Protein AF-A0A9E0UN84-F1 (afdb_monomer)

pLDDT: mean 89.59, std 13.36, range [23.77, 98.62]

Structure (mmCIF, N/CA/C/O backbone):
data_AF-A0A9E0UN84-F1
#
_entry.id   AF-A0A9E0UN84-F1
#
loop_
_atom_site.group_PDB
_atom_site.id
_atom_site.type_symbol
_atom_site.label_atom_id
_atom_site.label_alt_id
_atom_site.label_comp_id
_atom_site.label_asym_id
_atom_site.label_entity_id
_atom_site.label_seq_id
_atom_site.pdbx_PDB_ins_code
_atom_site.Cartn_x
_atom_site.Cartn_y
_atom_site.Cartn_z
_atom_site.occupancy
_atom_site.B_iso_or_equiv
_atom_site.auth_seq_id
_atom_site.auth_comp_id
_atom_site.auth_asym_id
_atom_site.auth_atom_id
_atom_site.pdbx_PDB_model_num
ATOM 1 N N . MET A 1 1 ? 99.736 -3.756 36.291 1.00 32.25 1 MET A N 1
ATOM 2 C CA . MET A 1 1 ? 99.736 -3.921 34.817 1.00 32.25 1 MET A CA 1
ATOM 3 C C . MET A 1 1 ? 98.443 -4.635 34.392 1.00 32.25 1 MET A C 1
ATOM 5 O O . MET A 1 1 ? 98.172 -5.657 34.995 1.00 32.25 1 MET A O 1
ATOM 9 N N . LYS A 1 2 ? 97.680 -4.030 33.448 1.00 31.17 2 LYS A N 1
ATOM 10 C CA . LYS A 1 2 ? 96.658 -4.494 32.435 1.00 31.17 2 LYS A CA 1
ATOM 11 C C . LYS A 1 2 ? 95.803 -5.779 32.686 1.00 31.17 2 LYS A C 1
ATOM 13 O O . LYS A 1 2 ? 96.388 -6.780 33.058 1.00 31.17 2 LYS A O 1
ATOM 18 N N . ARG A 1 3 ? 94.444 -5.832 32.591 1.00 32.78 3 ARG A N 1
ATOM 19 C CA . ARG A 1 3 ? 93.365 -5.573 31.551 1.00 32.78 3 ARG A CA 1
ATOM 20 C C . ARG A 1 3 ? 93.134 -6.716 30.513 1.00 32.78 3 ARG A C 1
ATOM 22 O O . ARG A 1 3 ? 94.062 -6.980 29.765 1.00 32.78 3 ARG A O 1
ATOM 29 N N . ASN A 1 4 ? 91.964 -7.407 30.504 1.00 33.22 4 ASN A N 1
ATOM 30 C CA . ASN A 1 4 ? 90.737 -7.313 29.622 1.00 33.22 4 ASN A CA 1
ATOM 31 C C . ASN A 1 4 ? 90.660 -8.471 28.571 1.00 33.22 4 ASN A C 1
ATOM 33 O O . ASN A 1 4 ? 91.723 -8.915 28.170 1.00 33.22 4 ASN A O 1
ATOM 37 N N . LEU A 1 5 ? 89.542 -9.016 28.034 1.00 30.20 5 LEU A N 1
ATOM 38 C CA . LEU A 1 5 ? 88.076 -8.786 28.059 1.00 30.20 5 LEU A CA 1
ATOM 39 C C . LEU A 1 5 ? 87.320 -10.090 27.633 1.00 30.20 5 LEU A C 1
ATOM 41 O O . LEU A 1 5 ? 87.921 -10.981 27.041 1.00 30.20 5 LEU A O 1
ATOM 45 N N . LEU A 1 6 ? 86.006 -10.138 27.889 1.00 28.33 6 LEU A N 1
ATOM 46 C CA . LEU A 1 6 ? 85.014 -11.228 27.761 1.00 28.33 6 LEU A CA 1
ATOM 47 C C . LEU A 1 6 ? 83.860 -10.785 26.821 1.00 28.33 6 LEU A C 1
ATOM 49 O O . LEU A 1 6 ? 83.670 -9.578 26.710 1.00 28.33 6 LEU A O 1
ATOM 53 N N . VAL A 1 7 ? 83.071 -11.707 26.236 1.00 25.47 7 VAL A N 1
ATOM 54 C CA . VAL A 1 7 ? 81.581 -11.677 26.091 1.00 25.47 7 VAL A CA 1
ATOM 55 C C . VAL A 1 7 ? 81.092 -13.036 25.534 1.00 25.47 7 VAL A C 1
ATOM 57 O O . VAL A 1 7 ? 81.794 -13.697 24.775 1.00 25.47 7 VAL A O 1
ATOM 60 N N . ILE A 1 8 ? 79.910 -13.459 26.001 1.00 28.28 8 ILE A N 1
ATOM 61 C CA . ILE A 1 8 ? 79.364 -14.823 26.136 1.00 28.28 8 ILE A CA 1
ATOM 62 C C . ILE A 1 8 ? 78.086 -14.982 25.280 1.00 28.28 8 ILE A C 1
ATOM 64 O O . ILE A 1 8 ? 77.356 -14.006 25.134 1.00 28.28 8 ILE A O 1
ATOM 68 N N . CYS A 1 9 ? 77.793 -16.195 24.779 1.00 23.77 9 CYS A N 1
ATOM 69 C CA . CYS A 1 9 ? 76.560 -16.974 25.064 1.00 23.77 9 CYS A CA 1
ATOM 70 C C . CYS A 1 9 ? 76.341 -18.128 24.078 1.00 23.77 9 CYS A C 1
ATOM 72 O O . CYS A 1 9 ? 76.303 -17.944 22.866 1.00 23.77 9 CYS A O 1
ATOM 74 N N . ALA A 1 10 ? 76.157 -19.318 24.654 1.00 24.83 10 ALA A N 1
ATOM 75 C CA . ALA A 1 10 ? 75.874 -20.589 24.008 1.00 24.83 10 ALA A CA 1
ATOM 76 C C . ALA A 1 10 ? 74.566 -21.176 24.574 1.00 24.83 10 ALA A C 1
ATOM 78 O O . ALA A 1 10 ? 74.312 -21.055 25.769 1.00 24.83 10 ALA A O 1
ATOM 79 N N . SER A 1 11 ? 73.797 -21.791 23.670 1.00 29.56 11 SER A N 1
ATOM 80 C CA . SER A 1 11 ? 72.999 -23.031 23.759 1.00 29.56 11 SER A CA 1
ATOM 81 C C . SER A 1 11 ? 72.217 -23.372 25.038 1.00 29.56 11 SER A C 1
ATOM 83 O O . SER A 1 11 ? 72.802 -23.452 26.109 1.00 29.56 11 SER A O 1
ATOM 85 N N . THR A 1 12 ? 70.940 -23.770 24.901 1.00 25.91 12 THR A N 1
ATOM 86 C CA . THR A 1 12 ? 70.406 -25.145 25.132 1.00 25.91 12 THR A CA 1
ATOM 87 C C . THR A 1 12 ? 68.903 -25.176 24.777 1.00 25.91 12 THR A C 1
ATOM 89 O O . THR A 1 12 ? 68.193 -24.204 25.009 1.00 25.91 12 THR A O 1
ATOM 92 N N . ALA A 1 13 ? 68.424 -26.279 24.192 1.00 28.52 13 ALA A N 1
ATOM 93 C CA . ALA A 1 13 ? 67.033 -26.515 23.792 1.00 28.52 13 ALA A CA 1
ATOM 94 C C . ALA A 1 13 ? 66.097 -26.852 24.976 1.00 28.52 13 ALA A C 1
ATOM 96 O O . ALA A 1 13 ? 66.489 -27.601 25.869 1.00 28.52 13 ALA A O 1
ATOM 97 N N . LEU A 1 14 ? 64.846 -26.367 24.934 1.00 24.59 14 LEU A N 1
ATOM 98 C CA . LEU A 1 14 ? 63.709 -26.852 25.735 1.00 24.59 14 LEU A CA 1
ATOM 99 C C . LEU A 1 14 ? 62.367 -26.458 25.081 1.00 24.59 14 LEU A C 1
ATOM 101 O O . LEU A 1 14 ? 62.275 -25.434 24.412 1.00 24.59 14 LEU A O 1
ATOM 105 N N . LEU A 1 15 ? 61.365 -27.322 25.270 1.00 27.03 15 LEU A N 1
ATOM 106 C CA . LEU A 1 15 ? 60.012 -27.318 24.702 1.00 27.03 15 LEU A CA 1
ATOM 107 C C . LEU A 1 15 ? 59.278 -25.963 24.745 1.00 27.03 15 LEU A C 1
ATOM 109 O O . LEU A 1 15 ? 59.157 -25.366 25.812 1.00 27.03 15 LEU A O 1
ATOM 113 N N . THR A 1 16 ? 58.604 -25.606 23.647 1.00 27.41 16 THR A N 1
ATOM 114 C CA . THR A 1 16 ? 57.424 -24.725 23.659 1.00 27.41 16 THR A CA 1
ATOM 115 C C . THR A 1 16 ? 56.356 -25.234 22.691 1.00 27.41 16 THR A C 1
ATOM 117 O O . THR A 1 16 ? 56.640 -25.659 21.573 1.00 27.41 16 THR A O 1
ATOM 120 N N . ALA A 1 17 ? 55.117 -25.234 23.180 1.00 26.73 17 ALA A N 1
ATOM 121 C CA . ALA A 1 17 ? 53.913 -25.645 22.479 1.00 26.73 17 ALA A CA 1
ATOM 122 C C . ALA A 1 17 ? 53.686 -24.818 21.205 1.00 26.73 17 ALA A C 1
ATOM 124 O O . ALA A 1 17 ? 53.772 -23.589 21.225 1.00 26.73 17 ALA A O 1
ATOM 125 N N . GLY A 1 18 ? 53.356 -25.502 20.110 1.00 25.64 18 GLY A N 1
ATOM 126 C CA . GLY A 1 18 ? 52.846 -24.870 18.902 1.00 25.64 18 GLY A CA 1
ATOM 127 C C . GLY A 1 18 ? 51.440 -24.336 19.152 1.00 25.64 18 GLY A C 1
ATOM 128 O O . GLY A 1 18 ? 50.483 -25.101 19.203 1.00 25.64 18 GLY A O 1
ATOM 129 N N . LEU A 1 19 ? 51.329 -23.019 19.310 1.00 25.70 19 LEU A N 1
ATOM 130 C CA . LEU A 1 19 ? 50.091 -22.278 19.105 1.00 25.70 19 LEU A CA 1
ATOM 131 C C . LEU A 1 19 ? 49.767 -22.325 17.608 1.00 25.70 19 LEU A C 1
ATOM 133 O O . LEU A 1 19 ? 50.276 -21.530 16.822 1.00 25.70 19 LEU A O 1
ATOM 137 N N . THR A 1 20 ? 48.929 -23.276 17.207 1.00 28.17 20 THR A N 1
ATOM 138 C CA . THR A 1 20 ? 48.120 -23.138 15.998 1.00 28.17 20 THR A CA 1
ATOM 139 C C . THR A 1 20 ? 47.098 -22.047 16.282 1.00 28.17 20 THR A C 1
ATOM 141 O O . THR A 1 20 ? 46.158 -22.250 17.048 1.00 28.17 20 THR A O 1
ATOM 144 N N . SER A 1 21 ? 47.317 -20.864 15.713 1.00 26.33 21 SER A N 1
ATOM 145 C CA . SER A 1 21 ? 46.324 -19.802 15.674 1.00 26.33 21 SER A CA 1
ATOM 146 C C . SER A 1 21 ? 45.134 -20.291 14.851 1.00 26.33 21 SER A C 1
ATOM 148 O O . SER A 1 21 ? 45.182 -20.299 13.622 1.00 26.33 21 SER A O 1
ATOM 150 N N . CYS A 1 22 ? 44.079 -20.725 15.535 1.00 26.22 22 CYS A N 1
ATOM 151 C CA . CYS A 1 22 ? 42.738 -20.750 14.977 1.00 26.22 22 CYS A CA 1
ATOM 152 C C . CYS A 1 22 ? 42.346 -19.300 14.675 1.00 26.22 22 CYS A C 1
ATOM 154 O O . CYS A 1 22 ? 41.976 -18.556 15.579 1.00 26.22 22 CYS A O 1
ATOM 156 N N . SER A 1 23 ? 42.501 -18.882 13.424 1.00 30.44 23 SER A N 1
ATOM 157 C CA . SER A 1 23 ? 41.974 -17.617 12.931 1.00 30.44 23 SER A CA 1
ATOM 158 C C . SER A 1 23 ? 40.469 -17.759 12.691 1.00 30.44 23 SER A C 1
ATOM 160 O O . SER A 1 23 ? 40.050 -18.461 11.773 1.00 30.44 23 SER A O 1
ATOM 162 N N . ASP A 1 24 ? 39.704 -17.109 13.565 1.00 33.38 24 ASP A N 1
ATOM 163 C CA . ASP A 1 24 ? 38.415 -16.455 13.335 1.00 33.38 24 ASP A CA 1
ATOM 164 C C . ASP A 1 24 ? 37.303 -17.241 12.630 1.00 33.38 24 ASP A C 1
ATOM 166 O O . ASP A 1 24 ? 36.962 -17.028 11.470 1.00 33.38 24 ASP A O 1
ATOM 170 N N . SER A 1 25 ? 36.615 -18.047 13.439 1.00 29.86 25 SER A N 1
ATOM 171 C CA . SER A 1 25 ? 35.208 -18.420 13.250 1.00 29.86 25 SER A CA 1
ATOM 172 C C . SER A 1 25 ? 34.303 -17.811 14.340 1.00 29.86 25 SER A C 1
ATOM 174 O O . SER A 1 25 ? 33.277 -18.386 14.684 1.00 29.86 25 SER A O 1
ATOM 176 N N . ALA A 1 26 ? 34.678 -16.660 14.913 1.00 30.08 26 ALA A N 1
ATOM 177 C CA . ALA A 1 26 ? 34.024 -16.047 16.081 1.00 30.08 26 ALA A CA 1
ATOM 178 C C . ALA A 1 26 ? 33.089 -14.856 15.750 1.00 30.08 26 ALA A C 1
ATOM 180 O O . ALA A 1 26 ? 32.929 -13.955 16.569 1.00 30.08 26 ALA A O 1
ATOM 181 N N . GLY A 1 27 ? 32.483 -14.826 14.556 1.00 32.94 27 GLY A N 1
ATOM 182 C CA . GLY A 1 27 ? 31.621 -13.715 14.104 1.00 32.94 27 GLY A CA 1
ATOM 183 C C . GLY A 1 27 ? 30.213 -14.101 13.634 1.00 32.94 27 GLY A C 1
ATOM 184 O O . GLY A 1 27 ? 29.459 -13.234 13.210 1.00 32.94 27 GLY A O 1
ATOM 185 N N . ARG A 1 28 ? 29.844 -15.384 13.677 1.00 40.25 28 ARG A N 1
ATOM 186 C CA . ARG A 1 28 ? 28.523 -15.882 13.264 1.00 40.25 28 ARG A CA 1
ATOM 187 C C . ARG A 1 28 ? 27.810 -16.405 14.520 1.00 40.25 28 ARG A C 1
ATOM 189 O O . ARG A 1 28 ? 28.417 -17.193 15.226 1.00 40.25 28 ARG A O 1
ATOM 196 N N . GLU A 1 29 ? 26.581 -15.948 14.786 1.00 39.44 29 GLU A N 1
ATOM 197 C CA . GLU A 1 29 ? 25.601 -16.426 15.805 1.00 39.44 29 GLU A CA 1
ATOM 198 C C . GLU A 1 29 ? 25.210 -15.585 17.055 1.00 39.44 29 GLU A C 1
ATOM 200 O O . GLU A 1 29 ? 24.114 -15.846 17.546 1.00 39.44 29 GLU A O 1
ATOM 205 N N . PRO A 1 30 ? 25.903 -14.540 17.562 1.00 50.78 30 PRO A N 1
ATOM 206 C CA . PRO A 1 30 ? 25.415 -13.860 18.780 1.00 50.78 30 PRO A CA 1
ATOM 207 C C . PRO A 1 30 ? 24.134 -13.020 18.603 1.00 50.78 30 PRO A C 1
ATOM 209 O O . PRO A 1 30 ? 23.372 -12.872 19.552 1.00 50.78 30 PRO A O 1
ATOM 212 N N . ASP A 1 31 ? 23.879 -12.468 17.409 1.00 56.03 31 ASP A N 1
ATOM 213 C CA . ASP A 1 31 ? 22.776 -11.509 17.204 1.00 56.03 31 ASP A CA 1
ATOM 214 C C . ASP A 1 31 ? 21.424 -12.170 16.888 1.00 56.03 31 ASP A C 1
ATOM 216 O O . ASP A 1 31 ? 20.394 -11.595 17.199 1.00 56.03 31 ASP A O 1
ATOM 220 N N . ALA A 1 32 ? 21.369 -13.360 16.278 1.00 56.84 32 ALA A N 1
ATOM 221 C CA . ALA A 1 32 ? 20.073 -13.993 15.985 1.00 56.84 32 ALA A CA 1
ATOM 222 C C . ALA A 1 32 ? 19.374 -14.487 17.263 1.00 56.84 32 ALA A C 1
ATOM 224 O O . ALA A 1 32 ? 18.152 -14.418 17.359 1.00 56.84 32 ALA A O 1
ATOM 225 N N . ALA A 1 33 ? 20.155 -14.929 18.256 1.00 66.88 33 ALA A N 1
ATOM 226 C CA . ALA A 1 33 ? 19.651 -15.273 19.584 1.00 66.88 33 ALA A CA 1
ATOM 227 C C . ALA A 1 33 ? 19.090 -14.050 20.333 1.00 66.88 33 ALA A C 1
ATOM 229 O O . ALA A 1 33 ? 18.161 -14.207 21.116 1.00 66.88 33 ALA A O 1
ATOM 230 N N . LEU A 1 34 ? 19.620 -12.849 20.060 1.00 80.81 34 LEU A N 1
ATOM 231 C CA . LEU A 1 34 ? 19.132 -11.584 20.624 1.00 80.81 34 LEU A CA 1
ATOM 232 C C . LEU A 1 34 ? 17.682 -11.303 20.188 1.00 80.81 34 LEU A C 1
ATOM 234 O O . LEU A 1 34 ? 16.834 -10.958 20.989 1.00 80.81 34 LEU A O 1
ATOM 238 N N . TRP A 1 35 ? 17.362 -11.520 18.913 1.00 90.50 35 TRP A N 1
ATOM 239 C CA . TRP A 1 35 ? 16.044 -11.184 18.354 1.00 90.50 35 TRP A CA 1
ATOM 240 C C . TRP A 1 35 ? 15.034 -12.337 18.392 1.00 90.50 35 TRP A C 1
ATOM 242 O O . TRP A 1 35 ? 13.971 -12.261 17.773 1.00 90.50 35 TRP A O 1
ATOM 252 N N . GLN A 1 36 ? 15.365 -13.443 19.065 1.00 89.50 36 GLN A N 1
ATOM 253 C CA . GLN A 1 36 ? 14.573 -14.671 18.998 1.00 89.50 36 GLN A CA 1
ATOM 254 C C . GLN A 1 36 ? 13.130 -14.456 19.477 1.00 89.50 36 GLN A C 1
ATOM 256 O O . GLN A 1 36 ? 12.192 -14.949 18.845 1.00 89.50 36 GLN A O 1
ATOM 261 N N . GLU A 1 37 ? 12.944 -13.714 20.569 1.00 91.88 37 GLU A N 1
ATOM 262 C CA . GLU A 1 37 ? 11.608 -13.421 21.090 1.00 91.88 37 GLU A CA 1
ATOM 263 C C . GLU A 1 37 ? 10.851 -12.429 20.201 1.00 91.88 37 GLU A C 1
ATOM 265 O O . GLU A 1 37 ? 9.663 -12.639 19.969 1.00 91.88 37 GLU A O 1
ATOM 270 N N . ASP A 1 38 ? 11.513 -11.425 19.616 1.00 94.44 38 ASP A N 1
ATOM 271 C CA . ASP A 1 38 ? 10.874 -10.516 18.655 1.00 94.44 38 ASP A CA 1
ATOM 272 C C . ASP A 1 38 ? 10.325 -11.257 17.438 1.00 94.44 38 ASP A C 1
ATOM 274 O O . ASP A 1 38 ? 9.192 -11.011 17.020 1.00 94.44 38 ASP A O 1
ATOM 278 N N . PHE A 1 39 ? 11.114 -12.186 16.891 1.00 95.19 39 PHE A N 1
ATOM 279 C CA . PHE A 1 39 ? 10.776 -12.954 15.693 1.00 95.19 39 PHE A CA 1
ATOM 280 C C . PHE A 1 39 ? 9.666 -13.971 15.929 1.00 95.19 39 PHE A C 1
ATOM 282 O O . PHE A 1 39 ? 8.864 -14.214 15.028 1.00 95.19 39 PHE A O 1
ATOM 289 N N . ARG A 1 40 ? 9.574 -14.526 17.140 1.00 93.81 40 ARG A N 1
ATOM 290 C CA . ARG A 1 40 ? 8.559 -15.513 17.524 1.00 93.81 40 ARG A CA 1
ATOM 291 C C . ARG A 1 40 ? 7.123 -15.013 17.342 1.00 93.81 40 ARG A C 1
ATOM 293 O O . ARG A 1 40 ? 6.247 -15.814 17.029 1.00 93.81 40 ARG A O 1
ATOM 300 N N . TYR A 1 41 ? 6.885 -13.715 17.528 1.00 94.50 41 TYR A N 1
ATOM 301 C CA . TYR A 1 41 ? 5.555 -13.098 17.438 1.00 94.50 41 TYR A CA 1
ATOM 302 C C . TYR A 1 41 ? 5.280 -12.418 16.086 1.00 94.50 41 TYR A C 1
ATOM 304 O O . TYR A 1 41 ? 4.302 -11.683 15.956 1.00 94.50 41 TYR A O 1
ATOM 312 N N . GLN A 1 42 ? 6.135 -12.620 15.078 1.00 95.44 42 GLN A N 1
ATOM 313 C CA . GLN A 1 42 ? 5.948 -12.035 13.745 1.00 95.44 42 GLN A CA 1
ATOM 314 C C . GLN A 1 42 ? 5.068 -12.867 12.801 1.00 95.44 42 GLN A C 1
ATOM 316 O O . GLN A 1 42 ? 4.297 -12.236 12.066 1.00 95.44 42 GLN A O 1
ATOM 321 N N . PRO A 1 43 ? 5.125 -14.220 12.789 1.00 95.50 43 PRO A N 1
ATOM 322 C CA . PRO A 1 43 ? 4.217 -15.030 11.978 1.00 95.50 43 PRO A CA 1
ATOM 323 C C . PRO A 1 43 ? 2.754 -14.723 12.295 1.00 95.50 43 PRO A C 1
ATOM 325 O O . PRO A 1 43 ? 2.413 -14.410 13.435 1.00 95.50 43 PRO A O 1
ATOM 328 N N . VAL A 1 44 ? 1.873 -14.805 11.300 1.00 92.81 44 VAL A N 1
ATOM 329 C CA . VAL A 1 44 ? 0.487 -14.331 11.423 1.00 92.81 44 VAL A CA 1
ATOM 330 C C . VAL A 1 44 ? -0.274 -15.124 12.479 1.00 92.81 44 VAL A C 1
ATOM 332 O O . VAL A 1 44 ? -1.045 -14.532 13.229 1.00 92.81 44 VAL A O 1
ATOM 335 N N . ALA A 1 45 ? -0.047 -16.438 12.573 1.00 93.38 45 ALA A N 1
ATOM 336 C CA . ALA A 1 45 ? -0.725 -17.274 13.562 1.00 93.38 45 ALA A CA 1
ATOM 337 C C . ALA A 1 45 ? -0.235 -17.048 15.003 1.00 93.38 45 ALA A C 1
ATOM 339 O O . ALA A 1 45 ? -0.958 -17.374 15.943 1.00 93.38 45 ALA A O 1
ATOM 340 N N . ALA A 1 46 ? 0.980 -16.517 15.179 1.00 93.69 46 ALA A N 1
ATOM 341 C CA . ALA A 1 46 ? 1.588 -16.255 16.485 1.00 93.69 46 ALA A CA 1
ATOM 342 C C . ALA A 1 46 ? 1.529 -14.776 16.898 1.00 93.69 46 ALA A C 1
ATOM 344 O O . ALA A 1 46 ? 1.817 -14.450 18.052 1.00 93.69 46 ALA A O 1
ATOM 345 N N . ARG A 1 47 ? 1.194 -13.872 15.970 1.00 93.25 47 ARG A N 1
ATOM 346 C CA . ARG A 1 47 ? 1.107 -12.444 16.252 1.00 93.25 47 ARG A CA 1
ATOM 347 C C . ARG A 1 47 ? -0.075 -12.166 17.185 1.00 93.25 47 ARG A C 1
ATOM 349 O O . ARG A 1 47 ? -1.175 -12.635 16.895 1.00 93.25 47 ARG A O 1
ATOM 356 N N . PRO A 1 48 ? 0.125 -11.375 18.255 1.00 91.25 48 PRO A N 1
ATOM 357 C CA . PRO A 1 48 ? -0.955 -11.007 19.159 1.00 91.25 48 PRO A CA 1
ATOM 358 C C . PRO A 1 48 ? -2.135 -10.374 18.419 1.00 91.25 48 PRO A C 1
ATOM 360 O O . PRO A 1 48 ? -1.941 -9.556 17.515 1.00 91.25 48 PRO A O 1
ATOM 363 N N . GLN A 1 49 ? -3.350 -10.745 18.813 1.00 93.56 49 GLN A N 1
ATOM 364 C CA . GLN A 1 49 ? -4.574 -10.259 18.182 1.00 93.56 49 GLN A CA 1
ATOM 365 C C . GLN A 1 49 ? -4.854 -8.804 18.583 1.00 93.56 49 GLN A C 1
ATOM 367 O O . GLN A 1 49 ? -4.780 -8.442 19.759 1.00 93.56 49 GLN A O 1
ATOM 372 N N . LEU A 1 50 ? -5.215 -7.974 17.605 1.00 96.12 50 LEU A N 1
ATOM 373 C CA . LEU A 1 50 ? -5.827 -6.667 17.821 1.00 96.12 50 LEU A CA 1
ATOM 374 C C . LEU A 1 50 ? -6.680 -6.304 16.608 1.00 96.12 50 LEU A C 1
ATOM 376 O O . LEU A 1 50 ? -6.173 -6.223 15.491 1.00 96.12 50 LEU A O 1
ATOM 380 N N . GLU A 1 51 ? -7.964 -6.056 16.834 1.00 94.44 51 GLU A N 1
ATOM 381 C CA . GLU A 1 51 ? -8.883 -5.614 15.801 1.00 94.44 51 GLU A CA 1
ATOM 382 C C . GLU A 1 51 ? -10.060 -4.824 16.376 1.00 94.44 51 GLU A C 1
ATOM 384 O O . GLU A 1 51 ? -10.485 -5.031 17.514 1.00 94.44 51 GLU A O 1
ATOM 389 N N . VAL A 1 52 ? -10.610 -3.927 15.561 1.00 93.88 52 VAL A N 1
ATOM 390 C CA . VAL A 1 52 ? -11.791 -3.129 15.890 1.00 93.88 52 VAL A CA 1
ATOM 391 C C . VAL A 1 52 ? -12.811 -3.271 14.766 1.00 93.88 52 VAL A C 1
ATOM 393 O O . VAL A 1 52 ? -12.473 -3.168 13.587 1.00 93.88 52 VAL A O 1
ATOM 396 N N . ALA A 1 53 ? -14.077 -3.478 15.120 1.00 92.25 53 ALA A N 1
ATOM 397 C CA . ALA A 1 53 ? -15.187 -3.562 14.170 1.00 92.25 53 ALA A CA 1
ATOM 398 C C . ALA A 1 53 ? -16.488 -3.045 14.797 1.00 92.25 53 ALA A C 1
ATOM 400 O O . ALA A 1 53 ? -16.620 -2.973 16.016 1.00 92.25 53 ALA A O 1
ATOM 401 N N . TYR A 1 54 ? -17.489 -2.710 13.981 1.00 90.75 54 TYR A N 1
ATOM 402 C CA . TYR A 1 54 ? -18.859 -2.635 14.497 1.00 90.75 54 TYR A CA 1
ATOM 403 C C . TYR A 1 54 ? -19.357 -4.042 14.834 1.00 90.75 54 TYR A C 1
ATOM 405 O O . TYR A 1 54 ? -19.010 -5.000 14.147 1.00 90.75 54 TYR A O 1
ATOM 413 N N . THR A 1 55 ? -20.211 -4.172 15.852 1.00 90.50 55 THR A N 1
ATOM 414 C CA . THR A 1 55 ? -20.775 -5.485 16.215 1.00 90.50 55 THR A CA 1
ATOM 415 C C . THR A 1 55 ? -21.665 -6.058 15.113 1.00 90.50 55 THR A C 1
ATOM 417 O O . THR A 1 55 ? -21.769 -7.273 14.969 1.00 90.50 55 THR A O 1
ATOM 420 N N . ASP A 1 56 ? -22.321 -5.180 14.349 1.00 85.94 56 ASP A N 1
ATOM 421 C CA . ASP A 1 56 ? -23.202 -5.515 13.235 1.00 85.94 56 ASP A CA 1
ATOM 422 C C . ASP A 1 56 ? -23.489 -4.273 12.358 1.00 85.94 56 ASP A C 1
ATOM 424 O O . ASP A 1 56 ? -23.006 -3.161 12.605 1.00 85.94 56 ASP A O 1
ATOM 428 N N . SER A 1 57 ? -24.313 -4.446 11.320 1.00 80.31 57 SER A N 1
ATOM 429 C CA . SER A 1 57 ? -24.693 -3.379 10.385 1.00 80.31 57 SER A CA 1
ATOM 430 C C . SER A 1 57 ? -25.556 -2.267 10.990 1.00 80.31 57 SER A C 1
ATOM 432 O O . SER A 1 57 ? -25.684 -1.209 10.372 1.00 80.31 57 SER A O 1
ATOM 434 N N . SER A 1 58 ? -26.168 -2.476 12.162 1.00 83.25 58 SER A N 1
ATOM 435 C CA . SER A 1 58 ? -26.954 -1.446 12.856 1.00 83.25 58 SER A CA 1
ATOM 436 C C . SER A 1 58 ? -26.070 -0.371 13.487 1.00 83.25 58 SER A C 1
ATOM 438 O O . SER A 1 58 ? -26.545 0.741 13.722 1.00 83.25 58 SER A O 1
ATOM 440 N N . ARG A 1 59 ? -24.780 -0.682 13.706 1.00 86.50 59 ARG A N 1
ATOM 441 C CA . ARG A 1 59 ? -23.755 0.244 14.216 1.00 86.50 59 ARG A CA 1
ATOM 442 C C . ARG A 1 59 ? -24.133 0.872 15.556 1.00 86.50 59 ARG A C 1
ATOM 444 O O . ARG A 1 59 ? -23.788 2.013 15.844 1.00 86.50 59 ARG A O 1
ATOM 451 N N . THR A 1 60 ? -24.854 0.129 16.389 1.00 92.81 60 THR A N 1
ATOM 452 C CA . THR A 1 60 ? -25.227 0.581 17.734 1.00 92.81 60 THR A CA 1
ATOM 453 C C . THR A 1 60 ? -24.152 0.307 18.775 1.00 92.81 60 THR A C 1
ATOM 455 O O . THR A 1 60 ? -24.268 0.783 19.902 1.00 92.81 60 THR A O 1
ATOM 458 N N . ALA A 1 61 ? -23.122 -0.456 18.416 1.00 95.19 61 ALA A N 1
ATOM 459 C CA . ALA A 1 61 ? -21.969 -0.747 19.246 1.00 95.19 61 ALA A CA 1
ATOM 460 C C . ALA A 1 61 ? -20.752 -1.091 18.378 1.00 95.19 61 ALA A C 1
ATOM 462 O O . ALA A 1 61 ? -20.893 -1.483 17.215 1.00 95.19 61 ALA A O 1
ATOM 463 N N . PHE A 1 62 ? -19.566 -0.962 18.960 1.00 95.81 62 PHE A N 1
ATOM 464 C CA . PHE A 1 62 ? -18.312 -1.436 18.382 1.00 95.81 62 PHE A CA 1
ATOM 465 C C . PHE A 1 62 ? -17.639 -2.434 19.319 1.00 95.81 62 PHE A C 1
ATOM 467 O O . PHE A 1 62 ? -17.837 -2.377 20.530 1.00 95.81 62 PHE A O 1
ATOM 474 N N . GLU A 1 63 ? -16.867 -3.348 18.751 1.00 96.38 63 GLU A N 1
ATOM 475 C CA . GLU A 1 63 ? -16.074 -4.353 19.445 1.00 96.38 63 GLU A CA 1
ATOM 476 C C . GLU A 1 63 ? -14.587 -4.047 19.273 1.00 96.38 63 GLU A C 1
ATOM 478 O O . GLU A 1 63 ? -14.146 -3.686 18.181 1.00 96.38 63 GLU A O 1
ATOM 483 N N . ILE A 1 64 ? -13.834 -4.213 20.358 1.00 97.69 64 ILE A N 1
ATOM 484 C CA . ILE A 1 64 ? -12.376 -4.268 20.373 1.00 97.69 64 ILE A CA 1
ATOM 485 C C . ILE A 1 64 ? -12.008 -5.701 20.739 1.00 97.69 64 ILE A C 1
ATOM 487 O O . ILE A 1 64 ? -12.236 -6.127 21.874 1.00 97.69 64 ILE A O 1
ATOM 491 N N . LEU A 1 65 ? -11.457 -6.437 19.781 1.00 96.69 65 LEU A N 1
ATOM 492 C CA . LEU A 1 65 ? -10.906 -7.767 19.987 1.00 96.69 65 LEU A CA 1
ATOM 493 C C . LEU A 1 65 ? -9.393 -7.635 20.143 1.00 96.69 65 LEU A C 1
ATOM 495 O O . LEU A 1 65 ? -8.708 -7.329 19.175 1.00 96.69 65 LEU A O 1
ATOM 499 N N . ALA A 1 66 ? -8.873 -7.869 21.340 1.00 97.69 66 ALA A N 1
ATOM 500 C CA . ALA A 1 66 ? -7.446 -7.888 21.625 1.00 97.69 66 ALA A CA 1
ATOM 501 C C . ALA A 1 66 ? -7.046 -9.229 22.263 1.00 97.69 66 ALA A C 1
ATOM 503 O O . ALA A 1 66 ? -7.904 -9.969 22.745 1.00 97.69 66 ALA A O 1
ATOM 504 N N . GLU A 1 67 ? -5.750 -9.542 22.267 1.00 96.62 67 GLU A N 1
ATOM 505 C CA . GLU A 1 67 ? -5.203 -10.787 22.828 1.00 96.62 67 GLU A CA 1
ATOM 506 C C . GLU A 1 67 ? -5.669 -11.038 24.274 1.00 96.62 67 GLU A C 1
ATOM 508 O O . GLU A 1 67 ? -6.161 -12.117 24.593 1.00 96.62 67 GLU A O 1
ATOM 513 N N . GLU A 1 68 ? -5.571 -10.023 25.139 1.00 97.25 68 GLU A N 1
ATOM 514 C CA . GLU A 1 68 ? -5.857 -10.160 26.578 1.00 97.25 68 GLU A CA 1
ATOM 515 C C . GLU A 1 68 ? -7.241 -9.629 26.989 1.00 97.25 68 GLU A C 1
ATOM 517 O O . GLU A 1 68 ? -7.656 -9.769 28.143 1.00 97.25 68 GLU A O 1
ATOM 522 N N . TYR A 1 69 ? -7.980 -8.987 26.078 1.00 97.81 69 TYR A N 1
ATOM 523 C CA . TYR A 1 69 ? -9.292 -8.418 26.386 1.00 97.81 69 TYR A CA 1
ATOM 524 C C . TYR A 1 69 ? -10.225 -8.366 25.174 1.00 97.81 69 TYR A C 1
ATOM 526 O O . TYR A 1 69 ? -9.814 -8.148 24.041 1.00 97.81 69 TYR A O 1
ATOM 534 N N . ASN A 1 70 ? -11.528 -8.499 25.428 1.00 98.00 70 ASN A N 1
ATOM 535 C CA . ASN A 1 70 ? -12.564 -8.296 24.420 1.00 98.00 70 ASN A CA 1
ATOM 536 C C . ASN A 1 70 ? -13.654 -7.380 24.981 1.00 98.00 70 ASN A C 1
ATOM 538 O O . ASN A 1 70 ? -14.342 -7.736 25.945 1.00 98.00 70 ASN A O 1
ATOM 542 N N . LEU A 1 71 ? -13.788 -6.194 24.389 1.00 98.50 71 LEU A N 1
ATOM 543 C CA . LEU A 1 71 ? -14.643 -5.124 24.892 1.00 98.50 71 LEU A CA 1
ATOM 544 C C . LEU A 1 71 ? -15.665 -4.690 23.851 1.00 98.50 71 LEU A C 1
ATOM 546 O O . LEU A 1 71 ? -15.389 -4.672 22.658 1.00 98.50 71 LEU A O 1
ATOM 550 N N . VAL A 1 72 ? -16.831 -4.261 24.324 1.00 98.44 72 VAL A N 1
ATOM 551 C CA . VAL A 1 72 ? -17.885 -3.665 23.506 1.00 98.44 72 VAL A CA 1
ATOM 552 C C . VAL A 1 72 ? -18.186 -2.259 24.011 1.00 98.44 72 VAL A C 1
ATOM 554 O O . VAL A 1 72 ? -18.582 -2.081 25.164 1.00 98.44 72 VAL A O 1
ATOM 557 N N . GLY A 1 73 ? -18.029 -1.260 23.146 1.00 98.06 73 GLY A N 1
ATOM 558 C CA . GLY A 1 73 ? -18.444 0.118 23.398 1.00 98.06 73 GLY A CA 1
ATOM 559 C C . GLY A 1 73 ? -19.856 0.372 22.875 1.00 98.06 73 GLY A C 1
ATOM 560 O O . GLY A 1 73 ? -20.150 0.131 21.704 1.00 98.06 73 GLY A O 1
ATOM 561 N N . GLN A 1 74 ? -20.752 0.835 23.746 1.00 97.62 74 GLN A N 1
ATOM 562 C CA . GLN A 1 74 ? -22.169 1.043 23.429 1.00 97.62 74 GLN A CA 1
ATOM 563 C C . GLN A 1 74 ? -22.419 2.433 22.829 1.00 97.62 74 GLN A C 1
ATOM 565 O O . GLN A 1 74 ? -22.438 3.438 23.539 1.00 97.62 74 GLN A O 1
ATOM 570 N N . LEU A 1 75 ? -22.693 2.504 21.524 1.00 96.38 75 LEU A N 1
ATOM 571 C CA . LEU A 1 75 ? -22.930 3.775 20.826 1.00 96.38 75 LEU A CA 1
ATOM 572 C C . LEU A 1 75 ? -24.325 4.362 21.055 1.00 96.38 75 LEU A C 1
ATOM 574 O O . LEU A 1 75 ? -24.594 5.499 20.660 1.00 96.38 75 LEU A O 1
ATOM 578 N N . ARG A 1 76 ? -25.186 3.608 21.740 1.00 95.31 76 ARG A N 1
ATOM 579 C CA . ARG A 1 76 ? -26.491 4.019 22.260 1.00 95.31 76 ARG A CA 1
ATOM 580 C C . ARG A 1 76 ? -26.547 3.792 23.766 1.00 95.31 76 ARG A C 1
ATOM 582 O O . ARG A 1 76 ? -25.755 3.040 24.322 1.00 95.31 76 ARG A O 1
ATOM 589 N N . ALA A 1 77 ? -27.513 4.430 24.417 1.00 92.56 77 ALA A N 1
ATOM 590 C CA . ALA A 1 77 ? -27.677 4.330 25.859 1.00 92.56 77 ALA A CA 1
ATOM 591 C C . ALA A 1 77 ? -27.845 2.873 26.351 1.00 92.56 77 ALA A C 1
ATOM 593 O O . ALA A 1 77 ? -28.664 2.144 25.784 1.00 92.56 77 ALA A O 1
ATOM 594 N N . PRO A 1 78 ? -27.190 2.488 27.462 1.00 95.44 78 PRO A N 1
ATOM 595 C CA . PRO A 1 78 ? -26.249 3.300 28.235 1.00 95.44 78 PRO A CA 1
ATOM 596 C C . PRO A 1 78 ? -24.870 3.381 27.555 1.00 95.44 78 PRO A C 1
ATOM 598 O O . PRO A 1 78 ? -24.301 2.352 27.211 1.00 95.44 78 PRO A O 1
ATOM 601 N N . HIS A 1 79 ? -24.301 4.586 27.421 1.00 97.12 79 HIS A N 1
ATOM 602 C CA . HIS A 1 79 ? -22.959 4.753 26.849 1.00 97.12 79 HIS A CA 1
ATOM 603 C C . HIS A 1 79 ? -21.891 4.336 27.857 1.00 97.12 79 HIS A C 1
ATOM 605 O O . HIS A 1 79 ? -21.653 5.033 28.846 1.00 97.12 79 HIS A O 1
ATOM 611 N N . LEU A 1 80 ? -21.286 3.178 27.613 1.00 97.50 80 LEU A N 1
ATOM 612 C CA . LEU A 1 80 ? -20.208 2.607 28.413 1.00 97.50 80 LEU A CA 1
ATOM 613 C C . LEU A 1 80 ? -19.403 1.599 27.586 1.00 97.50 80 LEU A C 1
ATOM 615 O O . LEU A 1 80 ? -19.886 1.087 26.572 1.00 97.50 80 LEU A O 1
ATOM 619 N N . LEU A 1 81 ? -18.191 1.308 28.048 1.00 98.31 81 LEU A N 1
ATOM 620 C CA . LEU A 1 81 ? -17.376 0.183 27.595 1.00 98.31 81 LEU A CA 1
ATOM 621 C C . LEU A 1 81 ? -17.604 -0.991 28.549 1.00 98.31 81 LEU A C 1
ATOM 623 O O . LEU A 1 81 ? -17.578 -0.792 29.764 1.00 98.31 81 LEU A O 1
ATOM 627 N N . GLN A 1 82 ? -17.812 -2.198 28.033 1.00 97.94 82 GLN A N 1
ATOM 628 C CA . GLN A 1 82 ? -18.020 -3.406 28.841 1.00 97.94 82 GLN A CA 1
ATOM 629 C C . GLN A 1 82 ? -17.269 -4.600 28.271 1.00 97.94 82 GLN A C 1
ATOM 631 O O . GLN A 1 82 ? -17.037 -4.668 27.069 1.00 97.94 82 GLN A O 1
ATOM 636 N N . ASN A 1 83 ? -16.942 -5.566 29.120 1.00 97.75 83 ASN A N 1
ATOM 637 C CA . ASN A 1 83 ? -16.409 -6.846 28.679 1.00 97.75 83 ASN A CA 1
ATOM 638 C C . ASN A 1 83 ? -17.477 -7.640 27.917 1.00 97.75 83 ASN A C 1
ATOM 640 O O . ASN A 1 83 ? -18.619 -7.754 28.364 1.00 97.75 83 ASN A O 1
ATOM 644 N N . LYS A 1 84 ? -17.114 -8.179 26.750 1.00 96.88 84 LYS A N 1
ATOM 645 C CA . LYS A 1 84 ? -18.041 -8.921 25.888 1.00 96.88 84 LYS A CA 1
ATOM 646 C C . LYS A 1 84 ? -18.514 -10.236 26.512 1.00 96.88 84 LYS A C 1
ATOM 648 O O . LYS A 1 84 ? -19.643 -10.648 26.259 1.00 96.88 84 LYS A O 1
ATOM 653 N N . ALA A 1 85 ? -17.662 -10.902 27.289 1.00 95.25 85 ALA A N 1
ATOM 654 C CA . ALA A 1 85 ? -17.924 -12.240 27.807 1.00 95.25 85 ALA A CA 1
ATOM 655 C C . ALA A 1 85 ? -18.986 -12.252 28.916 1.00 95.25 85 ALA A C 1
ATOM 657 O O . ALA A 1 85 ? -19.816 -13.158 28.956 1.00 95.25 85 ALA A O 1
ATOM 658 N N . ASP A 1 86 ? -18.966 -11.260 29.808 1.00 95.94 86 ASP A N 1
ATOM 659 C CA . ASP A 1 86 ? -19.820 -11.222 31.002 1.00 95.94 86 ASP A CA 1
ATOM 660 C C . ASP A 1 86 ? -20.655 -9.934 31.142 1.00 95.94 86 ASP A C 1
ATOM 662 O O . ASP A 1 86 ? -21.524 -9.856 32.011 1.00 95.94 86 ASP A O 1
ATOM 666 N N . GLY A 1 87 ? -20.434 -8.933 30.283 1.00 96.19 87 GLY A N 1
ATOM 667 C CA . GLY A 1 87 ? -21.120 -7.643 30.333 1.00 96.19 87 GLY A CA 1
ATOM 668 C C . GLY A 1 87 ? -20.640 -6.721 31.456 1.00 96.19 87 GLY A C 1
ATOM 669 O O . GLY A 1 87 ? -21.267 -5.688 31.694 1.00 96.19 87 GLY A O 1
ATOM 670 N N . THR A 1 88 ? -19.553 -7.058 32.158 1.00 97.06 88 THR A N 1
ATOM 671 C CA . THR A 1 88 ? -19.024 -6.230 33.245 1.00 97.06 88 THR A CA 1
ATOM 672 C C . THR A 1 88 ? -18.574 -4.871 32.692 1.00 97.06 88 THR A C 1
ATOM 674 O O . THR A 1 88 ? -17.736 -4.835 31.787 1.00 97.06 88 THR A O 1
ATOM 677 N N . PRO A 1 89 ? -19.081 -3.737 33.212 1.00 97.62 89 PRO A N 1
ATOM 678 C CA . PRO A 1 89 ? -18.663 -2.414 32.758 1.00 97.62 89 PRO A CA 1
ATOM 679 C C . PRO A 1 89 ? -17.193 -2.116 33.085 1.00 97.62 89 PRO A C 1
ATOM 681 O O . PRO A 1 89 ? -16.763 -2.221 34.231 1.00 97.62 89 PRO A O 1
ATOM 684 N N . TRP A 1 90 ? -16.436 -1.701 32.075 1.00 98.00 90 TRP A N 1
ATOM 685 C CA . TRP A 1 90 ? -15.021 -1.337 32.166 1.00 98.00 90 TRP A CA 1
ATOM 686 C C . TRP A 1 90 ? -14.797 0.165 32.245 1.00 98.00 90 TRP A C 1
ATOM 688 O O . TRP A 1 90 ? -13.878 0.595 32.938 1.00 98.00 90 TRP A O 1
ATOM 698 N N . LEU A 1 91 ? -15.630 0.955 31.565 1.00 98.56 91 LEU A N 1
ATOM 699 C CA . LEU A 1 91 ? -15.484 2.404 31.550 1.00 98.56 91 LEU A CA 1
ATOM 700 C C . LEU A 1 91 ? -16.826 3.110 31.369 1.00 98.56 91 LEU A C 1
ATOM 702 O O . LEU A 1 91 ? -17.541 2.874 30.395 1.00 98.56 91 LEU A O 1
ATOM 706 N N . TRP A 1 92 ? -17.124 4.038 32.272 1.00 98.38 92 TRP A N 1
ATOM 707 C CA . TRP A 1 92 ? -18.054 5.144 32.052 1.00 98.38 92 TRP A CA 1
ATOM 708 C C . TRP A 1 92 ? -17.628 6.346 32.900 1.00 98.38 92 TRP A C 1
ATOM 710 O O . TRP A 1 92 ? -16.788 6.233 33.793 1.00 98.38 92 TRP A O 1
ATOM 720 N N . PHE A 1 93 ? -18.228 7.501 32.626 1.00 98.31 93 PHE A N 1
ATOM 721 C CA . PHE A 1 93 ? -17.955 8.738 33.361 1.00 98.31 93 PHE A CA 1
ATOM 722 C C . PHE A 1 93 ? -19.165 9.203 34.158 1.00 98.31 93 PHE A C 1
ATOM 724 O O . PHE A 1 93 ? -20.301 9.173 33.660 1.00 98.31 93 PHE A O 1
ATOM 731 N N . GLU A 1 94 ? -18.886 9.696 35.359 1.00 98.00 94 GLU A N 1
ATOM 732 C CA . GLU A 1 94 ? -19.802 10.461 36.197 1.00 98.00 94 GLU A CA 1
ATOM 733 C C . GLU A 1 94 ? -19.194 11.831 36.498 1.00 98.00 94 GLU A C 1
ATOM 735 O O . GLU A 1 94 ? -17.979 11.988 36.591 1.00 98.00 94 GLU A O 1
ATOM 740 N N . MET A 1 95 ? -20.034 12.852 36.609 1.00 97.38 95 MET A N 1
ATOM 741 C CA . MET A 1 95 ? -19.585 14.212 36.881 1.00 97.38 95 MET A CA 1
ATOM 742 C C . MET A 1 95 ? -20.579 14.903 37.800 1.00 97.38 95 MET A C 1
ATOM 744 O O . MET A 1 95 ? -21.787 14.811 37.591 1.00 97.38 95 MET A O 1
ATOM 748 N N . GLU A 1 96 ? -20.076 15.603 38.807 1.00 97.56 96 GLU A N 1
ATOM 749 C CA . GLU A 1 96 ? -20.881 16.432 39.700 1.00 97.56 96 GLU A CA 1
ATOM 750 C C . GLU A 1 96 ? -20.603 17.900 39.382 1.00 97.56 96 GLU A C 1
ATOM 752 O O . GLU A 1 96 ? -19.441 18.297 39.269 1.00 97.56 96 GLU A O 1
ATOM 757 N N . ASP A 1 97 ? -21.644 18.711 39.199 1.00 95.69 97 ASP A N 1
ATOM 758 C CA . ASP A 1 97 ? -21.487 20.153 39.001 1.00 95.69 97 ASP A CA 1
ATOM 759 C C . ASP A 1 97 ? -21.358 20.918 40.328 1.00 95.69 97 ASP A C 1
ATOM 761 O O . ASP A 1 97 ? -21.550 20.377 41.415 1.00 95.69 97 ASP A O 1
ATOM 765 N N . ALA A 1 98 ? -21.042 22.211 40.254 1.00 93.62 98 ALA A N 1
ATOM 766 C CA . ALA A 1 98 ? -20.884 23.069 41.429 1.00 93.62 98 ALA A CA 1
ATOM 767 C C . ALA A 1 98 ? -22.155 23.211 42.295 1.00 93.62 98 ALA A C 1
ATOM 769 O O . ALA A 1 98 ? -22.070 23.722 43.411 1.00 93.62 98 ALA A O 1
ATOM 770 N N . SER A 1 99 ? -23.325 22.793 41.797 1.00 93.75 99 SER A N 1
ATOM 771 C CA . SER A 1 99 ? -24.580 22.754 42.559 1.00 93.75 99 SER A CA 1
ATOM 772 C C . SER A 1 99 ? -24.833 21.406 43.247 1.00 93.75 99 SER A C 1
ATOM 774 O O . SER A 1 99 ? -25.813 21.279 43.979 1.00 93.75 99 SER A O 1
ATOM 776 N N . GLY A 1 100 ? -23.964 20.413 43.029 1.00 94.62 100 GLY A N 1
ATOM 777 C CA . GLY A 1 100 ? -24.134 19.041 43.506 1.00 94.62 100 GLY A CA 1
ATOM 778 C C . GLY A 1 100 ? -24.992 18.169 42.582 1.00 94.62 100 GLY A C 1
ATOM 779 O O . GLY A 1 100 ? -25.376 17.064 42.965 1.00 94.62 100 GLY A O 1
ATOM 780 N N . THR A 1 101 ? -25.333 18.640 41.375 1.00 97.25 101 THR A N 1
ATOM 781 C CA . THR A 1 101 ? -26.106 17.843 40.413 1.00 97.25 101 THR A CA 1
ATOM 782 C C . THR A 1 101 ? -25.194 16.825 39.742 1.00 97.25 101 THR A C 1
ATOM 784 O O . THR A 1 101 ? -24.124 17.178 39.246 1.00 97.25 101 THR A O 1
ATOM 787 N N . ARG A 1 102 ? -25.630 15.561 39.697 1.00 97.44 102 ARG A N 1
ATOM 788 C CA . ARG A 1 102 ? -24.867 14.454 39.111 1.00 97.44 102 ARG A CA 1
ATOM 789 C C . ARG A 1 102 ? -25.308 14.134 37.693 1.00 97.44 102 ARG A C 1
ATOM 791 O O . ARG A 1 102 ? -26.496 13.981 37.412 1.00 97.44 102 ARG A O 1
ATOM 798 N N . TYR A 1 103 ? -24.321 13.946 36.832 1.00 98.38 103 TYR A N 1
ATOM 799 C CA . TYR A 1 103 ? -24.471 13.557 35.444 1.00 98.38 103 TYR A CA 1
ATOM 800 C C . TYR A 1 103 ? -23.707 12.258 35.193 1.00 98.38 103 TYR A C 1
ATOM 802 O O . TYR A 1 103 ? -22.679 12.001 35.813 1.00 98.38 103 TYR A O 1
ATOM 810 N N . SER A 1 104 ? -24.195 11.446 34.263 1.00 98.12 104 SER A N 1
ATOM 811 C CA . SER A 1 104 ? -23.548 10.205 33.847 1.00 98.12 104 SER A CA 1
ATOM 812 C C . SER A 1 104 ? -23.683 10.012 32.346 1.00 98.12 104 SER A C 1
ATOM 814 O O . SER A 1 104 ? -24.707 10.351 31.747 1.00 98.12 104 SER A O 1
ATOM 816 N N . THR A 1 105 ? -22.657 9.419 31.747 1.00 98.00 105 THR A N 1
ATOM 817 C CA . THR A 1 105 ? -22.662 8.997 30.337 1.00 98.00 105 THR A CA 1
ATOM 818 C C . THR A 1 105 ? -23.723 7.932 30.072 1.00 98.00 105 THR A C 1
ATOM 820 O O . THR A 1 105 ? -24.363 7.926 29.024 1.00 98.00 105 THR A O 1
ATOM 823 N N . ARG A 1 106 ? -24.044 7.114 31.079 1.00 97.12 106 ARG A N 1
ATOM 824 C CA . ARG A 1 106 ? -25.090 6.086 30.989 1.00 97.12 106 ARG A CA 1
ATOM 825 C C . ARG A 1 106 ? -26.507 6.646 30.842 1.00 97.12 106 ARG A C 1
ATOM 827 O O . ARG A 1 106 ? -27.404 5.923 30.419 1.00 97.12 106 ARG A O 1
ATOM 834 N N . ASN A 1 107 ? -26.726 7.901 31.232 1.00 97.50 107 ASN A N 1
ATOM 835 C CA . ASN A 1 107 ? -28.055 8.514 31.241 1.00 97.50 107 ASN A CA 1
ATOM 836 C C . ASN A 1 107 ? -28.393 9.234 29.928 1.00 97.50 107 ASN A C 1
ATOM 838 O O . ASN A 1 107 ? -29.567 9.523 29.674 1.00 97.50 107 ASN A O 1
ATOM 842 N N . TYR A 1 108 ? -27.388 9.553 29.106 1.00 96.31 108 TYR A N 1
ATOM 843 C CA . TYR A 1 108 ? -27.611 10.207 27.821 1.00 96.31 108 TYR A CA 1
ATOM 844 C C . TYR A 1 108 ? -28.296 9.237 26.854 1.00 96.31 108 TYR A C 1
ATOM 846 O O . TYR A 1 108 ? -27.985 8.054 26.855 1.00 96.31 108 TYR A O 1
ATOM 854 N N . ARG A 1 109 ? -29.271 9.726 26.075 1.00 94.19 109 ARG A N 1
ATOM 855 C CA . ARG A 1 109 ? -30.103 8.918 25.157 1.00 94.19 109 ARG A CA 1
ATOM 856 C C . ARG A 1 109 ? -29.881 9.212 23.676 1.00 94.19 109 ARG A C 1
ATOM 858 O O . ARG A 1 109 ? -30.608 8.665 22.850 1.00 94.19 109 ARG A O 1
ATOM 865 N N . GLY A 1 110 ? -28.958 10.113 23.353 1.00 94.00 110 GLY A N 1
ATOM 866 C CA . GLY A 1 110 ? -28.589 10.350 21.964 1.00 94.00 110 GLY A CA 1
ATOM 867 C C . GLY A 1 110 ? -27.712 9.229 21.418 1.00 94.00 110 GLY A C 1
ATOM 868 O O . GLY A 1 110 ? -27.468 8.219 22.076 1.00 94.00 110 GLY A O 1
ATOM 869 N N . GLU A 1 111 ? -27.253 9.419 20.191 1.00 93.62 111 GLU A N 1
ATOM 870 C CA . GLU A 1 111 ? -26.309 8.516 19.545 1.00 93.62 111 GLU A CA 1
ATOM 871 C C . GLU A 1 111 ? -24.900 9.099 19.615 1.00 93.62 111 GLU A C 1
ATOM 873 O O . GLU A 1 111 ? -24.717 10.312 19.729 1.00 93.62 111 GLU A O 1
ATOM 878 N N . THR A 1 112 ? -23.922 8.208 19.549 1.00 95.06 112 THR A N 1
ATOM 879 C CA . THR A 1 112 ? -22.494 8.523 19.468 1.00 95.06 112 THR A CA 1
ATOM 880 C C . THR A 1 112 ? -21.884 7.740 18.313 1.00 95.06 112 THR A C 1
ATOM 882 O O . THR A 1 112 ? -22.553 6.895 17.713 1.00 95.06 112 THR A O 1
ATOM 885 N N . ARG A 1 113 ? -20.628 8.012 17.968 1.00 92.75 113 ARG A N 1
ATOM 886 C CA . ARG A 1 113 ? -19.965 7.366 16.827 1.00 92.75 113 ARG A CA 1
ATOM 887 C C . ARG A 1 113 ? -18.483 7.166 17.093 1.00 92.75 113 ARG A C 1
ATOM 889 O O . ARG A 1 113 ? -17.928 7.827 17.966 1.00 92.75 113 ARG A O 1
ATOM 896 N N . ILE A 1 114 ? -17.861 6.298 16.301 1.00 92.50 114 ILE A N 1
ATOM 897 C CA . ILE A 1 114 ? -16.411 6.119 16.314 1.00 92.50 114 ILE A CA 1
ATOM 898 C C . ILE A 1 114 ? -15.765 6.523 14.998 1.00 92.50 114 ILE A C 1
ATOM 900 O O . ILE A 1 114 ? -16.399 6.469 13.940 1.00 92.50 114 ILE A O 1
ATOM 904 N N . ASN A 1 115 ? -14.487 6.863 15.098 1.00 89.94 115 ASN A N 1
ATOM 905 C CA . ASN A 1 115 ? -13.550 6.963 13.996 1.00 89.94 115 ASN A CA 1
ATOM 906 C C . ASN A 1 115 ? -12.190 6.372 14.406 1.00 89.94 115 ASN A C 1
ATOM 908 O O . ASN A 1 115 ? -11.893 6.302 15.599 1.00 89.94 115 ASN A O 1
ATOM 912 N N . LEU A 1 116 ? -11.390 5.913 13.446 1.00 90.44 116 LEU A N 1
ATOM 913 C CA . LEU A 1 116 ? -10.092 5.290 13.696 1.00 90.44 116 LEU A CA 1
ATOM 914 C C . LEU A 1 116 ? -9.008 6.079 12.967 1.00 90.44 116 LEU A C 1
ATOM 916 O O . LEU A 1 116 ? -8.972 6.087 11.742 1.00 90.44 116 LEU A O 1
ATOM 920 N N . TYR A 1 117 ? -8.121 6.728 13.721 1.00 89.62 117 TYR A N 1
ATOM 921 C CA . TYR A 1 117 ? -7.045 7.541 13.135 1.00 89.62 117 TYR A CA 1
ATOM 922 C C . TYR A 1 117 ? -5.764 6.749 12.888 1.00 89.62 117 TYR A C 1
ATOM 924 O O . TYR A 1 117 ? -4.997 7.056 11.978 1.00 89.62 117 TYR A O 1
ATOM 932 N N . ARG A 1 118 ? -5.517 5.721 13.701 1.00 92.88 118 ARG A N 1
ATOM 933 C CA . ARG A 1 118 ? -4.360 4.836 13.568 1.00 92.88 118 ARG A CA 1
ATOM 934 C C . ARG A 1 118 ? -4.826 3.409 13.710 1.00 92.88 118 ARG A C 1
ATOM 936 O O . ARG A 1 118 ? -5.576 3.098 14.636 1.00 92.88 118 ARG A O 1
ATOM 943 N N . ARG A 1 119 ? -4.382 2.549 12.801 1.00 92.88 119 ARG A N 1
ATOM 944 C CA . ARG A 1 119 ? -4.815 1.160 12.773 1.00 92.88 119 ARG A CA 1
ATOM 945 C C . ARG A 1 119 ? -3.775 0.257 12.140 1.00 92.88 119 ARG A C 1
ATOM 947 O O . ARG A 1 119 ? -3.226 0.563 11.087 1.00 92.88 119 ARG A O 1
ATOM 954 N N . GLY A 1 120 ? -3.554 -0.888 12.763 1.00 94.31 120 GLY A N 1
ATOM 955 C CA . GLY A 1 120 ? -2.680 -1.920 12.237 1.00 94.31 120 GLY A CA 1
ATOM 956 C C . GLY A 1 120 ? -2.527 -3.077 13.218 1.00 94.31 120 GLY A C 1
ATOM 957 O O . GLY A 1 120 ? -3.296 -3.176 14.174 1.00 94.31 120 GLY A O 1
ATOM 958 N N . PRO A 1 121 ? -1.542 -3.960 12.992 1.00 94.31 121 PRO A N 1
ATOM 959 C CA . PRO A 1 121 ? -1.401 -5.200 13.751 1.00 94.31 121 PRO A CA 1
ATOM 960 C C . PRO A 1 121 ? -1.023 -5.018 15.229 1.00 94.31 121 PRO A C 1
ATOM 962 O O . PRO A 1 121 ? -1.112 -5.981 15.984 1.00 94.31 121 PRO A O 1
ATOM 965 N N . TYR A 1 122 ? -0.564 -3.835 15.650 1.00 96.31 122 TYR A N 1
ATOM 966 C CA . TYR A 1 122 ? -0.034 -3.632 17.006 1.00 96.31 122 TYR A CA 1
ATOM 967 C C . TYR A 1 122 ? -0.749 -2.554 17.799 1.00 96.31 122 TYR A C 1
ATOM 969 O O . TYR A 1 122 ? -0.712 -2.582 19.028 1.00 96.31 122 TYR A O 1
ATOM 977 N N . TYR A 1 123 ? -1.344 -1.585 17.110 1.00 97.06 123 TYR A N 1
ATOM 978 C CA . TYR A 1 123 ? -1.905 -0.409 17.745 1.00 97.06 123 TYR A CA 1
ATOM 979 C C . TYR A 1 123 ? -3.132 0.099 16.992 1.00 97.06 123 TYR A C 1
ATOM 981 O O . TYR A 1 123 ? -3.109 0.255 15.768 1.00 97.06 123 TYR A O 1
ATOM 989 N N . CYS A 1 124 ? -4.188 0.396 17.744 1.00 96.81 124 CYS A N 1
ATOM 990 C CA . CYS A 1 124 ? -5.391 1.050 17.248 1.00 96.81 124 CYS A CA 1
ATOM 991 C C . CYS A 1 124 ? -5.715 2.276 18.106 1.00 96.81 124 CYS A C 1
ATOM 993 O O . CYS A 1 124 ? -5.748 2.196 19.334 1.00 96.81 124 CYS A O 1
ATOM 995 N N . GLU A 1 125 ? -6.007 3.394 17.450 1.00 96.31 125 GLU A N 1
ATOM 996 C CA . GLU A 1 125 ? -6.470 4.628 18.080 1.00 96.31 125 GLU A CA 1
ATOM 997 C C . GLU A 1 125 ? -7.914 4.894 17.675 1.00 96.31 125 GLU A C 1
ATOM 999 O O . GLU A 1 125 ? -8.194 5.260 16.530 1.00 96.31 125 GLU A O 1
ATOM 1004 N N . ILE A 1 126 ? -8.828 4.682 18.621 1.00 95.56 126 ILE A N 1
ATOM 1005 C CA . ILE A 1 126 ? -10.268 4.815 18.410 1.00 95.56 126 ILE A CA 1
ATOM 1006 C C . ILE A 1 126 ? -10.718 6.128 19.034 1.00 95.56 126 ILE A C 1
ATOM 1008 O O . ILE A 1 126 ? -10.625 6.291 20.247 1.00 95.56 126 ILE A O 1
ATOM 1012 N N . HIS A 1 127 ? -11.264 7.032 18.234 1.00 94.75 127 HIS A N 1
ATOM 1013 C CA . HIS A 1 127 ? -11.952 8.220 18.720 1.00 94.75 127 HIS A CA 1
ATOM 1014 C C . HIS A 1 127 ? -13.439 7.932 18.850 1.00 94.75 127 HIS A C 1
ATOM 1016 O O . HIS A 1 127 ? -14.119 7.703 17.851 1.00 94.75 127 HIS A O 1
ATOM 1022 N N . TRP A 1 128 ? -13.954 7.947 20.075 1.00 96.44 128 TRP A N 1
ATOM 1023 C CA . TRP A 1 128 ? -15.378 7.852 20.361 1.00 96.44 128 TRP A CA 1
ATOM 1024 C C . TRP A 1 128 ? -15.937 9.256 20.591 1.00 96.44 128 TRP A C 1
ATOM 1026 O O . TRP A 1 128 ? -15.845 9.838 21.674 1.00 96.44 128 TRP A O 1
ATOM 1036 N N . PHE A 1 129 ? -16.535 9.790 19.532 1.00 95.00 129 PHE A N 1
ATOM 1037 C CA . PHE A 1 129 ? -17.079 11.137 19.480 1.00 95.00 129 PHE A CA 1
ATOM 1038 C C . PHE A 1 129 ? -18.505 11.230 20.017 1.00 95.00 129 PHE A C 1
ATOM 1040 O O . PHE A 1 129 ? -19.231 10.243 20.161 1.00 95.00 129 PHE A O 1
ATOM 1047 N N . ASP A 1 130 ? -18.915 12.475 20.251 1.00 95.38 130 ASP A N 1
ATOM 1048 C CA . ASP A 1 130 ? -20.249 12.863 20.703 1.00 95.38 130 ASP A CA 1
ATOM 1049 C C . ASP A 1 130 ? -20.629 12.270 22.073 1.00 95.38 130 ASP A C 1
ATOM 1051 O O . ASP A 1 130 ? -21.804 12.158 22.415 1.00 95.38 130 ASP A O 1
ATOM 1055 N N . VAL A 1 131 ? -19.645 11.938 22.916 1.00 96.44 131 VAL A N 1
ATOM 1056 C CA . VAL A 1 131 ? -19.901 11.448 24.278 1.00 96.44 131 VAL A CA 1
ATOM 1057 C C . VAL A 1 131 ? -20.513 12.571 25.121 1.00 96.44 131 VAL A C 1
ATOM 1059 O O . VAL A 1 131 ? -19.983 13.678 25.206 1.00 96.44 131 VAL A O 1
ATOM 1062 N N . HIS A 1 132 ? -21.640 12.298 25.775 1.00 97.19 132 HIS A N 1
ATOM 1063 C CA . HIS A 1 132 ? -22.384 13.284 26.558 1.00 97.19 132 HIS A CA 1
ATOM 1064 C C . HIS A 1 132 ? -22.703 12.771 27.960 1.00 97.19 132 HIS A C 1
ATOM 1066 O O . HIS A 1 132 ? -22.925 11.584 28.174 1.00 97.19 132 HIS A O 1
ATOM 1072 N N . LEU A 1 133 ? -22.790 13.697 28.912 1.00 97.06 133 LEU A N 1
ATOM 1073 C CA . LEU A 1 133 ? -23.194 13.455 30.295 1.00 97.06 133 LEU A CA 1
ATOM 1074 C C . LEU A 1 133 ? -24.629 13.955 30.497 1.00 97.06 133 LEU A C 1
ATOM 1076 O O . LEU A 1 133 ? -24.938 15.079 30.101 1.00 97.06 133 LEU A O 1
ATOM 1080 N N . ALA A 1 134 ? -25.498 13.166 31.132 1.00 97.88 134 ALA A N 1
ATOM 1081 C CA . ALA A 1 134 ? -26.864 13.589 31.450 1.00 97.88 134 ALA A CA 1
ATOM 1082 C C . ALA A 1 134 ? -27.287 13.228 32.881 1.00 97.88 134 ALA A C 1
ATOM 1084 O O . ALA A 1 134 ? -26.795 12.261 33.471 1.00 97.88 134 ALA A O 1
ATOM 1085 N N . THR A 1 135 ? -28.219 13.991 33.447 1.00 97.75 135 THR A N 1
ATOM 1086 C CA . THR A 1 135 ? -28.863 13.654 34.727 1.00 97.75 135 THR A CA 1
ATOM 1087 C C . THR A 1 135 ? -29.785 12.438 34.576 1.00 97.75 135 THR A C 1
ATOM 1089 O O . THR A 1 135 ? -30.112 12.017 33.467 1.00 97.75 135 THR A O 1
ATOM 1092 N N . ASP A 1 136 ? -30.261 11.879 35.686 1.00 93.56 136 ASP A N 1
ATOM 1093 C CA . ASP A 1 136 ? -31.310 10.844 35.704 1.00 93.56 136 ASP A CA 1
ATOM 1094 C C . ASP A 1 136 ? -32.624 11.308 35.036 1.00 93.56 136 ASP A C 1
ATOM 1096 O O . ASP A 1 136 ? -33.351 10.517 34.427 1.00 93.56 136 ASP A O 1
ATOM 1100 N N . LYS A 1 137 ? -32.891 12.618 35.086 1.00 92.38 137 LYS A N 1
ATOM 1101 C CA . LYS A 1 137 ? -33.990 13.304 34.390 1.00 92.38 137 LYS A CA 1
ATOM 1102 C C . LYS A 1 137 ? -33.704 13.595 32.916 1.00 92.38 137 LYS A C 1
ATOM 1104 O O . LYS A 1 137 ? -34.610 14.043 32.216 1.00 92.38 137 LYS A O 1
ATOM 1109 N N . LYS A 1 138 ? -32.513 13.228 32.428 1.00 88.69 138 LYS A N 1
ATOM 1110 C CA . LYS A 1 138 ? -32.038 13.362 31.040 1.00 88.69 138 LYS A CA 1
ATOM 1111 C C . LYS A 1 138 ? -31.710 14.798 30.629 1.00 88.69 138 LYS A C 1
ATOM 1113 O O . LYS A 1 138 ? -31.719 15.108 29.440 1.00 88.69 138 LYS A O 1
ATOM 1118 N N . ASP A 1 139 ? -31.388 15.652 31.593 1.00 94.12 139 ASP A N 1
ATOM 1119 C CA . ASP A 1 139 ? -30.835 16.972 31.306 1.00 94.12 139 ASP A CA 1
ATOM 1120 C C . ASP A 1 139 ? -29.357 16.810 30.936 1.00 94.12 139 ASP A C 1
ATOM 1122 O O . ASP A 1 139 ? -28.554 16.340 31.745 1.00 94.12 139 ASP A O 1
ATOM 1126 N N . THR A 1 140 ? -29.000 17.152 29.699 1.00 96.12 140 THR A N 1
ATOM 1127 C CA . THR A 1 140 ? -27.636 16.990 29.180 1.00 96.12 140 THR A CA 1
ATOM 1128 C C . THR A 1 140 ? -26.744 18.150 29.620 1.00 96.12 140 THR A C 1
ATOM 1130 O O . THR A 1 140 ? -27.103 19.318 29.456 1.00 96.12 140 THR A O 1
ATOM 1133 N N . ALA A 1 141 ? -25.554 17.841 30.135 1.00 95.38 141 ALA A N 1
ATOM 1134 C CA . ALA A 1 141 ? -24.528 18.836 30.418 1.00 95.38 141 ALA A CA 1
ATOM 1135 C C . ALA A 1 141 ? -24.096 19.552 29.128 1.00 95.38 141 ALA A C 1
ATOM 1137 O O . ALA A 1 141 ? -24.040 18.953 28.053 1.00 95.38 141 ALA A O 1
ATOM 1138 N N . ALA A 1 142 ? -23.729 20.832 29.226 1.00 95.25 142 ALA A N 1
ATOM 1139 C CA . ALA A 1 142 ? -23.272 21.629 28.083 1.00 95.25 142 ALA A CA 1
ATOM 1140 C C . ALA A 1 142 ? -21.809 21.317 27.686 1.00 95.25 142 ALA A C 1
ATOM 1142 O O . ALA A 1 142 ? -20.979 22.218 27.539 1.00 95.25 142 ALA A O 1
ATOM 1143 N N . LEU A 1 143 ? -21.511 20.025 27.528 1.00 94.31 143 LEU A N 1
ATOM 1144 C CA . LEU A 1 143 ? -20.226 19.434 27.164 1.00 94.31 143 LEU A CA 1
ATOM 1145 C C . LEU A 1 143 ? -20.416 18.419 26.031 1.00 94.31 143 LEU A C 1
ATOM 1147 O O . LEU A 1 143 ? -21.464 17.775 25.935 1.00 94.31 143 LEU A O 1
ATOM 1151 N N . ARG A 1 144 ? -19.382 18.259 25.207 1.00 95.50 144 ARG A N 1
ATOM 1152 C CA . ARG A 1 144 ? -19.212 17.159 24.247 1.00 95.50 144 ARG A CA 1
ATOM 1153 C C . ARG A 1 144 ? -17.849 16.521 24.461 1.00 95.50 144 ARG A C 1
ATOM 1155 O O . ARG A 1 144 ? -16.866 17.247 24.554 1.00 95.50 144 ARG A O 1
ATOM 1162 N N . GLY A 1 145 ? -17.802 15.204 24.556 1.00 96.31 145 GLY A N 1
ATOM 1163 C CA . GLY A 1 145 ? -16.586 14.430 24.762 1.00 96.31 145 GLY A CA 1
ATOM 1164 C C . GLY A 1 145 ? -16.079 13.804 23.467 1.00 96.31 145 GLY A C 1
ATOM 1165 O O . GLY A 1 145 ? -16.881 13.345 22.651 1.00 96.31 145 GLY A O 1
ATOM 1166 N N . ASP A 1 146 ? -14.760 13.788 23.320 1.00 96.44 146 ASP A N 1
ATOM 1167 C CA . ASP A 1 146 ? -14.007 12.828 22.512 1.00 96.44 146 ASP A CA 1
ATOM 1168 C C . ASP A 1 146 ? -13.283 11.890 23.482 1.00 96.44 146 ASP A C 1
ATOM 1170 O O . ASP A 1 146 ? -12.384 12.320 24.210 1.00 96.44 146 ASP A O 1
ATOM 1174 N N . LEU A 1 147 ? -13.743 10.642 23.561 1.00 97.75 147 LEU A N 1
ATOM 1175 C CA . LEU A 1 147 ? -13.057 9.589 24.295 1.00 97.75 147 LEU A CA 1
ATOM 1176 C C . LEU A 1 147 ? -12.135 8.852 23.326 1.00 97.75 147 LEU A C 1
ATOM 1178 O O . LEU A 1 147 ? -12.594 8.022 22.542 1.00 97.75 147 LEU A O 1
ATOM 1182 N N . THR A 1 148 ? -10.838 9.107 23.420 1.00 97.75 148 THR A N 1
ATOM 1183 C CA . THR A 1 148 ? -9.835 8.364 22.664 1.00 97.75 148 THR A CA 1
ATOM 1184 C C . THR A 1 148 ? -9.422 7.113 23.434 1.00 97.75 148 THR A C 1
ATOM 1186 O O . THR A 1 148 ? -9.066 7.197 24.610 1.00 97.75 148 THR A O 1
ATOM 1189 N N . LEU A 1 149 ? -9.455 5.954 22.776 1.00 98.56 149 LEU A N 1
ATOM 1190 C CA . LEU A 1 149 ? -8.969 4.677 23.294 1.00 98.56 149 LEU A CA 1
ATOM 1191 C C . LEU A 1 149 ? -7.696 4.273 22.545 1.00 98.56 149 LEU A C 1
ATOM 1193 O O . LEU A 1 149 ? -7.708 4.111 21.324 1.00 98.56 149 LEU A O 1
ATOM 1197 N N . TYR A 1 150 ? -6.619 4.076 23.297 1.00 98.44 150 TYR A N 1
ATOM 1198 C CA . TYR A 1 150 ? -5.307 3.660 22.812 1.00 98.44 150 TYR A CA 1
ATOM 1199 C C . TYR A 1 150 ? -5.136 2.168 23.068 1.00 98.44 150 TYR A C 1
ATOM 1201 O O . TYR A 1 150 ? -4.830 1.752 24.188 1.00 98.44 150 TYR A O 1
ATOM 1209 N N . CYS A 1 151 ? -5.406 1.368 22.042 1.00 98.50 151 CYS A N 1
ATOM 1210 C CA . CYS A 1 151 ? -5.559 -0.075 22.157 1.00 98.50 151 CYS A CA 1
ATOM 1211 C C . CYS A 1 151 ? -4.314 -0.797 21.639 1.00 98.50 151 CYS A C 1
ATOM 1213 O O . CYS A 1 151 ? -3.867 -0.557 20.518 1.00 98.50 151 CYS A O 1
ATOM 1215 N N . TYR A 1 152 ? -3.810 -1.722 22.448 1.00 98.31 152 TYR A N 1
ATOM 1216 C CA . TYR A 1 152 ? -2.758 -2.683 22.124 1.00 98.31 152 TYR A CA 1
ATOM 1217 C C . TYR A 1 152 ? -3.266 -4.097 22.441 1.00 98.31 152 TYR A C 1
ATOM 1219 O O . TYR A 1 152 ? -4.208 -4.219 23.227 1.00 98.31 152 TYR A O 1
ATOM 1227 N N . PRO A 1 153 ? -2.644 -5.167 21.919 1.00 97.50 153 PRO A N 1
ATOM 1228 C CA . PRO A 1 153 ? -3.058 -6.541 22.206 1.00 97.50 153 PRO A CA 1
ATOM 1229 C C . PRO A 1 153 ? -3.222 -6.869 23.705 1.00 97.50 153 PRO A C 1
ATOM 1231 O O . PRO A 1 153 ? -4.176 -7.535 24.095 1.00 97.50 153 PRO A O 1
ATOM 1234 N N . GLU A 1 154 ? -2.329 -6.364 24.558 1.00 97.12 154 GLU A N 1
ATOM 1235 C CA . GLU A 1 154 ? -2.301 -6.681 25.995 1.00 97.12 154 GLU A CA 1
ATOM 1236 C C . GLU A 1 154 ? -2.668 -5.520 26.930 1.00 97.12 154 GLU A C 1
ATOM 1238 O O . GLU A 1 154 ? -2.738 -5.698 28.147 1.00 97.12 154 GLU A O 1
ATOM 1243 N N . LYS A 1 155 ? -2.883 -4.313 26.395 1.00 97.38 155 LYS A N 1
ATOM 1244 C CA . LYS A 1 155 ? -3.169 -3.130 27.216 1.00 97.38 155 LYS A CA 1
ATOM 1245 C C . LYS A 1 155 ? -4.057 -2.112 26.517 1.00 97.38 155 LYS A C 1
ATOM 1247 O O . LYS A 1 155 ? -4.102 -2.038 25.291 1.00 97.38 155 LYS A O 1
ATOM 1252 N N . ILE A 1 156 ? -4.726 -1.292 27.318 1.00 98.31 156 ILE A N 1
ATOM 1253 C CA . ILE A 1 156 ? -5.560 -0.191 26.843 1.00 98.31 156 ILE A CA 1
ATOM 1254 C C . ILE A 1 156 ? -5.432 1.019 27.773 1.00 98.31 156 ILE A C 1
ATOM 1256 O O . ILE A 1 156 ? -5.526 0.913 29.002 1.00 98.31 156 ILE A O 1
ATOM 1260 N N . LEU A 1 157 ? -5.223 2.184 27.166 1.00 98.25 157 LEU A N 1
ATOM 1261 C CA . LEU A 1 157 ? -5.237 3.489 27.822 1.00 98.25 157 LEU A CA 1
ATOM 1262 C C . LEU A 1 157 ? -6.355 4.343 27.223 1.00 98.25 157 LEU A C 1
ATOM 1264 O O . LEU A 1 157 ? -6.845 4.057 26.130 1.00 98.25 157 LEU A O 1
ATOM 1268 N N . ALA A 1 158 ? -6.756 5.396 27.927 1.00 98.19 158 ALA A N 1
ATOM 1269 C CA . ALA A 1 158 ? -7.757 6.323 27.429 1.00 98.19 158 ALA A CA 1
ATOM 1270 C C . ALA A 1 158 ? -7.423 7.779 27.728 1.00 98.19 158 ALA A C 1
ATOM 1272 O O . ALA A 1 158 ? -6.707 8.106 28.675 1.00 98.19 158 ALA A O 1
ATOM 1273 N N . ASP A 1 159 ? -8.003 8.654 26.918 1.00 97.69 159 ASP A N 1
ATOM 1274 C CA . ASP A 1 159 ? -8.067 10.088 27.145 1.00 97.69 159 ASP A CA 1
ATOM 1275 C C . ASP A 1 159 ? -9.483 10.579 26.882 1.00 97.69 159 ASP A C 1
ATOM 1277 O O . ASP A 1 159 ? -10.051 10.302 25.832 1.00 97.69 159 ASP A O 1
ATOM 1281 N N . ILE A 1 160 ? -10.058 11.313 27.830 1.00 97.19 160 ILE A N 1
ATOM 1282 C CA . ILE A 1 160 ? -11.313 12.029 27.606 1.00 97.19 160 ILE A CA 1
ATOM 1283 C C . ILE A 1 160 ? -11.016 13.511 27.433 1.00 97.19 160 ILE A C 1
ATOM 1285 O O . ILE A 1 160 ? -10.545 14.180 28.355 1.00 97.19 160 ILE A O 1
ATOM 1289 N N . THR A 1 161 ? -11.333 14.033 26.253 1.00 96.56 161 THR A N 1
ATOM 1290 C CA . THR A 1 161 ? -11.271 15.460 25.954 1.00 96.56 161 THR A CA 1
ATOM 1291 C C . THR A 1 161 ? -12.676 16.053 25.964 1.00 96.56 161 THR A C 1
ATOM 1293 O O . THR A 1 161 ? -13.527 15.711 25.145 1.00 96.56 161 THR A O 1
ATOM 1296 N N . TRP A 1 162 ? -12.937 16.967 26.901 1.00 96.44 162 TRP A N 1
ATOM 1297 C CA . TRP A 1 162 ? -14.211 17.674 27.014 1.00 96.44 162 TRP A CA 1
ATOM 1298 C C . TRP A 1 162 ? -14.162 19.024 26.302 1.00 96.44 162 TRP A C 1
ATOM 1300 O O . TRP A 1 162 ? -13.382 19.909 26.662 1.00 96.44 162 TRP A O 1
ATOM 1310 N N . HIS A 1 163 ? -15.071 19.210 25.350 1.00 95.44 163 HIS A N 1
ATOM 1311 C CA . HIS A 1 163 ? -15.311 20.451 24.627 1.00 95.44 163 HIS A CA 1
ATOM 1312 C C . HIS A 1 163 ? -16.543 21.147 25.208 1.00 95.44 163 HIS A C 1
ATOM 1314 O O . HIS A 1 163 ? -17.657 20.612 25.187 1.00 95.44 163 HIS A O 1
ATOM 1320 N N . GLY A 1 164 ? -16.368 22.368 25.708 1.00 94.38 164 GLY A N 1
ATOM 1321 C CA . GLY A 1 164 ? -17.488 23.186 26.164 1.00 94.38 164 GLY A CA 1
ATOM 1322 C C . GLY A 1 164 ? -18.405 23.555 24.996 1.00 94.38 164 GLY A C 1
ATOM 1323 O O . GLY A 1 164 ? -17.973 24.213 24.046 1.00 94.38 164 GLY A O 1
ATOM 1324 N N . SER A 1 165 ? -19.680 23.156 25.063 1.00 91.62 165 SER A N 1
ATOM 1325 C CA . SER A 1 165 ? -20.720 23.560 24.100 1.00 91.62 165 SER A CA 1
ATOM 1326 C C . SER A 1 165 ? -21.567 24.732 24.616 1.00 91.62 165 SER A C 1
ATOM 1328 O O . SER A 1 165 ? -22.229 25.423 23.841 1.00 91.62 165 SER A O 1
ATOM 1330 N N . GLY A 1 166 ? -21.477 25.009 25.918 1.00 92.75 166 GLY A N 1
ATOM 1331 C CA . GLY A 1 166 ? -22.114 26.116 26.620 1.00 92.75 166 GLY A CA 1
ATOM 1332 C C . GLY A 1 166 ? -21.467 26.327 27.988 1.00 92.75 166 GLY A C 1
ATOM 1333 O O . GLY A 1 166 ? -20.348 25.877 28.226 1.00 92.75 166 GLY A O 1
ATOM 1334 N N . ARG A 1 167 ? -22.153 27.040 28.888 1.00 93.25 167 ARG A N 1
ATOM 1335 C CA . ARG A 1 167 ? -21.658 27.258 30.253 1.00 93.25 167 ARG A CA 1
ATOM 1336 C C . ARG A 1 167 ? -21.908 26.014 31.103 1.00 93.25 167 ARG A C 1
ATOM 1338 O O . ARG A 1 167 ? -23.060 25.643 31.300 1.00 93.25 167 ARG A O 1
ATOM 1345 N N . PHE A 1 168 ? -20.848 25.437 31.658 1.00 95.12 168 PHE A N 1
ATOM 1346 C CA . PHE A 1 168 ? -20.933 24.314 32.590 1.00 95.12 168 PHE A CA 1
ATOM 1347 C C . PHE A 1 168 ? -19.810 24.405 33.633 1.00 95.12 168 PHE A C 1
ATOM 1349 O O . PHE A 1 168 ? -18.671 24.721 33.295 1.00 95.12 168 PHE A O 1
ATOM 1356 N N . VAL A 1 169 ? -20.126 24.189 34.913 1.00 94.44 169 VAL A N 1
ATOM 1357 C CA . VAL A 1 169 ? -19.168 24.346 36.022 1.00 94.44 169 VAL A CA 1
ATOM 1358 C C . VAL A 1 169 ? -19.085 23.034 36.804 1.00 94.44 169 VAL A C 1
ATOM 1360 O O . VAL A 1 169 ? -19.882 22.836 37.719 1.00 94.44 169 VAL A O 1
ATOM 1363 N N . PRO A 1 170 ? -18.163 22.127 36.446 1.00 94.12 170 PRO A N 1
ATOM 1364 C CA . PRO A 1 170 ? -17.937 20.892 37.195 1.00 94.12 170 PRO A CA 1
ATOM 1365 C C . PRO A 1 170 ? -17.293 21.172 38.557 1.00 94.12 170 PRO A C 1
ATOM 1367 O O . PRO A 1 170 ? -16.421 22.033 38.679 1.00 94.12 170 PRO A O 1
ATOM 1370 N N . ALA A 1 171 ? -17.699 20.409 39.565 1.00 95.62 171 ALA A N 1
ATOM 1371 C CA . ALA A 1 171 ? -16.994 20.273 40.833 1.00 95.62 171 ALA A CA 1
ATOM 1372 C C . ALA A 1 171 ? -15.982 19.119 40.766 1.00 95.62 171 ALA A C 1
ATOM 1374 O O . ALA A 1 171 ? -14.820 19.308 41.122 1.00 95.62 171 ALA A O 1
ATOM 1375 N N . SER A 1 172 ? -16.415 17.954 40.270 1.00 96.81 172 SER A N 1
ATOM 1376 C CA . SER A 1 172 ? -15.583 16.750 40.160 1.00 96.81 172 SER A CA 1
ATOM 1377 C C . SER A 1 172 ? -16.010 15.855 38.993 1.00 96.81 172 SER A C 1
ATOM 1379 O O . SER A 1 172 ? -17.164 15.908 38.563 1.00 96.81 172 SER A O 1
ATOM 1381 N N . MET A 1 173 ? -15.090 15.026 38.498 1.00 97.06 173 MET A N 1
ATOM 1382 C CA . MET A 1 173 ? -15.360 13.950 37.539 1.00 97.06 173 MET A CA 1
ATOM 1383 C C . MET A 1 173 ? -14.802 12.643 38.082 1.00 97.06 173 MET A C 1
ATOM 1385 O O . MET A 1 173 ? -13.667 12.602 38.554 1.00 97.06 173 MET A O 1
ATOM 1389 N N . GLU A 1 174 ? -15.572 11.574 37.950 1.00 97.62 174 GLU A N 1
ATOM 1390 C CA . GLU A 1 174 ? -15.154 10.221 38.272 1.00 97.62 174 GLU A CA 1
ATOM 1391 C C . GLU A 1 174 ? -15.128 9.370 37.002 1.00 97.62 174 GLU A C 1
ATOM 1393 O O . GLU A 1 174 ? -16.114 9.265 36.267 1.00 97.62 174 GLU A O 1
ATOM 1398 N N . VAL A 1 175 ? -13.977 8.753 36.764 1.00 97.88 175 VAL A N 1
ATOM 1399 C CA . VAL A 1 175 ? -13.830 7.584 35.901 1.00 97.88 175 VAL A CA 1
ATOM 1400 C C . VAL A 1 175 ? -14.293 6.382 36.712 1.00 97.88 175 VAL A C 1
ATOM 1402 O O . VAL A 1 175 ? -13.856 6.211 37.852 1.00 97.88 175 VAL A O 1
ATOM 1405 N N . LYS A 1 176 ? -15.194 5.579 36.151 1.00 98.12 176 LYS A N 1
ATOM 1406 C CA . LYS A 1 176 ? -15.802 4.426 36.817 1.00 98.12 176 LYS A CA 1
ATOM 1407 C C . LYS A 1 176 ? -15.667 3.172 35.957 1.00 98.12 176 LYS A C 1
ATOM 1409 O O . LYS A 1 176 ? -15.648 3.264 34.731 1.00 98.12 176 LYS A O 1
ATOM 1414 N N . GLY A 1 177 ? -15.669 2.008 36.604 1.00 96.62 177 GLY A N 1
ATOM 1415 C CA . GLY A 1 177 ? -15.629 0.695 35.963 1.00 96.62 177 GLY A CA 1
ATOM 1416 C C . GLY A 1 177 ? -14.488 -0.148 36.483 1.00 96.62 177 GLY A C 1
ATOM 1417 O O . GLY A 1 177 ? -14.414 -0.376 37.688 1.00 96.62 177 GLY A O 1
ATOM 1418 N N . LEU A 1 178 ? -13.632 -0.629 35.583 1.00 96.31 178 LEU A N 1
ATOM 1419 C CA . LEU A 1 178 ? -12.486 -1.455 35.959 1.00 96.31 178 LEU A CA 1
ATOM 1420 C C . LEU A 1 178 ? -11.467 -0.652 36.778 1.00 96.31 178 LEU A C 1
ATOM 1422 O O . LEU A 1 178 ? -10.895 -1.165 37.737 1.00 96.31 178 LEU A O 1
ATOM 1426 N N . VAL A 1 179 ? -11.282 0.617 36.411 1.00 94.81 179 VAL A N 1
ATOM 1427 C CA . VAL A 1 179 ? -10.485 1.592 37.156 1.00 94.81 179 VAL A CA 1
ATOM 1428 C C . VAL A 1 179 ? -11.393 2.675 37.720 1.00 94.81 179 VAL A C 1
ATOM 1430 O O . VAL A 1 179 ? -12.342 3.116 37.068 1.00 94.81 179 VAL A O 1
ATOM 1433 N N . GLU A 1 180 ? -11.089 3.114 38.939 1.00 95.88 180 GLU A N 1
ATOM 1434 C CA . GLU A 1 180 ? -11.750 4.255 39.562 1.00 95.88 180 GLU A CA 1
ATOM 1435 C C . GLU A 1 180 ? -10.742 5.379 39.781 1.00 95.88 180 GLU A C 1
ATOM 1437 O O . GLU A 1 180 ? -9.756 5.218 40.501 1.00 95.88 180 GLU A O 1
ATOM 1442 N N . GLN A 1 181 ? -10.996 6.533 39.168 1.00 96.12 181 GLN A N 1
ATOM 1443 C CA . GLN A 1 181 ? -10.147 7.709 39.311 1.00 96.12 181 GLN A CA 1
ATOM 1444 C C . GLN A 1 181 ? -10.998 8.962 39.433 1.00 96.12 181 GLN A C 1
ATOM 1446 O O . GLN A 1 181 ? -11.957 9.153 38.687 1.00 96.12 181 GLN A O 1
ATOM 1451 N N . LYS A 1 182 ? -10.627 9.834 40.369 1.00 96.31 182 LYS A N 1
ATOM 1452 C CA . LYS A 1 182 ? -11.300 11.107 40.594 1.00 96.31 182 LYS A CA 1
ATOM 1453 C C . LYS A 1 182 ? -10.418 12.265 40.152 1.00 96.31 182 LYS A C 1
ATOM 1455 O O . LYS A 1 182 ? -9.242 12.333 40.508 1.00 96.31 182 LYS A O 1
ATOM 1460 N N . TYR A 1 183 ? -11.021 13.184 39.417 1.00 95.94 183 TYR A N 1
ATOM 1461 C CA . TYR A 1 183 ? -10.450 14.468 39.048 1.00 95.94 183 TYR A CA 1
ATOM 1462 C C . TYR A 1 183 ? -11.266 15.576 39.713 1.00 95.94 183 TYR A C 1
ATOM 1464 O O . TYR A 1 183 ? -12.489 15.480 39.802 1.00 95.94 183 TYR A O 1
ATOM 1472 N N . ASP A 1 184 ? -10.581 16.628 40.153 1.00 93.25 184 ASP A N 1
ATOM 1473 C CA . ASP A 1 184 ? -11.137 17.813 40.812 1.00 93.25 184 ASP A CA 1
ATOM 1474 C C . ASP A 1 184 ? -10.427 19.074 40.278 1.00 93.25 184 ASP A C 1
ATOM 1476 O O . ASP A 1 184 ? -9.484 18.989 39.489 1.00 93.25 184 ASP A O 1
ATOM 1480 N N . GLY A 1 185 ? -10.847 20.263 40.724 1.00 87.56 185 GLY A N 1
ATOM 1481 C CA . GLY A 1 185 ? -10.125 21.512 40.429 1.00 87.56 185 GLY A CA 1
ATOM 1482 C C . GLY A 1 185 ? -10.278 22.002 38.986 1.00 87.56 185 GLY A C 1
ATOM 1483 O O . GLY A 1 185 ? -9.397 22.675 38.449 1.00 87.56 185 GLY A O 1
ATOM 1484 N N . PHE A 1 186 ? -11.397 21.663 38.354 1.00 91.06 186 PHE A N 1
ATOM 1485 C CA . PHE A 1 186 ? -11.710 22.037 36.982 1.00 91.06 186 PHE A CA 1
ATOM 1486 C C . PHE A 1 186 ? -11.801 23.548 36.776 1.00 91.06 186 PHE A C 1
ATOM 1488 O O . PHE A 1 186 ? -12.306 24.296 37.619 1.00 91.06 186 PHE A O 1
ATOM 1495 N N . LYS A 1 187 ? -11.421 23.992 35.575 1.00 91.94 187 LYS A N 1
ATOM 1496 C CA . LYS A 1 187 ? -11.810 25.318 35.089 1.00 91.94 187 LYS A CA 1
ATOM 1497 C C . LYS A 1 187 ? -13.250 25.260 34.558 1.00 91.94 187 LYS A C 1
ATOM 1499 O O . LYS A 1 187 ? -13.623 24.250 33.958 1.00 91.94 187 LYS A O 1
ATOM 1504 N N . PRO A 1 188 ? -14.061 26.321 34.733 1.00 92.38 188 PRO A N 1
ATOM 1505 C CA . PRO A 1 188 ? -15.378 26.402 34.111 1.00 92.38 188 PRO A CA 1
ATOM 1506 C C . PRO A 1 188 ? -15.301 26.205 32.596 1.00 92.38 188 PRO A C 1
ATOM 1508 O O . PRO A 1 188 ? -14.443 26.793 31.936 1.00 92.38 188 PRO A O 1
ATOM 1511 N N . PHE A 1 189 ? -16.234 25.432 32.046 1.00 94.00 189 PHE A N 1
ATOM 1512 C CA . PHE A 1 189 ? -16.386 25.279 30.608 1.00 94.00 189 PHE A CA 1
ATOM 1513 C C . PHE A 1 189 ? -17.270 26.390 30.036 1.00 94.00 189 PHE A C 1
ATOM 1515 O O . PHE A 1 189 ? -18.307 26.756 30.602 1.00 94.00 189 PHE A O 1
ATOM 1522 N N . ALA A 1 190 ? -16.849 26.908 28.888 1.00 92.69 190 ALA A N 1
ATOM 1523 C CA . ALA A 1 190 ? -17.603 27.799 28.019 1.00 92.69 190 ALA A CA 1
ATOM 1524 C C . ALA A 1 190 ? -17.467 27.314 26.569 1.00 92.69 190 ALA A C 1
ATOM 1526 O O . ALA A 1 190 ? -16.663 26.431 26.271 1.00 92.69 190 ALA A O 1
ATOM 1527 N N . LYS A 1 191 ? -18.232 27.894 25.637 1.00 92.19 191 LYS A N 1
ATOM 1528 C CA . LYS A 1 191 ? -18.133 27.508 24.224 1.00 92.19 191 LYS A CA 1
ATOM 1529 C C . LYS A 1 191 ? -16.685 27.651 23.725 1.00 92.19 191 LYS A C 1
ATOM 1531 O O . LYS A 1 191 ? -16.137 28.748 23.771 1.00 92.19 191 LYS A O 1
ATOM 1536 N N . GLY A 1 192 ? -16.098 26.553 23.245 1.00 86.44 192 GLY A N 1
ATOM 1537 C CA . GLY A 1 192 ? -14.733 26.513 22.704 1.00 86.44 192 GLY A CA 1
ATOM 1538 C C . GLY A 1 192 ? -13.614 26.279 23.728 1.00 86.44 192 GLY A C 1
ATOM 1539 O O . GLY A 1 192 ? -12.454 26.220 23.336 1.00 86.44 192 GLY A O 1
ATOM 1540 N N . THR A 1 193 ? -13.918 26.125 25.023 1.00 93.25 193 THR A N 1
ATOM 1541 C CA . THR A 1 193 ? -12.911 25.692 26.012 1.00 93.25 193 THR A CA 1
ATOM 1542 C C . THR A 1 193 ? -12.710 24.182 25.950 1.00 93.25 193 THR A C 1
ATOM 1544 O O . THR A 1 193 ? -13.701 23.455 25.850 1.00 93.25 193 THR A O 1
ATOM 1547 N N . ILE A 1 194 ? -11.465 23.724 26.086 1.00 93.44 194 ILE A N 1
ATOM 1548 C CA . ILE A 1 194 ? -11.078 22.310 25.991 1.00 93.44 194 ILE A CA 1
ATOM 1549 C C . ILE A 1 194 ? -10.272 21.919 27.236 1.00 93.44 194 ILE A C 1
ATOM 1551 O O . ILE A 1 194 ? -9.409 22.683 27.673 1.00 93.44 194 ILE A O 1
ATOM 1555 N N . GLN A 1 195 ? -10.569 20.755 27.818 1.00 94.75 195 GLN A N 1
ATOM 1556 C CA . GLN A 1 195 ? -9.791 20.141 28.903 1.00 94.75 195 GLN A CA 1
ATOM 1557 C C . GLN A 1 195 ? -9.715 18.623 28.678 1.00 94.75 195 GLN A C 1
ATOM 1559 O O . GLN A 1 195 ? -10.750 18.008 28.419 1.00 94.75 195 GLN A O 1
ATOM 1564 N N . SER A 1 196 ? -8.519 18.039 28.802 1.00 94.94 196 SER A N 1
ATOM 1565 C CA . SER A 1 196 ? -8.252 16.614 28.541 1.00 94.94 196 SER A CA 1
ATOM 1566 C C . SER A 1 196 ? -7.709 15.904 29.778 1.00 94.94 196 SER A C 1
ATOM 1568 O O . SER A 1 196 ? -6.971 16.503 30.567 1.00 94.94 196 SER A O 1
ATOM 1570 N N . TYR A 1 197 ? -8.071 14.633 29.936 1.00 95.69 197 TYR A N 1
ATOM 1571 C CA . TYR A 1 197 ? -7.699 13.803 31.079 1.00 95.69 197 TYR A CA 1
ATOM 1572 C C . TYR A 1 197 ? -7.373 12.389 30.608 1.00 95.69 197 TYR A C 1
ATOM 1574 O O . TYR A 1 197 ? -8.265 11.669 30.157 1.00 95.69 197 TYR A O 1
ATOM 1582 N N . SER A 1 198 ? -6.111 11.991 30.761 1.00 96.19 198 SER A N 1
ATOM 1583 C CA . SER A 1 198 ? -5.620 10.679 30.335 1.00 96.19 198 SER A CA 1
ATOM 1584 C C . SER A 1 198 ? -5.368 9.752 31.524 1.00 96.19 198 SER A C 1
ATOM 1586 O O . SER A 1 198 ? -4.933 10.202 32.591 1.00 96.19 198 SER A O 1
ATOM 1588 N N . PHE A 1 199 ? -5.636 8.462 31.338 1.00 96.00 199 PHE A N 1
ATOM 1589 C CA . PHE A 1 199 ? -5.486 7.427 32.359 1.00 96.00 199 PHE A CA 1
ATOM 1590 C C . PHE A 1 199 ? -5.358 6.026 31.733 1.00 96.00 199 PHE A C 1
ATOM 1592 O O . PHE A 1 199 ? -5.958 5.753 30.690 1.00 96.00 199 PHE A O 1
ATOM 1599 N N . PRO A 1 200 ? -4.596 5.107 32.352 1.00 96.44 200 PRO A N 1
ATOM 1600 C CA . PRO A 1 200 ? -4.592 3.706 31.948 1.00 96.44 200 PRO A CA 1
ATOM 1601 C C . PRO A 1 200 ? -5.893 3.017 32.384 1.00 96.44 200 PRO A C 1
ATOM 1603 O O . PRO A 1 200 ? -6.398 3.278 33.476 1.00 96.44 200 PRO A O 1
ATOM 1606 N N . ILE A 1 201 ? -6.421 2.114 31.555 1.00 97.06 201 ILE A N 1
ATOM 1607 C CA . ILE A 1 201 ? -7.586 1.284 31.905 1.00 97.06 201 ILE A CA 1
ATOM 1608 C C . ILE A 1 201 ? -7.126 -0.109 32.331 1.00 97.06 201 ILE A C 1
ATOM 1610 O O . ILE A 1 201 ? -7.576 -0.627 33.349 1.00 97.06 201 ILE A O 1
ATOM 1614 N N . PHE A 1 202 ? -6.240 -0.729 31.551 1.00 97.50 202 PHE A N 1
ATOM 1615 C CA . PHE A 1 202 ? -5.816 -2.107 31.775 1.00 97.50 202 PHE A CA 1
ATOM 1616 C C . PHE A 1 202 ? -4.421 -2.364 31.198 1.00 97.50 202 PHE A C 1
ATOM 1618 O O . PHE A 1 202 ? -4.078 -1.830 30.145 1.00 97.50 202 PHE A O 1
ATOM 1625 N N . GLY A 1 203 ? -3.633 -3.200 31.881 1.00 95.31 203 GLY A N 1
ATOM 1626 C CA . GLY A 1 203 ? -2.388 -3.780 31.358 1.00 95.31 203 GLY A CA 1
ATOM 1627 C C . GLY A 1 203 ? -1.178 -2.843 31.251 1.00 95.31 203 GLY A C 1
ATOM 1628 O O . GLY A 1 203 ? -0.091 -3.299 30.912 1.00 95.31 203 GLY A O 1
ATOM 1629 N N . GLU A 1 204 ? -1.317 -1.548 31.544 1.00 94.81 204 GLU A N 1
ATOM 1630 C CA . GLU A 1 204 ? -0.199 -0.604 31.464 1.00 94.81 204 GLU A CA 1
ATOM 1631 C C . GLU A 1 204 ? 0.826 -0.837 32.585 1.00 94.81 204 GLU A C 1
ATOM 1633 O O . GLU A 1 204 ? 0.508 -0.768 33.774 1.00 94.81 204 GLU A O 1
ATOM 1638 N N . SER A 1 205 ? 2.077 -1.083 32.197 1.00 91.56 205 SER A N 1
ATOM 1639 C CA . SER A 1 205 ? 3.215 -1.223 33.109 1.00 91.56 205 SER A CA 1
ATOM 1640 C C . SER A 1 205 ? 3.964 0.096 33.289 1.00 91.56 205 SER A C 1
ATOM 1642 O O . SER A 1 205 ? 4.008 0.908 32.366 1.00 91.56 205 SER A O 1
ATOM 1644 N N . GLU A 1 206 ? 4.668 0.259 34.412 1.00 93.12 206 GLU A N 1
ATOM 1645 C CA . GLU A 1 206 ? 5.609 1.373 34.592 1.00 93.12 206 GLU A CA 1
ATOM 1646 C C . GLU A 1 206 ? 6.644 1.416 33.452 1.00 93.12 206 GLU A C 1
ATOM 1648 O O . GLU A 1 206 ? 7.260 0.381 33.158 1.00 93.12 206 GLU A O 1
ATOM 1653 N N . PRO A 1 207 ? 6.866 2.577 32.810 1.00 95.19 207 PRO A N 1
ATOM 1654 C CA . PRO A 1 207 ? 7.825 2.695 31.722 1.00 95.19 207 PRO A CA 1
ATOM 1655 C C . PRO A 1 207 ? 9.268 2.556 32.223 1.00 95.19 207 PRO A C 1
ATOM 1657 O O . PRO A 1 207 ? 9.598 2.905 33.357 1.00 95.19 207 PRO A O 1
ATOM 1660 N N . LEU A 1 208 ? 10.147 2.089 31.338 1.00 95.75 208 LEU A N 1
ATOM 1661 C CA . LEU A 1 208 ? 11.590 2.203 31.487 1.00 95.75 208 LEU A CA 1
ATOM 1662 C C . LEU A 1 208 ? 11.975 3.680 31.684 1.00 95.75 208 LEU A C 1
ATOM 1664 O O . LEU A 1 208 ? 11.371 4.575 31.076 1.00 95.75 208 LEU A O 1
ATOM 1668 N N . PRO A 1 209 ? 12.991 3.954 32.515 1.00 93.25 209 PRO A N 1
ATOM 1669 C CA . PRO A 1 209 ? 13.472 5.309 32.726 1.00 93.25 209 PRO A CA 1
ATOM 1670 C C . PRO A 1 209 ? 14.120 5.865 31.450 1.00 93.25 209 PRO A C 1
ATOM 1672 O O . PRO A 1 209 ? 14.573 5.126 30.580 1.00 93.25 209 PRO A O 1
ATOM 1675 N N . ALA A 1 210 ? 14.175 7.192 31.322 1.00 91.44 210 ALA A N 1
ATOM 1676 C CA . ALA A 1 210 ? 14.666 7.840 30.102 1.00 91.44 210 ALA A CA 1
ATOM 1677 C C . ALA A 1 210 ? 16.132 7.493 29.764 1.00 91.44 210 ALA A C 1
ATOM 1679 O O . ALA A 1 210 ? 16.500 7.466 28.594 1.00 91.44 210 ALA A O 1
ATOM 1680 N N . ASP A 1 211 ? 16.960 7.199 30.769 1.00 93.62 211 ASP A N 1
ATOM 1681 C CA . ASP A 1 211 ? 18.364 6.794 30.616 1.00 93.62 211 ASP A CA 1
ATOM 1682 C C . ASP A 1 211 ? 18.545 5.347 30.124 1.00 93.62 211 ASP A C 1
ATOM 1684 O O . ASP A 1 211 ? 19.645 4.976 29.705 1.00 93.62 211 ASP A O 1
ATOM 1688 N N . ALA A 1 212 ? 17.471 4.550 30.086 1.00 96.12 212 ALA A N 1
ATOM 1689 C CA . ALA A 1 212 ? 17.448 3.268 29.387 1.00 96.12 212 ALA A CA 1
ATOM 1690 C C . ALA A 1 212 ? 17.638 3.442 27.872 1.00 96.12 212 ALA A C 1
ATOM 1692 O O . ALA A 1 212 ? 18.117 2.524 27.202 1.00 96.12 212 ALA A O 1
ATOM 1693 N N . PHE A 1 213 ? 17.299 4.619 27.334 1.00 96.75 213 PHE A N 1
ATOM 1694 C CA . PHE A 1 213 ? 17.403 4.931 25.917 1.00 96.75 213 PHE A CA 1
ATOM 1695 C C . PHE A 1 213 ? 18.585 5.844 25.619 1.00 96.75 213 PHE A C 1
ATOM 1697 O O . PHE A 1 213 ? 18.849 6.836 26.297 1.00 96.75 213 PHE A O 1
ATOM 1704 N N . ARG A 1 214 ? 19.268 5.548 24.516 1.00 95.56 214 ARG A N 1
ATOM 1705 C CA . ARG A 1 214 ? 20.308 6.404 23.957 1.00 95.56 214 ARG A CA 1
ATOM 1706 C C . ARG A 1 214 ? 20.057 6.611 22.474 1.00 95.56 214 ARG A C 1
ATOM 1708 O O . ARG A 1 214 ? 20.193 5.679 21.686 1.00 95.56 214 ARG A O 1
ATOM 1715 N N . LEU A 1 215 ? 19.756 7.848 22.093 1.00 95.69 215 LEU A N 1
ATOM 1716 C CA . LEU A 1 215 ? 19.714 8.251 20.691 1.00 95.69 215 LEU A CA 1
ATOM 1717 C C . LEU A 1 215 ? 21.142 8.257 20.121 1.00 95.69 215 LEU A C 1
ATOM 1719 O O . LEU A 1 215 ? 22.048 8.841 20.720 1.00 95.69 215 LEU A O 1
ATOM 1723 N N . LEU A 1 216 ? 21.342 7.585 18.990 1.00 95.81 216 LEU A N 1
ATOM 1724 C CA . LEU A 1 216 ? 22.614 7.538 18.261 1.00 95.81 216 LEU A CA 1
ATOM 1725 C C . LEU A 1 216 ? 22.562 8.417 17.004 1.00 95.81 216 LEU A C 1
ATOM 1727 O O . LEU A 1 216 ? 23.545 9.085 16.696 1.00 95.81 216 LEU A O 1
ATOM 1731 N N . ALA A 1 217 ? 21.411 8.457 16.331 1.00 93.69 217 ALA A N 1
ATOM 1732 C CA . ALA A 1 217 ? 21.099 9.363 15.229 1.00 93.69 217 ALA A CA 1
ATOM 1733 C C . ALA A 1 217 ? 19.597 9.684 15.241 1.00 93.69 217 ALA A C 1
ATOM 1735 O O . ALA A 1 217 ? 18.793 8.804 15.525 1.00 93.69 217 ALA A O 1
ATOM 1736 N N . GLY A 1 218 ? 19.220 10.929 14.960 1.00 90.31 218 GLY A N 1
ATOM 1737 C CA . GLY A 1 218 ? 17.836 11.412 15.006 1.00 90.31 218 GLY A CA 1
ATOM 1738 C C . GLY A 1 218 ? 17.775 12.860 15.488 1.00 90.31 218 GLY A C 1
ATOM 1739 O O . GLY A 1 218 ? 18.813 13.477 15.745 1.00 90.31 218 GLY A O 1
ATOM 1740 N N . ARG A 1 219 ? 16.568 13.419 15.613 1.00 89.44 219 ARG A N 1
ATOM 1741 C CA . ARG A 1 219 ? 16.381 14.816 16.037 1.00 89.44 219 ARG A CA 1
ATOM 1742 C C . ARG A 1 219 ? 16.067 14.948 17.514 1.00 89.44 219 ARG A C 1
ATOM 1744 O O . ARG A 1 219 ? 16.724 15.732 18.196 1.00 89.44 219 ARG A O 1
ATOM 1751 N N . ASN A 1 220 ? 15.089 14.190 17.995 1.00 88.75 220 ASN A N 1
ATOM 1752 C CA . ASN A 1 220 ? 14.590 14.326 19.357 1.00 88.75 220 ASN A CA 1
ATOM 1753 C C . ASN A 1 220 ? 14.975 13.115 20.213 1.00 88.75 220 ASN A C 1
ATOM 1755 O O . ASN A 1 220 ? 14.874 11.979 19.741 1.00 88.75 220 ASN A O 1
ATOM 1759 N N . PRO A 1 221 ? 15.399 13.329 21.475 1.00 87.44 221 PRO A N 1
ATOM 1760 C CA . PRO A 1 221 ? 15.601 12.242 22.423 1.00 87.44 221 PRO A CA 1
ATOM 1761 C C . PRO A 1 221 ? 14.338 11.398 22.590 1.00 87.44 221 PRO A C 1
ATOM 1763 O O . PRO A 1 221 ? 13.222 11.915 22.519 1.00 87.44 221 PRO A O 1
ATOM 1766 N N . VAL A 1 222 ? 14.531 10.110 22.872 1.00 92.69 222 VAL A N 1
ATOM 1767 C CA . VAL A 1 222 ? 13.423 9.189 23.130 1.00 92.69 222 VAL A CA 1
ATOM 1768 C C . VAL A 1 222 ? 12.634 9.657 24.350 1.00 92.69 222 VAL A C 1
ATOM 1770 O O . VAL A 1 222 ? 13.218 9.970 25.389 1.00 92.69 222 VAL A O 1
ATOM 1773 N N . ARG A 1 223 ? 11.306 9.685 24.239 1.00 94.69 223 ARG A N 1
ATOM 1774 C CA . ARG A 1 223 ? 10.402 10.044 25.341 1.00 94.69 223 ARG A CA 1
ATOM 1775 C C . ARG A 1 223 ? 9.300 9.011 25.491 1.00 94.69 223 ARG A C 1
ATOM 1777 O O . ARG A 1 223 ? 8.842 8.462 24.499 1.00 94.69 223 ARG A O 1
ATOM 1784 N N . TYR A 1 224 ? 8.829 8.791 26.713 1.00 96.81 224 TYR A N 1
ATOM 1785 C CA . TYR A 1 224 ? 7.621 8.000 26.923 1.00 96.81 224 TYR A CA 1
ATOM 1786 C C . TYR A 1 224 ? 6.375 8.877 26.792 1.00 96.81 224 TYR A C 1
ATOM 1788 O O . TYR A 1 224 ? 6.234 9.872 27.508 1.00 96.81 224 TYR A O 1
ATOM 1796 N N . ASP A 1 225 ? 5.468 8.513 25.893 1.00 96.31 225 ASP A N 1
ATOM 1797 C CA . ASP A 1 225 ? 4.156 9.132 25.770 1.00 96.31 225 ASP A CA 1
ATOM 1798 C C . ASP A 1 225 ? 3.174 8.426 26.709 1.00 96.31 225 ASP A C 1
ATOM 1800 O O . ASP A 1 225 ? 2.642 7.366 26.397 1.00 96.31 225 ASP A O 1
ATOM 1804 N N . ARG A 1 226 ? 2.923 9.024 27.880 1.00 94.88 226 ARG A N 1
ATOM 1805 C CA . ARG A 1 226 ? 1.991 8.474 28.882 1.00 94.88 226 ARG A CA 1
ATOM 1806 C C . ARG A 1 226 ? 0.534 8.454 28.422 1.00 94.88 226 ARG A C 1
ATOM 1808 O O . ARG A 1 226 ? -0.264 7.760 29.038 1.00 94.88 226 ARG A O 1
ATOM 1815 N N . LYS A 1 227 ? 0.181 9.237 27.397 1.00 94.81 227 LYS A N 1
ATOM 1816 C CA . LYS A 1 227 ? -1.169 9.252 26.835 1.00 94.81 227 LYS A CA 1
ATOM 1817 C C . LYS A 1 227 ? -1.374 8.002 25.985 1.00 94.81 227 LYS A C 1
ATOM 1819 O O . LYS A 1 227 ? -2.311 7.248 26.218 1.00 94.81 227 LYS A O 1
ATOM 1824 N N . ARG A 1 228 ? -0.459 7.781 25.036 1.00 95.94 228 ARG A N 1
ATOM 1825 C CA . ARG A 1 228 ? -0.528 6.670 24.078 1.00 95.94 228 ARG A CA 1
ATOM 1826 C C . ARG A 1 228 ? 0.039 5.361 24.617 1.00 95.94 228 ARG A C 1
ATOM 1828 O O . ARG A 1 228 ? -0.319 4.315 24.102 1.00 95.94 228 ARG A O 1
ATOM 1835 N N . GLY A 1 229 ? 0.906 5.383 25.625 1.00 96.50 229 GLY A N 1
ATOM 1836 C CA . GLY A 1 229 ? 1.549 4.190 26.181 1.00 96.50 229 GLY A CA 1
ATOM 1837 C C . GLY A 1 229 ? 2.697 3.636 25.323 1.00 96.50 229 GLY A C 1
ATOM 1838 O O . GLY A 1 229 ? 2.913 2.423 25.299 1.00 96.50 229 GLY A O 1
ATOM 1839 N N . CYS A 1 230 ? 3.423 4.484 24.591 1.00 97.50 230 CYS A N 1
ATOM 1840 C CA . CYS A 1 230 ? 4.539 4.077 23.727 1.00 97.50 230 CYS A CA 1
ATOM 1841 C C . CYS A 1 230 ? 5.754 5.008 23.861 1.00 97.50 230 CYS A C 1
ATOM 1843 O O . CYS A 1 230 ? 5.653 6.139 24.344 1.00 97.50 230 CYS A O 1
ATOM 1845 N N . TYR A 1 231 ? 6.926 4.525 23.447 1.00 97.75 231 TYR A N 1
ATOM 1846 C CA . TYR A 1 231 ? 8.137 5.339 23.351 1.00 97.75 231 TYR A CA 1
ATOM 1847 C C . TYR A 1 231 ? 8.185 6.024 21.997 1.00 97.75 231 TYR A C 1
ATOM 1849 O O . TYR A 1 231 ? 8.092 5.368 20.965 1.00 97.75 231 TYR A O 1
ATOM 1857 N N . ILE A 1 232 ? 8.371 7.335 22.008 1.00 96.62 232 ILE A N 1
ATOM 1858 C CA . ILE A 1 232 ? 8.424 8.156 20.811 1.00 96.62 232 ILE A CA 1
ATOM 1859 C C . ILE A 1 232 ? 9.872 8.477 20.465 1.00 96.62 232 ILE A C 1
ATOM 1861 O O . ILE A 1 232 ? 10.620 8.991 21.303 1.00 96.62 232 ILE A O 1
ATOM 1865 N N . LEU A 1 233 ? 10.232 8.205 19.217 1.00 93.88 233 LEU A N 1
ATOM 1866 C CA . LEU A 1 233 ? 11.472 8.601 18.570 1.00 93.88 233 LEU A CA 1
ATOM 1867 C C . LEU A 1 233 ? 11.158 9.714 17.576 1.00 93.88 233 LEU A C 1
ATOM 1869 O O . LEU A 1 233 ? 10.271 9.539 16.748 1.00 93.88 233 LEU A O 1
ATOM 1873 N N . GLY A 1 234 ? 11.878 10.833 17.632 1.00 90.69 234 GLY A N 1
ATOM 1874 C CA . GLY A 1 234 ? 11.603 11.954 16.738 1.00 90.69 234 GLY A CA 1
ATOM 1875 C C . GLY A 1 234 ? 12.677 12.176 15.679 1.00 90.69 234 GLY A C 1
ATOM 1876 O O . GLY A 1 234 ? 13.862 12.337 16.000 1.00 90.69 234 GLY A O 1
ATOM 1877 N N . SER A 1 235 ? 12.240 12.260 14.432 1.00 90.69 235 SER A N 1
ATOM 1878 C CA . SER A 1 235 ? 13.005 12.679 13.254 1.00 90.69 235 SER A CA 1
ATOM 1879 C C . SER A 1 235 ? 12.447 13.986 12.675 1.00 90.69 235 SER A C 1
ATOM 1881 O O . SER A 1 235 ? 11.615 14.635 13.303 1.00 90.69 235 SER A O 1
ATOM 1883 N N . HIS A 1 236 ? 12.941 14.434 11.522 1.00 86.88 236 HIS A N 1
ATOM 1884 C CA . HIS A 1 236 ? 12.373 15.580 10.814 1.00 86.88 236 HIS A CA 1
ATOM 1885 C C . HIS A 1 236 ? 12.351 15.306 9.317 1.00 86.88 236 HIS A C 1
ATOM 1887 O O . HIS A 1 236 ? 13.388 14.949 8.744 1.00 86.88 236 HIS A O 1
ATOM 1893 N N . THR A 1 237 ? 11.190 15.509 8.699 1.00 80.06 237 THR A N 1
ATOM 1894 C CA . THR A 1 237 ? 11.036 15.363 7.257 1.00 80.06 237 THR A CA 1
ATOM 1895 C C . THR A 1 237 ? 11.115 16.730 6.604 1.00 80.06 237 THR A C 1
ATOM 1897 O O . THR A 1 237 ? 10.160 17.494 6.606 1.00 80.06 237 THR A O 1
ATOM 1900 N N . ASP A 1 238 ? 12.245 17.030 5.967 1.00 80.75 238 ASP A N 1
ATOM 1901 C CA . ASP A 1 238 ? 12.325 18.227 5.132 1.00 80.75 238 ASP A CA 1
ATOM 1902 C C . ASP A 1 238 ? 11.560 18.003 3.812 1.00 80.75 238 ASP A C 1
ATOM 1904 O O . ASP A 1 238 ? 11.959 17.166 2.998 1.00 80.75 238 ASP A O 1
ATOM 1908 N N . GLY A 1 239 ? 10.520 18.806 3.564 1.00 82.25 239 GLY A N 1
ATOM 1909 C CA . GLY A 1 239 ? 9.791 18.900 2.290 1.00 82.25 239 GLY A CA 1
ATOM 1910 C C . GLY A 1 239 ? 8.600 17.947 2.113 1.00 82.25 239 GLY A C 1
ATOM 1911 O O . GLY A 1 239 ? 8.388 17.031 2.896 1.00 82.25 239 GLY A O 1
ATOM 1912 N N . GLY A 1 240 ? 7.802 18.202 1.069 1.00 88.00 240 GLY A N 1
ATOM 1913 C CA . GLY A 1 240 ? 6.542 17.497 0.782 1.00 88.00 240 GLY A CA 1
ATOM 1914 C C . GLY A 1 240 ? 6.632 16.477 -0.361 1.00 88.00 240 GLY A C 1
ATOM 1915 O O . GLY A 1 240 ? 7.718 16.186 -0.870 1.00 88.00 240 GLY A O 1
ATOM 1916 N N . PHE A 1 241 ? 5.473 15.990 -0.820 1.00 89.50 241 PHE A N 1
ATOM 1917 C CA . PHE A 1 241 ? 5.364 14.974 -1.876 1.00 89.50 241 PHE A CA 1
ATOM 1918 C C . PHE A 1 241 ? 6.210 15.274 -3.123 1.00 89.50 241 PHE A C 1
ATOM 1920 O O . PHE A 1 241 ? 6.925 14.410 -3.614 1.00 89.50 241 PHE A O 1
ATOM 1927 N N . GLN A 1 242 ? 6.161 16.512 -3.627 1.00 88.94 242 GLN A N 1
ATOM 1928 C CA . GLN A 1 242 ? 6.913 16.932 -4.815 1.00 88.94 242 GLN A CA 1
ATOM 1929 C C . GLN A 1 242 ? 8.425 16.756 -4.633 1.00 88.94 242 GLN A C 1
ATOM 1931 O O . GLN A 1 242 ? 9.099 16.211 -5.504 1.00 88.94 242 GLN A O 1
ATOM 1936 N N . LYS A 1 243 ? 8.954 17.165 -3.475 1.00 89.75 243 LYS A N 1
ATOM 1937 C CA . LYS A 1 243 ? 10.381 17.042 -3.176 1.00 89.75 243 LYS A CA 1
ATOM 1938 C C . LYS A 1 243 ? 10.780 15.567 -3.107 1.00 89.75 243 LYS A C 1
ATOM 1940 O O . LYS A 1 243 ? 11.748 15.170 -3.748 1.00 89.75 243 LYS A O 1
ATOM 1945 N N . LYS A 1 244 ? 9.990 14.743 -2.407 1.00 92.19 244 LYS A N 1
ATOM 1946 C CA . LYS A 1 244 ? 10.243 13.299 -2.302 1.00 92.19 244 LYS A CA 1
ATOM 1947 C C . LYS A 1 244 ? 10.044 12.552 -3.615 1.00 92.19 244 LYS A C 1
ATOM 1949 O O . LYS A 1 244 ? 10.655 11.515 -3.774 1.00 92.19 244 LYS A O 1
ATOM 1954 N N . LEU A 1 245 ? 9.246 13.039 -4.561 1.00 91.25 245 LEU A N 1
ATOM 1955 C CA . LEU A 1 245 ? 9.139 12.393 -5.869 1.00 91.25 245 LEU A CA 1
ATOM 1956 C C . LEU A 1 245 ? 10.283 12.792 -6.812 1.00 91.25 245 LEU A C 1
ATOM 1958 O O . LEU A 1 245 ? 10.832 11.928 -7.484 1.00 91.25 245 LEU A O 1
ATOM 1962 N N . TYR A 1 246 ? 10.639 14.080 -6.874 1.00 87.94 246 TYR A N 1
ATOM 1963 C CA . TYR A 1 246 ? 11.504 14.609 -7.939 1.00 87.94 246 TYR A CA 1
ATOM 1964 C C . TYR A 1 246 ? 12.927 14.964 -7.481 1.00 87.94 246 TYR A C 1
ATOM 1966 O O . TYR A 1 246 ? 13.892 14.694 -8.202 1.00 87.94 246 TYR A O 1
ATOM 1974 N N . ASP A 1 247 ? 13.089 15.530 -6.283 1.00 87.88 247 ASP A N 1
ATOM 1975 C CA . ASP A 1 247 ? 14.353 16.130 -5.822 1.00 87.88 247 ASP A CA 1
ATOM 1976 C C . ASP A 1 247 ? 15.172 15.168 -4.940 1.00 87.88 247 ASP A C 1
ATOM 1978 O O . ASP A 1 247 ? 16.404 15.166 -4.992 1.00 87.88 247 ASP A O 1
ATOM 1982 N N . GLU A 1 248 ? 14.510 14.299 -4.174 1.00 91.56 248 GLU A N 1
ATOM 1983 C CA . GLU A 1 248 ? 15.154 13.337 -3.262 1.00 91.56 248 GLU A CA 1
ATOM 1984 C C . GLU A 1 248 ? 14.401 11.983 -3.159 1.00 91.56 248 GLU A C 1
ATOM 1986 O O . GLU A 1 248 ? 14.089 11.511 -2.066 1.00 91.56 248 GLU A O 1
ATOM 1991 N N . PRO A 1 249 ? 14.117 11.291 -4.282 1.00 92.88 249 PRO A N 1
ATOM 1992 C CA . PRO A 1 249 ? 13.336 10.049 -4.293 1.00 92.88 249 PRO A CA 1
ATOM 1993 C C . PRO A 1 249 ? 13.969 8.871 -3.562 1.00 92.88 249 PRO A C 1
ATOM 1995 O O . PRO A 1 249 ? 13.285 7.911 -3.211 1.00 92.88 249 PRO A O 1
ATOM 1998 N N . ASN A 1 250 ? 15.267 8.953 -3.293 1.00 93.44 250 ASN A N 1
ATOM 1999 C CA . ASN A 1 250 ? 16.010 7.933 -2.574 1.00 93.44 250 ASN A CA 1
ATOM 2000 C C . ASN A 1 250 ? 16.258 8.328 -1.107 1.00 93.44 250 ASN A C 1
ATOM 2002 O O . ASN A 1 250 ? 16.986 7.628 -0.415 1.00 93.44 250 ASN A O 1
ATOM 2006 N N . PHE A 1 251 ? 15.691 9.429 -0.608 1.00 93.94 251 PHE A N 1
ATOM 2007 C CA . PHE A 1 251 ? 15.858 9.840 0.785 1.00 93.94 251 PHE A CA 1
ATOM 2008 C C . PHE A 1 251 ? 15.091 8.926 1.752 1.00 93.94 251 PHE A C 1
ATOM 2010 O O . PHE A 1 251 ? 13.902 8.670 1.551 1.00 93.94 251 PHE A O 1
ATOM 2017 N N . TYR A 1 252 ? 15.749 8.514 2.843 1.00 94.19 252 TYR A N 1
ATOM 2018 C CA . TYR A 1 252 ? 15.129 7.820 3.979 1.00 94.19 252 TYR A CA 1
ATOM 2019 C C . TYR A 1 252 ? 15.239 8.682 5.232 1.00 94.19 252 TYR A C 1
ATOM 2021 O O . TYR A 1 252 ? 16.334 9.093 5.626 1.00 94.19 252 TYR A O 1
ATOM 2029 N N . GLU A 1 253 ? 14.120 8.913 5.910 1.00 94.50 253 GLU A N 1
ATOM 2030 C CA . GLU A 1 253 ? 14.156 9.554 7.221 1.00 94.50 253 GLU A CA 1
ATOM 2031 C C . GLU A 1 253 ? 14.544 8.504 8.266 1.00 94.50 253 GLU A C 1
ATOM 2033 O O . GLU A 1 253 ? 13.940 7.438 8.339 1.00 94.50 253 GLU A O 1
ATOM 2038 N N . THR A 1 254 ? 15.593 8.779 9.041 1.00 94.62 254 THR A N 1
ATOM 2039 C CA . THR A 1 254 ? 16.310 7.750 9.806 1.00 94.62 254 THR A CA 1
ATOM 2040 C C . THR A 1 254 ? 16.431 8.119 11.282 1.00 94.62 254 THR A C 1
ATOM 2042 O O . THR A 1 254 ? 16.896 9.213 11.613 1.00 94.62 254 THR A O 1
ATOM 2045 N N . VAL A 1 255 ? 16.120 7.170 12.172 1.00 97.00 255 VAL A N 1
ATOM 2046 C CA . VAL A 1 255 ? 16.441 7.252 13.605 1.00 97.00 255 VAL A CA 1
ATOM 2047 C C . VAL A 1 255 ? 17.135 5.982 14.071 1.00 97.00 255 VAL A C 1
ATOM 2049 O O . VAL A 1 255 ? 16.578 4.892 13.990 1.00 97.00 255 VAL A O 1
ATOM 2052 N N . THR A 1 256 ? 18.331 6.128 14.637 1.00 97.44 256 THR A N 1
ATOM 2053 C CA . THR A 1 256 ? 19.091 5.034 15.251 1.00 97.44 256 THR A CA 1
ATOM 2054 C C . THR A 1 256 ? 19.150 5.239 16.756 1.00 97.44 256 THR A C 1
ATOM 2056 O O . THR A 1 256 ? 19.548 6.305 17.238 1.00 97.44 256 THR A O 1
ATOM 2059 N N . PHE A 1 257 ? 18.815 4.207 17.523 1.00 97.19 257 PHE A N 1
ATOM 2060 C CA . PHE A 1 257 ? 18.813 4.269 18.980 1.00 97.19 257 PHE A CA 1
ATOM 2061 C C . PHE A 1 257 ? 19.264 2.949 19.602 1.00 97.19 257 PHE A C 1
ATOM 2063 O O . PHE A 1 257 ? 19.291 1.895 18.966 1.00 97.19 257 PHE A O 1
ATOM 2070 N N . ARG A 1 258 ? 19.638 3.031 20.877 1.00 97.06 258 ARG A N 1
ATOM 2071 C CA . ARG A 1 258 ? 19.864 1.887 21.752 1.00 97.06 258 ARG A CA 1
ATOM 2072 C C . ARG A 1 258 ? 18.864 1.916 22.896 1.00 97.06 258 ARG A C 1
ATOM 2074 O O . ARG A 1 258 ? 18.636 2.983 23.464 1.00 97.06 258 ARG A O 1
ATOM 2081 N N . VAL A 1 259 ? 18.343 0.752 23.257 1.00 96.94 259 VAL A N 1
ATOM 2082 C CA . VAL A 1 259 ? 17.545 0.536 24.468 1.00 96.94 259 VAL A CA 1
ATOM 2083 C C . VAL A 1 259 ? 18.231 -0.512 25.337 1.00 96.94 259 VAL A C 1
ATOM 2085 O O . VAL A 1 259 ? 18.772 -1.484 24.816 1.00 96.94 259 VAL A O 1
ATOM 2088 N N . ASN A 1 260 ? 18.245 -0.295 26.649 1.00 96.69 260 ASN A N 1
ATOM 2089 C CA . ASN A 1 260 ? 18.689 -1.275 27.634 1.00 96.69 260 ASN A CA 1
ATOM 2090 C C . ASN A 1 260 ? 17.507 -1.629 28.528 1.00 96.69 260 ASN A C 1
ATOM 2092 O O . ASN A 1 260 ? 16.906 -0.743 29.136 1.00 96.69 260 ASN A O 1
ATOM 2096 N N . ASN A 1 261 ? 17.182 -2.909 28.607 1.00 96.00 261 ASN A N 1
ATOM 2097 C CA . ASN A 1 261 ? 16.108 -3.381 29.453 1.00 96.00 261 ASN A CA 1
ATOM 2098 C C . ASN A 1 261 ? 16.541 -3.453 30.924 1.00 96.00 261 ASN A C 1
ATOM 2100 O O . ASN A 1 261 ? 17.727 -3.569 31.243 1.00 96.00 261 ASN A O 1
ATOM 2104 N N . ASP A 1 262 ? 15.566 -3.396 31.826 1.00 95.12 262 ASP A N 1
ATOM 2105 C CA . ASP A 1 262 ? 15.790 -3.609 33.251 1.00 95.12 262 ASP A CA 1
ATOM 2106 C C . ASP A 1 262 ? 15.756 -5.104 33.612 1.00 95.12 262 ASP A C 1
ATOM 2108 O O . ASP A 1 262 ? 15.913 -5.978 32.764 1.00 95.12 262 ASP A O 1
ATOM 2112 N N . SER A 1 263 ? 15.613 -5.429 34.898 1.00 94.38 263 SER A N 1
ATOM 2113 C CA . SER A 1 263 ? 15.634 -6.812 35.384 1.00 94.38 263 SER A CA 1
ATOM 2114 C C . SER A 1 263 ? 14.347 -7.602 35.111 1.00 94.38 263 SER A C 1
ATOM 2116 O O . SER A 1 263 ? 14.206 -8.710 35.630 1.00 94.38 263 SER A O 1
ATOM 2118 N N . VAL A 1 264 ? 13.383 -7.041 34.378 1.00 93.75 264 VAL A N 1
ATOM 2119 C CA . VAL A 1 264 ? 12.081 -7.658 34.110 1.00 93.75 264 VAL A CA 1
ATOM 2120 C C . VAL A 1 264 ? 11.932 -7.874 32.609 1.00 93.75 264 VAL A C 1
ATOM 2122 O O . VAL A 1 264 ? 12.365 -7.052 31.810 1.00 93.75 264 VAL A O 1
ATOM 2125 N N . LYS A 1 265 ? 11.312 -8.984 32.204 1.00 94.31 265 LYS A N 1
ATOM 2126 C CA . LYS A 1 265 ? 10.963 -9.199 30.797 1.00 94.31 265 LYS A CA 1
ATOM 2127 C C . LYS A 1 265 ? 9.903 -8.179 30.385 1.00 94.31 265 LYS A C 1
ATOM 2129 O O . LYS A 1 265 ? 8.895 -8.036 31.078 1.00 94.31 265 LYS A O 1
ATOM 2134 N N . ARG A 1 266 ? 10.117 -7.473 29.276 1.00 94.38 266 ARG A N 1
ATOM 2135 C CA . ARG A 1 266 ? 9.234 -6.389 28.829 1.00 94.38 266 ARG A CA 1
ATOM 2136 C C . ARG A 1 266 ? 8.831 -6.553 27.378 1.00 94.38 266 ARG A C 1
ATOM 2138 O O . ARG A 1 266 ? 9.628 -6.952 26.542 1.00 94.38 266 ARG A O 1
ATOM 2145 N N . LYS A 1 267 ? 7.600 -6.150 27.083 1.00 95.38 267 LYS A N 1
ATOM 2146 C CA . LYS A 1 267 ? 7.163 -5.798 25.737 1.00 95.38 267 LYS A CA 1
ATOM 2147 C C . LYS A 1 267 ? 6.959 -4.290 25.712 1.00 95.38 267 LYS A C 1
ATOM 2149 O O . LYS A 1 267 ? 6.226 -3.757 26.544 1.00 95.38 267 LYS A O 1
ATOM 2154 N N . ILE A 1 268 ? 7.642 -3.600 24.809 1.00 96.81 268 ILE A N 1
ATOM 2155 C CA . ILE A 1 268 ? 7.493 -2.156 24.624 1.00 96.81 268 ILE A CA 1
ATOM 2156 C C . ILE A 1 268 ? 7.038 -1.860 23.201 1.00 96.81 268 ILE A C 1
ATOM 2158 O O . ILE A 1 268 ? 7.352 -2.608 22.283 1.00 96.81 268 ILE A O 1
ATOM 2162 N N . TYR A 1 269 ? 6.332 -0.749 23.015 1.00 97.94 269 TYR A N 1
ATOM 2163 C CA . TYR A 1 269 ? 5.999 -0.233 21.690 1.00 97.94 269 TYR A CA 1
ATOM 2164 C C . TYR A 1 269 ? 6.795 1.021 21.421 1.00 97.94 269 TYR A C 1
ATOM 2166 O O . TYR A 1 269 ? 6.884 1.907 22.277 1.00 97.94 269 TYR A O 1
ATOM 2174 N N . VAL A 1 270 ? 7.349 1.088 20.223 1.00 98.12 270 VAL A N 1
ATOM 2175 C CA . VAL A 1 270 ? 8.115 2.223 19.741 1.00 98.12 270 VAL A CA 1
ATOM 2176 C C . VAL A 1 270 ? 7.359 2.836 18.572 1.00 98.12 270 VAL A C 1
ATOM 2178 O O . VAL A 1 270 ? 6.929 2.126 17.668 1.00 98.12 270 VAL A O 1
ATOM 2181 N N . CYS A 1 271 ? 7.191 4.152 18.615 1.00 97.81 271 CYS A N 1
ATOM 2182 C CA . CYS A 1 271 ? 6.648 4.966 17.543 1.00 97.81 271 CYS A CA 1
ATOM 2183 C C . CYS A 1 271 ? 7.749 5.909 17.059 1.00 97.81 271 CYS A C 1
ATOM 2185 O O . CYS A 1 271 ? 8.254 6.730 17.825 1.00 97.81 271 CYS A O 1
ATOM 2187 N N . HIS A 1 272 ? 8.136 5.792 15.799 1.00 97.19 272 HIS A N 1
ATOM 2188 C CA . HIS A 1 272 ? 8.978 6.771 15.127 1.00 97.19 272 HIS A CA 1
ATOM 2189 C C . HIS A 1 272 ? 8.055 7.804 14.477 1.00 97.19 272 HIS A C 1
ATOM 2191 O O . HIS A 1 272 ? 7.197 7.428 13.688 1.00 97.19 272 HIS A O 1
ATOM 2197 N N . GLU A 1 273 ? 8.174 9.074 14.876 1.00 95.44 273 GLU A N 1
ATOM 2198 C CA . GLU A 1 273 ? 7.365 10.193 14.377 1.00 95.44 273 GLU A CA 1
ATOM 2199 C C . GLU A 1 273 ? 8.246 11.224 13.657 1.00 95.44 273 GLU A C 1
ATOM 2201 O O . GLU A 1 273 ? 9.307 11.620 14.162 1.00 95.44 273 GLU A O 1
ATOM 2206 N N . SER A 1 274 ? 7.771 11.730 12.518 1.00 92.94 274 SER A N 1
ATOM 2207 C CA . SER A 1 274 ? 8.307 12.962 11.934 1.00 92.94 274 SER A CA 1
ATOM 2208 C C . SER A 1 274 ? 7.875 14.127 12.835 1.00 92.94 274 SER A C 1
ATOM 2210 O O . SER A 1 274 ? 6.697 14.443 12.968 1.00 92.94 274 SER A O 1
ATOM 2212 N N . SER A 1 275 ? 8.817 14.740 13.551 1.00 86.31 275 SER A N 1
ATOM 2213 C CA . SER A 1 275 ? 8.509 15.620 14.694 1.00 86.31 275 SER A CA 1
ATOM 2214 C C . SER A 1 275 ? 7.914 16.978 14.319 1.00 86.31 275 SER A C 1
ATOM 2216 O O . SER A 1 275 ? 7.432 17.707 15.183 1.00 86.31 275 SER A O 1
ATOM 2218 N N . ASP A 1 276 ? 7.955 17.332 13.043 1.00 82.19 276 ASP A N 1
ATOM 2219 C CA . ASP A 1 276 ? 7.244 18.455 12.436 1.00 82.19 276 ASP A CA 1
ATOM 2220 C C . ASP A 1 276 ? 5.826 18.091 11.970 1.00 82.19 276 ASP A C 1
ATOM 2222 O O . ASP A 1 276 ? 5.198 18.850 11.238 1.00 82.19 276 ASP A O 1
ATOM 2226 N N . GLY A 1 277 ? 5.320 16.933 12.399 1.00 79.38 277 GLY A N 1
ATOM 2227 C CA . GLY A 1 277 ? 4.092 16.320 11.912 1.00 79.38 277 GLY A CA 1
ATOM 2228 C C . GLY A 1 277 ? 4.427 15.326 10.813 1.00 79.38 277 GLY A C 1
ATOM 2229 O O . GLY A 1 277 ? 4.205 14.133 10.989 1.00 79.38 277 GLY A O 1
ATOM 2230 N N . GLY A 1 278 ? 5.023 15.805 9.717 1.00 79.00 278 GLY A N 1
ATOM 2231 C CA . GLY A 1 278 ? 5.199 15.024 8.491 1.00 79.00 278 GLY A CA 1
ATOM 2232 C C . GLY A 1 278 ? 3.850 14.624 7.879 1.00 79.00 278 GLY A C 1
ATOM 2233 O O . GLY A 1 278 ? 2.892 14.310 8.578 1.00 79.00 278 GLY A O 1
ATOM 2234 N N . GLU A 1 279 ? 3.744 14.617 6.553 1.00 80.31 279 GLU A N 1
ATOM 2235 C CA . GLU A 1 279 ? 2.456 14.366 5.870 1.00 80.31 279 GLU A CA 1
ATOM 2236 C C . GLU A 1 279 ? 2.502 13.184 4.902 1.00 80.31 279 GLU A C 1
ATOM 2238 O O . GLU A 1 279 ? 1.504 12.851 4.280 1.00 80.31 279 GLU A O 1
ATOM 2243 N N . ILE A 1 280 ? 3.663 12.567 4.712 1.00 88.19 280 ILE A N 1
ATOM 2244 C CA . ILE A 1 280 ? 3.931 11.829 3.474 1.00 88.19 280 ILE A CA 1
ATOM 2245 C C . ILE A 1 280 ? 4.653 10.506 3.689 1.00 88.19 280 ILE A C 1
ATOM 2247 O O . ILE A 1 280 ? 5.109 9.922 2.714 1.00 88.19 280 ILE A O 1
ATOM 2251 N N . THR A 1 281 ? 4.821 10.037 4.929 1.00 92.56 281 THR A N 1
ATOM 2252 C CA . THR A 1 281 ? 5.440 8.723 5.148 1.00 92.56 281 THR A CA 1
ATOM 2253 C C . THR A 1 281 ? 4.563 7.642 4.537 1.00 92.56 281 THR A C 1
ATOM 2255 O O . THR A 1 281 ? 3.412 7.468 4.926 1.00 92.56 281 THR A O 1
ATOM 2258 N N . GLU A 1 282 ? 5.124 6.897 3.593 1.00 92.81 282 GLU A N 1
ATOM 2259 C CA . GLU A 1 282 ? 4.418 5.832 2.883 1.00 92.81 282 GLU A CA 1
ATOM 2260 C C . GLU A 1 282 ? 4.746 4.464 3.462 1.00 92.81 282 GLU A C 1
ATOM 2262 O O . GLU A 1 282 ? 3.927 3.551 3.415 1.00 92.81 282 GLU A O 1
ATOM 2267 N N . GLY A 1 283 ? 5.936 4.328 4.046 1.00 94.00 283 GLY A N 1
ATOM 2268 C CA . GLY A 1 283 ? 6.482 3.051 4.453 1.00 94.00 283 GLY A CA 1
ATOM 2269 C C . GLY A 1 283 ? 7.367 3.088 5.680 1.00 94.00 283 GLY A C 1
ATOM 2270 O O . GLY A 1 283 ? 7.843 4.143 6.095 1.00 94.00 283 GLY A O 1
ATOM 2271 N N . GLY A 1 284 ? 7.635 1.903 6.225 1.00 94.62 284 GLY A N 1
ATOM 2272 C CA . GLY A 1 284 ? 8.532 1.715 7.357 1.00 94.62 284 GLY A CA 1
ATOM 2273 C C . GLY A 1 284 ? 9.421 0.487 7.203 1.00 94.62 284 GLY A C 1
ATOM 2274 O O . GLY A 1 284 ? 8.996 -0.524 6.644 1.00 94.62 284 GLY A O 1
ATOM 2275 N N . MET A 1 285 ? 10.649 0.578 7.714 1.00 95.88 285 MET A N 1
ATOM 2276 C CA . MET A 1 285 ? 11.590 -0.544 7.789 1.00 95.88 285 MET A CA 1
ATOM 2277 C C . MET A 1 285 ? 12.430 -0.453 9.062 1.00 95.88 285 MET A C 1
ATOM 2279 O O . MET A 1 285 ? 12.830 0.639 9.467 1.00 95.88 285 MET A O 1
ATOM 2283 N N . LEU A 1 286 ? 12.736 -1.602 9.666 1.00 97.06 286 LEU A N 1
ATOM 2284 C CA . LEU A 1 286 ? 13.702 -1.700 10.757 1.00 97.06 286 LEU A CA 1
ATOM 2285 C C . LEU A 1 286 ? 14.994 -2.315 10.256 1.00 97.06 286 LEU A C 1
ATOM 2287 O O . LEU A 1 286 ? 14.966 -3.311 9.539 1.00 97.06 286 LEU A O 1
ATOM 2291 N N . LEU A 1 287 ? 16.117 -1.740 10.666 1.00 96.88 287 LEU A N 1
ATOM 2292 C CA . LEU A 1 287 ? 17.437 -2.292 10.424 1.00 96.88 287 LEU A CA 1
ATOM 2293 C C . LEU A 1 287 ? 18.094 -2.672 11.746 1.00 96.88 287 LEU A C 1
ATOM 2295 O O . LEU A 1 287 ? 17.996 -1.933 12.730 1.00 96.88 287 LEU A O 1
ATOM 2299 N N . ASP A 1 288 ? 18.835 -3.773 11.749 1.00 95.06 288 ASP A N 1
ATOM 2300 C CA . ASP A 1 288 ? 19.713 -4.086 12.871 1.00 95.06 288 ASP A CA 1
ATOM 2301 C C . ASP A 1 288 ? 20.916 -3.125 12.942 1.00 95.06 288 ASP A C 1
ATOM 2303 O O . ASP A 1 288 ? 21.094 -2.221 12.120 1.00 95.06 288 ASP A O 1
ATOM 2307 N N . ARG A 1 289 ? 21.787 -3.324 13.936 1.00 93.69 289 ARG A N 1
ATOM 2308 C CA . ARG A 1 289 ? 22.998 -2.507 14.125 1.00 93.69 289 ARG A CA 1
ATOM 2309 C C . ARG A 1 289 ? 23.973 -2.522 12.935 1.00 93.69 289 ARG A C 1
ATOM 2311 O O . ARG A 1 289 ? 24.837 -1.652 12.873 1.00 93.69 289 ARG A O 1
ATOM 2318 N N . GLU A 1 290 ? 23.895 -3.528 12.064 1.00 91.81 290 GLU A N 1
ATOM 2319 C CA . GLU A 1 290 ? 24.749 -3.697 10.880 1.00 91.81 290 GLU A CA 1
ATOM 2320 C C . GLU A 1 290 ? 24.083 -3.135 9.611 1.00 91.81 290 GLU A C 1
ATOM 2322 O O . GLU A 1 290 ? 24.717 -3.089 8.559 1.00 91.81 290 GLU A O 1
ATOM 2327 N N . GLY A 1 291 ? 22.831 -2.673 9.711 1.00 93.25 291 GLY A N 1
ATOM 2328 C CA . GLY A 1 291 ? 22.067 -2.098 8.609 1.00 93.25 291 GLY A CA 1
ATOM 2329 C C . GLY A 1 291 ? 21.227 -3.109 7.825 1.00 93.25 291 GLY A C 1
ATOM 2330 O O . GLY A 1 291 ? 20.718 -2.756 6.765 1.00 93.25 291 GLY A O 1
ATOM 2331 N N . HIS A 1 292 ? 21.067 -4.349 8.301 1.00 94.62 292 HIS A N 1
ATOM 2332 C CA . HIS A 1 292 ? 20.248 -5.346 7.607 1.00 94.62 292 HIS A CA 1
ATOM 2333 C C . HIS A 1 292 ? 18.753 -5.160 7.916 1.00 94.62 292 HIS A C 1
ATOM 2335 O O . HIS A 1 292 ? 18.415 -5.075 9.099 1.00 94.62 292 HIS A O 1
ATOM 2341 N N . PRO A 1 293 ? 17.860 -5.184 6.904 1.00 95.56 293 PRO A N 1
ATOM 2342 C CA . PRO A 1 293 ? 16.408 -5.190 7.091 1.00 95.56 293 PRO A CA 1
ATOM 2343 C C . PRO A 1 293 ? 15.949 -6.345 7.974 1.00 95.56 293 PRO A C 1
ATOM 2345 O O . PRO A 1 293 ? 16.242 -7.496 7.668 1.00 95.56 293 PRO A O 1
ATOM 2348 N N . MET A 1 294 ? 15.234 -6.051 9.053 1.00 95.69 294 MET A N 1
ATOM 2349 C CA . MET A 1 294 ? 14.772 -7.034 10.029 1.00 95.69 294 MET A CA 1
ATOM 2350 C C . MET A 1 294 ? 13.393 -7.601 9.659 1.00 95.69 294 MET A C 1
ATOM 2352 O O . MET A 1 294 ? 12.548 -6.861 9.155 1.00 95.69 294 MET A O 1
ATOM 2356 N N . PRO A 1 295 ? 13.105 -8.879 9.973 1.00 95.06 295 PRO A N 1
ATOM 2357 C CA . PRO A 1 295 ? 11.827 -9.528 9.669 1.00 95.06 295 PRO A CA 1
ATOM 2358 C C . PRO A 1 295 ? 10.708 -9.154 10.659 1.00 95.06 295 PRO A C 1
ATOM 2360 O O . PRO A 1 295 ? 9.939 -10.010 11.091 1.00 95.06 295 PRO A O 1
ATOM 2363 N N . ILE A 1 296 ? 10.621 -7.876 11.031 1.00 95.25 296 ILE A N 1
ATOM 2364 C CA . ILE A 1 296 ? 9.590 -7.331 11.916 1.00 95.25 296 ILE A CA 1
ATOM 2365 C C . ILE A 1 296 ? 8.609 -6.532 11.065 1.00 95.25 296 ILE A C 1
ATOM 2367 O O . ILE A 1 296 ? 9.002 -5.600 10.364 1.00 95.25 296 ILE A O 1
ATOM 2371 N N . VAL A 1 297 ? 7.324 -6.883 11.132 1.00 94.44 297 VAL A N 1
ATOM 2372 C CA . VAL A 1 297 ? 6.284 -6.107 10.446 1.00 94.44 297 VAL A CA 1
ATOM 2373 C C . VAL A 1 297 ? 6.224 -4.722 11.079 1.00 94.44 297 VAL A C 1
ATOM 2375 O O . VAL A 1 297 ? 6.220 -4.614 12.303 1.00 94.44 297 VAL A O 1
ATOM 2378 N N . VAL A 1 298 ? 6.156 -3.675 10.258 1.00 95.94 298 VAL A N 1
ATOM 2379 C CA . VAL A 1 298 ? 6.029 -2.283 10.707 1.00 95.94 298 VAL A CA 1
ATOM 2380 C C . VAL A 1 298 ? 4.633 -1.777 10.359 1.00 95.94 298 VAL A C 1
ATOM 2382 O O . VAL A 1 298 ? 4.184 -1.886 9.216 1.00 95.94 298 VAL A O 1
ATOM 2385 N N . GLN A 1 299 ? 3.932 -1.239 11.354 1.00 96.12 299 GLN A N 1
ATOM 2386 C CA . GLN A 1 299 ? 2.670 -0.536 11.151 1.00 96.12 299 GLN A CA 1
ATOM 2387 C C . GLN A 1 299 ? 2.966 0.899 10.714 1.00 96.12 299 GLN A C 1
ATOM 2389 O O . GLN A 1 299 ? 3.798 1.556 11.331 1.00 96.12 299 GLN A O 1
ATOM 2394 N N . VAL A 1 300 ? 2.269 1.389 9.689 1.00 95.88 300 VAL A N 1
ATOM 2395 C CA . VAL A 1 300 ? 2.401 2.764 9.187 1.00 95.88 300 VAL A CA 1
ATOM 2396 C C . VAL A 1 300 ? 1.081 3.499 9.393 1.00 95.88 300 VAL A C 1
ATOM 2398 O O . VAL A 1 300 ? 0.016 2.973 9.054 1.00 95.88 300 VAL A O 1
ATOM 2401 N N . SER A 1 301 ? 1.141 4.713 9.928 1.00 94.44 301 SER A N 1
ATOM 2402 C CA . SER A 1 301 ? -0.024 5.570 10.129 1.00 94.44 301 SER A CA 1
ATOM 2403 C C . SER A 1 301 ? 0.305 7.013 9.758 1.00 94.44 301 SER A C 1
ATOM 2405 O O . SER A 1 301 ? 1.354 7.526 10.146 1.00 94.44 301 SER A O 1
ATOM 2407 N N . LYS A 1 302 ? -0.588 7.681 9.024 1.00 92.38 302 LYS A N 1
ATOM 2408 C CA . LYS A 1 302 ? -0.381 9.066 8.583 1.00 92.38 302 LYS A CA 1
ATOM 2409 C C . LYS A 1 302 ? -1.671 9.885 8.562 1.00 92.38 302 LYS A C 1
ATOM 2411 O O . LYS A 1 302 ? -2.750 9.306 8.586 1.00 92.38 302 LYS A O 1
ATOM 2416 N N . ASN A 1 303 ? -1.566 11.208 8.495 1.00 90.38 303 ASN A N 1
ATOM 2417 C CA . ASN A 1 303 ? -2.669 12.128 8.198 1.00 90.38 303 ASN A CA 1
ATOM 2418 C C . ASN A 1 303 ? -2.176 13.251 7.277 1.00 90.38 303 ASN A C 1
ATOM 2420 O O . ASN A 1 303 ? -1.133 13.851 7.551 1.00 90.38 303 ASN A O 1
ATOM 2424 N N . PHE A 1 304 ? -2.945 13.548 6.229 1.00 83.81 304 PHE A N 1
ATOM 2425 C CA . PHE A 1 304 ? -2.723 14.698 5.359 1.00 83.81 304 PHE A CA 1
ATOM 2426 C C . PHE A 1 304 ? -3.410 15.913 5.991 1.00 83.81 304 PHE A C 1
ATOM 2428 O O . PHE A 1 304 ? -4.627 15.930 6.129 1.00 83.81 304 PHE A O 1
ATOM 2435 N N . ALA A 1 305 ? -2.662 16.939 6.399 1.00 77.94 305 ALA A N 1
ATOM 2436 C CA . ALA A 1 305 ? -3.306 18.150 6.900 1.00 77.94 305 ALA A CA 1
ATOM 2437 C C . ALA A 1 305 ? -4.123 18.850 5.801 1.00 77.94 305 ALA A C 1
ATOM 2439 O O . ALA A 1 305 ? -3.789 18.810 4.618 1.00 77.94 305 ALA A O 1
ATOM 2440 N N . GLY A 1 306 ? -5.137 19.612 6.209 1.00 77.19 306 GLY A N 1
ATOM 2441 C CA . GLY A 1 306 ? -5.803 20.616 5.378 1.00 77.19 306 GLY A CA 1
ATOM 2442 C C . GLY A 1 306 ? -7.248 20.298 5.006 1.00 77.19 306 GLY A C 1
ATOM 2443 O O . GLY A 1 306 ? -7.974 21.222 4.629 1.00 77.19 306 GLY A O 1
ATOM 2444 N N . GLU A 1 307 ? -7.697 19.057 5.177 1.00 75.12 307 GLU A N 1
ATOM 2445 C CA . GLU A 1 307 ? -9.066 18.635 4.867 1.00 75.12 307 GLU A CA 1
ATOM 2446 C C . GLU A 1 307 ? -10.053 19.007 5.988 1.00 75.12 307 GLU A C 1
ATOM 2448 O O . GLU A 1 307 ? -11.224 19.295 5.727 1.00 75.12 307 GLU A O 1
ATOM 2453 N N . LYS A 1 308 ? -9.566 19.123 7.236 1.00 82.06 308 LYS A N 1
ATOM 2454 C CA . LYS A 1 308 ? -10.331 19.535 8.434 1.00 82.06 308 LYS A CA 1
ATOM 2455 C C . LYS A 1 308 ? -11.615 18.744 8.626 1.00 82.06 308 LYS A C 1
ATOM 2457 O O . LYS A 1 308 ? -12.650 19.286 9.031 1.00 82.06 308 LYS A O 1
ATOM 2462 N N . GLU A 1 309 ? -11.540 17.456 8.353 1.00 76.88 309 GLU A N 1
ATOM 2463 C CA . GLU A 1 309 ? -12.730 16.638 8.178 1.00 76.88 309 GLU A CA 1
ATOM 2464 C C . GLU A 1 309 ? -13.515 16.451 9.492 1.00 76.88 309 GLU A C 1
ATOM 2466 O O . GLU A 1 309 ? -14.738 16.323 9.484 1.00 76.88 309 GLU A O 1
ATOM 2471 N N . GLU A 1 310 ? -12.835 16.578 10.639 1.00 85.12 310 GLU A N 1
ATOM 2472 C CA . GLU A 1 310 ? -13.422 16.588 11.985 1.00 85.12 310 GLU A CA 1
ATOM 2473 C C . GLU A 1 310 ? -13.258 17.945 12.695 1.00 85.12 310 GLU A C 1
ATOM 2475 O O . GLU A 1 310 ? -12.875 18.012 13.860 1.00 85.12 310 GLU A O 1
ATOM 2480 N N . ALA A 1 311 ? -13.562 19.064 12.025 1.00 86.44 311 ALA A N 1
ATOM 2481 C CA . ALA A 1 311 ? -13.268 20.424 12.507 1.00 86.44 311 ALA A CA 1
ATOM 2482 C C . ALA A 1 311 ? -13.758 20.787 13.931 1.00 86.44 311 ALA A C 1
ATOM 2484 O O . ALA A 1 311 ? -13.247 21.736 14.526 1.00 86.44 311 ALA A O 1
ATOM 2485 N N . PHE A 1 312 ? -14.757 20.094 14.493 1.00 88.50 312 PHE A N 1
ATOM 2486 C CA . PHE A 1 312 ? -15.163 20.311 15.890 1.00 88.50 312 PHE A CA 1
ATOM 2487 C C . PHE A 1 312 ? -14.172 19.695 16.893 1.00 88.50 312 PHE A C 1
ATOM 2489 O O . PHE A 1 312 ? -13.878 20.317 17.916 1.00 88.50 312 PHE A O 1
ATOM 2496 N N . TYR A 1 313 ? -13.675 18.492 16.598 1.00 88.19 313 TYR A N 1
ATOM 2497 C CA . TYR A 1 313 ? -12.815 17.696 17.479 1.00 88.19 313 TYR A CA 1
ATOM 2498 C C . TYR A 1 313 ? -11.328 17.888 17.166 1.00 88.19 313 TYR A C 1
ATOM 2500 O O . TYR A 1 313 ? -10.519 18.028 18.077 1.00 88.19 313 TYR A O 1
ATOM 2508 N N . ASN A 1 314 ? -10.988 18.007 15.885 1.00 85.00 314 ASN A N 1
ATOM 2509 C CA . ASN A 1 314 ? -9.653 18.282 15.368 1.00 85.00 314 ASN A CA 1
ATOM 2510 C C . ASN A 1 314 ? -9.663 19.565 14.503 1.00 85.00 314 ASN A C 1
ATOM 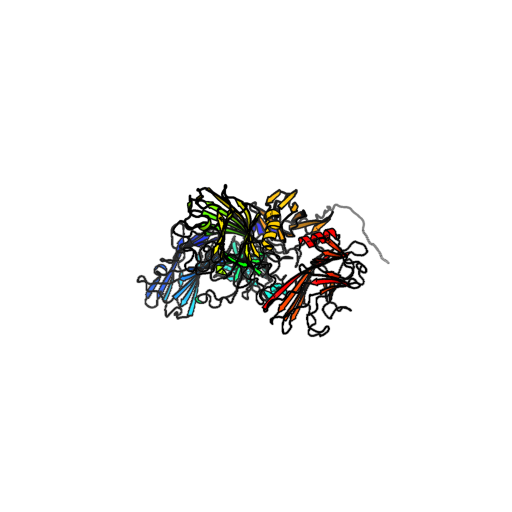2512 O O . ASN A 1 314 ? -9.483 19.506 13.288 1.00 85.00 314 ASN A O 1
ATOM 2516 N N . PRO A 1 315 ? -9.898 20.755 15.095 1.00 84.44 315 PRO A N 1
ATOM 2517 C CA . PRO A 1 315 ? -10.020 22.013 14.345 1.00 84.44 315 PRO A CA 1
ATOM 2518 C C . PRO A 1 315 ? -8.747 22.420 13.594 1.00 84.44 315 PRO A C 1
ATOM 2520 O O . PRO A 1 315 ? -8.809 23.195 12.636 1.00 84.44 315 PRO A O 1
ATOM 2523 N N . THR A 1 316 ? -7.592 21.956 14.070 1.00 85.88 316 THR A N 1
ATOM 2524 C CA . THR A 1 316 ? -6.281 22.238 13.481 1.00 85.88 316 THR A CA 1
ATOM 2525 C C . THR A 1 316 ? -5.912 21.275 12.369 1.00 85.88 316 THR A C 1
ATOM 2527 O O . THR A 1 316 ? -5.036 21.628 11.591 1.00 85.88 316 THR A O 1
ATOM 2530 N N . ASP A 1 317 ? -6.561 20.109 12.314 1.00 86.56 317 ASP A N 1
ATOM 2531 C CA . ASP A 1 317 ? -6.232 19.020 11.400 1.00 86.56 317 ASP A CA 1
ATOM 2532 C C . ASP A 1 317 ? -4.741 18.675 11.422 1.00 86.56 317 ASP A C 1
ATOM 2534 O O . ASP A 1 317 ? -4.008 18.882 10.458 1.00 86.56 317 ASP A O 1
ATOM 2538 N N . GLN A 1 318 ? -4.266 18.280 12.608 1.00 87.62 318 GLN A N 1
ATOM 2539 C CA . GLN A 1 318 ? -2.837 18.059 12.814 1.00 87.62 318 GLN A CA 1
ATOM 2540 C C . GLN A 1 318 ? -2.335 16.898 11.943 1.00 87.62 318 GLN A C 1
ATOM 2542 O O . GLN A 1 318 ? -2.855 15.784 12.079 1.00 87.62 318 GLN A O 1
ATOM 2547 N N . PRO A 1 319 ? -1.316 17.129 11.096 1.00 89.44 319 PRO A N 1
ATOM 2548 C CA . PRO A 1 319 ? -0.690 16.059 10.346 1.00 89.44 319 PRO A CA 1
ATOM 2549 C C . PRO A 1 319 ? 0.137 15.180 11.274 1.00 89.44 319 PRO A C 1
ATOM 2551 O O . PRO A 1 319 ? 0.641 15.629 12.311 1.00 89.44 319 PRO A O 1
ATOM 2554 N N . PHE A 1 320 ? 0.294 13.927 10.875 1.00 91.56 320 PHE A N 1
ATOM 2555 C CA . PHE A 1 320 ? 1.251 13.023 11.489 1.00 91.56 320 PHE A CA 1
ATOM 2556 C C . PHE A 1 320 ? 1.776 12.034 10.453 1.00 91.56 320 PHE A C 1
ATOM 2558 O O . PHE A 1 320 ? 1.085 11.681 9.499 1.00 91.56 320 PHE A O 1
ATOM 2565 N N . SER A 1 321 ? 2.995 11.563 10.674 1.00 93.88 321 SER A N 1
ATOM 2566 C CA . SER A 1 321 ? 3.663 10.517 9.911 1.00 93.88 321 SER A CA 1
ATOM 2567 C C . SER A 1 321 ? 4.406 9.624 10.890 1.00 93.88 321 SER A C 1
ATOM 2569 O O . SER A 1 321 ? 5.361 10.057 11.540 1.00 93.88 321 SER A O 1
ATOM 2571 N N . GLU A 1 322 ? 3.917 8.397 11.045 1.00 95.62 322 GLU A N 1
ATOM 2572 C CA . GLU A 1 322 ? 4.324 7.514 12.129 1.00 95.62 322 GLU A CA 1
ATOM 2573 C C . GLU A 1 322 ? 4.541 6.075 11.664 1.00 95.62 322 GLU A C 1
ATOM 2575 O O . GLU A 1 322 ? 3.760 5.515 10.888 1.00 95.62 322 GLU A O 1
ATOM 2580 N N . THR A 1 323 ? 5.571 5.442 12.223 1.00 96.38 323 THR A N 1
ATOM 2581 C CA . THR A 1 323 ? 5.764 3.992 12.155 1.00 96.38 323 THR A CA 1
ATOM 2582 C C . THR A 1 323 ? 5.811 3.380 13.547 1.00 96.38 323 THR A C 1
ATOM 2584 O O . THR A 1 323 ? 6.475 3.902 14.441 1.00 96.38 323 THR A O 1
ATOM 2587 N N . ILE A 1 324 ? 5.095 2.271 13.742 1.00 97.50 324 ILE A N 1
ATOM 2588 C CA . ILE A 1 324 ? 4.897 1.631 15.048 1.00 97.50 324 ILE A CA 1
ATOM 2589 C C . ILE A 1 324 ? 5.305 0.161 14.979 1.00 97.50 324 ILE A C 1
ATOM 2591 O O . ILE A 1 324 ? 4.922 -0.568 14.061 1.00 97.50 324 ILE A O 1
ATOM 2595 N N . PHE A 1 325 ? 6.067 -0.285 15.975 1.00 97.38 325 PHE A N 1
ATOM 2596 C CA . PHE A 1 325 ? 6.519 -1.670 16.095 1.00 97.38 325 PHE A CA 1
ATOM 2597 C C . PHE A 1 325 ? 6.753 -2.059 17.567 1.00 97.38 325 PHE A C 1
ATOM 2599 O O . PHE A 1 325 ? 7.072 -1.196 18.396 1.00 97.38 325 PHE A O 1
ATOM 2606 N N . PRO A 1 326 ? 6.576 -3.345 17.923 1.00 97.00 326 PRO A N 1
ATOM 2607 C CA . PRO A 1 326 ? 6.912 -3.850 19.247 1.00 97.00 326 PRO A CA 1
ATOM 2608 C C . PRO A 1 326 ? 8.402 -4.210 19.350 1.00 97.00 326 PRO A C 1
ATOM 2610 O O . PRO A 1 326 ? 9.029 -4.550 18.349 1.00 97.00 326 PRO A O 1
ATOM 2613 N N . LEU A 1 327 ? 8.929 -4.198 20.573 1.00 96.88 327 LEU A N 1
ATOM 2614 C CA . LEU A 1 327 ? 10.174 -4.867 20.955 1.00 96.88 327 LEU A CA 1
ATOM 2615 C C . LEU A 1 327 ? 9.921 -5.750 22.182 1.00 96.88 327 LEU A C 1
ATOM 2617 O O . LEU A 1 327 ? 9.296 -5.304 23.152 1.00 96.88 327 LEU A O 1
ATOM 2621 N N . TYR A 1 328 ? 10.418 -6.980 22.143 1.00 95.44 328 TYR A N 1
ATOM 2622 C CA . TYR A 1 328 ? 10.339 -7.972 23.209 1.00 95.44 328 TYR A CA 1
ATOM 2623 C C . TYR A 1 328 ? 11.723 -8.129 23.833 1.00 95.44 328 TYR A C 1
ATOM 2625 O O . TYR A 1 328 ? 12.621 -8.710 23.241 1.00 95.44 328 TYR A O 1
ATOM 2633 N N . LEU A 1 329 ? 11.888 -7.593 25.038 1.00 94.62 329 LEU A N 1
ATOM 2634 C CA . LEU A 1 329 ? 13.172 -7.475 25.712 1.00 94.62 329 LEU A CA 1
ATOM 2635 C C . LEU A 1 329 ? 13.254 -8.446 26.893 1.00 94.62 329 LEU A C 1
ATOM 2637 O O . LEU A 1 329 ? 12.443 -8.386 27.825 1.00 94.62 329 LEU A O 1
ATOM 2641 N N . GLU A 1 330 ? 14.265 -9.306 26.895 1.00 94.62 330 GLU A N 1
ATOM 2642 C CA . GLU A 1 330 ? 14.627 -10.140 28.039 1.00 94.62 330 GLU A CA 1
ATOM 2643 C C . GLU A 1 330 ? 15.322 -9.316 29.144 1.00 94.62 330 GLU A C 1
ATOM 2645 O O . GLU A 1 330 ? 15.849 -8.226 28.885 1.00 94.62 330 GLU A O 1
ATOM 2650 N N . PRO A 1 331 ? 15.329 -9.778 30.411 1.00 94.81 331 PRO A N 1
ATOM 2651 C CA . PRO A 1 331 ? 15.989 -9.067 31.504 1.00 94.81 331 PRO A CA 1
ATOM 2652 C C . PRO A 1 331 ? 17.456 -8.716 31.209 1.00 94.81 331 PRO A C 1
ATOM 2654 O O . PRO A 1 331 ? 18.281 -9.592 30.950 1.00 94.81 331 PRO A O 1
ATOM 2657 N N . GLY A 1 332 ? 17.797 -7.429 31.305 1.00 93.19 332 GLY A N 1
ATOM 2658 C CA . GLY A 1 332 ? 19.145 -6.898 31.083 1.00 93.19 332 GLY A CA 1
ATOM 2659 C C . GLY A 1 332 ? 19.599 -6.858 29.620 1.00 93.19 332 GLY A C 1
ATOM 2660 O O . GLY A 1 332 ? 20.761 -6.544 29.355 1.00 93.19 332 GLY A O 1
ATOM 2661 N N . GLU A 1 333 ? 18.717 -7.178 28.675 1.00 93.62 333 GLU A N 1
ATOM 2662 C CA . GLU A 1 333 ? 19.024 -7.174 27.250 1.00 93.62 333 GLU A CA 1
ATOM 2663 C C . GLU A 1 333 ? 19.257 -5.757 26.703 1.00 93.62 333 GLU A C 1
ATOM 2665 O O . GLU A 1 333 ? 18.706 -4.773 27.199 1.00 93.62 333 GLU A O 1
ATOM 2670 N N . SER A 1 334 ? 20.089 -5.637 25.667 1.00 93.19 334 SER A N 1
ATOM 2671 C CA . SER A 1 334 ? 20.369 -4.367 24.997 1.00 93.19 334 SER A CA 1
ATOM 2672 C C . SER A 1 334 ? 20.235 -4.514 23.491 1.00 93.19 334 SER A C 1
ATOM 2674 O O . SER A 1 334 ? 20.929 -5.325 22.878 1.00 93.19 334 SER A O 1
ATOM 2676 N N . HIS A 1 335 ? 19.387 -3.687 22.886 1.00 93.94 335 HIS A N 1
ATOM 2677 C CA . HIS A 1 335 ? 19.159 -3.668 21.442 1.00 93.94 335 HIS A CA 1
ATOM 2678 C C . HIS A 1 335 ? 19.673 -2.366 20.841 1.00 93.94 335 HIS A C 1
ATOM 2680 O O . HIS A 1 335 ? 19.531 -1.294 21.427 1.00 93.94 335 HIS A O 1
ATOM 2686 N N . THR A 1 336 ? 20.286 -2.442 19.661 1.00 95.81 336 THR A N 1
ATOM 2687 C CA . THR A 1 336 ? 20.613 -1.274 18.830 1.00 95.81 336 THR A CA 1
ATOM 2688 C C . THR A 1 336 ? 20.035 -1.507 17.447 1.00 95.81 336 THR A C 1
ATOM 2690 O O . THR A 1 336 ? 20.376 -2.500 16.808 1.00 95.81 336 THR A O 1
ATOM 2693 N N . LEU A 1 337 ? 19.180 -0.592 17.007 1.00 96.06 337 LEU A N 1
ATOM 2694 C CA . LEU A 1 337 ? 18.451 -0.696 15.752 1.00 96.06 337 LEU A CA 1
ATOM 2695 C C . LEU A 1 337 ? 18.207 0.686 15.147 1.00 96.06 337 LEU A C 1
ATOM 2697 O O . LEU A 1 337 ? 18.334 1.717 15.817 1.00 96.06 337 LEU A O 1
ATOM 2701 N N . THR A 1 338 ? 17.854 0.680 13.869 1.00 97.50 338 THR A N 1
ATOM 2702 C CA . THR A 1 338 ? 17.494 1.864 13.095 1.00 97.50 338 THR A CA 1
ATOM 2703 C C . THR A 1 338 ? 16.070 1.717 12.580 1.00 97.50 338 THR A C 1
ATOM 2705 O O . THR A 1 338 ? 15.754 0.709 11.961 1.00 97.50 338 THR A O 1
ATOM 2708 N N . SER A 1 339 ? 15.223 2.716 12.815 1.00 97.50 339 SER A N 1
ATOM 2709 C CA . SER A 1 339 ? 13.915 2.836 12.171 1.00 97.50 339 SER A CA 1
ATOM 2710 C C . SER A 1 339 ? 14.006 3.803 10.995 1.00 97.50 339 SER A C 1
ATOM 2712 O O . SER A 1 339 ? 14.626 4.865 11.110 1.00 97.50 339 SER A O 1
ATOM 2714 N N . LEU A 1 340 ? 13.395 3.423 9.875 1.00 96.38 340 LEU A N 1
ATOM 2715 C CA . LEU A 1 340 ? 13.305 4.217 8.657 1.00 96.38 340 LEU A CA 1
ATOM 2716 C C . LEU A 1 340 ? 11.851 4.579 8.363 1.00 96.38 340 LEU A C 1
ATOM 2718 O O . LEU A 1 340 ? 10.993 3.697 8.406 1.00 96.38 340 LEU A O 1
ATOM 2722 N N . HIS A 1 341 ? 11.599 5.827 7.970 1.00 96.31 341 HIS A N 1
ATOM 2723 C CA . HIS A 1 341 ? 10.453 6.149 7.121 1.00 96.31 341 HIS A CA 1
ATOM 2724 C C . HIS A 1 341 ? 10.881 6.142 5.657 1.00 96.31 341 HIS A C 1
ATOM 2726 O O . HIS A 1 341 ? 11.919 6.701 5.282 1.00 96.31 341 HIS A O 1
ATOM 2732 N N . LEU A 1 342 ? 10.056 5.497 4.839 1.00 95.88 342 LEU A N 1
ATOM 2733 C CA . LEU A 1 342 ? 10.209 5.407 3.396 1.00 95.88 342 LEU A CA 1
ATOM 2734 C C . LEU A 1 342 ? 9.150 6.287 2.726 1.00 95.88 342 LEU A C 1
ATOM 2736 O O . LEU A 1 342 ? 8.004 6.342 3.178 1.00 95.88 342 LEU A O 1
ATOM 2740 N N . PHE A 1 343 ? 9.546 6.955 1.644 1.00 95.00 343 PHE A N 1
ATOM 2741 C CA . PHE A 1 343 ? 8.691 7.880 0.897 1.00 95.00 343 PHE A CA 1
ATOM 2742 C C . PHE A 1 343 ? 8.485 7.377 -0.532 1.00 95.00 343 PHE A C 1
ATOM 2744 O O . PHE A 1 343 ? 7.479 6.746 -0.830 1.00 95.00 343 PHE A O 1
ATOM 2751 N N . GLN A 1 344 ? 9.459 7.616 -1.414 1.00 94.81 344 GLN A N 1
ATOM 2752 C CA . GLN A 1 344 ? 9.331 7.315 -2.836 1.00 94.81 344 GLN A CA 1
ATOM 2753 C C . GLN A 1 344 ? 9.920 5.950 -3.199 1.00 94.81 344 GLN A C 1
ATOM 2755 O O . GLN A 1 344 ? 9.189 5.082 -3.673 1.00 94.81 344 GLN A O 1
ATOM 2760 N N . ASN A 1 345 ? 11.214 5.732 -2.954 1.00 95.38 345 ASN A N 1
ATOM 2761 C CA . ASN A 1 345 ? 11.883 4.482 -3.315 1.00 95.38 345 ASN A CA 1
ATOM 2762 C C . ASN A 1 345 ? 12.309 3.654 -2.096 1.00 95.38 345 ASN A C 1
ATOM 2764 O O . ASN A 1 345 ? 12.542 4.181 -1.012 1.00 95.38 345 ASN A O 1
ATOM 2768 N N . TRP A 1 346 ? 12.479 2.351 -2.308 1.00 96.00 346 TRP A N 1
ATOM 2769 C CA . TRP A 1 346 ? 13.259 1.444 -1.470 1.00 96.00 346 TRP A CA 1
ATOM 2770 C C . TRP A 1 346 ? 14.262 0.737 -2.384 1.00 96.00 346 TRP A C 1
ATOM 2772 O O . TRP A 1 346 ? 13.879 0.008 -3.296 1.00 96.00 346 TRP A O 1
ATOM 2782 N N . GLY A 1 347 ? 15.554 1.024 -2.216 1.00 94.69 347 GLY A N 1
ATOM 2783 C CA . GLY A 1 347 ? 16.555 0.671 -3.218 1.00 94.69 347 GLY A CA 1
ATOM 2784 C C . GLY A 1 347 ? 16.226 1.266 -4.598 1.00 94.69 347 GLY A C 1
ATOM 2785 O O . GLY A 1 347 ? 16.087 2.481 -4.746 1.00 94.69 347 GLY A O 1
ATOM 2786 N N . ARG A 1 348 ? 16.138 0.421 -5.630 1.00 91.81 348 ARG A N 1
ATOM 2787 C CA . ARG A 1 348 ? 15.928 0.836 -7.034 1.00 91.81 348 ARG A CA 1
ATOM 2788 C C . ARG A 1 348 ? 14.485 0.960 -7.480 1.00 91.81 348 ARG A C 1
ATOM 2790 O O . ARG A 1 348 ? 14.255 1.409 -8.597 1.00 91.81 348 ARG A O 1
ATOM 2797 N N . HIS A 1 349 ? 13.535 0.563 -6.653 1.00 92.94 349 HIS A N 1
ATOM 2798 C CA . HIS A 1 349 ? 12.132 0.555 -7.029 1.00 92.94 349 HIS A CA 1
ATOM 2799 C C . HIS A 1 349 ? 11.328 1.467 -6.116 1.00 92.94 349 HIS A C 1
ATOM 2801 O O . HIS A 1 349 ? 11.732 1.769 -4.992 1.00 92.94 349 HIS A O 1
ATOM 2807 N N . MET A 1 350 ? 10.160 1.880 -6.602 1.00 94.38 350 MET A N 1
ATOM 2808 C CA . MET A 1 350 ? 9.193 2.574 -5.764 1.00 94.38 350 MET A CA 1
ATOM 2809 C C . MET A 1 350 ? 8.778 1.659 -4.617 1.00 94.38 350 MET A C 1
ATOM 2811 O O . MET A 1 350 ? 8.685 0.440 -4.790 1.00 94.38 350 MET A O 1
ATOM 2815 N N . THR A 1 351 ? 8.548 2.229 -3.445 1.00 95.31 351 THR A N 1
ATOM 2816 C CA . THR A 1 351 ? 8.054 1.438 -2.323 1.00 95.31 351 THR A CA 1
ATOM 2817 C C . THR A 1 351 ? 6.571 1.098 -2.508 1.00 95.31 351 THR A C 1
ATOM 2819 O O . THR A 1 351 ? 5.838 1.849 -3.149 1.00 95.31 351 THR A O 1
ATOM 2822 N N . LYS A 1 352 ? 6.112 -0.034 -1.977 1.00 95.31 352 LYS A N 1
ATOM 2823 C CA . LYS A 1 352 ? 4.708 -0.449 -1.956 1.00 95.31 352 LYS A CA 1
ATOM 2824 C C . LYS A 1 352 ? 4.325 -0.864 -0.550 1.00 95.31 352 LYS A C 1
ATOM 2826 O O . LYS A 1 352 ? 4.828 -1.859 -0.029 1.00 95.31 352 LYS A O 1
ATOM 2831 N N . HIS A 1 353 ? 3.415 -0.109 0.047 1.00 94.12 353 HIS A N 1
ATOM 2832 C CA . HIS A 1 353 ? 3.045 -0.283 1.444 1.00 94.12 353 HIS A CA 1
ATOM 2833 C C . HIS A 1 353 ? 1.547 -0.240 1.682 1.00 94.12 353 HIS A C 1
ATOM 2835 O O . HIS A 1 353 ? 0.751 0.190 0.843 1.00 94.12 353 HIS A O 1
ATOM 2841 N N . TRP A 1 354 ? 1.202 -0.689 2.883 1.00 94.69 354 TRP A N 1
ATOM 2842 C CA . TRP A 1 354 ? -0.105 -0.555 3.488 1.00 94.69 354 TRP A CA 1
ATOM 2843 C C . TRP A 1 354 ? -0.007 0.322 4.735 1.00 94.69 354 TRP A C 1
ATOM 2845 O O . TRP A 1 354 ? 0.801 0.059 5.627 1.00 94.69 354 TRP A O 1
ATOM 2855 N N . SER A 1 355 ? -0.862 1.335 4.814 1.00 94.31 355 SER A N 1
ATOM 2856 C CA . SER A 1 355 ? -0.900 2.315 5.899 1.00 94.31 355 SER A CA 1
ATOM 2857 C C . SER A 1 355 ? -2.338 2.588 6.336 1.00 94.31 355 SER A C 1
ATOM 2859 O O . SER A 1 355 ? -3.281 2.339 5.584 1.00 94.31 355 SER A O 1
ATOM 2861 N N . SER A 1 356 ? -2.526 3.103 7.548 1.00 93.12 356 SER A N 1
ATOM 2862 C CA . SER A 1 356 ? -3.790 3.733 7.945 1.00 93.12 356 SER A CA 1
ATOM 2863 C C . SER A 1 356 ? -3.712 5.242 7.738 1.00 93.12 356 SER A C 1
ATOM 2865 O O . SER A 1 356 ? -2.700 5.851 8.094 1.00 93.12 356 SER A O 1
ATOM 2867 N N . LEU A 1 357 ? -4.784 5.845 7.235 1.00 89.19 357 LEU A N 1
ATOM 2868 C CA . LEU A 1 357 ? -4.907 7.289 7.083 1.00 89.19 357 LEU A CA 1
ATOM 2869 C C . LEU A 1 357 ? -5.895 7.828 8.125 1.00 89.19 357 LEU A C 1
ATOM 2871 O O . LEU A 1 357 ? -7.017 7.336 8.235 1.00 89.19 357 LEU A O 1
ATOM 2875 N N . GLY A 1 358 ? -5.472 8.831 8.890 1.00 86.50 358 GLY A N 1
ATOM 2876 C CA . GLY A 1 358 ? -6.353 9.601 9.754 1.00 86.50 358 GLY A CA 1
ATOM 2877 C C . GLY A 1 358 ? -7.287 10.439 8.898 1.00 86.50 358 GLY A C 1
ATOM 2878 O O . GLY A 1 358 ? -6.912 11.519 8.486 1.00 86.50 358 GLY A O 1
ATOM 2879 N N . ALA A 1 359 ? -8.483 9.935 8.629 1.00 80.62 359 ALA A N 1
ATOM 2880 C CA . ALA A 1 359 ? -9.522 10.644 7.893 1.00 80.62 359 ALA A CA 1
ATOM 2881 C C . ALA A 1 359 ? -10.797 10.719 8.749 1.00 80.62 359 ALA A C 1
ATOM 2883 O O . ALA A 1 359 ? -10.854 10.155 9.840 1.00 80.62 359 ALA A O 1
ATOM 2884 N N . TRP A 1 360 ? -11.865 11.359 8.279 1.00 76.56 360 TRP A N 1
ATOM 2885 C CA . TRP A 1 360 ? -13.212 11.376 8.887 1.00 76.56 360 TRP A CA 1
ATOM 2886 C C . TRP A 1 360 ? -13.919 10.021 8.961 1.00 76.56 360 TRP A C 1
ATOM 2888 O O . TRP A 1 360 ? -15.030 9.907 9.495 1.00 76.56 360 TRP A O 1
ATOM 2898 N N . MET A 1 361 ? -13.299 8.989 8.405 1.00 79.06 361 MET A N 1
ATOM 2899 C CA . MET A 1 361 ? -13.715 7.606 8.525 1.00 79.06 361 MET A CA 1
ATOM 2900 C C . MET A 1 361 ? -12.486 6.701 8.589 1.00 79.06 361 MET A C 1
ATOM 2902 O O . MET A 1 361 ? -11.392 7.104 8.209 1.00 79.06 361 MET A O 1
ATOM 2906 N N . ASP A 1 362 ? -12.695 5.453 9.001 1.00 81.25 362 ASP A N 1
ATOM 2907 C CA . ASP A 1 362 ? -11.661 4.424 8.930 1.00 81.25 362 ASP A CA 1
ATOM 2908 C C . ASP A 1 362 ? -11.228 4.197 7.474 1.00 81.25 362 ASP A C 1
ATOM 2910 O O . ASP A 1 362 ? -12.050 3.880 6.604 1.00 81.25 362 ASP A O 1
ATOM 2914 N N . TYR A 1 363 ? -9.934 4.396 7.237 1.00 87.56 363 TYR A N 1
ATOM 2915 C CA . TYR A 1 363 ? -9.353 4.495 5.910 1.00 87.56 363 TYR A CA 1
ATOM 2916 C C . TYR A 1 363 ? -8.005 3.774 5.899 1.00 87.56 363 TYR A C 1
ATOM 2918 O O . TYR A 1 363 ? -7.047 4.171 6.568 1.00 87.56 363 TYR A O 1
ATOM 2926 N N . PHE A 1 364 ? -7.922 2.690 5.136 1.00 92.81 364 PHE A N 1
ATOM 2927 C CA . PHE A 1 364 ? -6.638 2.106 4.784 1.00 92.81 364 PHE A CA 1
ATOM 2928 C C . PHE A 1 364 ? -6.176 2.687 3.464 1.00 92.81 364 PHE A C 1
ATOM 2930 O O . PHE A 1 364 ? -6.952 2.790 2.521 1.00 92.81 364 PHE A O 1
ATOM 2937 N N . HIS A 1 365 ? -4.901 3.022 3.398 1.00 93.19 365 HIS A N 1
ATOM 2938 C CA . HIS A 1 365 ? -4.278 3.658 2.260 1.00 93.19 365 HIS A CA 1
ATOM 2939 C C . HIS A 1 365 ? -3.102 2.805 1.788 1.00 93.19 365 HIS A C 1
ATOM 2941 O O . HIS A 1 365 ? -2.220 2.437 2.575 1.00 93.19 365 HIS A O 1
ATOM 2947 N N . SER A 1 366 ? -3.069 2.531 0.490 1.00 93.94 366 SER A N 1
ATOM 2948 C CA . SER A 1 366 ? -1.905 1.999 -0.197 1.00 93.94 366 SER A CA 1
ATOM 2949 C C . SER A 1 366 ? -1.395 2.970 -1.249 1.00 93.94 366 SER A C 1
ATOM 2951 O O . SER A 1 366 ? -2.163 3.623 -1.960 1.00 93.94 366 SER A O 1
ATOM 2953 N N . SER A 1 367 ? -0.081 2.991 -1.405 1.00 92.62 367 SER A N 1
ATOM 2954 C CA . SER A 1 367 ? 0.650 3.833 -2.341 1.00 92.62 367 SER A CA 1
ATOM 2955 C C . SER A 1 367 ? 1.754 3.070 -3.045 1.00 92.62 367 SER A C 1
ATOM 2957 O O . SER A 1 367 ? 2.232 2.039 -2.564 1.00 92.62 367 SER A O 1
ATOM 2959 N N . THR A 1 368 ? 2.154 3.605 -4.193 1.00 93.38 368 THR A N 1
ATOM 2960 C CA . THR A 1 368 ? 3.377 3.251 -4.901 1.00 93.38 368 THR A CA 1
ATOM 2961 C C . THR A 1 368 ? 4.285 4.476 -4.924 1.00 93.38 368 THR A C 1
ATOM 2963 O O . THR A 1 368 ? 4.022 5.450 -5.628 1.00 93.38 368 THR A O 1
ATOM 2966 N N . GLY A 1 369 ? 5.347 4.437 -4.121 1.00 93.62 369 GLY A N 1
ATOM 2967 C CA . GLY A 1 369 ? 6.068 5.645 -3.737 1.00 93.62 369 GLY A CA 1
ATOM 2968 C C . GLY A 1 369 ? 5.128 6.629 -3.048 1.00 93.62 369 GLY A C 1
ATOM 2969 O O . GLY A 1 369 ? 4.201 6.211 -2.366 1.00 93.62 369 GLY A O 1
ATOM 2970 N N . VAL A 1 370 ? 5.311 7.927 -3.276 1.00 92.38 370 VAL A N 1
ATOM 2971 C CA . VAL A 1 370 ? 4.449 8.973 -2.689 1.00 92.38 370 VAL A CA 1
ATOM 2972 C C . VAL A 1 370 ? 3.118 9.177 -3.432 1.00 92.38 370 VAL A C 1
ATOM 2974 O O . VAL A 1 370 ? 2.364 10.106 -3.134 1.00 92.38 370 VAL A O 1
ATOM 2977 N N . THR A 1 371 ? 2.823 8.326 -4.415 1.00 91.62 371 THR A N 1
ATOM 2978 C CA . THR A 1 371 ? 1.573 8.351 -5.177 1.00 91.62 371 THR A CA 1
ATOM 2979 C C . THR A 1 371 ? 0.594 7.342 -4.578 1.00 91.62 371 THR A C 1
ATOM 2981 O O . THR A 1 371 ? 0.859 6.139 -4.534 1.00 91.62 371 THR A O 1
ATOM 2984 N N . GLU A 1 372 ? -0.546 7.836 -4.106 1.00 90.75 372 GLU A N 1
ATOM 2985 C CA . GLU A 1 372 ? -1.703 7.051 -3.692 1.00 90.75 372 GLU A CA 1
ATOM 2986 C C . GLU A 1 372 ? -2.150 6.133 -4.833 1.00 90.75 372 GLU A C 1
ATOM 2988 O O . GLU A 1 372 ? -2.162 6.508 -6.005 1.00 90.75 372 GLU A O 1
ATOM 2993 N N . THR A 1 373 ? -2.526 4.909 -4.476 1.00 93.00 373 THR A N 1
ATOM 2994 C CA . THR A 1 373 ? -2.987 3.896 -5.433 1.00 93.00 373 THR A CA 1
ATOM 2995 C C . THR A 1 373 ? -4.386 3.423 -5.096 1.00 93.00 373 THR A C 1
ATOM 2997 O O . THR A 1 373 ? -5.289 3.573 -5.918 1.00 93.00 373 THR A O 1
ATOM 3000 N N . THR A 1 374 ? -4.584 2.918 -3.878 1.00 93.94 374 THR A N 1
ATOM 3001 C CA . THR A 1 374 ? -5.852 2.319 -3.467 1.00 93.94 374 THR A CA 1
ATOM 3002 C C . THR A 1 374 ? -6.166 2.673 -2.028 1.00 93.94 374 THR A C 1
ATOM 3004 O O . THR A 1 374 ? -5.350 2.437 -1.137 1.00 93.94 374 THR A O 1
ATOM 3007 N N . CYS A 1 375 ? -7.383 3.151 -1.789 1.00 92.62 375 CYS A N 1
ATOM 3008 C CA . CYS A 1 375 ? -7.884 3.418 -0.454 1.00 92.62 375 CYS A CA 1
ATOM 3009 C C . CYS A 1 375 ? -9.111 2.577 -0.128 1.00 92.62 375 CYS A C 1
ATOM 3011 O O . CYS A 1 375 ? -10.179 2.720 -0.737 1.00 92.62 375 CYS A O 1
ATOM 3013 N N . TYR A 1 376 ? -8.945 1.708 0.865 1.00 92.25 376 TYR A N 1
ATOM 3014 C CA . TYR A 1 376 ? -9.958 0.778 1.329 1.00 92.25 376 TYR A CA 1
ATOM 3015 C C . TYR A 1 376 ? -10.716 1.341 2.525 1.00 92.25 376 TYR A C 1
ATOM 3017 O O . TYR A 1 376 ? -10.129 1.827 3.488 1.00 92.25 376 TYR A O 1
ATOM 3025 N N . VAL A 1 377 ? -12.034 1.186 2.486 1.00 89.06 377 VAL A N 1
ATOM 3026 C CA . VAL A 1 377 ? -12.975 1.670 3.504 1.00 89.06 377 VAL A CA 1
ATOM 3027 C C . VAL A 1 377 ? -13.810 0.510 4.037 1.00 89.06 377 VAL A C 1
ATOM 3029 O O . VAL A 1 377 ? -14.988 0.365 3.706 1.00 89.06 377 VAL A O 1
ATOM 3032 N N . PRO A 1 378 ? -13.215 -0.385 4.841 1.00 80.50 378 PRO A N 1
ATOM 3033 C CA . PRO A 1 378 ? -13.889 -1.610 5.249 1.00 80.50 378 PRO A CA 1
ATOM 3034 C C . PRO A 1 378 ? -15.099 -1.360 6.163 1.00 80.50 378 PRO A C 1
ATOM 3036 O O . PRO A 1 378 ? -16.043 -2.146 6.147 1.00 80.50 378 PRO A O 1
ATOM 3039 N N . PHE A 1 379 ? -15.107 -0.271 6.938 1.00 74.69 379 PHE A N 1
ATOM 3040 C CA . PHE A 1 379 ? -16.185 0.053 7.878 1.00 74.69 379 PHE A CA 1
ATOM 3041 C C . PHE A 1 379 ? -17.438 0.658 7.218 1.00 74.69 379 PHE A C 1
ATOM 3043 O O . PHE A 1 379 ? -18.555 0.138 7.342 1.00 74.69 379 PHE A O 1
ATOM 3050 N N . LYS A 1 380 ? -17.288 1.850 6.628 1.00 69.06 380 LYS A N 1
ATOM 3051 C CA . LYS A 1 380 ? -18.389 2.694 6.141 1.00 69.06 380 LYS A CA 1
ATOM 3052 C C . LYS A 1 380 ? -17.823 3.841 5.316 1.00 69.06 380 LYS A C 1
ATOM 3054 O O . LYS A 1 380 ? -17.038 4.612 5.846 1.00 69.06 380 LYS A O 1
ATOM 3059 N N . PHE A 1 381 ? -18.351 4.044 4.113 1.00 66.50 381 PHE A N 1
ATOM 3060 C CA . PHE A 1 381 ? -18.046 5.227 3.314 1.00 66.50 381 PHE A CA 1
ATOM 3061 C C . PHE A 1 381 ? -19.206 6.217 3.338 1.00 66.50 381 PHE A C 1
ATOM 3063 O O . PHE A 1 381 ? -20.265 5.918 2.803 1.00 66.50 381 PHE A O 1
ATOM 3070 N N . ALA A 1 382 ? -19.055 7.390 3.956 1.00 59.09 382 ALA A N 1
ATOM 3071 C CA . ALA A 1 382 ? -20.009 8.501 3.805 1.00 59.09 382 ALA A CA 1
ATOM 3072 C C . ALA A 1 382 ? -21.498 8.227 4.129 1.00 59.09 382 ALA A C 1
ATOM 3074 O O . ALA A 1 382 ? -22.371 8.967 3.687 1.00 59.09 382 ALA A O 1
ATOM 3075 N N . GLY A 1 383 ? -21.835 7.168 4.876 1.00 56.41 383 GLY A N 1
ATOM 3076 C CA . GLY A 1 383 ? -23.243 6.749 5.025 1.00 56.41 383 GLY A CA 1
ATOM 3077 C C . GLY A 1 383 ? -23.679 5.649 4.063 1.00 56.41 383 GLY A C 1
ATOM 3078 O O . GLY A 1 383 ? -24.631 4.938 4.373 1.00 56.41 383 GLY A O 1
ATOM 3079 N N . LEU A 1 384 ? -22.950 5.458 2.966 1.00 60.97 384 LEU A N 1
ATOM 3080 C CA . LEU A 1 384 ? -23.199 4.461 1.937 1.00 6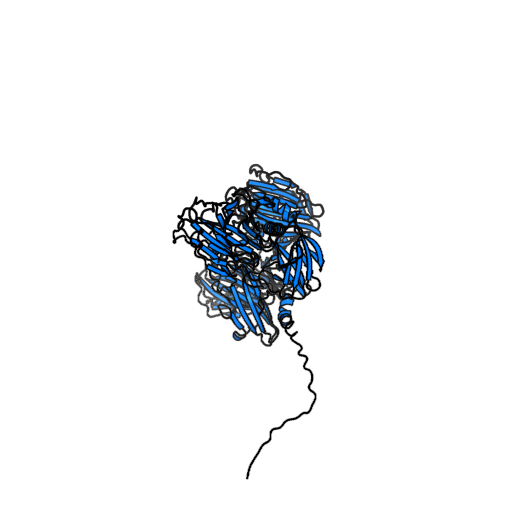0.97 384 LEU A CA 1
ATOM 3081 C C . LEU A 1 384 ? -22.779 3.068 2.427 1.00 60.97 384 LEU A C 1
ATOM 3083 O O . LEU A 1 384 ? -21.681 2.858 2.950 1.00 60.97 384 LEU A O 1
ATOM 3087 N N . GLY A 1 385 ? -23.692 2.106 2.295 1.00 61.22 385 GLY A N 1
ATOM 3088 C CA . GLY A 1 385 ? -23.402 0.690 2.500 1.00 61.22 385 GLY A CA 1
ATOM 3089 C C . GLY A 1 385 ? -22.720 0.089 1.272 1.00 61.22 385 GLY A C 1
ATOM 3090 O O . GLY A 1 385 ? -23.050 0.439 0.142 1.00 61.22 385 GLY A O 1
ATOM 3091 N N . GLY A 1 386 ? -21.778 -0.826 1.492 1.00 68.12 386 GLY A N 1
ATOM 3092 C CA . GLY A 1 386 ? -21.229 -1.687 0.444 1.00 68.12 386 GLY A CA 1
ATOM 3093 C C . GLY A 1 386 ? -20.027 -1.150 -0.336 1.00 68.12 386 GLY A C 1
ATOM 3094 O O . GLY A 1 386 ? -19.365 -1.958 -0.973 1.00 68.12 386 GLY A O 1
ATOM 3095 N N . VAL A 1 387 ? -19.684 0.142 -0.291 1.00 83.69 387 VAL A N 1
ATOM 3096 C CA . VAL A 1 387 ? -18.434 0.650 -0.902 1.00 83.69 387 VAL A CA 1
ATOM 3097 C C . VAL A 1 387 ? -17.241 0.144 -0.098 1.00 83.69 387 VAL A C 1
ATOM 3099 O O . VAL A 1 387 ? -17.224 0.293 1.120 1.00 83.69 387 VAL A O 1
ATOM 3102 N N . THR A 1 388 ? -16.268 -0.466 -0.772 1.00 88.50 388 THR A N 1
ATOM 3103 C CA . THR A 1 388 ? -15.053 -1.003 -0.143 1.00 88.50 388 THR A CA 1
ATOM 3104 C C . THR A 1 388 ? -13.785 -0.307 -0.623 1.00 88.50 388 THR A C 1
ATOM 3106 O O . THR A 1 388 ? -12.816 -0.280 0.128 1.00 88.50 388 THR A O 1
ATOM 3109 N N . ILE A 1 389 ? -13.798 0.298 -1.816 1.00 92.38 389 ILE A N 1
ATOM 3110 C CA . ILE A 1 389 ? -12.704 1.134 -2.330 1.00 92.38 389 ILE A CA 1
ATOM 3111 C C . ILE A 1 389 ? -13.253 2.522 -2.666 1.00 92.38 389 ILE A C 1
ATOM 3113 O O . ILE A 1 389 ? -14.116 2.656 -3.543 1.00 92.38 389 ILE A O 1
ATOM 3117 N N . ALA A 1 390 ? -12.752 3.529 -1.952 1.00 88.31 390 ALA A N 1
ATOM 3118 C CA . ALA A 1 390 ? -13.192 4.927 -2.006 1.00 88.31 390 ALA A CA 1
ATOM 3119 C C . ALA A 1 390 ? -12.222 5.854 -2.751 1.00 88.31 390 ALA A C 1
ATOM 3121 O O . ALA A 1 390 ? -12.640 6.895 -3.269 1.00 88.31 390 ALA A O 1
ATOM 3122 N N . ASP A 1 391 ? -10.962 5.438 -2.867 1.00 89.88 391 ASP A N 1
ATOM 3123 C CA . ASP A 1 391 ? -9.991 6.042 -3.769 1.00 89.88 391 ASP A CA 1
ATOM 3124 C C . ASP A 1 391 ? -9.266 4.966 -4.577 1.00 89.88 391 ASP A C 1
ATOM 3126 O O . ASP A 1 391 ? -8.884 3.936 -4.023 1.00 89.88 391 ASP A O 1
ATOM 3130 N N . PHE A 1 392 ? -9.160 5.155 -5.892 1.00 92.94 392 PHE A N 1
ATOM 3131 C CA . PHE A 1 392 ? -8.512 4.204 -6.786 1.00 92.94 392 PHE A CA 1
ATOM 3132 C C . PHE A 1 392 ? -7.940 4.913 -8.007 1.00 92.94 392 PHE A C 1
ATOM 3134 O O . PHE A 1 392 ? -8.676 5.541 -8.769 1.00 92.94 392 PHE A O 1
ATOM 3141 N N . ARG A 1 393 ? -6.622 4.845 -8.172 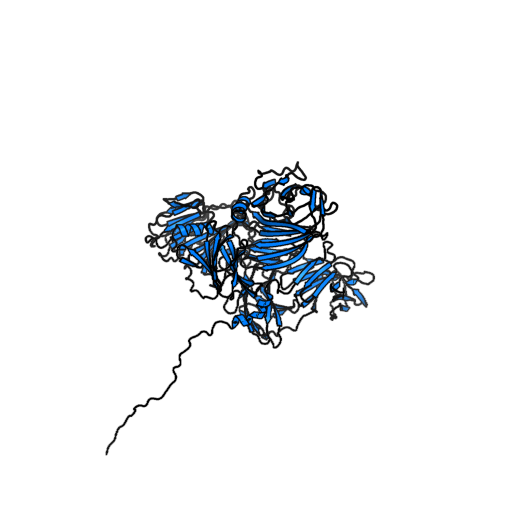1.00 92.69 393 ARG A N 1
ATOM 3142 C CA . ARG A 1 393 ? -5.860 5.767 -9.019 1.00 92.69 393 ARG A CA 1
ATOM 3143 C C . ARG A 1 393 ? -5.222 5.031 -10.195 1.00 92.69 393 ARG A C 1
ATOM 3145 O O . ARG A 1 393 ? -4.556 4.016 -10.018 1.00 92.69 393 ARG A O 1
ATOM 3152 N N . ALA A 1 394 ? -5.402 5.558 -11.404 1.00 91.38 394 ALA A N 1
ATOM 3153 C CA . ALA A 1 394 ? -4.850 4.968 -12.622 1.00 91.38 394 ALA A CA 1
ATOM 3154 C C . ALA A 1 394 ? -3.393 5.399 -12.864 1.00 91.38 394 ALA A C 1
ATOM 3156 O O . ALA A 1 394 ? -3.146 6.514 -13.323 1.00 91.38 394 ALA A O 1
ATOM 3157 N N . MET A 1 395 ? -2.438 4.498 -12.614 1.00 88.50 395 MET A N 1
ATOM 3158 C CA . MET A 1 395 ? -0.993 4.765 -12.764 1.00 88.50 395 MET A CA 1
ATOM 3159 C C . MET A 1 395 ? -0.544 5.064 -14.207 1.00 88.50 395 MET A C 1
ATOM 3161 O O . MET A 1 395 ? 0.512 5.656 -14.406 1.00 88.50 395 MET A O 1
ATOM 3165 N N . SER A 1 396 ? -1.344 4.699 -15.214 1.00 88.81 396 SER A N 1
ATOM 3166 C CA . SER A 1 396 ? -1.078 4.973 -16.638 1.00 88.81 396 SER A CA 1
ATOM 3167 C C . SER A 1 396 ? -1.489 6.370 -17.098 1.00 88.81 396 SER A C 1
ATOM 3169 O O . SER A 1 396 ? -1.320 6.706 -18.274 1.00 88.81 396 SER A O 1
ATOM 3171 N N . GLN A 1 397 ? -2.076 7.198 -16.230 1.00 87.94 397 GLN A N 1
ATOM 3172 C CA . GLN A 1 397 ? -2.376 8.572 -16.609 1.00 87.94 397 GLN A CA 1
ATOM 3173 C C . GLN A 1 397 ? -1.086 9.344 -16.906 1.00 87.94 397 GLN A C 1
ATOM 3175 O O . GLN A 1 397 ? -0.162 9.381 -16.100 1.00 87.94 397 GLN A O 1
ATOM 3180 N N . GLU A 1 398 ? -1.062 10.046 -18.041 1.00 82.88 398 GLU A N 1
ATOM 3181 C CA . GLU A 1 398 ? 0.140 10.742 -18.519 1.00 82.88 398 GLU A CA 1
ATOM 3182 C C . GLU A 1 398 ? 0.609 11.877 -17.593 1.00 82.88 398 GLU A C 1
ATOM 3184 O O . GLU A 1 398 ? 1.752 12.320 -17.699 1.00 82.88 398 GLU A O 1
ATOM 3189 N N . CYS A 1 399 ? -0.252 12.402 -16.715 1.00 86.50 399 CYS A N 1
ATOM 3190 C CA . CYS A 1 399 ? 0.101 13.538 -15.870 1.00 86.50 399 CYS A CA 1
ATOM 3191 C C . CYS A 1 399 ? -0.353 13.403 -14.415 1.00 86.50 399 CYS A C 1
ATOM 3193 O O . CYS A 1 399 ? -1.426 12.877 -14.122 1.00 86.50 399 CYS A O 1
ATOM 3195 N N . PHE A 1 400 ? 0.435 14.010 -13.530 1.00 88.94 400 PHE A N 1
ATOM 3196 C CA . PHE A 1 400 ? 0.181 14.152 -12.098 1.00 88.94 400 PHE A CA 1
ATOM 3197 C C . PHE A 1 400 ? -0.418 15.520 -11.757 1.00 88.94 400 PHE A C 1
ATOM 3199 O O . PHE A 1 400 ? -0.220 16.483 -12.506 1.00 88.94 400 PHE A O 1
ATOM 3206 N N . TRP A 1 401 ? -1.092 15.651 -10.610 1.00 87.88 401 TRP A N 1
ATOM 3207 C CA . TRP A 1 401 ? -1.418 16.976 -10.065 1.00 87.88 401 TRP A CA 1
ATOM 3208 C C . TRP A 1 401 ? -0.148 17.743 -9.636 1.00 87.88 401 TRP A C 1
ATOM 3210 O O . TRP A 1 401 ? 0.883 17.155 -9.302 1.00 87.88 401 TRP A O 1
ATOM 3220 N N . VAL A 1 402 ? -0.217 19.079 -9.668 1.00 80.44 402 VAL A N 1
ATOM 3221 C CA . VAL A 1 402 ? 0.928 19.972 -9.397 1.00 80.44 402 VAL A CA 1
ATOM 3222 C C . VAL A 1 402 ? 1.422 19.946 -7.949 1.00 80.44 402 VAL A C 1
ATOM 3224 O O . VAL A 1 402 ? 2.629 19.934 -7.733 1.00 80.44 402 VAL A O 1
ATOM 3227 N N . ASP A 1 403 ? 0.530 19.947 -6.960 1.00 80.25 403 ASP A N 1
ATOM 3228 C CA . ASP A 1 403 ? 0.928 20.143 -5.554 1.00 80.25 403 ASP A CA 1
ATOM 3229 C C . ASP A 1 403 ? 1.192 18.810 -4.842 1.00 80.25 403 ASP A C 1
ATOM 3231 O O . ASP A 1 403 ? 2.093 18.691 -4.013 1.00 80.25 403 ASP A O 1
ATOM 3235 N N . GLN A 1 404 ? 0.451 17.777 -5.232 1.00 86.50 404 GLN A N 1
ATOM 3236 C CA . GLN A 1 404 ? 0.608 16.404 -4.773 1.00 86.50 404 GLN A CA 1
ATOM 3237 C C . GLN A 1 404 ? 0.640 15.532 -6.027 1.00 86.50 404 GLN A C 1
ATOM 3239 O O . GLN A 1 404 ? -0.330 15.573 -6.773 1.00 86.50 404 GLN A O 1
ATOM 3244 N N . PRO A 1 405 ? 1.716 14.789 -6.324 1.00 87.56 405 PRO A N 1
ATOM 3245 C CA . PRO A 1 405 ? 1.852 14.034 -7.557 1.00 87.56 405 PRO A CA 1
ATOM 3246 C C . PRO A 1 405 ? 0.967 12.776 -7.544 1.00 87.56 405 PRO A C 1
ATOM 3248 O O . PRO A 1 405 ? 1.441 11.644 -7.479 1.00 87.56 405 PRO A O 1
ATOM 3251 N N . GLN A 1 406 ? -0.339 13.013 -7.597 1.00 90.25 406 GLN A N 1
ATOM 3252 C CA . GLN A 1 406 ? -1.409 12.031 -7.615 1.00 90.25 406 GLN A CA 1
ATOM 3253 C C . GLN A 1 406 ? -2.058 11.988 -8.999 1.00 90.25 406 GLN A C 1
ATOM 3255 O O . GLN A 1 406 ? -2.086 12.989 -9.725 1.00 90.25 406 GLN A O 1
ATOM 3260 N N . HIS A 1 407 ? -2.586 10.820 -9.345 1.00 91.06 407 HIS A N 1
ATOM 3261 C CA . HIS A 1 407 ? -3.461 10.616 -10.498 1.00 91.06 407 HIS A CA 1
ATOM 3262 C C . HIS A 1 407 ? -4.917 10.936 -10.124 1.00 91.06 407 HIS A C 1
ATOM 3264 O O . HIS A 1 407 ? -5.230 11.150 -8.958 1.00 91.06 407 HIS A O 1
ATOM 3270 N N . ASP A 1 408 ? -5.837 10.998 -11.081 1.00 89.56 408 ASP A N 1
ATOM 3271 C CA . ASP A 1 408 ? -7.259 11.196 -10.794 1.00 89.56 408 ASP A CA 1
ATOM 3272 C C . ASP A 1 408 ? -7.902 9.910 -10.230 1.00 89.56 408 ASP A C 1
ATOM 3274 O O . ASP A 1 408 ? -7.538 8.792 -10.595 1.00 89.56 408 ASP A O 1
ATOM 3278 N N . ASN A 1 409 ? -8.875 10.083 -9.331 1.00 90.88 409 ASN A N 1
ATOM 3279 C CA . ASN A 1 409 ? -9.601 9.002 -8.659 1.00 90.88 409 ASN A CA 1
ATOM 3280 C C . ASN A 1 409 ? -10.747 8.445 -9.534 1.00 90.88 409 ASN A C 1
ATOM 3282 O O . ASN A 1 409 ? -11.566 9.204 -10.069 1.00 90.88 409 ASN A O 1
ATOM 3286 N N . LEU A 1 410 ? -10.819 7.113 -9.624 1.00 91.44 410 LEU A N 1
ATOM 3287 C CA . LEU A 1 410 ? -11.781 6.303 -10.374 1.00 91.44 410 LEU A CA 1
ATOM 3288 C C . LEU A 1 410 ? -12.565 5.301 -9.487 1.00 91.44 410 LEU A C 1
ATOM 3290 O O . LEU A 1 410 ? -13.075 4.295 -9.971 1.00 91.44 410 LEU A O 1
ATOM 3294 N N . ALA A 1 411 ? -12.662 5.544 -8.181 1.00 87.25 411 ALA A N 1
ATOM 3295 C CA . ALA A 1 411 ? -13.225 4.627 -7.190 1.00 87.25 411 ALA A CA 1
ATOM 3296 C C . ALA A 1 411 ? -14.750 4.418 -7.246 1.00 87.25 411 ALA A C 1
ATOM 3298 O O . ALA A 1 411 ? -15.477 5.054 -8.008 1.00 87.25 411 ALA A O 1
ATOM 3299 N N . GLY A 1 412 ? -15.226 3.535 -6.359 1.00 87.81 412 GLY A N 1
ATOM 3300 C CA . GLY A 1 412 ? -16.609 3.061 -6.291 1.00 87.81 412 GLY A CA 1
ATOM 3301 C C . GLY A 1 412 ? -16.734 1.541 -6.328 1.00 87.81 412 GLY A C 1
ATOM 3302 O O . GLY A 1 412 ? -17.749 1.031 -6.800 1.00 87.81 412 GLY A O 1
ATOM 3303 N N . HIS A 1 413 ? -15.709 0.821 -5.862 1.00 92.94 413 HIS A N 1
ATOM 3304 C CA . HIS A 1 413 ? -15.668 -0.636 -5.950 1.00 92.94 413 HIS A CA 1
ATOM 3305 C C . HIS A 1 413 ? -16.240 -1.291 -4.699 1.00 92.94 413 HIS A C 1
ATOM 3307 O O . HIS A 1 413 ? -16.039 -0.819 -3.573 1.00 92.94 413 HIS A O 1
ATOM 3313 N N . SER A 1 414 ? -16.921 -2.411 -4.906 1.00 90.94 414 SER A N 1
ATOM 3314 C CA . SER A 1 414 ? -17.612 -3.155 -3.860 1.00 90.94 414 SER A CA 1
ATOM 3315 C C . SER A 1 414 ? -17.510 -4.655 -4.085 1.00 90.94 414 SER A C 1
ATOM 3317 O O . SER A 1 414 ? -17.555 -5.133 -5.223 1.00 90.94 414 SER A O 1
ATOM 3319 N N . PHE A 1 415 ? -17.459 -5.394 -2.978 1.00 93.06 415 PHE A N 1
ATOM 3320 C CA . PHE A 1 415 ? -17.678 -6.839 -2.963 1.00 93.06 415 PHE A CA 1
ATOM 3321 C C . PHE A 1 415 ? -19.185 -7.174 -2.934 1.00 93.06 415 PHE A C 1
ATOM 3323 O O . PHE A 1 415 ? -20.035 -6.347 -3.275 1.00 93.06 415 PHE A O 1
ATOM 3330 N N . LEU A 1 416 ? -19.504 -8.406 -2.527 1.00 94.75 416 LEU A N 1
ATOM 3331 C CA . LEU A 1 416 ? -20.826 -9.020 -2.592 1.00 94.75 416 LEU A CA 1
ATOM 3332 C C . LEU A 1 416 ? -21.953 -8.105 -2.105 1.00 94.75 416 LEU A C 1
ATOM 3334 O O . LEU A 1 416 ? -21.928 -7.626 -0.979 1.00 94.75 416 LEU A O 1
ATOM 3338 N N . SER A 1 417 ? -23.006 -7.963 -2.900 1.00 92.94 417 SER A N 1
ATOM 3339 C CA . SER A 1 417 ? -24.292 -7.453 -2.427 1.00 92.94 417 SER A CA 1
ATOM 3340 C C . SER A 1 417 ? -25.440 -8.186 -3.100 1.00 92.94 417 SER A C 1
ATOM 3342 O O . SER A 1 417 ? -25.332 -8.619 -4.250 1.00 92.94 417 SER A O 1
ATOM 3344 N N . TYR A 1 418 ? -26.550 -8.349 -2.387 1.00 94.19 418 TYR A N 1
ATOM 3345 C CA . TYR A 1 418 ? -27.745 -8.949 -2.968 1.00 94.19 418 TYR A CA 1
ATOM 3346 C C . TYR A 1 418 ? -29.027 -8.438 -2.331 1.00 94.19 418 TYR A C 1
ATOM 3348 O O . TYR A 1 418 ? -29.031 -7.989 -1.190 1.00 94.19 418 TYR A O 1
ATOM 3356 N N . TYR A 1 419 ? -30.121 -8.514 -3.078 1.00 92.44 419 TYR A N 1
ATOM 3357 C CA . TYR A 1 419 ? -31.449 -8.162 -2.602 1.00 92.44 419 TYR A CA 1
ATOM 3358 C C . TYR A 1 419 ? -32.166 -9.407 -2.081 1.00 92.44 419 TYR A C 1
ATOM 3360 O O . TYR A 1 419 ? -32.332 -10.377 -2.820 1.00 92.44 419 TYR A O 1
ATOM 3368 N N . ASP A 1 420 ? -32.619 -9.379 -0.829 1.00 88.25 420 ASP A N 1
ATOM 3369 C CA . ASP A 1 420 ? -33.314 -10.513 -0.198 1.00 88.25 420 ASP A CA 1
ATOM 3370 C C . ASP A 1 420 ? -34.835 -10.534 -0.461 1.00 88.25 420 ASP A C 1
ATOM 3372 O O . ASP A 1 420 ? -35.563 -11.360 0.090 1.00 88.25 420 ASP A O 1
ATOM 3376 N N . GLY A 1 421 ? -35.326 -9.615 -1.300 1.00 88.00 421 GLY A N 1
ATOM 3377 C CA . GLY A 1 421 ? -36.751 -9.390 -1.552 1.00 88.00 421 GLY A CA 1
ATOM 3378 C C . GLY A 1 421 ? -37.345 -8.232 -0.747 1.00 88.00 421 GLY A C 1
ATOM 3379 O O . GLY A 1 421 ? -38.465 -7.806 -1.040 1.00 88.00 421 GLY A O 1
ATOM 3380 N N . LYS A 1 422 ? -36.603 -7.696 0.228 1.00 88.25 422 LYS A N 1
ATOM 3381 C CA . LYS A 1 422 ? -37.006 -6.558 1.051 1.00 88.25 422 LYS A CA 1
ATOM 3382 C C . LYS A 1 422 ? -35.926 -5.481 1.098 1.00 88.25 422 LYS A C 1
ATOM 3384 O O . LYS A 1 422 ? -36.212 -4.349 0.708 1.00 88.25 422 LYS A O 1
ATOM 3389 N N . ASP A 1 423 ? -34.717 -5.848 1.505 1.00 86.88 423 ASP A N 1
ATOM 3390 C CA . ASP A 1 423 ? -33.588 -4.963 1.776 1.00 86.88 423 ASP A CA 1
ATOM 3391 C C . ASP A 1 423 ? -32.338 -5.432 0.990 1.00 86.88 423 ASP A C 1
ATOM 3393 O O . ASP A 1 423 ? -32.197 -6.608 0.640 1.00 86.88 423 ASP A O 1
ATOM 3397 N N . TRP A 1 424 ? -31.421 -4.511 0.668 1.00 87.19 424 TRP A N 1
ATOM 3398 C CA . TRP A 1 424 ? -30.105 -4.900 0.144 1.00 87.19 424 TRP A CA 1
ATOM 3399 C C . TRP A 1 424 ? -29.196 -5.340 1.285 1.00 87.19 424 TRP A C 1
ATOM 3401 O O . TRP A 1 424 ? -29.008 -4.634 2.276 1.00 87.19 424 TRP A O 1
ATOM 3411 N N . ILE A 1 425 ? -28.617 -6.519 1.112 1.00 90.44 425 ILE A N 1
ATOM 3412 C CA . ILE A 1 425 ? -27.697 -7.155 2.035 1.00 90.44 425 ILE A CA 1
ATOM 3413 C C . ILE A 1 425 ? -26.272 -6.849 1.589 1.00 90.44 425 ILE A C 1
ATOM 3415 O O . ILE A 1 425 ? -25.911 -7.042 0.424 1.00 90.44 425 ILE A O 1
ATOM 3419 N N . HIS A 1 426 ? -25.459 -6.388 2.538 1.00 89.12 426 HIS A N 1
ATOM 3420 C CA . HIS A 1 426 ? -24.067 -6.009 2.316 1.00 89.12 426 HIS A CA 1
ATOM 3421 C C . HIS A 1 426 ? -23.134 -6.741 3.288 1.00 89.12 426 HIS A C 1
ATOM 3423 O O . HIS A 1 426 ? -23.580 -7.173 4.358 1.00 89.12 426 HIS A O 1
ATOM 3429 N N . PRO A 1 427 ? -21.839 -6.870 2.957 1.00 89.50 427 PRO A N 1
ATOM 3430 C CA . PRO A 1 427 ? -20.846 -7.440 3.846 1.00 89.50 427 PRO A CA 1
ATOM 3431 C C . PRO A 1 427 ? -20.571 -6.447 4.980 1.00 89.50 427 PRO A C 1
ATOM 3433 O O . PRO A 1 427 ? -20.332 -5.263 4.745 1.00 89.50 427 PRO A O 1
ATOM 3436 N N . VAL A 1 428 ? -20.611 -6.936 6.213 1.00 89.50 428 VAL A N 1
ATOM 3437 C CA . VAL A 1 428 ? -20.223 -6.216 7.425 1.00 89.50 428 VAL A CA 1
ATOM 3438 C C . VAL A 1 428 ? -18.825 -6.667 7.791 1.00 89.50 428 VAL A C 1
ATOM 3440 O O . VAL A 1 428 ? -18.572 -7.862 7.923 1.00 89.50 428 VAL A O 1
ATOM 3443 N N . TYR A 1 429 ? -17.913 -5.715 7.910 1.00 91.00 429 TYR A N 1
ATOM 3444 C CA . TYR A 1 429 ? -16.519 -5.992 8.207 1.00 91.00 429 TYR A CA 1
ATOM 3445 C C . TYR A 1 429 ? -16.337 -6.618 9.593 1.00 91.00 429 TYR A C 1
ATOM 3447 O O . TYR A 1 429 ? -16.949 -6.171 10.560 1.00 91.00 429 TYR A O 1
ATOM 3455 N N . THR A 1 430 ? -15.482 -7.637 9.677 1.00 90.94 430 THR A N 1
ATOM 3456 C CA . THR A 1 430 ? -15.212 -8.389 10.911 1.00 90.94 430 THR A CA 1
ATOM 3457 C C . THR A 1 430 ? -13.733 -8.453 11.282 1.00 90.94 430 THR A C 1
ATOM 3459 O O . THR A 1 430 ? -13.425 -8.906 12.378 1.00 90.94 430 THR A O 1
ATOM 3462 N N . GLY A 1 431 ? -12.813 -8.076 10.390 1.00 91.69 431 GLY A N 1
ATOM 3463 C CA . GLY A 1 431 ? -11.389 -8.025 10.726 1.00 91.69 431 GLY A CA 1
ATOM 3464 C C . GLY A 1 431 ? -10.430 -8.058 9.540 1.00 91.69 431 GLY A C 1
ATOM 3465 O O . GLY A 1 431 ? -10.824 -8.338 8.403 1.00 91.69 431 GLY A O 1
ATOM 3466 N N . THR A 1 432 ? -9.163 -7.764 9.825 1.00 94.00 432 THR A N 1
ATOM 3467 C CA . THR A 1 432 ? -8.053 -7.723 8.876 1.00 94.00 432 THR A CA 1
ATOM 3468 C C . THR A 1 432 ? -6.966 -8.712 9.292 1.00 94.00 432 THR A C 1
ATOM 3470 O O . THR A 1 432 ? -6.638 -8.876 10.461 1.00 94.00 432 THR A O 1
ATOM 3473 N N . VAL A 1 433 ? -6.367 -9.368 8.304 1.00 95.12 433 VAL A N 1
ATOM 3474 C CA . VAL A 1 433 ? -5.183 -10.211 8.447 1.00 95.12 433 VAL A CA 1
ATOM 3475 C C . VAL A 1 433 ? -4.016 -9.503 7.769 1.00 95.12 433 VAL A C 1
ATOM 3477 O O . VAL A 1 433 ? -4.031 -9.331 6.553 1.00 95.12 433 VAL A O 1
ATOM 3480 N N . TYR A 1 434 ? -2.999 -9.113 8.536 1.00 94.50 434 TYR A N 1
ATOM 3481 C CA . TYR A 1 434 ? -1.817 -8.412 8.021 1.00 94.50 434 TYR A CA 1
ATOM 3482 C C . TYR A 1 434 ? -0.692 -9.412 7.705 1.00 94.50 434 TYR A C 1
ATOM 3484 O O . TYR A 1 434 ? 0.085 -9.752 8.596 1.00 94.50 434 TYR A O 1
ATOM 3492 N N . ARG A 1 435 ? -0.581 -9.930 6.476 1.00 92.94 435 ARG A N 1
ATOM 3493 C CA . ARG A 1 435 ? 0.513 -10.864 6.121 1.00 92.94 435 ARG A CA 1
ATOM 3494 C C . ARG A 1 435 ? 1.800 -10.117 5.779 1.00 92.94 435 ARG A C 1
ATOM 3496 O O . ARG A 1 435 ? 2.868 -10.513 6.230 1.00 92.94 435 ARG A O 1
ATOM 3503 N N . SER A 1 436 ? 1.681 -9.011 5.048 1.00 93.00 436 SER A N 1
ATOM 3504 C CA . SER A 1 436 ? 2.771 -8.079 4.729 1.00 93.00 436 SER A CA 1
ATOM 3505 C C . SER A 1 436 ? 2.225 -6.654 4.624 1.00 93.00 436 SER A C 1
ATOM 3507 O O . SER A 1 436 ? 1.173 -6.453 4.020 1.00 93.00 436 SER A O 1
ATOM 3509 N N . THR A 1 437 ? 2.938 -5.662 5.167 1.00 92.69 437 THR A N 1
ATOM 3510 C CA . THR A 1 437 ? 2.586 -4.227 5.079 1.00 92.69 437 THR A CA 1
ATOM 3511 C C . THR A 1 437 ? 3.547 -3.409 4.195 1.00 92.69 437 THR A C 1
ATOM 3513 O O . THR A 1 437 ? 3.440 -2.184 4.151 1.00 92.69 437 THR A O 1
ATOM 3516 N N . GLY A 1 438 ? 4.460 -4.061 3.463 1.00 84.94 438 GLY A N 1
ATOM 3517 C CA . GLY A 1 438 ? 5.468 -3.459 2.564 1.00 84.94 438 GLY A CA 1
ATOM 3518 C C . GLY A 1 438 ? 6.910 -3.803 2.971 1.00 84.94 438 GLY A C 1
ATOM 3519 O O . GLY A 1 438 ? 7.073 -4.615 3.886 1.00 84.94 438 GLY A O 1
ATOM 3520 N N . PRO A 1 439 ? 7.973 -3.231 2.356 1.00 93.31 439 PRO A N 1
ATOM 3521 C CA . PRO A 1 439 ? 8.025 -2.219 1.286 1.00 93.31 439 PRO A CA 1
ATOM 3522 C C . PRO A 1 439 ? 8.010 -2.746 -0.147 1.00 93.31 439 PRO A C 1
ATOM 3524 O O . PRO A 1 439 ? 7.850 -1.966 -1.081 1.00 93.31 439 PRO A O 1
ATOM 3527 N N . ASN A 1 440 ? 8.234 -4.039 -0.368 1.00 94.81 440 ASN A N 1
ATOM 3528 C CA . ASN A 1 440 ? 8.300 -4.563 -1.735 1.00 94.81 440 ASN A CA 1
ATOM 3529 C C . ASN A 1 440 ? 6.913 -4.959 -2.232 1.00 94.81 440 ASN A C 1
ATOM 3531 O O . ASN A 1 440 ? 6.658 -4.935 -3.428 1.00 94.81 440 ASN A O 1
ATOM 3535 N N . TRP A 1 441 ? 6.025 -5.334 -1.317 1.00 93.12 441 TRP A N 1
ATOM 3536 C CA . TRP A 1 441 ? 4.638 -5.677 -1.591 1.00 93.12 441 TRP A CA 1
ATOM 3537 C C . TRP A 1 441 ? 3.848 -5.688 -0.279 1.00 93.12 441 TRP A C 1
ATOM 3539 O O . TRP A 1 441 ? 4.404 -5.962 0.793 1.00 93.12 441 TRP A O 1
ATOM 3549 N N . TYR A 1 442 ? 2.544 -5.450 -0.348 1.00 94.56 442 TYR A N 1
ATOM 3550 C CA . TYR A 1 442 ? 1.652 -5.720 0.779 1.00 94.56 442 TYR A CA 1
ATOM 3551 C C . TYR A 1 442 ? 0.778 -6.934 0.465 1.00 94.56 442 TYR A C 1
ATOM 3553 O O . TYR A 1 442 ? 0.450 -7.156 -0.692 1.00 94.56 442 TYR A O 1
ATOM 3561 N N . ASP A 1 443 ? 0.370 -7.674 1.495 1.00 95.06 443 ASP A N 1
ATOM 3562 C CA . ASP A 1 443 ? -0.586 -8.786 1.414 1.00 95.06 443 ASP A CA 1
ATOM 3563 C C . ASP A 1 443 ? -1.507 -8.717 2.634 1.00 95.06 443 ASP A C 1
ATOM 3565 O O . ASP A 1 443 ? -1.074 -8.891 3.781 1.00 95.06 443 ASP A O 1
ATOM 3569 N N . ILE A 1 444 ? -2.778 -8.419 2.371 1.00 96.00 444 ILE A N 1
ATOM 3570 C CA . ILE A 1 444 ? -3.798 -8.123 3.368 1.00 96.00 444 ILE A CA 1
ATOM 3571 C C . ILE A 1 444 ? -5.043 -8.968 3.104 1.00 96.00 444 ILE A C 1
ATOM 3573 O O . ILE A 1 444 ? -5.557 -9.044 1.993 1.00 96.00 444 ILE A O 1
ATOM 3577 N N . GLY A 1 445 ? -5.566 -9.607 4.148 1.00 95.88 445 GLY A N 1
ATOM 3578 C CA . GLY A 1 445 ? -6.849 -10.304 4.106 1.00 95.88 445 GLY A CA 1
ATOM 3579 C C . GLY A 1 445 ? -7.936 -9.498 4.799 1.00 95.88 445 GLY A C 1
ATOM 3580 O O . GLY A 1 445 ? -7.872 -9.317 6.006 1.00 95.88 445 GLY A O 1
ATOM 3581 N N . LEU A 1 446 ? -8.973 -9.083 4.083 1.00 95.19 446 LEU A N 1
ATOM 3582 C CA . LEU A 1 446 ? -10.176 -8.489 4.662 1.00 95.19 446 LEU A CA 1
ATOM 3583 C C . LEU A 1 446 ? -11.233 -9.577 4.890 1.00 95.19 446 LEU A C 1
ATOM 3585 O O . LEU A 1 446 ? -11.378 -10.518 4.094 1.00 95.19 446 LEU A O 1
ATOM 3589 N N . ARG A 1 447 ? -11.951 -9.484 6.010 1.00 94.88 447 ARG A N 1
ATOM 3590 C CA . ARG A 1 447 ? -12.968 -10.453 6.433 1.00 94.88 447 ARG A CA 1
ATOM 3591 C C . ARG A 1 447 ? -14.292 -9.749 6.678 1.00 94.88 447 ARG A C 1
ATOM 3593 O O . ARG A 1 447 ? -14.329 -8.694 7.309 1.00 94.88 447 ARG A O 1
ATOM 3600 N N . TYR A 1 448 ? -15.369 -10.356 6.189 1.00 94.12 448 TYR A N 1
ATOM 3601 C CA . TYR A 1 448 ? -16.723 -9.852 6.362 1.00 94.12 448 TYR A CA 1
ATOM 3602 C C . TYR A 1 448 ? -17.722 -10.988 6.594 1.00 94.12 448 TYR A C 1
ATOM 3604 O O . TYR A 1 448 ? -17.510 -12.136 6.191 1.00 94.12 448 TYR A O 1
ATOM 3612 N N . LEU A 1 449 ? -18.865 -10.628 7.165 1.00 94.38 449 LEU A N 1
ATOM 3613 C CA . LEU A 1 449 ? -20.073 -11.441 7.248 1.00 94.38 449 LEU A CA 1
ATOM 3614 C C . LEU A 1 449 ? -21.242 -10.610 6.719 1.00 94.38 449 LEU A C 1
ATOM 3616 O O . LEU A 1 449 ? -21.360 -9.440 7.070 1.00 94.38 449 LEU A O 1
ATOM 3620 N N . THR A 1 450 ? -22.105 -11.163 5.869 1.00 93.06 450 THR A N 1
ATOM 3621 C CA . THR A 1 450 ? -23.278 -10.409 5.403 1.00 93.06 450 THR A CA 1
ATOM 3622 C C . THR A 1 450 ? -24.163 -9.980 6.568 1.00 93.06 450 THR A C 1
ATOM 3624 O O . THR A 1 450 ? -24.235 -10.669 7.582 1.00 93.06 450 THR A O 1
ATOM 3627 N N . SER A 1 451 ? -24.856 -8.847 6.435 1.00 89.38 451 SER A N 1
ATOM 3628 C CA . SER A 1 451 ? -25.693 -8.287 7.509 1.00 89.38 451 SER A CA 1
ATOM 3629 C C . SER A 1 451 ? -26.816 -9.215 7.990 1.00 89.38 451 SER A C 1
ATOM 3631 O O . SER A 1 451 ? -27.332 -9.030 9.087 1.00 89.38 451 SER A O 1
ATOM 3633 N N . ASP A 1 452 ? -27.189 -10.220 7.196 1.00 92.62 452 ASP A N 1
ATOM 3634 C CA . ASP A 1 452 ? -28.140 -11.274 7.562 1.00 92.62 452 ASP A CA 1
ATOM 3635 C C . ASP A 1 452 ? -27.477 -12.568 8.084 1.00 92.62 452 ASP A C 1
ATOM 3637 O O . ASP A 1 452 ? -28.163 -13.546 8.379 1.00 92.62 452 ASP A O 1
ATOM 3641 N N . GLY A 1 453 ? -26.146 -12.591 8.192 1.00 94.19 453 GLY A N 1
ATOM 3642 C CA . GLY A 1 453 ? -25.353 -13.701 8.717 1.00 94.19 453 GLY A CA 1
ATOM 3643 C C . GLY A 1 453 ? -25.213 -14.911 7.788 1.00 94.19 453 GLY A C 1
ATOM 3644 O O . GLY A 1 453 ? -24.728 -15.951 8.234 1.00 94.19 453 GLY A O 1
ATOM 3645 N N . LYS A 1 454 ? -25.649 -14.827 6.523 1.00 97.31 454 LYS A N 1
ATOM 3646 C CA . LYS A 1 454 ? -25.737 -16.000 5.636 1.00 97.31 454 LYS A CA 1
ATOM 3647 C C . LYS A 1 454 ? -24.507 -16.276 4.786 1.00 97.31 454 LYS A C 1
ATOM 3649 O O . LYS A 1 454 ? -24.336 -17.422 4.383 1.00 97.31 454 LYS A O 1
ATOM 3654 N N . ILE A 1 455 ? -23.673 -15.281 4.487 1.00 98.00 455 ILE A N 1
ATOM 3655 C CA . ILE A 1 455 ? -22.479 -15.473 3.656 1.00 98.00 455 ILE A CA 1
ATOM 3656 C C . ILE A 1 455 ? -21.265 -14.861 4.345 1.00 98.00 455 ILE A C 1
ATOM 3658 O O . ILE A 1 455 ? -21.251 -13.675 4.679 1.00 98.00 455 ILE A O 1
ATOM 3662 N N . LYS A 1 456 ? -20.222 -15.670 4.516 1.00 98.12 456 LYS A N 1
ATOM 3663 C CA . LYS A 1 456 ? -18.896 -15.201 4.915 1.00 98.12 456 LYS A CA 1
ATOM 3664 C C . LYS A 1 456 ? -18.123 -14.776 3.672 1.00 98.12 456 LYS A C 1
ATOM 3666 O O . LYS A 1 456 ? -18.073 -15.519 2.693 1.00 98.12 456 LYS A O 1
ATOM 3671 N N . VAL A 1 457 ? -17.509 -13.597 3.723 1.00 97.38 457 VAL A N 1
ATOM 3672 C CA . VAL A 1 457 ? -16.679 -13.064 2.639 1.00 97.38 457 VAL A CA 1
ATOM 3673 C C . VAL A 1 457 ? -15.238 -12.938 3.113 1.00 97.38 457 VAL A C 1
ATOM 3675 O O . VAL A 1 457 ? -14.947 -12.297 4.122 1.00 97.38 457 VAL A O 1
ATOM 3678 N N . THR A 1 458 ? -14.335 -13.534 2.351 1.00 97.88 458 THR A N 1
ATOM 3679 C CA . THR A 1 458 ? -12.885 -13.461 2.536 1.00 97.88 458 THR A CA 1
ATOM 3680 C C . THR A 1 458 ? -12.319 -12.813 1.282 1.00 97.88 458 THR A C 1
ATOM 3682 O O . THR A 1 458 ? -12.458 -13.391 0.211 1.00 97.88 458 THR A O 1
ATOM 3685 N N . ALA A 1 459 ? -11.711 -11.634 1.399 1.00 96.81 459 ALA A N 1
ATOM 3686 C CA . ALA A 1 459 ? -11.013 -10.970 0.302 1.00 96.81 459 ALA A CA 1
ATOM 3687 C C . ALA A 1 459 ? -9.526 -10.890 0.647 1.00 96.81 459 ALA A C 1
ATOM 3689 O O . ALA A 1 459 ? -9.146 -10.146 1.544 1.00 96.81 459 ALA A O 1
ATOM 3690 N N . ASP A 1 460 ? -8.699 -11.692 -0.012 1.00 96.81 460 ASP A N 1
ATOM 3691 C CA . ASP A 1 460 ? -7.245 -11.597 0.099 1.00 96.81 460 ASP A CA 1
ATOM 3692 C C . ASP A 1 460 ? -6.727 -10.722 -1.040 1.00 96.81 460 ASP A C 1
ATOM 3694 O O . ASP A 1 460 ? -7.114 -10.924 -2.190 1.00 96.81 460 ASP A O 1
ATOM 3698 N N . ILE A 1 461 ? -5.924 -9.717 -0.701 1.00 95.44 461 ILE A N 1
ATOM 3699 C CA . ILE A 1 461 ? -5.548 -8.619 -1.584 1.00 95.44 461 ILE A CA 1
ATOM 3700 C C . ILE A 1 461 ? -4.049 -8.389 -1.474 1.00 95.44 461 ILE A C 1
ATOM 3702 O O . ILE A 1 461 ? -3.514 -8.310 -0.368 1.00 95.44 461 ILE A O 1
ATOM 3706 N N . PHE A 1 462 ? -3.384 -8.230 -2.610 1.00 94.44 462 PHE A N 1
ATOM 3707 C CA . PHE A 1 462 ? -1.998 -7.792 -2.631 1.00 94.44 462 PHE A CA 1
ATOM 3708 C C . PHE A 1 462 ? -1.739 -6.846 -3.799 1.00 94.44 462 PHE A C 1
ATOM 3710 O O . PHE A 1 462 ? -2.430 -6.870 -4.817 1.00 94.44 462 PHE A O 1
ATOM 3717 N N . GLU A 1 463 ? -0.701 -6.031 -3.664 1.00 94.44 463 GLU A N 1
ATOM 3718 C CA . GLU A 1 463 ? -0.196 -5.197 -4.751 1.00 94.44 463 GLU A CA 1
ATOM 3719 C C . GLU A 1 463 ? 1.334 -5.139 -4.718 1.00 94.44 463 GLU A C 1
ATOM 3721 O O . GLU A 1 463 ? 1.971 -5.350 -3.683 1.00 94.44 463 GLU A O 1
ATOM 3726 N N . THR A 1 464 ? 1.910 -4.816 -5.872 1.00 92.25 464 THR A N 1
ATOM 3727 C CA . THR A 1 464 ? 3.349 -4.631 -6.122 1.00 92.25 464 THR A CA 1
ATOM 3728 C C . THR A 1 464 ? 3.569 -3.197 -6.643 1.00 92.25 464 THR A C 1
ATOM 3730 O O . THR A 1 464 ? 2.609 -2.577 -7.115 1.00 92.25 464 THR A O 1
ATOM 3733 N N . PRO A 1 465 ? 4.779 -2.614 -6.546 1.00 91.69 465 PRO A N 1
ATOM 3734 C CA . PRO A 1 465 ? 5.066 -1.318 -7.141 1.00 91.69 465 PRO A CA 1
ATOM 3735 C C . PRO A 1 465 ? 4.994 -1.409 -8.666 1.00 91.69 465 PRO A C 1
ATOM 3737 O O . PRO A 1 465 ? 5.849 -2.014 -9.309 1.00 91.69 465 PRO A O 1
ATOM 3740 N N . GLN A 1 466 ? 3.977 -0.773 -9.239 1.00 88.00 466 GLN A N 1
ATOM 3741 C CA . GLN A 1 466 ? 3.726 -0.751 -10.677 1.00 88.00 466 GLN A CA 1
ATOM 3742 C C . GLN A 1 466 ? 3.886 0.661 -11.222 1.00 88.00 466 GLN A C 1
ATOM 3744 O O . GLN A 1 466 ? 3.562 1.644 -10.556 1.00 88.00 466 GLN A O 1
ATOM 3749 N N . ASN A 1 467 ? 4.416 0.758 -12.436 1.00 84.31 467 ASN A N 1
ATOM 3750 C CA . ASN A 1 467 ? 4.675 2.026 -13.120 1.00 84.31 467 ASN A CA 1
ATOM 3751 C C . ASN A 1 467 ? 3.992 2.131 -14.497 1.00 84.31 467 ASN A C 1
ATOM 3753 O O . ASN A 1 467 ? 4.178 3.142 -15.166 1.00 84.31 467 ASN A O 1
ATOM 3757 N N . ASP A 1 468 ? 3.230 1.110 -14.906 1.00 86.62 468 ASP A N 1
ATOM 3758 C CA . ASP A 1 468 ? 2.442 1.099 -16.141 1.00 86.62 468 ASP A CA 1
ATOM 3759 C C . ASP A 1 468 ? 0.941 1.184 -15.834 1.00 86.62 468 ASP A C 1
ATOM 3761 O O . ASP A 1 468 ? 0.317 2.180 -16.156 1.00 86.62 468 ASP A O 1
ATOM 3765 N N . GLU A 1 469 ? 0.364 0.192 -15.159 1.00 90.81 469 GLU A N 1
ATOM 3766 C CA . GLU A 1 469 ? -1.041 0.152 -14.743 1.00 90.81 469 GLU A CA 1
ATOM 3767 C C . GLU A 1 469 ? -1.138 -0.338 -13.302 1.00 90.81 469 GLU A C 1
ATOM 3769 O O . GLU A 1 469 ? -0.403 -1.248 -12.903 1.00 90.81 469 GLU A O 1
ATOM 3774 N N . LEU A 1 470 ? -2.087 0.207 -12.538 1.00 91.69 470 LEU A N 1
ATOM 3775 C CA . LEU A 1 470 ? -2.385 -0.327 -11.214 1.00 91.69 470 LEU A CA 1
ATOM 3776 C C . LEU A 1 470 ? -3.193 -1.617 -11.358 1.00 91.69 470 LEU A C 1
ATOM 3778 O O . LEU A 1 470 ? -4.299 -1.617 -11.888 1.00 91.69 470 LEU A O 1
ATOM 3782 N N . ARG A 1 471 ? -2.661 -2.718 -10.843 1.00 92.19 471 ARG A N 1
ATOM 3783 C CA . ARG A 1 471 ? -3.357 -3.997 -10.713 1.00 92.19 471 ARG A CA 1
ATOM 3784 C C . ARG A 1 471 ? -3.479 -4.295 -9.230 1.00 92.19 471 ARG A C 1
ATOM 3786 O O . ARG A 1 471 ? -2.491 -4.630 -8.577 1.00 92.19 471 ARG A O 1
ATOM 3793 N N . SER A 1 472 ? -4.699 -4.182 -8.715 1.00 94.38 472 SER A N 1
ATOM 3794 C CA . SER A 1 472 ? -5.009 -4.624 -7.359 1.00 94.38 472 SER A CA 1
ATOM 3795 C C . SER A 1 472 ? -5.475 -6.069 -7.389 1.00 94.38 472 SER A C 1
ATOM 3797 O O . SER A 1 472 ? -6.599 -6.359 -7.809 1.00 94.38 472 SER A O 1
ATOM 3799 N N . TYR A 1 473 ? -4.573 -6.980 -7.018 1.00 94.69 473 TYR A N 1
ATOM 3800 C CA . TYR A 1 473 ? -4.808 -8.415 -7.076 1.00 94.69 473 TYR A CA 1
ATOM 3801 C C . TYR A 1 473 ? -5.758 -8.803 -5.963 1.00 94.69 473 TYR A C 1
ATOM 3803 O O . TYR A 1 473 ? -5.522 -8.461 -4.807 1.00 94.69 473 TYR A O 1
ATOM 3811 N N . PHE A 1 474 ? -6.804 -9.553 -6.295 1.00 96.00 474 PHE A N 1
ATOM 3812 C CA . PHE A 1 474 ? -7.716 -10.088 -5.303 1.00 96.00 474 PHE A CA 1
ATOM 3813 C C . PHE A 1 474 ? -8.010 -11.565 -5.529 1.00 96.00 474 PHE A C 1
ATOM 3815 O O . PHE A 1 474 ? -8.159 -12.056 -6.650 1.00 96.00 474 PHE A O 1
ATOM 3822 N N . LYS A 1 475 ? -8.203 -12.256 -4.412 1.00 97.44 475 LYS A N 1
ATOM 3823 C CA . LYS A 1 475 ? -8.908 -13.524 -4.333 1.00 97.44 475 LYS A CA 1
ATOM 3824 C C . LYS A 1 475 ? -10.067 -13.355 -3.367 1.00 97.44 475 LYS A C 1
ATOM 3826 O O . LYS A 1 475 ? -9.868 -13.236 -2.158 1.00 97.44 475 LYS A O 1
ATOM 3831 N N . VAL A 1 476 ? -11.284 -13.340 -3.899 1.00 98.06 476 VAL A N 1
ATOM 3832 C CA . VAL A 1 476 ? -12.498 -13.214 -3.095 1.00 98.06 476 VAL A CA 1
ATOM 3833 C C . VAL A 1 476 ? -13.218 -14.549 -3.039 1.00 98.06 476 VAL A C 1
ATOM 3835 O O . VAL A 1 476 ? -13.488 -15.174 -4.061 1.00 98.06 476 VAL A O 1
ATOM 3838 N N . ARG A 1 477 ? -13.550 -14.979 -1.826 1.00 98.50 477 ARG A N 1
ATOM 3839 C CA . ARG A 1 477 ? -14.279 -16.208 -1.537 1.00 98.50 477 ARG A CA 1
ATOM 3840 C C . ARG A 1 477 ? -15.563 -15.885 -0.784 1.00 98.50 477 ARG A C 1
ATOM 3842 O O . ARG A 1 477 ? -15.515 -15.279 0.287 1.00 98.50 477 ARG A O 1
ATOM 3849 N N . TYR A 1 478 ? -16.687 -16.341 -1.324 1.00 98.56 478 TYR A N 1
ATOM 3850 C CA . TYR A 1 478 ? -18.002 -16.308 -0.694 1.00 98.56 478 TYR A CA 1
ATOM 3851 C C . TYR A 1 478 ? -18.365 -17.717 -0.233 1.00 98.56 478 TYR A C 1
ATOM 3853 O O . TYR A 1 478 ? -18.521 -18.622 -1.051 1.00 98.56 478 TYR A O 1
ATOM 3861 N N . GLU A 1 479 ? -18.478 -17.902 1.077 1.00 98.56 479 GLU A N 1
ATOM 3862 C CA . GLU A 1 479 ? -18.877 -19.165 1.693 1.00 98.56 479 GLU A CA 1
ATOM 3863 C C . GLU A 1 479 ? -20.299 -19.036 2.236 1.00 98.56 479 GLU A C 1
ATOM 3865 O O . GLU A 1 479 ? -20.576 -18.210 3.112 1.00 98.56 479 GLU A O 1
ATOM 3870 N N . VAL A 1 480 ? -21.208 -19.843 1.695 1.00 98.44 480 VAL A N 1
ATOM 3871 C CA . VAL A 1 480 ? -22.625 -19.818 2.053 1.00 98.44 480 VAL A CA 1
ATOM 3872 C C . VAL A 1 480 ? -22.821 -20.603 3.346 1.00 98.44 480 VAL A C 1
ATOM 3874 O O . VAL A 1 480 ? -22.671 -21.820 3.386 1.00 98.44 480 VAL A O 1
ATOM 3877 N N . LEU A 1 481 ? -23.169 -19.907 4.422 1.00 98.56 481 LEU A N 1
ATOM 3878 C CA . LEU A 1 481 ? -23.386 -20.487 5.749 1.00 98.56 481 LEU A CA 1
ATOM 3879 C C . LEU A 1 481 ? -24.824 -20.975 5.933 1.00 98.56 481 LEU A C 1
ATOM 3881 O O . LEU A 1 481 ? -25.073 -21.920 6.680 1.00 98.56 481 LEU A O 1
ATOM 3885 N N . GLN A 1 482 ? -25.779 -20.334 5.257 1.00 98.19 482 GLN A N 1
ATOM 3886 C CA . GLN A 1 482 ? -27.197 -20.683 5.309 1.00 98.19 482 GLN A CA 1
ATOM 3887 C C . GLN A 1 482 ? -27.817 -20.624 3.908 1.00 98.19 482 GLN A C 1
ATOM 3889 O O . GLN A 1 482 ? -27.406 -19.782 3.110 1.00 98.19 482 GLN A O 1
ATOM 3894 N N . PRO A 1 483 ? -28.815 -21.475 3.597 1.00 96.75 483 PRO A N 1
ATOM 3895 C CA . PRO A 1 483 ? -29.469 -21.460 2.293 1.00 96.75 483 PRO A CA 1
ATOM 3896 C C . PRO A 1 483 ? -30.089 -20.100 1.956 1.00 96.75 483 PRO A C 1
ATOM 3898 O O . PRO A 1 483 ? -30.636 -19.425 2.832 1.00 96.75 483 PRO A O 1
ATOM 3901 N N . LEU A 1 484 ? -30.057 -19.733 0.676 1.00 95.56 484 LEU A N 1
ATOM 3902 C CA . LEU A 1 484 ? -30.678 -18.511 0.166 1.00 95.56 484 LEU A CA 1
ATOM 3903 C C . LEU A 1 484 ? -31.172 -18.689 -1.272 1.00 95.56 484 LEU A C 1
ATOM 3905 O O . LEU A 1 484 ? -30.593 -19.436 -2.064 1.00 95.56 484 LEU A O 1
ATOM 3909 N N . GLU A 1 485 ? -32.244 -17.975 -1.596 1.00 96.50 485 GLU A N 1
ATOM 3910 C CA . GLU A 1 485 ? -32.842 -17.914 -2.926 1.00 96.50 485 GLU A CA 1
ATOM 3911 C C . GLU A 1 485 ? -32.963 -16.444 -3.327 1.00 96.50 485 GLU A C 1
ATOM 3913 O O . GLU A 1 485 ? -33.503 -15.637 -2.570 1.00 96.50 485 GLU A O 1
ATOM 3918 N N . ILE A 1 486 ? -32.423 -16.092 -4.494 1.00 96.69 486 ILE A N 1
ATOM 3919 C CA . ILE A 1 486 ? -32.462 -14.736 -5.044 1.00 96.69 486 ILE A CA 1
ATOM 3920 C C . ILE A 1 486 ? -33.140 -14.807 -6.410 1.00 96.69 486 ILE A C 1
ATOM 3922 O O . ILE A 1 486 ? -32.609 -15.396 -7.352 1.00 96.69 486 ILE A O 1
ATOM 3926 N N . ALA A 1 487 ? -34.307 -14.174 -6.512 1.00 94.81 487 ALA A N 1
ATOM 3927 C CA . ALA A 1 487 ? -35.033 -14.018 -7.766 1.00 94.81 487 ALA A CA 1
ATOM 3928 C C . ALA A 1 487 ? -34.499 -12.828 -8.578 1.00 94.81 487 ALA A C 1
ATOM 3930 O O . ALA A 1 487 ? -34.056 -11.828 -8.012 1.00 94.81 487 ALA A O 1
ATOM 3931 N N . ASP A 1 488 ? -34.587 -12.922 -9.906 1.00 95.06 488 ASP A N 1
ATOM 3932 C CA . ASP A 1 488 ? -33.970 -11.992 -10.862 1.00 95.06 488 ASP A CA 1
ATOM 3933 C C . ASP A 1 488 ? -32.492 -11.722 -10.525 1.00 95.06 488 ASP A C 1
ATOM 3935 O O . ASP A 1 488 ? -32.045 -10.577 -10.418 1.00 95.06 488 ASP A O 1
ATOM 3939 N N . ALA A 1 489 ? -31.724 -12.789 -10.276 1.00 96.69 489 ALA A N 1
ATOM 3940 C CA . ALA A 1 489 ? -30.371 -12.676 -9.734 1.00 96.69 489 ALA A CA 1
ATOM 3941 C C . ALA A 1 489 ? -29.399 -11.902 -10.646 1.00 96.69 489 ALA A C 1
ATOM 3943 O O . ALA A 1 489 ? -28.509 -11.231 -10.130 1.00 96.69 489 ALA A O 1
ATOM 3944 N N . ARG A 1 490 ? -29.625 -11.860 -11.968 1.00 96.12 490 ARG A N 1
ATOM 3945 C CA . ARG A 1 490 ? -28.889 -10.976 -12.899 1.00 96.12 490 ARG A CA 1
ATOM 3946 C C . ARG A 1 490 ? -29.021 -9.480 -12.582 1.00 96.12 490 ARG A C 1
ATOM 3948 O O . ARG A 1 490 ? -28.190 -8.688 -13.030 1.00 96.12 490 ARG A O 1
ATOM 3955 N N . ALA A 1 491 ? -30.067 -9.082 -11.857 1.00 92.81 491 ALA A N 1
ATOM 3956 C CA . ALA A 1 491 ? -30.286 -7.725 -11.354 1.00 92.81 491 ALA A CA 1
ATOM 3957 C C . ALA A 1 491 ? -30.010 -7.594 -9.843 1.00 92.81 491 ALA A C 1
ATOM 3959 O O . ALA A 1 491 ? -29.560 -6.539 -9.383 1.00 92.81 491 ALA A O 1
ATOM 3960 N N . ASN A 1 492 ? -30.287 -8.661 -9.088 1.00 94.00 492 ASN A N 1
ATOM 3961 C CA . ASN A 1 492 ? -30.397 -8.653 -7.630 1.00 94.00 492 ASN A CA 1
ATOM 3962 C C . ASN A 1 492 ? -29.241 -9.341 -6.892 1.00 94.00 492 ASN A C 1
ATOM 3964 O O . ASN A 1 492 ? -29.244 -9.341 -5.667 1.00 94.00 492 ASN A O 1
ATOM 3968 N N . CYS A 1 493 ? -28.259 -9.915 -7.586 1.00 96.12 493 CYS A N 1
ATOM 3969 C CA . CYS A 1 493 ? -27.046 -10.474 -6.993 1.00 96.12 493 CYS A CA 1
ATOM 3970 C C . CYS A 1 493 ? -25.820 -9.904 -7.707 1.00 96.12 493 CYS A C 1
ATOM 3972 O O . CYS A 1 493 ? -25.729 -9.949 -8.932 1.00 96.12 493 CYS A O 1
ATOM 3974 N N . ARG A 1 494 ? -24.884 -9.348 -6.942 1.00 95.19 494 ARG A N 1
ATOM 3975 C CA . ARG A 1 494 ? -23.674 -8.701 -7.449 1.00 95.19 494 ARG A CA 1
ATOM 3976 C C . ARG A 1 494 ? -22.496 -9.272 -6.689 1.00 95.19 494 ARG A C 1
ATOM 3978 O O . ARG A 1 494 ? -22.387 -9.044 -5.489 1.00 95.19 494 ARG A O 1
ATOM 3985 N N . PHE A 1 495 ? -21.629 -10.007 -7.371 1.00 97.62 495 PHE A N 1
ATOM 3986 C CA . PHE A 1 495 ? -20.388 -10.487 -6.773 1.00 97.62 495 PHE A CA 1
ATOM 3987 C C . PHE A 1 495 ? -19.404 -9.330 -6.610 1.00 97.62 495 PHE A C 1
ATOM 3989 O O . PHE A 1 495 ? -18.926 -9.066 -5.512 1.00 97.62 495 PHE A O 1
ATOM 3996 N N . LEU A 1 496 ? -19.181 -8.591 -7.696 1.00 97.31 496 LEU A N 1
ATOM 3997 C CA . LEU A 1 496 ? -18.278 -7.446 -7.769 1.00 97.31 496 LEU A CA 1
ATOM 3998 C C . LEU A 1 496 ? -19.005 -6.286 -8.449 1.00 97.31 496 LEU A C 1
ATOM 4000 O O . LEU A 1 496 ? -19.785 -6.512 -9.375 1.00 97.31 496 LEU A O 1
ATOM 4004 N N . THR A 1 497 ? -18.784 -5.057 -7.986 1.00 93.69 497 THR A N 1
ATOM 4005 C CA . THR A 1 497 ? -19.413 -3.851 -8.554 1.00 93.69 497 THR A CA 1
ATOM 4006 C C . THR A 1 497 ? -18.398 -2.728 -8.700 1.00 93.69 497 THR A C 1
ATOM 4008 O O . THR A 1 497 ? -17.586 -2.535 -7.799 1.00 93.69 497 THR A O 1
ATOM 4011 N N . ILE A 1 498 ? -18.506 -1.968 -9.791 1.00 93.50 498 ILE A N 1
ATOM 4012 C CA . ILE A 1 498 ? -17.935 -0.627 -9.956 1.00 93.50 498 ILE A CA 1
ATOM 4013 C C . ILE A 1 498 ? -19.096 0.358 -10.089 1.00 93.50 498 ILE A C 1
ATOM 4015 O O . ILE A 1 498 ? -20.018 0.115 -10.871 1.00 93.50 498 ILE A O 1
ATOM 4019 N N . ALA A 1 499 ? -19.092 1.432 -9.301 1.00 88.06 499 ALA A N 1
ATOM 4020 C CA . ALA A 1 499 ? -20.132 2.454 -9.301 1.00 88.06 499 ALA A CA 1
ATOM 4021 C C . ALA A 1 499 ? -19.553 3.851 -9.549 1.00 88.06 499 ALA A C 1
ATOM 4023 O O . ALA A 1 499 ? -18.733 4.351 -8.784 1.00 88.06 499 ALA A O 1
ATOM 4024 N N . SER A 1 500 ? -20.069 4.533 -10.568 1.00 87.12 500 SER A N 1
ATOM 4025 C CA . SER A 1 500 ? -19.580 5.849 -10.998 1.00 87.12 500 SER A CA 1
ATOM 4026 C C . SER A 1 500 ? -19.902 6.996 -10.025 1.00 87.12 500 SER A C 1
ATOM 4028 O O . SER A 1 500 ? -19.326 8.085 -10.113 1.00 87.12 500 SER A O 1
ATOM 4030 N N . ILE A 1 501 ? -20.855 6.782 -9.111 1.00 80.31 501 ILE A N 1
ATOM 4031 C CA . ILE A 1 501 ? -21.427 7.828 -8.257 1.00 80.31 501 ILE A CA 1
ATOM 4032 C C . ILE A 1 501 ? -20.414 8.476 -7.313 1.00 80.31 501 ILE A C 1
ATOM 4034 O O . ILE A 1 501 ? -20.504 9.683 -7.097 1.00 80.31 501 ILE A O 1
ATOM 4038 N N . ILE A 1 502 ? -19.443 7.710 -6.801 1.00 80.44 502 ILE A N 1
ATOM 4039 C CA . ILE A 1 502 ? -18.495 8.178 -5.777 1.00 80.44 502 ILE A CA 1
ATOM 4040 C C . ILE A 1 502 ? -17.659 9.349 -6.292 1.00 80.44 502 ILE A C 1
ATOM 4042 O O . ILE A 1 502 ? -17.471 10.330 -5.582 1.00 80.44 502 ILE A O 1
ATOM 4046 N N . GLN A 1 503 ? -17.238 9.280 -7.556 1.00 83.88 503 GLN A N 1
ATOM 4047 C CA . GLN A 1 503 ? -16.423 10.307 -8.208 1.00 83.88 503 GLN A CA 1
ATOM 4048 C C . GLN A 1 503 ? -17.195 11.128 -9.253 1.00 83.88 503 GLN A C 1
ATOM 4050 O O . GLN A 1 503 ? -16.614 11.945 -9.968 1.00 83.88 503 GLN A O 1
ATOM 4055 N N . GLY A 1 504 ? -18.514 10.932 -9.359 1.00 81.44 504 GLY A N 1
ATOM 4056 C CA . GLY A 1 504 ? -19.348 11.623 -10.344 1.00 81.44 504 GLY A CA 1
ATOM 4057 C C . GLY A 1 504 ? -18.973 11.318 -11.802 1.00 81.44 504 GLY A C 1
ATOM 4058 O O . GLY A 1 504 ? -19.196 12.166 -12.669 1.00 81.44 504 GLY A O 1
ATOM 4059 N N . LEU A 1 505 ? -18.418 10.133 -12.073 1.00 87.06 505 LEU A N 1
ATOM 4060 C CA . LEU A 1 505 ? -17.959 9.699 -13.399 1.00 87.06 505 LEU A CA 1
ATOM 4061 C C . LEU A 1 505 ? -19.151 9.429 -14.326 1.00 87.06 505 LEU A C 1
ATOM 4063 O O . LEU A 1 505 ? -20.247 9.098 -13.865 1.00 87.06 505 LEU A O 1
ATOM 4067 N N . ARG A 1 506 ? -18.974 9.587 -15.641 1.00 87.75 506 ARG A N 1
ATOM 4068 C CA . ARG A 1 506 ? -20.036 9.334 -16.632 1.00 87.75 506 ARG A CA 1
ATOM 4069 C C . ARG A 1 506 ? -19.533 8.505 -17.797 1.00 87.75 506 ARG A C 1
ATOM 4071 O O . ARG A 1 506 ? -19.371 9.027 -18.902 1.00 87.75 506 ARG A O 1
ATOM 4078 N N . PHE A 1 507 ? -19.349 7.219 -17.532 1.00 91.25 507 PHE A N 1
ATOM 4079 C CA . PHE A 1 507 ? -19.061 6.224 -18.555 1.00 91.25 507 PHE A CA 1
ATOM 4080 C C . PHE A 1 507 ? -20.260 6.035 -19.480 1.00 91.25 507 PHE A C 1
ATOM 4082 O O . PHE A 1 507 ? -21.393 5.851 -19.020 1.00 91.25 507 PHE A O 1
ATOM 4089 N N . ASP A 1 508 ? -20.007 6.100 -20.785 1.00 91.56 508 ASP A N 1
ATOM 4090 C CA . ASP A 1 508 ? -21.017 5.933 -21.830 1.00 91.56 508 ASP A CA 1
ATOM 4091 C C . ASP A 1 508 ? -20.802 4.675 -22.684 1.00 91.56 508 ASP A C 1
ATOM 4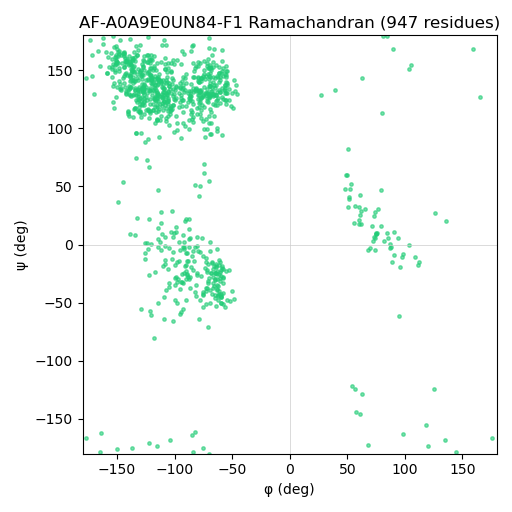093 O O . ASP A 1 508 ? -21.562 4.436 -23.630 1.00 91.56 508 ASP A O 1
ATOM 4097 N N . ARG A 1 509 ? -19.808 3.850 -22.333 1.00 95.50 509 ARG A N 1
ATOM 4098 C CA . ARG A 1 509 ? -19.425 2.626 -23.044 1.00 95.50 509 ARG A CA 1
ATOM 4099 C C . ARG A 1 509 ? -19.176 1.468 -22.089 1.00 95.50 509 ARG A C 1
ATOM 4101 O O . ARG A 1 509 ? -18.733 1.663 -20.959 1.00 95.50 509 ARG A O 1
ATOM 4108 N N . PHE A 1 510 ? -19.456 0.272 -22.588 1.00 97.25 510 PHE A N 1
ATOM 4109 C CA . PHE A 1 510 ? -19.177 -1.004 -21.947 1.00 97.25 510 PHE A CA 1
ATOM 4110 C C . PHE A 1 510 ? -18.567 -1.966 -22.965 1.00 97.25 510 PHE A C 1
ATOM 4112 O O . PHE A 1 510 ? -19.024 -2.019 -24.107 1.00 97.25 510 PHE A O 1
ATOM 4119 N N . ALA A 1 511 ? -17.588 -2.754 -22.541 1.00 97.88 511 ALA A N 1
ATOM 4120 C CA . ALA A 1 511 ? -17.038 -3.852 -23.326 1.00 97.88 511 ALA A CA 1
ATOM 4121 C C . ALA A 1 511 ? -16.681 -5.029 -22.416 1.00 97.88 511 ALA A C 1
ATOM 4123 O O . ALA A 1 511 ? -16.476 -4.863 -21.212 1.00 97.88 511 ALA A O 1
ATOM 4124 N N . ALA A 1 512 ? -16.600 -6.219 -22.999 1.00 98.00 512 ALA A N 1
ATOM 4125 C CA . ALA A 1 512 ? -16.174 -7.422 -22.302 1.00 98.00 512 ALA A CA 1
ATOM 4126 C C . ALA A 1 512 ? -15.502 -8.394 -23.274 1.00 98.00 512 ALA A C 1
ATOM 4128 O O . ALA A 1 512 ? -15.689 -8.300 -24.487 1.00 98.00 512 ALA A O 1
ATOM 4129 N N . THR A 1 513 ? -14.759 -9.367 -22.754 1.00 97.12 513 THR A N 1
ATOM 4130 C CA . THR A 1 513 ? -14.163 -10.420 -23.586 1.00 97.12 513 THR A CA 1
ATOM 4131 C C . THR A 1 513 ? -15.232 -11.152 -24.400 1.00 97.12 513 THR A C 1
ATOM 4133 O O . THR A 1 513 ? -16.188 -11.695 -23.849 1.00 97.12 513 THR A O 1
ATOM 4136 N N . GLY A 1 514 ? -15.059 -11.182 -25.725 1.00 94.12 514 GLY A N 1
ATOM 4137 C CA . GLY A 1 514 ? -16.007 -11.814 -26.649 1.00 94.12 514 GLY A CA 1
ATOM 4138 C C . GLY A 1 514 ? -17.290 -11.012 -26.903 1.00 94.12 514 GLY A C 1
ATOM 4139 O O . GLY A 1 514 ? -18.220 -11.543 -27.510 1.00 94.12 514 GLY A O 1
ATOM 4140 N N . VAL A 1 515 ? -17.353 -9.755 -26.455 1.00 94.75 515 VAL A N 1
ATOM 4141 C CA . VAL A 1 515 ? -18.508 -8.866 -26.605 1.00 94.75 515 VAL A CA 1
ATOM 4142 C C . VAL A 1 515 ? -18.043 -7.566 -27.250 1.00 94.75 515 VAL A C 1
ATOM 4144 O O . VAL A 1 515 ? -17.211 -6.855 -26.688 1.00 94.75 515 VAL A O 1
ATOM 4147 N N . ASP A 1 516 ? -18.601 -7.240 -28.416 1.00 93.31 516 ASP A N 1
ATOM 4148 C CA . ASP A 1 516 ? -18.349 -5.952 -29.065 1.00 93.31 516 ASP A CA 1
ATOM 4149 C C . ASP A 1 516 ? -18.754 -4.788 -28.151 1.00 93.31 516 ASP A C 1
ATOM 4151 O O . ASP A 1 516 ? -19.675 -4.901 -27.339 1.00 93.31 516 ASP A O 1
ATOM 4155 N N . GLU A 1 517 ? -18.095 -3.643 -28.324 1.00 96.06 517 GLU A N 1
ATOM 4156 C CA . GLU A 1 517 ? -18.423 -2.423 -27.590 1.00 96.06 517 GLU A CA 1
ATOM 4157 C C . GLU A 1 517 ? -19.928 -2.102 -27.652 1.00 96.06 517 GLU A C 1
ATOM 4159 O O . GLU A 1 517 ? -20.542 -2.001 -28.719 1.00 96.06 517 GLU A O 1
ATOM 4164 N N . ILE A 1 518 ? -20.509 -1.842 -26.482 1.00 96.06 518 ILE A N 1
ATOM 4165 C CA . ILE A 1 518 ? -21.889 -1.403 -26.318 1.00 96.06 518 ILE A CA 1
ATOM 4166 C C . ILE A 1 518 ? -21.892 0.046 -25.847 1.00 96.06 518 ILE A C 1
ATOM 4168 O O . ILE A 1 518 ? -21.452 0.370 -24.742 1.00 96.06 518 ILE A O 1
ATOM 4172 N N . ARG A 1 519 ? -22.491 0.931 -26.648 1.00 94.56 519 ARG A N 1
ATOM 4173 C CA . ARG A 1 519 ? -22.827 2.281 -26.189 1.00 94.56 519 ARG A CA 1
ATOM 4174 C C . ARG A 1 519 ? -23.997 2.225 -25.207 1.00 94.56 519 ARG A C 1
ATOM 4176 O O . ARG A 1 519 ? -25.079 1.734 -25.539 1.00 94.56 519 ARG A O 1
ATOM 4183 N N . LEU A 1 520 ? -23.791 2.762 -24.011 1.00 91.69 520 LEU A N 1
ATOM 4184 C CA . LEU A 1 520 ? -24.769 2.770 -22.932 1.00 91.69 520 LEU A CA 1
ATOM 4185 C C . LEU A 1 520 ? -25.866 3.797 -23.227 1.00 91.69 520 LEU A C 1
ATOM 4187 O O . LEU A 1 520 ? -25.697 4.995 -23.020 1.00 91.69 520 LEU A O 1
ATOM 4191 N N . ASP A 1 521 ? -27.003 3.316 -23.730 1.00 87.00 521 ASP A N 1
ATOM 4192 C CA . ASP A 1 521 ? -28.160 4.148 -24.061 1.00 87.00 521 ASP A CA 1
ATOM 4193 C C . ASP A 1 521 ? -29.049 4.385 -22.822 1.00 87.00 521 ASP A C 1
ATOM 4195 O O . ASP A 1 521 ? -29.696 3.447 -22.337 1.00 87.00 521 ASP A O 1
ATOM 4199 N N . PRO A 1 522 ? -29.169 5.634 -22.324 1.00 82.81 522 PRO A N 1
ATOM 4200 C CA . PRO A 1 522 ? -30.045 5.965 -21.203 1.00 82.81 522 PRO A CA 1
ATOM 4201 C C . PRO A 1 522 ? -31.533 5.670 -21.443 1.00 82.81 522 PRO A C 1
ATOM 4203 O O . PRO A 1 522 ? -32.293 5.677 -20.474 1.00 82.81 522 PRO A O 1
ATOM 4206 N N . SER A 1 523 ? -31.970 5.438 -22.687 1.00 83.75 523 SER A N 1
ATOM 4207 C CA . SER A 1 523 ? -33.344 5.031 -23.011 1.00 83.75 523 SER A CA 1
ATOM 4208 C C . SER A 1 523 ? -33.652 3.586 -22.593 1.00 83.75 523 SER A C 1
ATOM 4210 O O . SER A 1 523 ? -34.805 3.259 -22.319 1.00 83.75 523 SER A O 1
ATOM 4212 N N . LYS A 1 524 ? -32.623 2.737 -22.455 1.00 86.31 524 LYS A N 1
ATOM 4213 C CA . LYS A 1 524 ? -32.732 1.318 -22.071 1.00 86.31 524 LYS A CA 1
ATOM 4214 C C . LYS A 1 524 ? -32.645 1.087 -20.558 1.00 86.31 524 LYS A C 1
ATOM 4216 O O . LYS A 1 524 ? -32.331 -0.007 -20.094 1.00 86.31 524 LYS A O 1
ATOM 4221 N N . LYS A 1 525 ? -32.897 2.124 -19.761 1.00 85.06 525 LYS A N 1
ATOM 4222 C CA . LYS A 1 525 ? -32.919 2.023 -18.298 1.00 85.06 525 LYS A CA 1
ATOM 4223 C C . LYS A 1 525 ? -33.984 1.024 -17.810 1.00 85.06 525 LYS A C 1
ATOM 4225 O O . LYS A 1 525 ? -35.049 0.935 -18.417 1.00 85.06 525 LYS A O 1
ATOM 4230 N N . PRO A 1 526 ? -33.748 0.328 -16.680 1.00 85.69 526 PRO A N 1
ATOM 4231 C CA . PRO A 1 526 ? -32.576 0.468 -15.812 1.00 85.69 526 PRO A CA 1
ATOM 4232 C C . PRO A 1 526 ? -31.345 -0.321 -16.277 1.00 85.69 526 PRO A C 1
ATOM 4234 O O . PRO A 1 526 ? -30.261 -0.028 -15.790 1.00 85.69 526 PRO A O 1
ATOM 4237 N N . PHE A 1 527 ? -31.475 -1.266 -17.214 1.00 91.44 527 PHE A N 1
ATOM 4238 C CA . PHE A 1 527 ? -30.383 -2.154 -17.628 1.00 91.44 527 PHE A CA 1
ATOM 4239 C C . PHE A 1 527 ? -30.160 -2.104 -19.149 1.00 91.44 527 PHE A C 1
ATOM 4241 O O . PHE A 1 527 ? -30.732 -2.925 -19.870 1.00 91.44 527 PHE A O 1
ATOM 4248 N N . PRO A 1 528 ? -29.329 -1.179 -19.671 1.00 92.19 528 PRO A N 1
ATOM 4249 C CA . PRO A 1 528 ? -28.903 -1.237 -21.073 1.00 92.19 528 PRO A CA 1
ATOM 4250 C C . PRO A 1 528 ? -28.137 -2.521 -21.421 1.00 92.19 528 PRO A C 1
ATOM 4252 O O . PRO A 1 528 ? -28.132 -2.914 -22.586 1.00 92.19 528 PRO A O 1
ATOM 4255 N N . VAL A 1 529 ? -27.522 -3.167 -20.424 1.00 96.25 529 VAL A N 1
ATOM 4256 C CA . VAL A 1 529 ? -26.863 -4.474 -20.517 1.00 96.25 529 VAL A CA 1
ATOM 4257 C C . VAL A 1 529 ? -27.345 -5.310 -19.332 1.00 96.25 529 VAL A C 1
ATOM 4259 O O . VAL A 1 529 ? -27.193 -4.881 -18.190 1.00 96.25 529 VAL A O 1
ATOM 4262 N N . LYS A 1 530 ? -27.932 -6.487 -19.573 1.00 95.56 530 LYS A N 1
ATOM 4263 C CA . LYS A 1 530 ? -28.401 -7.392 -18.510 1.00 95.56 530 LYS A CA 1
ATOM 4264 C C . LYS A 1 530 ? -27.981 -8.826 -18.812 1.00 95.56 530 LYS A C 1
ATOM 4266 O O . LYS A 1 530 ? -28.451 -9.391 -19.795 1.00 95.56 530 LYS A O 1
ATOM 4271 N N . GLY A 1 531 ? -27.151 -9.406 -17.947 1.00 96.38 531 GLY A N 1
ATOM 4272 C CA . GLY A 1 531 ? -26.781 -10.820 -17.995 1.00 96.38 531 GLY A CA 1
ATOM 4273 C C . GLY A 1 531 ? -26.065 -11.267 -19.263 1.00 96.38 531 GLY A C 1
ATOM 4274 O O . GLY A 1 531 ? -26.402 -12.318 -19.799 1.00 96.38 531 GLY A O 1
ATOM 4275 N N . VAL A 1 532 ? -25.113 -10.482 -19.763 1.00 97.75 532 VAL A N 1
ATOM 4276 C CA . VAL A 1 532 ? -24.246 -10.932 -20.859 1.00 97.75 532 VAL A CA 1
ATOM 4277 C C . VAL A 1 532 ? -23.333 -12.027 -20.323 1.00 97.75 532 VAL A C 1
ATOM 4279 O O . VAL A 1 532 ? -22.554 -11.762 -19.412 1.00 97.75 532 VAL A O 1
ATOM 4282 N N . ALA A 1 533 ? -23.456 -13.245 -20.845 1.00 97.44 533 ALA A N 1
ATOM 4283 C CA . ALA A 1 533 ? -22.655 -14.381 -20.401 1.00 97.44 533 ALA A CA 1
ATOM 4284 C C . ALA A 1 533 ? -21.157 -14.129 -20.623 1.00 97.44 533 ALA A C 1
ATOM 4286 O O . ALA A 1 533 ? -20.759 -13.563 -21.641 1.00 97.44 533 ALA A O 1
ATOM 4287 N N . LEU A 1 534 ? -20.343 -14.576 -19.671 1.00 98.19 534 LEU A N 1
ATOM 4288 C CA . LEU A 1 534 ? -18.888 -14.452 -19.696 1.00 98.19 534 LEU A CA 1
ATOM 4289 C C . LEU A 1 534 ? -18.255 -15.850 -19.622 1.00 98.19 534 LEU A C 1
ATOM 4291 O O . LEU A 1 534 ? -18.892 -16.790 -19.130 1.00 98.19 534 LEU A O 1
ATOM 4295 N N . PRO A 1 535 ? -17.015 -16.028 -20.108 1.00 97.19 535 PRO A N 1
ATOM 4296 C CA . PRO A 1 535 ? -16.260 -17.246 -19.833 1.00 97.19 535 PRO A CA 1
ATOM 4297 C C . PRO A 1 535 ? -15.932 -17.348 -18.332 1.00 97.19 535 PRO A C 1
ATOM 4299 O O . PRO A 1 535 ? -16.125 -16.407 -17.570 1.00 97.19 535 PRO A O 1
ATOM 4302 N N . GLU A 1 536 ? -15.452 -18.507 -17.886 1.00 97.62 536 GLU A N 1
ATOM 4303 C CA . GLU A 1 536 ? -15.096 -18.733 -16.474 1.00 97.62 536 GLU A CA 1
ATOM 4304 C C . GLU A 1 536 ? -13.638 -18.360 -16.164 1.00 97.62 536 GLU A C 1
ATOM 4306 O O . GLU A 1 536 ? -13.275 -18.214 -15.000 1.00 97.62 536 GLU A O 1
ATOM 4311 N N . GLU A 1 537 ? -12.804 -18.174 -17.186 1.00 97.62 537 GLU A N 1
ATOM 4312 C CA . GLU A 1 537 ? -11.380 -17.867 -17.049 1.00 97.62 537 GLU A CA 1
ATOM 4313 C C . GLU A 1 537 ? -10.969 -16.775 -18.039 1.00 97.62 537 GLU A C 1
ATOM 4315 O O . GLU A 1 537 ? -11.560 -16.654 -19.114 1.00 97.62 537 GLU A O 1
ATOM 4320 N N . ASN A 1 538 ? -9.952 -16.002 -17.654 1.00 97.50 538 ASN A N 1
ATOM 4321 C CA . ASN A 1 538 ? -9.239 -15.033 -18.488 1.00 97.50 538 ASN A CA 1
ATOM 4322 C C . ASN A 1 538 ? -10.139 -14.075 -19.282 1.00 97.50 538 ASN A C 1
ATOM 4324 O O . ASN A 1 538 ? -10.094 -14.011 -20.510 1.00 97.50 538 ASN A O 1
ATOM 4328 N N . PHE A 1 539 ? -10.961 -13.302 -18.576 1.00 98.12 539 PHE A N 1
ATOM 4329 C CA . PHE A 1 539 ? -11.803 -12.286 -19.198 1.00 98.12 539 PHE A CA 1
ATOM 4330 C C . PHE A 1 539 ? -11.741 -10.946 -18.496 1.00 98.12 539 PHE A C 1
ATOM 4332 O O . PHE A 1 539 ? -11.344 -10.845 -17.339 1.00 98.12 539 PHE A O 1
ATOM 4339 N N . PHE A 1 540 ? -12.199 -9.914 -19.194 1.00 98.38 540 PHE A N 1
ATOM 4340 C CA . PHE A 1 540 ? -12.453 -8.613 -18.607 1.00 98.38 540 PHE A CA 1
ATOM 4341 C C . PHE A 1 540 ? -13.899 -8.170 -18.816 1.00 98.38 540 PHE A C 1
ATOM 4343 O O . PHE A 1 540 ? -14.574 -8.591 -19.760 1.00 98.38 540 PHE A O 1
ATOM 4350 N N . ILE A 1 541 ? -14.339 -7.269 -17.943 1.00 98.44 541 ILE A N 1
ATOM 4351 C CA . ILE A 1 541 ? -15.474 -6.368 -18.158 1.00 98.44 541 ILE A CA 1
ATOM 4352 C C . ILE A 1 541 ? -14.999 -4.942 -17.878 1.00 98.44 541 ILE A C 1
ATOM 4354 O O . ILE A 1 541 ? -14.313 -4.715 -16.883 1.00 98.44 541 ILE A O 1
ATOM 4358 N N . ALA A 1 542 ? -15.317 -4.000 -18.762 1.00 97.81 542 ALA A N 1
ATOM 4359 C CA . ALA A 1 542 ? -14.821 -2.627 -18.704 1.00 97.81 542 ALA A CA 1
ATOM 4360 C C . ALA A 1 542 ? -15.945 -1.604 -18.887 1.00 97.81 542 ALA A C 1
ATOM 4362 O O . ALA A 1 542 ? -16.840 -1.790 -19.716 1.00 97.81 542 ALA A O 1
ATOM 4363 N N . GLU A 1 543 ? -15.838 -0.490 -18.166 1.00 95.56 543 GLU A N 1
ATOM 4364 C CA . GLU A 1 543 ? -16.609 0.728 -18.395 1.00 95.56 543 GLU A CA 1
ATOM 4365 C C . GLU A 1 543 ? -15.661 1.903 -18.653 1.00 95.56 543 GLU A C 1
ATOM 4367 O O . GLU A 1 543 ? -14.659 2.097 -17.962 1.00 95.56 543 GLU A O 1
ATOM 4372 N N . TYR A 1 544 ? -15.958 2.670 -19.698 1.00 95.44 544 TYR A N 1
ATOM 4373 C CA . TYR A 1 544 ? -15.084 3.739 -20.172 1.00 95.44 544 TYR A CA 1
ATOM 4374 C C . TYR A 1 544 ? -15.879 4.829 -20.892 1.00 95.44 544 TYR A C 1
ATOM 4376 O O . TYR A 1 544 ? -17.111 4.793 -20.991 1.00 95.44 544 TYR A O 1
ATOM 4384 N N . GLY A 1 545 ? -15.168 5.853 -21.354 1.00 92.06 545 GLY A N 1
ATOM 4385 C CA . GLY A 1 545 ? -15.757 7.024 -21.984 1.00 92.06 545 GLY A CA 1
ATOM 4386 C C . GLY A 1 545 ? -16.327 8.001 -20.966 1.00 92.06 545 GLY A C 1
ATOM 4387 O O . GLY A 1 545 ? -17.457 8.448 -21.145 1.00 92.06 545 GLY A O 1
ATOM 4388 N N . ASP A 1 546 ? -15.578 8.331 -19.899 1.00 89.88 546 ASP A N 1
ATOM 4389 C CA . ASP A 1 546 ? -15.981 9.382 -18.955 1.00 89.88 546 ASP A CA 1
ATOM 4390 C C . ASP A 1 546 ? -16.146 10.727 -19.678 1.00 89.88 546 ASP A C 1
ATOM 4392 O O . ASP A 1 546 ? -15.206 11.496 -19.893 1.00 89.88 546 ASP A O 1
ATOM 4396 N N . SER A 1 547 ? -17.388 10.992 -20.069 1.00 83.25 547 SER A N 1
ATOM 4397 C CA . SER A 1 547 ? -17.766 12.104 -20.937 1.00 83.25 547 SER A CA 1
ATOM 4398 C C . SER A 1 547 ? -17.696 13.470 -20.251 1.00 83.25 547 SER A C 1
ATOM 4400 O O . SER A 1 547 ? -17.723 14.489 -20.944 1.00 83.25 547 SER A O 1
ATOM 4402 N N . LEU A 1 548 ? -17.612 13.509 -18.915 1.00 83.06 548 LEU A N 1
ATOM 4403 C CA . LEU A 1 548 ? -17.549 14.755 -18.152 1.00 83.06 548 LEU A CA 1
ATOM 4404 C C . LEU A 1 548 ? -16.119 15.172 -17.839 1.00 83.06 548 LEU A C 1
ATOM 4406 O O . LEU A 1 548 ? -15.722 16.279 -18.202 1.00 83.06 548 LEU A O 1
ATOM 4410 N N . ASN A 1 549 ? -15.366 14.311 -17.153 1.00 81.69 549 ASN A N 1
ATOM 4411 C CA . ASN A 1 549 ? -14.095 14.709 -16.553 1.00 81.69 549 ASN A CA 1
ATOM 4412 C C . ASN A 1 549 ? -12.879 14.116 -17.268 1.00 81.69 549 ASN A C 1
ATOM 4414 O O . ASN A 1 549 ? -11.772 14.597 -17.039 1.00 81.69 549 ASN A O 1
ATOM 4418 N N . LYS A 1 550 ? -13.074 13.115 -18.140 1.00 86.56 550 LYS A N 1
ATOM 4419 C CA . LYS A 1 550 ? -12.007 12.415 -18.872 1.00 86.56 550 LYS A CA 1
ATOM 4420 C C . LYS A 1 550 ? -10.894 11.911 -17.944 1.00 86.56 550 LYS A C 1
ATOM 4422 O O . LYS A 1 550 ? -9.714 12.031 -18.260 1.00 86.56 550 LYS A O 1
ATOM 4427 N N . ARG A 1 551 ? -11.276 11.380 -16.778 1.00 87.00 551 ARG A N 1
ATOM 4428 C CA . ARG A 1 551 ? -10.335 10.938 -15.730 1.00 87.00 551 ARG A CA 1
ATOM 4429 C C . ARG A 1 551 ? -9.704 9.568 -15.997 1.00 87.00 551 ARG A C 1
ATOM 4431 O O . ARG A 1 551 ? -8.839 9.154 -15.242 1.00 87.00 551 ARG A O 1
ATOM 4438 N N . GLY A 1 552 ? -10.121 8.860 -17.040 1.00 91.94 552 GLY A N 1
ATOM 4439 C CA . GLY A 1 552 ? -9.719 7.476 -17.295 1.00 91.94 552 GLY A CA 1
ATOM 4440 C C . GLY A 1 552 ? -10.926 6.548 -17.285 1.00 91.94 552 GLY A C 1
ATOM 4441 O O . GLY A 1 552 ? -12.043 6.996 -17.562 1.00 91.94 552 GLY A O 1
ATOM 4442 N N . SER A 1 553 ? -10.681 5.274 -17.002 1.00 95.00 553 SER A N 1
ATOM 4443 C CA . SER A 1 553 ? -11.619 4.163 -17.172 1.00 95.00 553 SER A CA 1
ATOM 4444 C C . SER A 1 553 ? -11.375 3.060 -16.139 1.00 95.00 553 SER A C 1
ATOM 4446 O O . SER A 1 553 ? -10.326 3.029 -15.498 1.00 95.00 553 SER A O 1
ATOM 4448 N N . ASN A 1 554 ? -12.326 2.136 -15.989 1.00 95.56 554 ASN A N 1
ATOM 4449 C CA . ASN A 1 554 ? -12.218 1.025 -15.043 1.00 95.56 554 ASN A CA 1
ATOM 4450 C C . ASN A 1 554 ? -12.518 -0.325 -15.692 1.00 95.56 554 ASN A C 1
ATOM 4452 O O . ASN A 1 554 ? -13.370 -0.438 -16.577 1.00 95.56 554 ASN A O 1
ATOM 4456 N N . ALA A 1 555 ? -11.879 -1.369 -15.174 1.00 97.25 555 ALA A N 1
ATOM 4457 C CA . ALA A 1 555 ? -12.167 -2.747 -15.527 1.00 97.25 555 ALA A CA 1
ATOM 4458 C C . ALA A 1 555 ? -12.069 -3.699 -14.326 1.00 97.25 555 ALA A C 1
ATOM 4460 O O . ALA A 1 555 ? -11.346 -3.460 -13.356 1.00 97.25 555 ALA A O 1
ATOM 4461 N N . ILE A 1 556 ? -12.786 -4.817 -14.438 1.00 98.00 556 ILE A N 1
ATOM 4462 C CA . ILE A 1 556 ? -12.552 -6.025 -13.645 1.00 98.00 556 ILE A CA 1
ATOM 4463 C C . ILE A 1 556 ? -11.925 -7.037 -14.583 1.00 98.00 556 ILE A C 1
ATOM 4465 O O . ILE A 1 556 ? -12.534 -7.396 -15.592 1.00 98.00 556 ILE A O 1
ATOM 4469 N N . ILE A 1 557 ? -10.742 -7.518 -14.225 1.00 97.88 557 ILE A N 1
ATOM 4470 C CA . ILE A 1 557 ? -10.112 -8.652 -14.889 1.00 97.88 557 ILE A CA 1
ATOM 4471 C C . ILE A 1 557 ? -10.349 -9.880 -14.023 1.00 97.88 557 ILE A C 1
ATOM 4473 O O . ILE A 1 557 ? -10.086 -9.854 -12.824 1.00 97.88 557 ILE A O 1
ATOM 4477 N N . VAL A 1 558 ? -10.844 -10.960 -14.609 1.00 98.06 558 VAL A N 1
ATOM 4478 C CA . VAL A 1 558 ? -11.057 -12.233 -13.928 1.00 98.06 558 VAL A CA 1
ATOM 4479 C C . VAL A 1 558 ? -10.153 -13.263 -14.573 1.00 98.06 558 VAL A C 1
ATOM 4481 O O . VAL A 1 558 ? -10.336 -13.640 -15.728 1.00 98.06 558 VAL A O 1
ATOM 4484 N N . LYS A 1 559 ? -9.185 -13.741 -13.794 1.00 97.06 559 LYS A N 1
ATOM 4485 C CA . LYS A 1 559 ? -8.352 -14.880 -14.168 1.00 97.06 559 LYS A CA 1
ATOM 4486 C C . LYS A 1 559 ? -9.145 -16.171 -14.025 1.00 97.06 559 LYS A C 1
ATOM 4488 O O . LYS A 1 559 ? -9.104 -17.013 -14.914 1.00 97.06 559 LYS A O 1
ATOM 4493 N N . ARG A 1 560 ? -9.907 -16.308 -12.934 1.00 97.44 560 ARG A N 1
ATOM 4494 C CA . ARG A 1 560 ? -10.721 -17.498 -12.673 1.00 97.44 560 ARG A CA 1
ATOM 4495 C C . ARG A 1 560 ? -11.972 -17.196 -11.857 1.00 97.44 560 ARG A C 1
ATOM 4497 O O . ARG A 1 560 ? -11.908 -16.540 -10.821 1.00 97.44 560 ARG A O 1
ATOM 4504 N N . PHE A 1 561 ? -13.092 -17.765 -12.286 1.00 98.50 561 PHE A N 1
ATOM 4505 C CA . PHE A 1 561 ? -14.367 -17.814 -11.581 1.00 98.50 561 PHE A CA 1
ATOM 4506 C C . PHE A 1 561 ? -14.746 -19.278 -11.325 1.00 98.50 561 PHE A C 1
ATOM 4508 O O . PHE A 1 561 ? -14.890 -20.063 -12.256 1.00 98.50 561 PHE A O 1
ATOM 4515 N N . SER A 1 562 ? -14.916 -19.667 -10.062 1.00 98.06 562 SER A N 1
ATOM 4516 C CA . SER A 1 562 ? -15.217 -21.049 -9.667 1.00 98.06 562 SER A CA 1
ATOM 4517 C C . SER A 1 562 ? -16.401 -21.096 -8.707 1.00 98.06 562 SER A C 1
ATOM 4519 O O . SER A 1 562 ? -16.303 -20.619 -7.579 1.00 98.06 562 SER A O 1
ATOM 4521 N N . ALA A 1 563 ? -17.514 -21.702 -9.134 1.00 96.19 563 ALA A N 1
ATOM 4522 C CA . ALA A 1 563 ? -18.784 -21.641 -8.403 1.00 96.19 563 ALA A CA 1
ATOM 4523 C C . ALA A 1 563 ? -19.674 -22.894 -8.560 1.00 96.19 563 ALA A C 1
ATOM 4525 O O . ALA A 1 563 ? -20.894 -22.792 -8.680 1.00 96.19 563 ALA A O 1
ATOM 4526 N N . GLY A 1 564 ? -19.087 -24.095 -8.619 1.00 87.50 564 GLY A N 1
ATOM 4527 C CA . GLY A 1 564 ? -19.860 -25.350 -8.598 1.00 87.50 564 GLY A CA 1
ATOM 4528 C C . GLY A 1 564 ? -20.862 -25.525 -9.753 1.00 87.50 564 GLY A C 1
ATOM 4529 O O . GLY A 1 564 ? -21.911 -26.136 -9.563 1.00 87.50 564 GLY A O 1
ATOM 4530 N N . GLY A 1 565 ? -20.558 -24.984 -10.939 1.00 90.38 565 GLY A N 1
ATOM 4531 C CA . GLY A 1 565 ? -21.415 -25.032 -12.134 1.00 90.38 565 GLY A CA 1
ATOM 4532 C C . GLY A 1 565 ? -22.245 -23.768 -12.383 1.00 90.38 565 GLY A C 1
ATOM 4533 O O . GLY A 1 565 ? -22.842 -23.641 -13.452 1.00 90.38 565 GLY A O 1
ATOM 4534 N N . LEU A 1 566 ? -22.266 -22.821 -11.438 1.00 96.62 566 LEU A N 1
ATOM 4535 C CA . LEU A 1 566 ? -22.753 -21.466 -11.689 1.00 96.62 566 LEU A CA 1
ATOM 4536 C C . LEU A 1 566 ? -21.766 -20.725 -12.600 1.00 96.62 566 LEU A C 1
ATOM 4538 O O . LEU A 1 566 ? -20.558 -20.795 -12.383 1.00 96.62 566 LEU A O 1
ATOM 4542 N N . LYS A 1 567 ? -22.289 -19.997 -13.588 1.00 98.00 567 LYS A N 1
ATOM 4543 C CA . LYS A 1 567 ? -21.492 -19.229 -14.552 1.00 98.00 567 LYS A CA 1
ATOM 4544 C C . LYS A 1 567 ? -21.559 -17.725 -14.283 1.00 98.00 567 LYS A C 1
ATOM 4546 O O . LYS A 1 567 ? -22.575 -17.265 -13.749 1.00 98.00 567 LYS A O 1
ATOM 4551 N N . PRO A 1 568 ? -20.518 -16.959 -14.646 1.00 98.31 568 PRO A N 1
ATOM 4552 C CA . PRO A 1 568 ? -20.523 -15.508 -14.529 1.00 98.31 568 PRO A CA 1
ATOM 4553 C C . PRO A 1 568 ? -21.232 -14.830 -15.713 1.00 98.31 568 PRO A C 1
ATOM 4555 O O . PRO A 1 568 ? -21.237 -15.322 -16.842 1.00 98.31 568 PRO A O 1
ATOM 4558 N N . ALA A 1 569 ? -21.790 -13.652 -15.453 1.00 98.56 569 ALA A N 1
ATOM 4559 C CA . ALA A 1 569 ? -22.331 -12.741 -16.452 1.00 98.56 569 ALA A CA 1
ATOM 4560 C C . ALA A 1 569 ? -22.066 -11.274 -16.066 1.00 98.56 569 ALA A C 1
ATOM 4562 O O . ALA A 1 569 ? -21.744 -10.967 -14.918 1.00 98.56 569 ALA A O 1
ATOM 4563 N N . ALA A 1 570 ? -22.232 -10.356 -17.019 1.00 98.38 570 ALA A N 1
ATOM 4564 C CA . ALA A 1 570 ? -22.144 -8.913 -16.812 1.00 98.38 570 ALA A CA 1
ATOM 4565 C C . ALA A 1 570 ? -23.519 -8.241 -16.884 1.00 98.38 570 ALA A C 1
ATOM 4567 O O . ALA A 1 570 ? -24.319 -8.508 -17.786 1.00 98.38 570 ALA A O 1
ATOM 4568 N N . THR A 1 571 ? -23.754 -7.290 -15.986 1.00 97.50 571 THR A N 1
ATOM 4569 C CA . THR A 1 571 ? -24.903 -6.380 -16.037 1.00 97.50 571 THR A CA 1
ATOM 4570 C C . THR A 1 571 ? -24.406 -4.950 -15.856 1.00 97.50 571 THR A C 1
ATOM 4572 O O . THR A 1 571 ? -23.613 -4.682 -14.957 1.00 97.50 571 THR A O 1
ATOM 4575 N N . VAL A 1 572 ? -24.909 -4.022 -16.675 1.00 95.44 572 VAL A N 1
ATOM 4576 C CA . VAL A 1 572 ? -24.702 -2.580 -16.494 1.00 95.44 572 VAL A CA 1
ATOM 4577 C C . VAL A 1 572 ? -26.036 -1.932 -16.180 1.00 95.44 572 VAL A C 1
ATOM 4579 O O . VAL A 1 572 ? -26.996 -2.037 -16.945 1.00 95.44 572 VAL A O 1
ATOM 4582 N N . GLN A 1 573 ? -26.086 -1.242 -15.050 1.00 89.94 573 GLN A N 1
ATOM 4583 C CA . GLN A 1 573 ? -27.245 -0.500 -14.586 1.00 89.94 573 GLN A CA 1
ATOM 4584 C C . GLN A 1 573 ? -27.033 1.002 -14.789 1.00 89.94 573 GLN A C 1
ATOM 4586 O O . GLN A 1 573 ? -25.974 1.529 -14.467 1.00 89.94 573 GLN A O 1
ATOM 4591 N N . LEU A 1 574 ? -28.061 1.693 -15.288 1.00 86.81 574 LEU A N 1
ATOM 4592 C CA . LEU A 1 574 ? -28.082 3.148 -15.426 1.00 86.81 574 LEU A CA 1
ATOM 4593 C C . LEU A 1 574 ? -29.187 3.782 -14.577 1.00 86.81 574 LEU A C 1
ATOM 4595 O O . LEU A 1 574 ? -30.366 3.443 -14.695 1.00 86.81 574 LEU A O 1
ATOM 4599 N N . GLY A 1 575 ? -28.828 4.827 -13.837 1.00 72.81 575 GLY A N 1
ATOM 4600 C CA . GLY A 1 575 ? -29.753 5.625 -13.037 1.00 72.81 575 GLY A CA 1
ATOM 4601 C C . GLY A 1 575 ? -30.355 4.887 -11.839 1.00 72.81 575 GLY A C 1
ATOM 4602 O O . GLY A 1 575 ? -29.960 3.776 -11.496 1.00 72.81 575 GLY A O 1
ATOM 4603 N N . GLY A 1 576 ? -31.314 5.550 -11.187 1.00 57.97 576 GLY A N 1
ATOM 4604 C CA . GLY A 1 576 ? -31.895 5.077 -9.939 1.00 57.97 576 GLY A CA 1
ATOM 4605 C C . GLY A 1 576 ? -32.789 3.865 -10.115 1.00 57.97 576 GLY A C 1
ATOM 4606 O O . GLY A 1 576 ? -33.963 3.975 -10.475 1.00 57.97 576 GLY A O 1
ATOM 4607 N N . TYR A 1 577 ? -32.230 2.698 -9.834 1.00 53.75 577 TYR A N 1
ATOM 4608 C CA . TYR A 1 577 ? -33.027 1.526 -9.538 1.00 53.75 577 TYR A CA 1
ATOM 4609 C C . TYR A 1 577 ? -33.635 1.702 -8.154 1.00 53.75 577 TYR A C 1
ATOM 4611 O O . TYR A 1 577 ? -32.934 2.020 -7.195 1.00 53.75 577 TYR A O 1
ATOM 4619 N N . LYS A 1 578 ? -34.953 1.519 -8.048 1.00 47.09 578 LYS A N 1
ATOM 4620 C CA . LYS A 1 578 ? -35.622 1.546 -6.748 1.00 47.09 578 LYS A CA 1
ATOM 4621 C C . LYS A 1 578 ? -34.940 0.525 -5.835 1.00 47.09 578 LYS A C 1
ATOM 4623 O O . LYS A 1 578 ? -34.798 -0.629 -6.230 1.00 47.09 578 LYS A O 1
ATOM 4628 N N . ASN A 1 579 ? -34.586 0.968 -4.628 1.00 47.81 579 ASN A N 1
ATOM 4629 C CA . ASN A 1 579 ? -34.198 0.169 -3.459 1.00 47.81 579 ASN A CA 1
ATOM 4630 C C . ASN A 1 579 ? -32.704 0.097 -3.099 1.00 47.81 579 ASN A C 1
ATOM 4632 O O . ASN A 1 579 ? -32.434 -0.537 -2.092 1.00 47.81 579 ASN A O 1
ATOM 4636 N N . VAL A 1 580 ? -31.750 0.729 -3.803 1.00 50.16 580 VAL A N 1
ATOM 4637 C CA . VAL A 1 580 ? -30.331 0.679 -3.358 1.00 50.16 580 VAL A CA 1
ATOM 4638 C C . VAL A 1 580 ? -29.962 1.869 -2.462 1.00 50.16 580 VAL A C 1
ATOM 4640 O O . VAL A 1 580 ? -29.542 1.651 -1.330 1.00 50.16 580 VAL A O 1
ATOM 4643 N N . PHE A 1 581 ? -30.166 3.117 -2.907 1.00 51.50 581 PHE A N 1
ATOM 4644 C CA . PHE A 1 581 ? -29.852 4.302 -2.093 1.00 51.50 581 PHE A CA 1
ATOM 4645 C C . PHE A 1 581 ? -30.918 5.404 -2.200 1.00 51.50 581 PHE A C 1
ATOM 4647 O O . PHE A 1 581 ? -31.484 5.650 -3.262 1.00 51.50 581 PHE A O 1
ATOM 4654 N N . GLU A 1 582 ? -31.161 6.127 -1.101 1.00 42.41 582 GLU A N 1
ATOM 4655 C CA . GLU A 1 582 ? -32.096 7.270 -1.035 1.00 42.41 582 GLU A CA 1
ATOM 4656 C C . GLU A 1 582 ? -31.686 8.432 -1.976 1.00 42.41 582 GLU A C 1
ATOM 4658 O O . GLU A 1 582 ? -32.503 9.277 -2.334 1.00 42.41 582 GLU A O 1
ATOM 4663 N N . GLN A 1 583 ? -30.425 8.439 -2.427 1.00 45.72 583 GLN A N 1
ATOM 4664 C CA . GLN A 1 583 ? -29.782 9.475 -3.249 1.00 45.72 583 GLN A CA 1
ATOM 4665 C C . GLN A 1 583 ? -29.645 9.095 -4.737 1.00 45.72 583 GLN A C 1
ATOM 4667 O O . GLN A 1 583 ? -28.980 9.804 -5.492 1.00 45.72 583 GLN A O 1
ATOM 4672 N N . ASP A 1 584 ? -30.289 8.010 -5.180 1.00 49.81 584 ASP A N 1
ATOM 4673 C CA . ASP A 1 584 ? -30.253 7.469 -6.548 1.00 49.81 584 ASP A CA 1
ATOM 4674 C C . ASP A 1 584 ? -31.003 8.354 -7.586 1.00 49.81 584 ASP A C 1
ATOM 4676 O O . ASP A 1 584 ? -31.885 7.914 -8.330 1.00 49.81 584 ASP A O 1
ATOM 4680 N N . ALA A 1 585 ? -30.655 9.641 -7.670 1.00 50.72 585 ALA A N 1
ATOM 4681 C CA . ALA A 1 585 ? -31.121 10.550 -8.711 1.00 50.72 585 ALA A CA 1
ATOM 4682 C C . ALA A 1 585 ? -30.333 10.365 -10.027 1.00 50.72 585 ALA A C 1
ATOM 4684 O O . ALA A 1 585 ? -29.200 9.895 -10.069 1.00 50.72 585 ALA A O 1
ATOM 4685 N N . ALA A 1 586 ? -30.979 10.708 -11.145 1.00 52.09 586 ALA A N 1
ATOM 4686 C CA . ALA A 1 586 ? -30.587 10.360 -12.509 1.00 52.09 586 ALA A CA 1
ATOM 4687 C C . ALA A 1 586 ? -29.108 10.650 -12.861 1.00 52.09 586 ALA A C 1
ATOM 4689 O O . ALA A 1 586 ? -28.744 11.823 -12.942 1.00 52.09 586 ALA A O 1
ATOM 4690 N N . LYS A 1 587 ? -28.342 9.583 -13.193 1.00 62.59 587 LYS A N 1
ATOM 4691 C CA . LYS A 1 587 ? -27.142 9.495 -14.085 1.00 62.59 587 LYS A CA 1
ATOM 4692 C C . LYS A 1 587 ? -25.945 8.661 -13.543 1.00 62.59 587 LYS A C 1
ATOM 4694 O O . LYS A 1 587 ? -24.845 8.846 -14.044 1.00 62.59 587 LYS A O 1
ATOM 4699 N N . ASP A 1 588 ? -26.133 7.754 -12.580 1.00 79.69 588 ASP A N 1
ATOM 4700 C CA . ASP A 1 588 ? -25.103 6.764 -12.182 1.00 79.69 588 ASP A CA 1
ATOM 4701 C C . ASP A 1 588 ? -25.002 5.604 -13.194 1.00 79.69 588 ASP A C 1
ATOM 4703 O O . ASP A 1 588 ? -26.035 5.173 -13.718 1.00 79.69 588 ASP A O 1
ATOM 4707 N N . THR A 1 589 ? -23.790 5.105 -13.435 1.00 87.50 589 THR A N 1
ATOM 4708 C CA . THR A 1 589 ? -23.485 3.831 -14.100 1.00 87.50 589 THR A CA 1
ATOM 4709 C C . THR A 1 589 ? -22.936 2.855 -13.062 1.00 87.50 589 THR A C 1
ATOM 4711 O O . THR A 1 589 ? -22.046 3.204 -12.287 1.00 87.50 589 THR A O 1
ATOM 4714 N N . ARG A 1 590 ? -23.478 1.633 -13.038 1.00 90.69 590 ARG A N 1
ATOM 4715 C CA . ARG A 1 590 ? -22.952 0.529 -12.228 1.00 90.69 590 ARG A CA 1
ATOM 4716 C C . ARG A 1 590 ? -22.660 -0.668 -13.109 1.00 90.69 590 ARG A C 1
ATOM 4718 O O . ARG A 1 590 ? -23.600 -1.243 -13.662 1.00 90.69 590 ARG A O 1
ATOM 4725 N N . MET A 1 591 ? -21.396 -1.049 -13.208 1.00 95.38 591 MET A N 1
ATOM 4726 C CA . MET A 1 591 ? -20.968 -2.281 -13.859 1.00 95.38 591 MET A CA 1
ATOM 4727 C C . MET A 1 591 ? -20.832 -3.388 -12.811 1.00 95.38 591 MET A C 1
ATOM 4729 O O . MET A 1 591 ? -20.136 -3.224 -11.810 1.00 95.38 591 MET A O 1
ATOM 4733 N N . CYS A 1 592 ? -21.499 -4.518 -13.038 1.00 96.62 592 CYS A N 1
ATOM 4734 C CA . CYS A 1 592 ? -21.579 -5.613 -12.076 1.00 96.62 592 CYS A CA 1
ATOM 4735 C C . CYS A 1 592 ? -21.173 -6.949 -12.705 1.00 96.62 592 CYS A C 1
ATOM 4737 O O . CYS A 1 592 ? -21.688 -7.315 -13.765 1.00 96.62 592 CYS A O 1
ATOM 4739 N N . LEU A 1 593 ? -20.353 -7.716 -11.983 1.00 98.56 593 LEU A N 1
ATOM 4740 C CA . LEU A 1 593 ? -20.207 -9.157 -12.184 1.00 98.56 593 LEU A CA 1
ATOM 4741 C C . LEU A 1 593 ? -21.326 -9.871 -11.412 1.00 98.56 593 LEU A C 1
ATOM 4743 O O . LEU A 1 593 ? -21.446 -9.716 -10.193 1.00 98.56 593 LEU A O 1
ATOM 4747 N N . VAL A 1 594 ? -22.155 -10.631 -12.119 1.00 98.44 594 VAL A N 1
ATOM 4748 C CA . VAL A 1 594 ? -23.400 -11.239 -11.620 1.00 98.44 594 VAL A CA 1
ATOM 4749 C C . VAL A 1 594 ? -23.458 -12.728 -11.997 1.00 98.44 594 VAL A C 1
ATOM 4751 O O . VAL A 1 594 ? -22.658 -13.179 -12.818 1.00 98.44 594 VAL A O 1
ATOM 4754 N N . PRO A 1 595 ? -24.373 -13.531 -11.428 1.00 98.25 595 PRO A N 1
ATOM 4755 C CA . PRO A 1 595 ? -24.620 -14.889 -11.912 1.00 98.25 595 PRO A CA 1
ATOM 4756 C C . PRO A 1 595 ? -25.324 -14.909 -13.279 1.00 98.25 595 PRO A C 1
ATOM 4758 O O . PRO A 1 595 ? -26.213 -14.098 -13.542 1.00 98.25 595 PRO A O 1
ATOM 4761 N N . ASP A 1 596 ? -25.026 -15.906 -14.111 1.00 97.69 596 ASP A N 1
ATOM 4762 C CA . ASP A 1 596 ? -25.753 -16.184 -15.357 1.00 97.69 596 ASP A CA 1
ATOM 4763 C C . ASP A 1 596 ? -27.041 -17.008 -15.117 1.00 97.69 596 ASP A C 1
ATOM 4765 O O . ASP A 1 596 ? -27.280 -18.056 -15.716 1.00 97.69 596 ASP A O 1
ATOM 4769 N N . THR A 1 597 ? -27.885 -16.562 -14.186 1.00 97.56 597 THR A N 1
ATOM 4770 C CA . THR A 1 597 ? -29.217 -17.138 -13.927 1.00 97.56 597 THR A CA 1
ATOM 4771 C C . THR A 1 597 ? -30.142 -16.090 -13.311 1.00 97.56 597 THR A C 1
ATOM 4773 O O . THR A 1 597 ? -29.682 -15.188 -12.616 1.00 97.56 597 THR A O 1
ATOM 4776 N N . ASP A 1 598 ? -31.451 -16.211 -13.541 1.00 96.69 598 ASP A N 1
ATOM 4777 C CA . ASP A 1 598 ? -32.456 -15.375 -12.868 1.00 96.69 598 ASP A CA 1
ATOM 4778 C C . ASP A 1 598 ? -32.951 -15.997 -11.557 1.00 96.69 598 ASP A C 1
ATOM 4780 O O . ASP A 1 598 ? -33.431 -15.276 -10.690 1.00 96.69 598 ASP A O 1
ATOM 4784 N N . ASP A 1 599 ? -32.835 -17.313 -11.397 1.00 96.06 599 ASP A N 1
ATOM 4785 C CA . ASP A 1 599 ? -33.217 -18.045 -10.186 1.00 96.06 599 ASP A CA 1
ATOM 4786 C C . ASP A 1 599 ? -31.939 -18.612 -9.561 1.00 96.06 599 ASP A C 1
ATOM 4788 O O . ASP A 1 599 ? -31.437 -19.661 -9.979 1.00 96.06 599 ASP A O 1
ATOM 4792 N N . LEU A 1 600 ? -31.346 -17.855 -8.633 1.00 97.50 600 LEU A N 1
ATOM 4793 C CA . LEU A 1 600 ? -30.137 -18.267 -7.927 1.00 97.50 600 LEU A CA 1
ATOM 4794 C C . LEU A 1 600 ? -30.522 -18.942 -6.614 1.00 97.50 600 LEU A C 1
ATOM 4796 O O . LEU A 1 600 ? -31.091 -18.311 -5.726 1.00 97.50 600 LEU A O 1
ATOM 4800 N N . LYS A 1 601 ? -30.137 -20.209 -6.471 1.00 96.75 601 LYS A N 1
ATOM 4801 C CA . LYS A 1 601 ? -30.348 -21.010 -5.263 1.00 96.75 601 LYS A CA 1
ATOM 4802 C C . LYS A 1 601 ? -29.014 -21.497 -4.740 1.00 96.75 601 LYS A C 1
ATOM 4804 O O . LYS A 1 601 ? -28.368 -22.303 -5.404 1.00 96.75 601 LYS A O 1
ATOM 4809 N N . LEU A 1 602 ? -28.632 -21.031 -3.556 1.00 97.00 602 LEU A N 1
ATOM 4810 C CA . LEU A 1 602 ? -27.418 -21.470 -2.877 1.00 97.00 602 LEU A CA 1
ATOM 4811 C C . LEU A 1 602 ? -27.771 -22.265 -1.621 1.00 97.00 602 LEU A C 1
ATOM 4813 O O . LEU A 1 602 ? -28.711 -21.941 -0.888 1.00 97.00 602 LEU A O 1
ATOM 4817 N N . LYS A 1 603 ? -27.006 -23.320 -1.373 1.00 97.06 603 LYS A N 1
ATOM 4818 C CA . LYS A 1 603 ? -27.101 -24.189 -0.202 1.00 97.06 603 LYS A CA 1
ATOM 4819 C C . LYS A 1 603 ? -25.975 -23.861 0.769 1.00 97.06 603 LYS A C 1
ATOM 4821 O O . LYS A 1 603 ? -24.918 -23.376 0.380 1.00 97.06 603 LYS A O 1
ATOM 4826 N N . ALA A 1 604 ? -26.187 -24.177 2.044 1.00 98.00 604 ALA A N 1
ATOM 4827 C CA . ALA A 1 604 ? -25.104 -24.126 3.018 1.00 98.00 604 ALA A CA 1
ATOM 4828 C C . ALA A 1 604 ? -23.940 -25.032 2.570 1.00 98.00 604 ALA A C 1
ATOM 4830 O O . ALA A 1 604 ? -24.165 -26.180 2.182 1.00 98.00 604 ALA A O 1
ATOM 4831 N N . GLY A 1 605 ? -22.719 -24.508 2.631 1.00 97.31 605 GLY A N 1
ATOM 4832 C CA . GLY A 1 605 ? -21.498 -25.149 2.147 1.00 97.31 605 GLY A CA 1
ATOM 4833 C C . GLY A 1 605 ? -21.138 -24.831 0.693 1.00 97.31 605 GLY A C 1
ATOM 4834 O O . GLY A 1 605 ? -20.027 -25.165 0.284 1.00 97.31 605 GLY A O 1
ATOM 4835 N N . ASP A 1 606 ? -22.016 -24.175 -0.078 1.00 98.25 606 ASP A N 1
ATOM 4836 C CA . ASP A 1 606 ? -21.656 -23.698 -1.415 1.00 98.25 606 ASP A CA 1
ATOM 4837 C C . ASP A 1 606 ? -20.561 -22.627 -1.319 1.00 98.25 606 ASP A C 1
ATOM 4839 O O . ASP A 1 606 ? -20.529 -21.798 -0.402 1.00 98.25 606 ASP A O 1
ATOM 4843 N N . VAL A 1 607 ? -19.650 -22.654 -2.290 1.00 98.31 607 VAL A N 1
ATOM 4844 C CA . VAL A 1 607 ? -18.487 -21.771 -2.351 1.00 98.31 607 VAL A CA 1
ATOM 4845 C C . VAL A 1 607 ? -18.393 -21.168 -3.739 1.00 98.31 607 VAL A C 1
ATOM 4847 O O . VAL A 1 607 ? -18.396 -21.886 -4.739 1.00 98.31 607 VAL A O 1
ATOM 4850 N N . ILE A 1 608 ? -18.250 -19.848 -3.772 1.00 98.56 608 ILE A N 1
ATOM 4851 C CA . ILE A 1 608 ? -17.967 -19.075 -4.978 1.00 98.56 608 ILE A CA 1
ATOM 4852 C C . ILE A 1 608 ? -16.619 -18.394 -4.764 1.00 98.56 608 ILE A C 1
ATOM 4854 O O . ILE A 1 608 ? -16.419 -17.717 -3.757 1.00 98.56 608 ILE A O 1
ATOM 4858 N N . GLU A 1 609 ? -15.689 -18.593 -5.686 1.00 98.56 609 GLU A N 1
ATOM 4859 C CA . GLU A 1 609 ? -14.335 -18.053 -5.617 1.00 98.56 609 GLU A CA 1
ATOM 4860 C C . GLU A 1 609 ? -14.001 -17.309 -6.910 1.00 98.56 609 GLU A C 1
ATOM 4862 O O . GLU A 1 609 ? -14.235 -17.823 -8.005 1.00 98.56 609 GLU A O 1
ATOM 4867 N N . ILE A 1 610 ? -13.479 -16.091 -6.769 1.00 98.62 610 ILE A N 1
ATOM 4868 C CA . ILE A 1 610 ? -13.112 -15.206 -7.874 1.00 98.62 610 ILE A CA 1
ATOM 4869 C C . ILE A 1 610 ? -11.676 -14.741 -7.648 1.00 98.62 610 ILE A C 1
ATOM 4871 O O . ILE A 1 610 ? -11.379 -14.112 -6.632 1.00 98.62 610 ILE A O 1
ATOM 4875 N N . GLU A 1 611 ? -10.800 -15.054 -8.594 1.00 97.62 611 GLU A N 1
ATOM 4876 C CA . GLU A 1 611 ? -9.408 -14.604 -8.643 1.00 97.62 611 GLU A CA 1
ATOM 4877 C C . GLU A 1 611 ? -9.254 -13.629 -9.814 1.00 97.62 611 GLU A C 1
ATOM 4879 O O . GLU A 1 611 ? -9.634 -13.948 -10.947 1.00 97.62 611 GLU A O 1
ATOM 4884 N N . GLY A 1 612 ? -8.735 -12.432 -9.551 1.00 96.25 612 GLY A N 1
ATOM 4885 C CA . GLY A 1 612 ? -8.692 -11.372 -10.551 1.00 96.25 612 GLY A CA 1
ATOM 4886 C C . GLY A 1 612 ? -7.992 -10.097 -10.097 1.00 96.25 612 GLY A C 1
ATOM 4887 O O . GLY A 1 612 ? -7.298 -10.074 -9.080 1.00 96.25 612 GLY A O 1
ATOM 4888 N N . TYR A 1 613 ? -8.190 -9.039 -10.883 1.00 94.00 613 TYR A N 1
ATOM 4889 C CA . TYR A 1 613 ? -7.569 -7.729 -10.709 1.00 94.00 613 TYR A CA 1
ATOM 4890 C C . TYR A 1 613 ? -8.629 -6.633 -10.803 1.00 94.00 613 TYR A C 1
ATOM 4892 O O . TYR A 1 613 ? -9.434 -6.616 -11.741 1.00 94.00 613 TYR A O 1
ATOM 4900 N N . TRP A 1 614 ? -8.607 -5.689 -9.865 1.00 96.50 614 TRP A N 1
ATOM 4901 C CA . TRP A 1 614 ? -9.198 -4.376 -10.109 1.00 96.50 614 TRP A CA 1
ATOM 4902 C C . TRP A 1 614 ? -8.208 -3.555 -10.937 1.00 96.50 614 TRP A C 1
ATOM 4904 O O . TRP A 1 614 ? -7.020 -3.526 -10.604 1.00 96.50 614 TRP A O 1
ATOM 4914 N N . LEU A 1 615 ? -8.688 -2.912 -12.004 1.00 96.44 615 LEU A N 1
ATOM 4915 C CA . LEU A 1 615 ? -7.845 -2.199 -12.964 1.00 96.44 615 LEU A CA 1
ATOM 4916 C C . LEU A 1 615 ? -8.429 -0.809 -13.279 1.00 96.44 615 LEU A C 1
ATOM 4918 O O . LEU A 1 615 ? -9.293 -0.700 -14.156 1.00 96.44 615 LEU A O 1
ATOM 4922 N N . PRO A 1 616 ? -7.969 0.256 -12.604 1.00 95.00 616 PRO A N 1
ATOM 4923 C CA . PRO A 1 616 ? -8.183 1.623 -13.036 1.00 95.00 616 PRO A CA 1
ATOM 4924 C C . PRO A 1 616 ? -7.100 1.966 -14.066 1.00 95.00 616 PRO A C 1
ATOM 4926 O O . PRO A 1 616 ? -5.912 1.741 -13.831 1.00 95.00 616 PRO A O 1
ATOM 4929 N N . TYR A 1 617 ? -7.483 2.530 -15.205 1.00 94.69 617 TYR A N 1
ATOM 4930 C CA . TYR A 1 617 ? -6.528 2.850 -16.263 1.00 94.69 617 TYR A CA 1
ATOM 4931 C C . TYR A 1 617 ? -6.790 4.225 -16.880 1.00 94.69 617 TYR A C 1
ATOM 4933 O O . TYR A 1 617 ? -7.910 4.736 -16.901 1.00 94.69 617 TYR A O 1
ATOM 4941 N N . GLY A 1 618 ? -5.722 4.872 -17.337 1.00 90.75 618 GLY A N 1
ATOM 4942 C CA . GLY A 1 618 ? -5.703 6.279 -17.718 1.00 90.75 618 GLY A CA 1
ATOM 4943 C C . GLY A 1 618 ? -6.346 6.546 -19.076 1.00 90.75 618 GLY A C 1
ATOM 4944 O O . GLY A 1 618 ? -6.882 7.635 -19.300 1.00 90.75 618 GLY A O 1
ATOM 4945 N N . ALA A 1 619 ? -6.348 5.559 -19.978 1.00 90.69 619 ALA A N 1
ATOM 4946 C CA . ALA A 1 619 ? -6.987 5.695 -21.282 1.00 90.69 619 ALA A CA 1
ATOM 4947 C C . ALA A 1 619 ? -8.503 5.890 -21.125 1.00 90.69 619 ALA A C 1
ATOM 4949 O O . ALA A 1 619 ? -9.185 5.128 -20.448 1.00 90.69 619 ALA A O 1
ATOM 4950 N N . THR A 1 620 ? -9.055 6.926 -21.758 1.00 89.25 620 THR A N 1
ATOM 4951 C CA . THR A 1 620 ? -10.472 7.292 -21.579 1.00 89.25 620 THR A CA 1
ATOM 4952 C C . THR A 1 620 ? -11.418 6.589 -22.558 1.00 89.25 620 THR A C 1
ATOM 4954 O O . THR A 1 620 ? -12.603 6.470 -22.270 1.00 89.25 620 THR A O 1
ATOM 4957 N N . PHE A 1 621 ? -10.948 6.168 -23.737 1.00 91.00 621 PHE A N 1
ATOM 4958 C CA . PHE A 1 621 ? -11.826 5.772 -24.854 1.00 91.00 621 PHE A CA 1
ATOM 4959 C C . PHE A 1 621 ? -11.446 4.442 -25.525 1.00 91.00 621 PHE A C 1
ATOM 4961 O O . PHE A 1 621 ? -11.810 4.230 -26.680 1.00 91.00 621 PHE A O 1
ATOM 4968 N N . ASP A 1 622 ? -10.727 3.555 -24.837 1.00 92.94 622 ASP A N 1
ATOM 4969 C CA . ASP A 1 622 ? -10.392 2.229 -25.365 1.00 92.94 622 ASP A CA 1
ATOM 4970 C C . ASP A 1 622 ? -10.306 1.148 -24.272 1.00 92.94 622 ASP A C 1
ATOM 4972 O O . ASP A 1 622 ? -10.475 1.424 -23.082 1.00 92.94 622 ASP A O 1
ATOM 4976 N N . THR A 1 623 ? -10.081 -0.092 -24.712 1.00 95.12 623 THR A N 1
ATOM 4977 C CA . THR A 1 623 ? -9.952 -1.309 -23.897 1.00 95.12 623 THR A CA 1
ATOM 4978 C C . THR A 1 623 ? -8.550 -1.917 -23.952 1.00 95.12 623 THR A C 1
ATOM 4980 O O . THR A 1 623 ? -8.355 -3.054 -23.522 1.00 95.12 623 THR A O 1
ATOM 4983 N N . LYS A 1 624 ? -7.545 -1.183 -24.449 1.00 94.75 624 LYS A N 1
ATOM 4984 C CA . LYS A 1 624 ? -6.205 -1.748 -24.676 1.00 94.75 624 LYS A CA 1
ATOM 4985 C C . LYS A 1 624 ? -5.543 -2.198 -23.380 1.00 94.75 624 LYS A C 1
ATOM 4987 O O . LYS A 1 624 ? -4.896 -3.241 -23.364 1.00 94.75 624 LYS A O 1
ATOM 4992 N N . SER A 1 625 ? -5.712 -1.436 -22.299 1.00 95.12 625 SER A N 1
ATOM 4993 C CA . SER A 1 625 ? -5.187 -1.801 -20.980 1.00 95.12 625 SER A CA 1
ATOM 4994 C C . SER A 1 625 ? -5.829 -3.089 -20.443 1.00 95.12 625 SER A C 1
ATOM 4996 O O . SER A 1 625 ? -5.077 -4.013 -20.140 1.00 95.12 625 SER A O 1
ATOM 4998 N N . PRO A 1 626 ? -7.170 -3.238 -20.379 1.00 96.50 626 PRO A N 1
ATOM 4999 C CA . PRO A 1 626 ? -7.782 -4.507 -19.980 1.00 96.50 626 PRO A CA 1
ATOM 5000 C C . PRO A 1 626 ? -7.384 -5.702 -20.859 1.00 96.50 626 PRO A C 1
ATOM 5002 O O . PRO A 1 626 ? -7.092 -6.768 -20.325 1.00 96.50 626 PRO A O 1
ATOM 5005 N N . GLU A 1 627 ? -7.316 -5.537 -22.183 1.00 96.06 627 GLU A N 1
ATOM 5006 C CA . GLU A 1 627 ? -6.857 -6.593 -23.104 1.00 96.06 627 GLU A CA 1
ATOM 5007 C C . GLU A 1 627 ? -5.405 -7.005 -22.829 1.00 96.06 627 GLU A C 1
ATO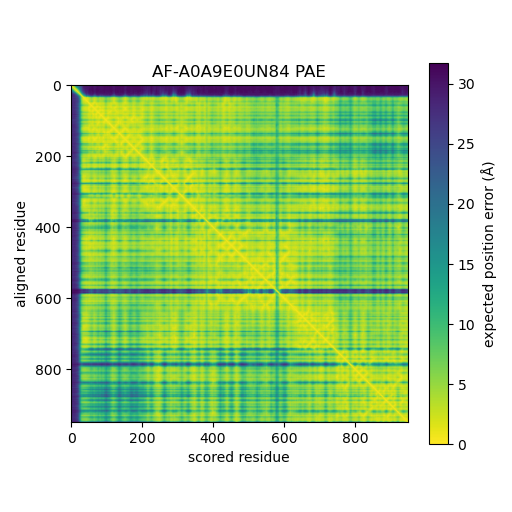M 5009 O O . GLU A 1 627 ? -5.079 -8.192 -22.790 1.00 96.06 627 GLU A O 1
ATOM 5014 N N . MET A 1 628 ? -4.535 -6.022 -22.590 1.00 93.50 628 MET A N 1
ATOM 5015 C CA . MET A 1 628 ? -3.139 -6.234 -22.223 1.00 93.50 628 MET A CA 1
ATOM 5016 C C . MET A 1 628 ? -3.028 -6.984 -20.890 1.00 93.50 628 MET A C 1
ATOM 5018 O O . MET A 1 628 ? -2.323 -7.987 -20.822 1.00 93.50 628 MET A O 1
ATOM 5022 N N . VAL A 1 629 ? -3.759 -6.569 -19.854 1.00 94.69 629 VAL A N 1
ATOM 5023 C CA . VAL A 1 629 ? -3.723 -7.239 -18.544 1.00 94.69 629 VAL A CA 1
ATOM 5024 C C . VAL A 1 629 ? -4.299 -8.658 -18.628 1.00 94.69 629 VAL A C 1
ATOM 5026 O O . VAL A 1 629 ? -3.752 -9.566 -18.008 1.00 94.69 629 VAL A O 1
ATOM 5029 N N . VAL A 1 630 ? -5.335 -8.912 -19.440 1.00 96.19 630 VAL A N 1
ATOM 5030 C CA . VAL A 1 630 ? -5.791 -10.291 -19.702 1.00 96.19 630 VAL A CA 1
ATOM 5031 C C . VAL A 1 630 ? -4.674 -11.121 -20.329 1.00 96.19 630 VAL A C 1
ATOM 5033 O O . VAL A 1 630 ? -4.360 -12.193 -19.816 1.00 96.19 630 VAL A O 1
ATOM 5036 N N . ARG A 1 631 ? -4.031 -10.620 -21.389 1.00 94.56 631 ARG A N 1
ATOM 5037 C CA . ARG A 1 631 ? -2.955 -11.345 -22.075 1.00 94.56 631 ARG A CA 1
ATOM 5038 C C . ARG A 1 631 ? -1.786 -11.665 -21.141 1.00 94.56 631 ARG A C 1
ATOM 5040 O O . ARG A 1 631 ? -1.328 -12.802 -21.121 1.00 94.56 631 ARG A O 1
ATOM 5047 N N . TYR A 1 632 ? -1.278 -10.675 -20.411 1.00 91.56 632 TYR A N 1
ATOM 5048 C CA . TYR A 1 632 ? -0.011 -10.810 -19.684 1.00 91.56 632 TYR A CA 1
ATOM 5049 C C . TYR A 1 632 ? -0.169 -11.259 -18.234 1.00 91.56 632 TYR A C 1
ATOM 5051 O O . TYR A 1 632 ? 0.696 -11.961 -17.725 1.00 91.56 632 TYR A O 1
ATOM 5059 N N . ASP A 1 633 ? -1.260 -10.886 -17.568 1.00 90.81 633 ASP A N 1
ATOM 5060 C CA . ASP A 1 633 ? -1.433 -11.149 -16.140 1.00 90.81 633 ASP A CA 1
ATOM 5061 C C . ASP A 1 633 ? -2.507 -12.207 -15.864 1.00 90.81 633 ASP A C 1
ATOM 5063 O O . ASP A 1 633 ? -2.489 -12.791 -14.786 1.00 90.81 633 ASP A O 1
ATOM 5067 N N . ALA A 1 634 ? -3.416 -12.516 -16.798 1.00 93.19 634 ALA A N 1
ATOM 5068 C CA . ALA A 1 634 ? -4.383 -13.613 -16.647 1.00 93.19 634 ALA A CA 1
ATOM 5069 C C . ALA A 1 634 ? -3.971 -14.872 -17.437 1.00 93.19 634 ALA A C 1
ATOM 5071 O O . ALA A 1 634 ? -3.623 -15.884 -16.830 1.00 93.19 634 ALA A O 1
ATOM 5072 N N . GLU A 1 635 ? -3.944 -14.806 -18.773 1.00 94.12 635 GLU A N 1
ATOM 5073 C CA . GLU A 1 635 ? -3.560 -15.925 -19.649 1.00 94.12 635 GLU A CA 1
ATOM 5074 C C . GLU A 1 635 ? -2.069 -16.248 -19.526 1.00 94.12 635 GLU A C 1
ATOM 5076 O O . GLU A 1 635 ? -1.680 -17.395 -19.310 1.00 94.12 635 GLU A O 1
ATOM 5081 N N . GLY A 1 636 ? -1.238 -15.212 -19.638 1.00 91.88 636 GLY A N 1
ATOM 5082 C CA . GLY A 1 636 ? 0.213 -15.260 -19.504 1.00 91.88 636 GLY A CA 1
ATOM 5083 C C . GLY A 1 636 ? 0.697 -15.026 -18.079 1.00 91.88 636 GLY A C 1
ATOM 5084 O O . GLY A 1 636 ? 1.848 -14.625 -17.916 1.00 91.88 636 GLY A O 1
ATOM 5085 N N . ALA A 1 637 ? -0.159 -15.244 -17.070 1.00 91.31 637 ALA A N 1
ATOM 5086 C CA . ALA A 1 637 ? 0.170 -15.009 -15.670 1.00 91.31 637 ALA A CA 1
ATOM 5087 C C . ALA A 1 637 ? 1.521 -15.628 -15.299 1.00 91.31 637 ALA A C 1
ATOM 5089 O O . ALA A 1 637 ? 1.869 -16.743 -15.713 1.00 91.31 637 ALA A O 1
ATOM 5090 N N . MET A 1 638 ? 2.264 -14.905 -14.470 1.00 89.81 638 MET A N 1
ATOM 5091 C CA . MET A 1 638 ? 3.537 -15.389 -13.972 1.00 89.81 638 MET A CA 1
ATOM 5092 C C . MET A 1 638 ? 3.377 -16.742 -13.260 1.00 89.81 638 MET A C 1
ATOM 5094 O O . MET A 1 638 ? 2.443 -16.943 -12.482 1.00 89.81 638 MET A O 1
ATOM 5098 N N . HIS A 1 639 ? 4.305 -17.662 -13.519 1.00 94.44 639 HIS A N 1
ATOM 5099 C CA . HIS A 1 639 ? 4.332 -18.989 -12.912 1.00 94.44 639 HIS A CA 1
ATOM 5100 C C . HIS A 1 639 ? 5.760 -19.544 -12.795 1.00 94.44 639 HIS A C 1
ATOM 5102 O O . HIS A 1 639 ? 6.680 -19.144 -13.513 1.00 94.44 639 HIS A O 1
ATOM 5108 N N . VAL A 1 640 ? 5.942 -20.505 -11.888 1.00 97.00 640 VAL A N 1
ATOM 5109 C CA . VAL A 1 640 ? 7.170 -21.298 -11.771 1.00 97.00 640 VAL A CA 1
ATOM 5110 C C . VAL A 1 640 ? 7.137 -22.412 -12.818 1.00 97.00 640 VAL A C 1
ATOM 5112 O O . VAL A 1 640 ? 6.283 -23.302 -12.755 1.00 97.00 640 VAL A O 1
ATOM 5115 N N . VAL A 1 641 ? 8.092 -22.372 -13.747 1.00 97.12 641 VAL A N 1
ATOM 5116 C CA . VAL A 1 641 ? 8.280 -23.342 -14.838 1.00 97.12 641 VAL A CA 1
ATOM 5117 C C . VAL A 1 641 ? 8.954 -24.615 -14.326 1.00 97.12 641 VAL A C 1
ATOM 5119 O O . VAL A 1 641 ? 8.499 -25.724 -14.603 1.00 97.12 641 VAL A O 1
ATOM 5122 N N . SER A 1 642 ? 10.038 -24.466 -13.565 1.00 97.94 642 SER A N 1
ATOM 5123 C CA . SER A 1 642 ? 10.816 -25.580 -13.015 1.00 97.94 642 SER A CA 1
ATOM 5124 C C . SER A 1 642 ? 11.545 -25.170 -11.743 1.00 97.94 642 SER A C 1
ATOM 5126 O O . SER A 1 642 ? 11.850 -23.997 -11.545 1.00 97.94 642 SER A O 1
ATOM 5128 N N . VAL A 1 643 ? 11.852 -26.148 -10.891 1.00 98.44 643 VAL A N 1
ATOM 5129 C CA . VAL A 1 643 ? 12.658 -25.966 -9.679 1.00 98.44 643 VAL A CA 1
ATOM 5130 C C . VAL A 1 643 ? 13.752 -27.030 -9.677 1.00 98.44 643 VAL A C 1
ATOM 5132 O O . VAL A 1 643 ? 13.456 -28.220 -9.746 1.00 98.44 643 VAL A O 1
ATOM 5135 N N . GLU A 1 644 ? 15.008 -26.595 -9.646 1.00 98.12 644 GLU A N 1
ATOM 5136 C CA . GLU A 1 644 ? 16.202 -27.450 -9.586 1.00 98.12 644 GLU A CA 1
ATOM 5137 C C . GLU A 1 644 ? 16.727 -27.597 -8.153 1.00 98.12 644 GLU A C 1
ATOM 5139 O O . GLU A 1 644 ? 17.292 -28.632 -7.809 1.00 98.12 644 GLU A O 1
ATOM 5144 N N . GLN A 1 645 ? 16.522 -26.578 -7.314 1.00 98.25 645 GLN A N 1
ATOM 5145 C CA . GLN A 1 645 ? 16.800 -26.604 -5.878 1.00 98.25 645 GLN A CA 1
ATOM 5146 C C . GLN A 1 645 ? 15.659 -25.907 -5.131 1.00 98.25 645 GLN A C 1
ATOM 5148 O O . GLN A 1 645 ? 15.326 -24.763 -5.454 1.00 98.25 645 GLN A O 1
ATOM 5153 N N . GLY A 1 646 ? 15.107 -26.575 -4.114 1.00 97.44 646 GLY A N 1
ATOM 5154 C CA . GLY A 1 646 ? 13.934 -26.115 -3.368 1.00 97.44 646 GLY A CA 1
ATOM 5155 C C . GLY A 1 646 ? 12.619 -26.753 -3.830 1.00 97.44 646 GLY A C 1
ATOM 5156 O O . GLY A 1 646 ? 12.606 -27.770 -4.521 1.00 97.44 646 GLY A O 1
ATOM 5157 N N . GLU A 1 647 ? 11.496 -26.145 -3.451 1.00 97.94 647 GLU A N 1
ATOM 5158 C CA . GLU A 1 647 ? 10.143 -26.626 -3.754 1.00 97.94 647 GLU A CA 1
ATOM 5159 C C . GLU A 1 647 ? 9.222 -25.468 -4.167 1.00 97.94 647 GLU A C 1
ATOM 5161 O O . GLU A 1 647 ? 9.189 -24.417 -3.529 1.00 97.94 647 GLU A O 1
ATOM 5166 N N . LYS A 1 648 ? 8.431 -25.658 -5.226 1.00 97.94 648 LYS A N 1
ATOM 5167 C CA . LYS A 1 648 ? 7.384 -24.708 -5.624 1.00 97.94 648 LYS A CA 1
ATOM 5168 C C . LYS A 1 648 ? 6.237 -24.729 -4.609 1.00 97.94 648 LYS A C 1
ATOM 5170 O O . LYS A 1 648 ? 5.673 -25.786 -4.350 1.00 97.94 648 LYS A O 1
ATOM 5175 N N . VAL A 1 649 ? 5.829 -23.558 -4.124 1.00 97.12 649 VAL A N 1
ATOM 5176 C CA . VAL A 1 649 ? 4.688 -23.401 -3.203 1.00 97.12 649 VAL A CA 1
ATOM 5177 C C . VAL A 1 649 ? 3.491 -22.738 -3.889 1.00 97.12 649 VAL A C 1
ATOM 5179 O O . VAL A 1 649 ? 2.366 -23.200 -3.721 1.00 97.12 649 VAL A O 1
ATOM 5182 N N . SER A 1 650 ? 3.709 -21.666 -4.659 1.00 94.69 650 SER A N 1
ATOM 5183 C CA . SER A 1 650 ? 2.640 -20.919 -5.343 1.00 94.69 650 SER A CA 1
ATOM 5184 C C . SER A 1 650 ? 3.147 -20.239 -6.617 1.00 94.69 650 SER A C 1
ATOM 5186 O O . SER A 1 650 ? 4.335 -19.931 -6.715 1.00 94.69 650 SER A O 1
ATOM 5188 N N . ASP A 1 651 ? 2.240 -20.002 -7.569 1.00 92.31 651 ASP A N 1
ATOM 5189 C CA . ASP A 1 651 ? 2.501 -19.251 -8.806 1.00 92.31 651 ASP A CA 1
ATOM 5190 C C . ASP A 1 651 ? 2.147 -17.762 -8.701 1.00 92.31 651 ASP A C 1
ATOM 5192 O O . ASP A 1 651 ? 2.813 -16.929 -9.307 1.00 92.31 651 ASP A O 1
ATOM 5196 N N . LEU A 1 652 ? 1.120 -17.410 -7.918 1.00 85.69 652 LEU A N 1
ATOM 5197 C CA . LEU A 1 652 ? 0.678 -16.026 -7.759 1.00 85.69 652 LEU A CA 1
ATOM 5198 C C . LEU A 1 652 ? 0.386 -15.704 -6.279 1.00 85.69 652 LEU A C 1
ATOM 5200 O O . LEU A 1 652 ? -0.582 -16.235 -5.730 1.00 85.69 652 LEU A O 1
ATOM 5204 N N . PRO A 1 653 ? 1.213 -14.869 -5.621 1.00 90.00 653 PRO A N 1
ATOM 5205 C CA . PRO A 1 653 ? 2.564 -14.492 -6.062 1.00 90.00 653 PRO A CA 1
ATOM 5206 C C . PRO A 1 653 ? 3.476 -15.727 -6.203 1.00 90.00 653 PRO A C 1
ATOM 5208 O O . PRO A 1 653 ? 3.140 -16.810 -5.709 1.00 90.00 653 PRO A O 1
ATOM 5211 N N . ILE A 1 654 ? 4.645 -15.568 -6.836 1.00 94.75 654 ILE A N 1
ATOM 5212 C CA . ILE A 1 654 ? 5.638 -16.649 -6.908 1.00 94.75 654 ILE A CA 1
ATOM 5213 C C . ILE A 1 654 ? 6.177 -16.911 -5.515 1.00 94.75 654 ILE A C 1
ATOM 5215 O O . ILE A 1 654 ? 6.769 -16.031 -4.890 1.00 94.75 654 ILE A O 1
ATOM 5219 N N . VAL A 1 655 ? 6.011 -18.149 -5.057 1.00 97.06 655 VAL A N 1
ATOM 5220 C CA . VAL A 1 655 ? 6.560 -18.607 -3.787 1.00 97.06 655 VAL A CA 1
ATOM 5221 C C . VAL A 1 655 ? 7.340 -19.894 -4.014 1.00 97.06 655 VAL A C 1
ATOM 5223 O O . VAL A 1 655 ? 6.780 -20.902 -4.453 1.00 97.06 655 VAL A O 1
ATOM 5226 N N . VAL A 1 656 ? 8.625 -19.870 -3.667 1.00 98.25 656 VAL A N 1
ATOM 5227 C CA . VAL A 1 656 ? 9.517 -21.036 -3.678 1.00 98.25 656 VAL A CA 1
ATOM 5228 C C . VAL A 1 656 ? 10.077 -21.236 -2.274 1.00 98.25 656 VAL A C 1
ATOM 5230 O O . VAL A 1 656 ? 10.535 -20.298 -1.627 1.00 98.25 656 VAL A O 1
ATOM 5233 N N . ARG A 1 657 ? 10.039 -22.463 -1.771 1.00 98.19 657 ARG A N 1
ATOM 5234 C CA . ARG A 1 657 ? 10.691 -22.850 -0.523 1.00 98.19 657 ARG A CA 1
ATOM 5235 C C . ARG A 1 657 ? 12.132 -23.245 -0.824 1.00 98.19 657 ARG A C 1
ATOM 5237 O O . ARG A 1 657 ? 12.370 -24.111 -1.659 1.00 98.19 657 ARG A O 1
ATOM 5244 N N . ALA A 1 658 ? 13.080 -22.600 -0.163 1.00 97.81 658 ALA A N 1
ATOM 5245 C CA . ALA A 1 658 ? 14.498 -22.886 -0.284 1.00 97.81 658 ALA A CA 1
ATOM 5246 C C . ALA A 1 658 ? 14.863 -24.231 0.357 1.00 97.81 658 ALA A C 1
ATOM 5248 O O . ALA A 1 658 ? 14.255 -24.671 1.332 1.00 97.81 658 ALA A O 1
ATOM 5249 N N . GLU A 1 659 ? 15.920 -24.843 -0.165 1.00 96.12 659 GLU A N 1
ATOM 5250 C CA . GLU A 1 659 ? 16.588 -26.004 0.409 1.00 96.12 659 GLU A CA 1
ATOM 5251 C C . GLU A 1 659 ? 18.022 -25.603 0.774 1.00 96.12 659 GLU A C 1
ATOM 5253 O O . GLU A 1 659 ? 18.764 -25.099 -0.070 1.00 96.12 659 GLU A O 1
ATOM 5258 N N . ASN A 1 660 ? 18.433 -25.823 2.028 1.00 92.06 660 ASN A N 1
ATOM 5259 C CA . ASN A 1 660 ? 19.778 -25.486 2.517 1.00 92.06 660 ASN A CA 1
ATOM 5260 C C . ASN A 1 660 ? 20.179 -24.023 2.232 1.00 92.06 660 ASN A C 1
ATOM 5262 O O . ASN A 1 660 ? 21.276 -23.767 1.739 1.00 92.06 660 ASN A O 1
ATOM 5266 N N . ASN A 1 661 ? 19.293 -23.061 2.533 1.00 95.00 661 ASN A N 1
ATOM 5267 C CA . ASN A 1 661 ? 19.520 -21.624 2.303 1.00 95.00 661 ASN A CA 1
ATOM 5268 C C . ASN A 1 661 ? 19.718 -21.217 0.832 1.00 95.00 661 ASN A C 1
ATOM 5270 O O . ASN A 1 661 ? 20.194 -20.112 0.561 1.00 95.00 661 ASN A O 1
ATOM 5274 N N . GLY A 1 662 ? 19.326 -22.077 -0.113 1.00 95.88 662 GLY A N 1
ATOM 5275 C CA . GLY A 1 662 ? 19.372 -21.785 -1.539 1.00 95.88 662 GLY A CA 1
ATOM 5276 C C . GLY A 1 662 ? 18.111 -22.212 -2.284 1.00 95.88 662 GLY A C 1
ATOM 5277 O O . GLY A 1 662 ? 17.419 -23.150 -1.892 1.00 95.88 662 GLY A O 1
ATOM 5278 N N . ALA A 1 663 ? 17.820 -21.520 -3.378 1.00 98.19 663 ALA A N 1
ATOM 5279 C CA . ALA A 1 663 ? 16.792 -21.913 -4.334 1.00 98.19 663 ALA A CA 1
ATOM 5280 C C . ALA A 1 663 ? 17.301 -21.671 -5.757 1.00 98.19 663 ALA A C 1
ATOM 5282 O O . ALA A 1 663 ? 17.955 -20.661 -6.015 1.00 98.19 663 ALA A O 1
ATOM 5283 N N . LEU A 1 664 ? 16.990 -22.582 -6.675 1.00 98.44 664 LEU A N 1
ATOM 5284 C CA . LEU A 1 664 ? 17.304 -22.469 -8.099 1.00 98.44 664 LEU A CA 1
ATOM 5285 C C . LEU A 1 664 ? 16.067 -22.890 -8.878 1.00 98.44 664 LEU A C 1
ATOM 5287 O O . LEU A 1 664 ? 15.615 -24.027 -8.758 1.00 98.44 664 LEU A O 1
ATOM 5291 N N . PHE A 1 665 ? 15.492 -21.964 -9.630 1.00 98.31 665 PHE A N 1
ATOM 5292 C CA . PHE A 1 665 ? 14.205 -22.167 -10.281 1.00 98.31 665 PHE A CA 1
ATOM 5293 C C . PHE A 1 665 ? 14.063 -21.274 -11.507 1.00 98.31 665 PHE A C 1
ATOM 5295 O O . PHE A 1 665 ? 14.808 -20.317 -11.689 1.00 98.31 665 PHE A O 1
ATOM 5302 N N . THR A 1 666 ? 13.090 -21.587 -12.349 1.00 97.94 666 THR A N 1
ATOM 5303 C CA . THR A 1 666 ? 12.784 -20.836 -13.562 1.00 97.94 666 THR A CA 1
ATOM 5304 C C . THR A 1 666 ? 11.374 -20.282 -13.468 1.00 97.94 666 THR A C 1
ATOM 5306 O O . THR A 1 666 ? 10.448 -21.017 -13.124 1.00 97.94 666 THR A O 1
ATOM 5309 N N . VAL A 1 667 ? 11.210 -19.002 -13.789 1.00 96.69 667 VAL A N 1
ATOM 5310 C CA . VAL A 1 667 ? 9.912 -18.316 -13.864 1.00 96.69 667 VAL A CA 1
ATOM 5311 C C . VAL A 1 667 ? 9.660 -17.811 -15.279 1.00 96.69 667 VAL A C 1
ATOM 5313 O O . VAL A 1 667 ? 10.610 -17.561 -16.018 1.00 96.69 667 VAL A O 1
ATOM 5316 N N . ALA A 1 668 ? 8.395 -17.662 -15.655 1.00 94.81 668 ALA A N 1
ATOM 5317 C CA . ALA A 1 668 ? 7.977 -17.047 -16.913 1.00 94.81 668 ALA A CA 1
ATOM 5318 C C . ALA A 1 668 ? 6.604 -16.384 -16.743 1.00 94.81 668 ALA A C 1
ATOM 5320 O O . ALA A 1 668 ? 5.863 -16.739 -15.824 1.00 94.81 668 ALA A O 1
ATOM 5321 N N . GLY A 1 669 ? 6.257 -15.472 -17.650 1.00 92.88 669 GLY A N 1
ATOM 5322 C CA . GLY A 1 669 ? 4.976 -14.768 -17.681 1.00 92.88 669 GLY A CA 1
ATOM 5323 C C . GLY A 1 669 ? 4.916 -13.526 -16.787 1.00 92.88 669 GLY A C 1
ATOM 5324 O O . GLY A 1 669 ? 5.874 -13.189 -16.086 1.00 92.88 669 GLY A O 1
ATOM 5325 N N . GLY A 1 670 ? 3.759 -12.863 -16.801 1.00 90.44 670 GLY A N 1
ATOM 5326 C CA . GLY A 1 670 ? 3.510 -11.587 -16.132 1.00 90.44 670 GLY A CA 1
ATOM 5327 C C . GLY A 1 670 ? 4.020 -10.377 -16.916 1.00 90.44 670 GLY A C 1
ATOM 5328 O O . GLY A 1 670 ? 4.627 -10.502 -17.983 1.00 90.44 670 GLY A O 1
ATOM 5329 N N . LYS A 1 671 ? 3.798 -9.188 -16.351 1.00 88.44 671 LYS A N 1
ATOM 5330 C CA . LYS A 1 671 ? 4.339 -7.918 -16.847 1.00 88.44 671 LYS A CA 1
ATOM 5331 C C . LYS A 1 671 ? 4.835 -7.031 -15.700 1.00 88.44 671 LYS A C 1
ATOM 5333 O O . LYS A 1 671 ? 4.327 -7.120 -14.584 1.00 88.44 671 LYS A O 1
ATOM 5338 N N . ASN A 1 672 ? 5.779 -6.134 -16.000 1.00 89.75 672 ASN A N 1
ATOM 5339 C CA . ASN A 1 672 ? 6.352 -5.176 -15.049 1.00 89.75 672 ASN A CA 1
ATOM 5340 C C . ASN A 1 672 ? 7.052 -5.895 -13.875 1.00 89.75 672 ASN A C 1
ATOM 5342 O O . ASN A 1 672 ? 7.656 -6.947 -14.072 1.00 89.75 672 ASN A O 1
ATOM 5346 N N . LEU A 1 673 ? 7.011 -5.342 -12.663 1.00 90.06 673 LEU A N 1
ATOM 5347 C CA . LEU A 1 673 ? 7.632 -5.923 -11.479 1.00 90.06 673 LEU A CA 1
ATOM 5348 C C . LEU A 1 673 ? 6.728 -6.943 -10.784 1.00 90.06 673 LEU A C 1
ATOM 5350 O O . LEU A 1 673 ? 5.600 -6.660 -10.369 1.00 90.06 673 LEU A O 1
ATOM 5354 N N . ILE A 1 674 ? 7.296 -8.121 -10.565 1.00 90.25 674 ILE A N 1
ATOM 5355 C CA . ILE A 1 674 ? 6.663 -9.263 -9.913 1.00 90.25 674 ILE A CA 1
ATOM 5356 C C . ILE A 1 674 ? 7.356 -9.591 -8.581 1.00 90.25 674 ILE A C 1
ATOM 5358 O O . ILE A 1 674 ? 8.589 -9.581 -8.508 1.00 90.25 674 ILE A O 1
ATOM 5362 N N . PRO A 1 675 ? 6.600 -9.913 -7.513 1.00 93.75 675 PRO A N 1
ATOM 5363 C CA . PRO A 1 675 ? 7.180 -10.369 -6.261 1.00 93.75 675 PRO A CA 1
ATOM 5364 C C . PRO A 1 675 ? 7.601 -11.839 -6.368 1.00 93.75 675 PRO A C 1
ATOM 5366 O O . PRO A 1 675 ? 6.783 -12.724 -6.630 1.00 93.75 675 PRO A O 1
ATOM 5369 N N . VAL A 1 676 ? 8.881 -12.096 -6.108 1.00 96.62 676 VAL A N 1
ATOM 5370 C CA . VAL A 1 676 ? 9.449 -13.433 -5.927 1.00 96.62 676 VAL A CA 1
ATOM 5371 C C . VAL A 1 676 ? 9.732 -13.632 -4.445 1.00 96.62 676 VAL A C 1
ATOM 5373 O O . VAL A 1 676 ? 10.622 -12.997 -3.873 1.00 96.62 676 VAL A O 1
ATOM 5376 N N . VAL A 1 677 ? 8.955 -14.517 -3.824 1.00 97.12 677 VAL A N 1
ATOM 5377 C CA . VAL A 1 677 ? 9.025 -14.824 -2.397 1.00 97.12 677 VAL A CA 1
ATOM 5378 C C . VAL A 1 677 ? 9.779 -16.135 -2.199 1.00 97.12 677 VAL A C 1
ATOM 5380 O O . VAL A 1 677 ? 9.351 -17.190 -2.668 1.00 97.12 677 VAL A O 1
ATOM 5383 N N . VAL A 1 678 ? 10.886 -16.088 -1.462 1.00 97.88 678 VAL A N 1
ATOM 5384 C CA . VAL A 1 678 ? 11.643 -17.283 -1.073 1.00 97.88 678 VAL A CA 1
ATOM 5385 C C . VAL A 1 678 ? 11.463 -17.539 0.415 1.00 97.88 678 VAL A C 1
ATOM 5387 O O . VAL A 1 678 ? 11.806 -16.684 1.223 1.00 97.88 678 VAL A O 1
ATOM 5390 N N . LYS A 1 679 ? 10.915 -18.703 0.776 1.00 97.44 679 LYS A N 1
ATOM 5391 C CA . LYS A 1 679 ? 10.635 -19.141 2.160 1.00 97.44 679 LYS A CA 1
ATOM 5392 C C . LYS A 1 679 ? 11.603 -20.233 2.616 1.00 97.44 679 LYS A C 1
ATOM 5394 O O . LYS A 1 679 ? 12.322 -20.786 1.791 1.00 97.44 679 LYS A O 1
ATOM 5399 N N . GLY A 1 680 ? 11.586 -20.609 3.895 1.00 96.19 680 GLY A N 1
ATOM 5400 C CA . GLY A 1 680 ? 12.384 -21.735 4.400 1.00 96.19 680 GLY A CA 1
ATOM 5401 C C . GLY A 1 680 ? 13.860 -21.408 4.647 1.00 96.19 680 GLY A C 1
ATOM 5402 O O . GLY A 1 680 ? 14.680 -22.319 4.746 1.00 96.19 680 GLY A O 1
ATOM 5403 N N . LEU A 1 681 ? 14.225 -20.126 4.716 1.00 96.12 681 LEU A N 1
ATOM 5404 C CA . LEU A 1 681 ? 15.596 -19.694 4.978 1.00 96.12 681 LEU A CA 1
ATOM 5405 C C . LEU A 1 681 ? 15.891 -19.802 6.478 1.00 96.12 681 LEU A C 1
ATOM 5407 O O . LEU A 1 681 ? 15.133 -19.315 7.308 1.00 96.12 681 LEU A O 1
ATOM 5411 N N . THR A 1 682 ? 17.020 -20.390 6.861 1.00 93.06 682 THR A N 1
ATOM 5412 C CA . THR A 1 682 ? 17.442 -20.464 8.273 1.00 93.06 682 THR A CA 1
ATOM 5413 C C . THR A 1 682 ? 18.163 -19.200 8.742 1.00 93.06 682 THR A C 1
ATOM 5415 O O . THR A 1 682 ? 18.475 -19.056 9.922 1.00 93.06 682 THR A O 1
ATOM 5418 N N . GLN A 1 683 ? 18.425 -18.267 7.824 1.00 91.31 683 GLN A N 1
ATOM 5419 C CA . GLN A 1 683 ? 19.033 -16.964 8.078 1.00 91.31 683 GLN A CA 1
ATOM 5420 C C . GLN A 1 683 ? 18.266 -15.886 7.309 1.00 91.31 683 GLN A C 1
ATOM 5422 O O . GLN A 1 683 ? 17.768 -16.146 6.218 1.00 91.31 683 GLN A O 1
ATOM 5427 N N . TRP A 1 684 ? 18.203 -14.672 7.856 1.00 92.62 684 TRP A N 1
ATOM 5428 C CA . TRP A 1 684 ? 17.522 -13.533 7.223 1.00 92.62 684 TRP A CA 1
ATOM 5429 C C . TRP A 1 684 ? 18.484 -12.465 6.685 1.00 92.62 684 TRP A C 1
ATOM 5431 O O . TRP A 1 684 ? 18.086 -11.634 5.876 1.00 92.62 684 TRP A O 1
ATOM 5441 N N . ARG A 1 685 ? 19.753 -12.461 7.115 1.00 93.06 685 ARG A N 1
ATOM 5442 C CA . ARG A 1 685 ? 20.738 -11.455 6.692 1.00 93.06 685 ARG A CA 1
ATOM 5443 C C . ARG A 1 685 ? 21.299 -11.756 5.306 1.00 93.06 685 ARG A C 1
ATOM 5445 O O . ARG A 1 685 ? 21.659 -12.889 4.999 1.00 93.06 685 ARG A O 1
ATOM 5452 N N . MET A 1 686 ? 21.469 -10.696 4.518 1.00 90.94 686 MET A N 1
ATOM 5453 C CA . MET A 1 686 ? 22.065 -10.730 3.178 1.00 90.94 686 MET A CA 1
ATOM 5454 C C . MET A 1 686 ? 21.416 -11.751 2.224 1.00 90.94 686 MET A C 1
ATOM 5456 O O . MET A 1 686 ? 22.132 -12.555 1.622 1.00 90.94 686 MET A O 1
ATOM 5460 N N . PRO A 1 687 ? 20.082 -11.753 2.048 1.00 94.25 687 PRO A N 1
ATOM 5461 C CA . PRO A 1 687 ? 19.481 -12.522 0.972 1.00 94.25 687 PRO A CA 1
ATOM 5462 C C . PRO A 1 687 ? 19.919 -11.902 -0.367 1.00 94.25 687 PRO A C 1
ATOM 5464 O O . PRO A 1 687 ? 20.056 -10.679 -0.504 1.00 94.25 687 PRO A O 1
ATOM 5467 N N . ARG A 1 688 ? 20.222 -12.748 -1.349 1.00 93.94 688 ARG A N 1
ATOM 5468 C CA . ARG A 1 688 ? 20.713 -12.354 -2.674 1.00 93.94 688 ARG A CA 1
ATOM 5469 C C . ARG A 1 688 ? 19.981 -13.137 -3.739 1.00 93.94 688 ARG A C 1
ATOM 5471 O O . ARG A 1 688 ? 19.761 -14.332 -3.578 1.00 93.94 688 ARG A O 1
ATOM 5478 N N . ILE A 1 689 ? 19.663 -12.464 -4.835 1.00 95.94 689 ILE A N 1
ATOM 5479 C CA . ILE A 1 689 ? 19.053 -13.066 -6.013 1.00 95.94 689 ILE A CA 1
ATOM 5480 C C . ILE A 1 689 ? 19.925 -12.791 -7.235 1.00 95.94 689 ILE A C 1
ATOM 5482 O O . ILE A 1 689 ? 20.526 -11.726 -7.380 1.00 95.94 689 ILE A O 1
ATOM 5486 N N . PHE A 1 690 ? 20.023 -13.789 -8.100 1.00 95.62 690 PHE A N 1
ATOM 5487 C CA . PHE A 1 690 ? 20.794 -13.760 -9.328 1.00 95.62 690 PHE A CA 1
ATOM 5488 C C . PHE A 1 690 ? 19.908 -14.207 -10.477 1.00 95.62 690 PHE A C 1
ATOM 5490 O O . PHE A 1 690 ? 19.095 -15.116 -10.311 1.00 95.62 690 PHE A O 1
ATOM 5497 N N . VAL A 1 691 ? 20.136 -13.625 -11.646 1.00 94.38 691 VAL A N 1
ATOM 5498 C CA . VAL A 1 691 ? 19.535 -14.049 -12.907 1.00 94.38 691 VAL A CA 1
ATOM 5499 C C . VAL A 1 691 ? 20.607 -14.679 -13.791 1.00 94.38 691 VAL A C 1
ATOM 5501 O O . VAL A 1 691 ? 21.775 -14.268 -13.783 1.00 94.38 691 VAL A O 1
ATOM 5504 N N . ARG A 1 692 ? 20.231 -15.736 -14.508 1.00 94.19 692 ARG A N 1
ATOM 5505 C CA . ARG A 1 692 ? 21.097 -16.398 -15.482 1.00 94.19 692 ARG A CA 1
ATOM 5506 C C . ARG A 1 692 ? 21.145 -15.577 -16.769 1.00 94.19 692 ARG A C 1
ATOM 5508 O O . ARG A 1 692 ? 20.111 -15.335 -17.382 1.00 94.19 692 ARG A O 1
ATOM 5515 N N . GLU A 1 693 ? 22.345 -15.217 -17.209 1.00 88.75 693 GLU A N 1
ATOM 5516 C CA . GLU A 1 693 ? 22.583 -14.555 -18.496 1.00 88.75 693 GLU A CA 1
ATOM 5517 C C . GLU A 1 693 ? 23.678 -15.310 -19.249 1.00 88.75 693 GLU A C 1
ATOM 5519 O O . GLU A 1 693 ? 24.839 -15.338 -18.831 1.00 88.75 693 GLU A O 1
ATOM 5524 N N . GLY A 1 694 ? 23.293 -15.997 -20.329 1.00 84.00 694 GLY A N 1
ATOM 5525 C CA . GLY A 1 694 ? 24.168 -16.953 -21.007 1.00 84.00 694 GLY A CA 1
ATOM 5526 C C . GLY A 1 694 ? 24.702 -18.007 -20.029 1.00 84.00 694 GLY A C 1
ATOM 5527 O O . GLY A 1 694 ? 23.935 -18.706 -19.359 1.00 84.00 694 GLY A O 1
ATOM 5528 N N . ASP A 1 695 ? 26.029 -18.089 -19.914 1.00 85.06 695 ASP A N 1
ATOM 5529 C CA . ASP A 1 695 ? 26.704 -19.024 -19.009 1.00 85.06 695 ASP A CA 1
ATOM 5530 C C . ASP A 1 695 ? 27.024 -18.454 -17.615 1.00 85.06 695 ASP A C 1
ATOM 5532 O O . ASP A 1 695 ? 27.514 -19.178 -16.735 1.00 85.06 695 ASP A O 1
ATOM 5536 N N . ALA A 1 696 ? 26.712 -17.180 -17.374 1.00 90.38 696 ALA A N 1
ATOM 5537 C CA . ALA A 1 696 ? 27.053 -16.467 -16.152 1.00 90.38 696 ALA A CA 1
ATOM 5538 C C . ALA A 1 696 ? 25.844 -16.263 -15.226 1.00 90.38 696 ALA A C 1
ATOM 5540 O O . ALA A 1 696 ? 24.685 -16.271 -15.639 1.00 90.38 696 ALA A O 1
ATOM 5541 N N . TRP A 1 697 ? 26.135 -16.082 -13.938 1.00 92.75 697 TRP A N 1
ATOM 5542 C CA . TRP A 1 697 ? 25.169 -15.613 -12.947 1.00 92.75 697 TRP A CA 1
ATOM 5543 C C . TRP A 1 697 ? 25.441 -14.147 -12.667 1.00 92.75 697 TRP A C 1
ATOM 5545 O O . TRP A 1 697 ? 26.497 -13.820 -12.121 1.00 92.75 697 TRP A O 1
ATOM 5555 N N . ARG A 1 698 ? 24.484 -13.286 -12.994 1.00 90.94 698 ARG A N 1
ATOM 5556 C CA . ARG A 1 698 ? 24.555 -11.872 -12.648 1.00 90.94 698 ARG A CA 1
ATOM 5557 C C . ARG A 1 698 ? 23.707 -11.610 -11.406 1.00 90.94 698 ARG A C 1
ATOM 5559 O O . ARG A 1 698 ? 22.570 -12.082 -11.354 1.00 90.94 698 ARG A O 1
ATOM 5566 N N . PRO A 1 699 ? 24.214 -10.882 -10.398 1.00 91.44 699 PRO A N 1
ATOM 5567 C CA . PRO A 1 699 ? 23.368 -10.414 -9.311 1.00 91.44 699 PRO A CA 1
ATOM 5568 C C . PRO A 1 699 ? 22.261 -9.510 -9.861 1.00 91.44 699 PRO A C 1
ATOM 5570 O O . PRO A 1 699 ? 22.527 -8.596 -10.640 1.00 91.44 699 PRO A O 1
ATOM 5573 N N . LEU A 1 700 ? 21.020 -9.758 -9.455 1.00 91.62 700 LEU A N 1
ATOM 5574 C CA . LEU A 1 700 ? 19.935 -8.823 -9.703 1.00 91.62 700 LEU A CA 1
ATOM 5575 C C . LEU A 1 700 ? 19.979 -7.786 -8.578 1.00 91.62 700 LEU A C 1
ATOM 5577 O O . LEU A 1 700 ? 19.758 -8.100 -7.409 1.00 91.62 700 LEU A O 1
ATOM 5581 N N . TYR A 1 701 ? 20.373 -6.570 -8.933 1.00 89.19 701 TYR A N 1
ATOM 5582 C CA . TYR A 1 701 ? 20.675 -5.516 -7.981 1.00 89.19 701 TYR A CA 1
ATOM 5583 C C . TYR A 1 701 ? 19.414 -4.753 -7.573 1.00 89.19 701 TYR A C 1
ATOM 5585 O O . TYR A 1 701 ? 18.850 -4.004 -8.365 1.00 89.19 701 TYR A O 1
ATOM 5593 N N . HIS A 1 702 ? 19.007 -4.882 -6.313 1.00 92.31 702 HIS A N 1
ATOM 5594 C CA . HIS A 1 702 ? 17.934 -4.061 -5.739 1.00 92.31 702 HIS A CA 1
ATOM 5595 C C . HIS A 1 702 ? 18.448 -2.773 -5.105 1.00 92.31 702 HIS A C 1
ATOM 5597 O O . HIS A 1 702 ? 17.670 -1.849 -4.887 1.00 92.31 702 HIS A O 1
ATOM 5603 N N . SER A 1 703 ? 19.749 -2.703 -4.819 1.00 91.94 703 SER A N 1
ATOM 5604 C CA . SER A 1 703 ? 20.309 -1.678 -3.951 1.00 91.94 703 SER A CA 1
ATOM 5605 C C . SER A 1 703 ? 20.510 -0.320 -4.620 1.00 91.94 703 SER A C 1
ATOM 5607 O O . SER A 1 703 ? 21.025 -0.259 -5.739 1.00 91.94 703 SER A O 1
ATOM 5609 N N . ARG A 1 704 ? 20.221 0.779 -3.914 1.00 92.00 704 ARG A N 1
ATOM 5610 C CA . ARG A 1 704 ? 20.527 2.151 -4.353 1.00 92.00 704 ARG A CA 1
ATOM 5611 C C . ARG A 1 704 ? 21.429 2.881 -3.381 1.00 92.00 704 ARG A C 1
ATOM 5613 O O . ARG A 1 704 ? 22.505 3.300 -3.787 1.00 92.00 704 ARG A O 1
ATOM 5620 N N . ASN A 1 705 ? 21.039 3.093 -2.134 1.00 91.25 705 ASN A N 1
ATOM 5621 C CA . ASN A 1 705 ? 21.831 3.935 -1.237 1.00 91.25 705 ASN A CA 1
ATOM 5622 C C . ASN A 1 705 ? 22.999 3.166 -0.630 1.00 91.25 705 ASN A C 1
ATOM 5624 O O . ASN A 1 705 ? 24.078 3.722 -0.433 1.00 91.25 705 ASN A O 1
ATOM 5628 N N . ASN A 1 706 ? 22.789 1.882 -0.355 1.00 87.69 706 ASN A N 1
ATOM 5629 C CA . ASN A 1 706 ? 23.790 0.976 0.191 1.00 87.69 706 ASN A CA 1
ATOM 5630 C C . ASN A 1 706 ? 23.479 -0.469 -0.233 1.00 87.69 706 ASN A C 1
ATOM 5632 O O . ASN A 1 706 ? 22.407 -0.747 -0.741 1.00 87.69 706 ASN A O 1
ATOM 5636 N N . ALA A 1 707 ? 24.392 -1.412 0.003 1.00 86.62 707 ALA A N 1
ATOM 5637 C CA . ALA A 1 707 ? 24.252 -2.800 -0.458 1.00 86.62 707 ALA A CA 1
ATOM 5638 C C . ALA A 1 707 ? 23.143 -3.631 0.236 1.00 86.62 707 ALA A C 1
ATOM 5640 O O . ALA A 1 707 ? 23.044 -4.838 -0.011 1.00 86.62 707 ALA A O 1
ATOM 5641 N N . LEU A 1 708 ? 22.374 -3.039 1.156 1.00 90.62 708 LEU A N 1
ATOM 5642 C CA . LEU A 1 708 ? 21.398 -3.720 2.008 1.00 90.62 708 LEU A CA 1
ATOM 5643 C C . LEU A 1 708 ? 19.956 -3.207 1.836 1.00 90.62 708 LEU A C 1
ATOM 5645 O O . LEU A 1 708 ? 19.077 -3.741 2.506 1.00 90.62 708 LEU A O 1
ATOM 5649 N N . ASP A 1 709 ? 19.697 -2.234 0.955 1.00 93.50 709 ASP A N 1
ATOM 5650 C CA . ASP A 1 709 ? 18.338 -1.771 0.640 1.00 93.50 709 ASP A CA 1
ATOM 5651 C C . ASP A 1 709 ? 17.723 -2.477 -0.591 1.00 93.50 709 ASP A C 1
ATOM 5653 O O . ASP A 1 709 ? 18.393 -3.200 -1.332 1.00 93.50 709 ASP A O 1
ATOM 5657 N N . GLY A 1 710 ? 16.408 -2.312 -0.775 1.00 94.19 710 GLY A N 1
ATOM 5658 C CA . GLY A 1 710 ? 15.647 -2.815 -1.929 1.00 94.19 710 GLY A CA 1
ATOM 5659 C C . GLY A 1 710 ? 15.084 -4.243 -1.816 1.00 94.19 710 GLY A C 1
ATOM 5660 O O . GLY A 1 710 ? 14.384 -4.705 -2.715 1.00 94.19 710 GLY A O 1
ATOM 5661 N N . TYR A 1 711 ? 15.339 -4.963 -0.722 1.00 94.50 711 TYR A N 1
ATOM 5662 C CA . TYR A 1 711 ? 14.669 -6.238 -0.423 1.00 94.50 711 TYR A CA 1
ATOM 5663 C C . TYR A 1 711 ? 13.906 -6.171 0.900 1.00 94.50 711 TYR A C 1
ATOM 5665 O O . TYR A 1 711 ? 14.134 -5.289 1.729 1.00 94.50 711 TYR A O 1
ATOM 5673 N N . GLN A 1 712 ? 13.003 -7.125 1.099 1.00 95.44 712 GLN A N 1
ATOM 5674 C CA . GLN A 1 712 ? 12.216 -7.283 2.320 1.00 95.44 712 GLN A CA 1
ATOM 5675 C C . GLN A 1 712 ? 12.429 -8.690 2.881 1.00 95.44 712 GLN A C 1
ATOM 5677 O O . GLN A 1 712 ? 12.613 -9.639 2.120 1.00 95.44 712 GLN A O 1
ATOM 5682 N N . VAL A 1 713 ? 12.379 -8.839 4.204 1.00 95.88 713 VAL A N 1
ATOM 5683 C CA . VAL A 1 713 ? 12.416 -10.142 4.885 1.00 95.88 713 VAL A CA 1
ATOM 5684 C C . VAL A 1 713 ? 11.251 -10.281 5.860 1.00 95.88 713 VAL A C 1
ATOM 5686 O O . VAL A 1 713 ? 10.659 -9.286 6.271 1.00 95.88 713 VAL A O 1
ATOM 5689 N N . PHE A 1 714 ? 10.903 -11.514 6.219 1.00 96.12 714 PHE A N 1
ATOM 5690 C CA . PHE A 1 714 ? 9.826 -11.822 7.165 1.00 96.12 714 PHE A CA 1
ATOM 5691 C C . PHE A 1 714 ? 10.082 -13.148 7.893 1.00 96.12 714 PHE A C 1
ATOM 5693 O O . PHE A 1 714 ? 10.875 -13.969 7.430 1.00 96.12 714 PHE A O 1
ATOM 5700 N N . CYS A 1 715 ? 9.404 -13.363 9.022 1.00 95.62 715 CYS A N 1
ATOM 5701 C CA . CYS A 1 715 ? 9.341 -14.667 9.687 1.00 95.62 715 CYS A CA 1
ATOM 5702 C C . CYS A 1 715 ? 8.187 -15.492 9.108 1.00 95.62 715 CYS A C 1
ATOM 5704 O O . CYS A 1 715 ? 7.069 -14.986 8.992 1.00 95.62 715 CYS A O 1
ATOM 5706 N N . ASP A 1 716 ? 8.446 -16.749 8.762 1.00 93.38 716 ASP A N 1
ATOM 5707 C CA . ASP A 1 716 ? 7.442 -17.683 8.249 1.00 93.38 716 ASP A CA 1
ATOM 5708 C C . ASP A 1 716 ? 6.803 -18.506 9.382 1.00 93.38 716 ASP A C 1
ATOM 5710 O O . ASP A 1 716 ? 7.321 -18.585 10.498 1.00 93.38 716 ASP A O 1
ATOM 5714 N N . GLU A 1 717 ? 5.664 -19.137 9.095 1.00 92.69 717 GLU A N 1
ATOM 5715 C CA . GLU A 1 717 ? 4.853 -19.860 10.095 1.00 92.69 717 GLU A CA 1
ATOM 5716 C C . GLU A 1 717 ? 5.571 -21.062 10.735 1.00 92.69 717 GLU A C 1
ATOM 5718 O O . GLU A 1 717 ? 5.229 -21.484 11.837 1.00 92.69 717 GLU A O 1
ATOM 5723 N N . ASP A 1 718 ? 6.577 -21.622 10.063 1.00 91.81 718 ASP A N 1
ATOM 5724 C CA . ASP A 1 718 ? 7.380 -22.748 10.553 1.00 91.81 718 ASP A CA 1
ATOM 5725 C C . ASP A 1 718 ? 8.591 -22.315 11.407 1.00 91.81 718 ASP A C 1
ATOM 5727 O O . ASP A 1 718 ? 9.392 -23.158 11.816 1.00 91.81 718 ASP A O 1
ATOM 5731 N N . GLY A 1 719 ? 8.723 -21.014 11.695 1.00 90.00 719 GLY A N 1
ATOM 5732 C CA . GLY A 1 719 ? 9.834 -20.437 12.456 1.00 90.00 719 GLY A CA 1
ATOM 5733 C C . GLY A 1 719 ? 11.097 -20.181 11.631 1.00 90.00 719 GLY A C 1
ATOM 5734 O O . GLY A 1 719 ? 12.108 -19.755 12.190 1.00 90.00 719 GLY A O 1
ATOM 5735 N N . THR A 1 720 ? 11.060 -20.430 10.319 1.00 94.81 720 THR A N 1
ATOM 5736 C CA . THR A 1 720 ? 12.111 -20.003 9.387 1.00 94.81 720 THR A CA 1
ATOM 5737 C C . THR A 1 720 ? 11.895 -18.554 8.936 1.00 94.81 720 THR A C 1
ATOM 5739 O O . THR A 1 720 ? 10.965 -17.871 9.366 1.00 94.81 720 THR A O 1
ATOM 5742 N N . PHE A 1 721 ? 12.770 -18.062 8.066 1.00 96.25 721 PHE A N 1
ATOM 5743 C CA . PHE A 1 721 ? 12.676 -16.747 7.450 1.00 96.25 721 PHE A CA 1
ATOM 5744 C C . PHE A 1 721 ? 12.312 -16.855 5.970 1.00 96.25 721 PHE A C 1
ATOM 5746 O O . PHE A 1 721 ? 12.530 -17.876 5.309 1.00 96.25 721 PHE A O 1
ATOM 5753 N N . GLY A 1 722 ? 11.810 -15.754 5.427 1.00 96.44 722 GLY A N 1
ATOM 5754 C CA . GLY A 1 722 ? 11.683 -15.561 3.995 1.00 96.44 722 GLY A CA 1
ATOM 5755 C C . GLY A 1 722 ? 12.197 -14.203 3.540 1.00 96.44 722 GLY A C 1
ATOM 5756 O O . GLY A 1 722 ? 12.374 -13.285 4.341 1.00 96.44 722 GLY A O 1
ATOM 5757 N N . ALA A 1 723 ? 12.439 -14.097 2.238 1.00 96.94 723 ALA A N 1
ATOM 5758 C CA . ALA A 1 723 ? 12.848 -12.880 1.554 1.00 96.94 723 ALA A CA 1
ATOM 5759 C C . ALA A 1 723 ? 11.920 -12.606 0.366 1.00 96.94 723 ALA A C 1
ATOM 5761 O O . ALA A 1 723 ? 11.453 -13.535 -0.295 1.00 96.94 723 ALA A O 1
ATOM 5762 N N . VAL A 1 724 ? 11.668 -11.330 0.095 1.00 96.94 724 VAL A N 1
ATOM 5763 C CA . VAL A 1 724 ? 10.892 -10.862 -1.053 1.00 96.94 724 VAL A CA 1
ATOM 5764 C C . VAL A 1 724 ? 11.794 -10.006 -1.926 1.00 96.94 724 VAL A C 1
ATOM 5766 O O . VAL A 1 724 ? 12.373 -9.020 -1.463 1.00 96.94 724 VAL A O 1
ATOM 5769 N N . PHE A 1 725 ? 11.874 -10.380 -3.198 1.00 96.69 725 PHE A N 1
ATOM 5770 C CA . PHE A 1 725 ? 12.560 -9.634 -4.243 1.00 96.69 725 PHE A CA 1
ATOM 5771 C C . PHE A 1 725 ? 11.555 -9.180 -5.293 1.00 96.69 725 PHE A C 1
ATOM 5773 O O . PHE A 1 725 ? 10.566 -9.866 -5.543 1.00 96.69 725 PHE A O 1
ATOM 5780 N N . LEU A 1 726 ? 11.833 -8.048 -5.936 1.00 95.31 726 LEU A N 1
ATOM 5781 C CA . LEU A 1 726 ? 11.111 -7.637 -7.137 1.00 95.31 726 LEU A CA 1
ATOM 5782 C C . LEU A 1 726 ? 11.930 -7.993 -8.367 1.00 95.31 726 LEU A C 1
ATOM 5784 O O . LEU A 1 726 ? 13.105 -7.642 -8.456 1.00 95.31 726 LEU A O 1
ATOM 5788 N N . VAL A 1 727 ? 11.324 -8.722 -9.290 1.00 93.94 727 VAL A N 1
ATOM 5789 C CA . VAL A 1 727 ? 11.970 -9.173 -10.524 1.00 93.94 727 VAL A CA 1
ATOM 5790 C C . VAL A 1 727 ? 11.199 -8.587 -11.698 1.00 93.94 727 VAL A C 1
ATOM 5792 O O . VAL A 1 727 ? 9.981 -8.463 -11.621 1.00 93.94 727 VAL A O 1
ATOM 5795 N N . SER A 1 728 ? 11.884 -8.193 -12.768 1.00 91.38 728 SER A N 1
ATOM 5796 C CA . SER A 1 728 ? 11.215 -7.803 -14.009 1.00 91.38 728 SER A CA 1
ATOM 5797 C C . SER A 1 728 ? 10.611 -9.042 -14.665 1.00 91.38 728 SER A C 1
ATOM 5799 O O . SER A 1 728 ? 11.298 -10.046 -14.866 1.00 91.38 728 SER A O 1
ATOM 5801 N N . ALA A 1 729 ? 9.320 -9.003 -14.961 1.00 90.25 729 ALA A N 1
ATOM 5802 C CA . ALA A 1 729 ? 8.620 -10.088 -15.624 1.00 90.25 729 ALA A CA 1
ATOM 5803 C C . ALA A 1 729 ? 9.076 -10.235 -17.083 1.00 90.25 729 ALA A C 1
ATOM 5805 O O . ALA A 1 729 ? 9.545 -9.292 -17.716 1.00 90.25 729 ALA A O 1
ATOM 5806 N N . SER A 1 730 ? 8.940 -11.443 -17.624 1.00 86.56 730 SER A N 1
ATOM 5807 C CA . SER A 1 730 ? 9.240 -11.727 -19.028 1.00 86.56 730 SER A CA 1
ATOM 5808 C C . SER A 1 730 ? 8.398 -12.902 -19.498 1.00 86.56 730 SER A C 1
ATOM 5810 O O . SER A 1 730 ? 8.263 -13.889 -18.774 1.00 86.56 730 SER A O 1
ATOM 5812 N N . GLU A 1 731 ? 7.871 -12.827 -20.723 1.00 84.25 731 GLU A N 1
ATOM 5813 C CA . GLU A 1 731 ? 7.270 -13.990 -21.390 1.00 84.25 731 GLU A CA 1
ATOM 5814 C C . GLU A 1 731 ? 8.316 -15.110 -21.577 1.00 84.25 731 GLU A C 1
ATOM 5816 O O . GLU A 1 731 ? 7.977 -16.294 -21.521 1.00 84.25 731 GLU A O 1
ATOM 5821 N N . GLU A 1 732 ? 9.596 -14.756 -21.758 1.00 88.06 732 GLU A N 1
ATOM 5822 C CA . GLU A 1 732 ? 10.676 -15.736 -21.844 1.00 88.06 732 GLU A CA 1
ATOM 5823 C C . GLU A 1 732 ? 11.059 -16.286 -20.459 1.00 88.06 732 GLU A C 1
ATOM 5825 O O . GLU A 1 732 ? 11.181 -15.518 -19.500 1.00 88.06 732 GLU A O 1
ATOM 5830 N N . PRO A 1 733 ? 11.348 -17.597 -20.348 1.00 93.25 733 PRO A N 1
ATOM 5831 C CA . PRO A 1 733 ? 11.809 -18.186 -19.100 1.00 93.25 733 PRO A CA 1
ATOM 5832 C C . PRO A 1 733 ? 13.101 -17.550 -18.571 1.00 93.25 733 PRO A C 1
ATOM 5834 O O . PRO A 1 733 ? 14.128 -17.522 -19.250 1.00 93.25 733 PRO A O 1
ATOM 5837 N N . GLN A 1 734 ? 13.064 -17.114 -17.314 1.00 94.12 734 GLN A N 1
ATOM 5838 C CA . GLN A 1 734 ? 14.198 -16.572 -16.574 1.00 94.12 734 GLN A CA 1
ATOM 5839 C C . GLN A 1 734 ? 14.598 -17.543 -15.469 1.00 94.12 734 GLN A C 1
ATOM 5841 O O . GLN A 1 734 ? 13.791 -17.877 -14.601 1.00 94.12 734 GLN A O 1
ATOM 5846 N N . GLN A 1 735 ? 15.849 -18.001 -15.483 1.00 97.00 735 GLN A N 1
ATOM 5847 C CA . GLN A 1 735 ? 16.384 -18.831 -14.407 1.00 97.00 735 GLN A CA 1
ATOM 5848 C C . GLN A 1 735 ? 16.948 -17.932 -13.301 1.00 97.00 735 GLN A C 1
ATOM 5850 O O . GLN A 1 735 ? 17.786 -17.061 -13.549 1.00 97.00 735 GLN A O 1
ATOM 5855 N N . LEU A 1 736 ? 16.479 -18.162 -12.081 1.00 97.88 736 LEU A N 1
ATOM 5856 C CA . LEU A 1 736 ? 16.777 -17.393 -10.887 1.00 97.88 736 LEU A CA 1
ATOM 5857 C C . LEU A 1 736 ? 17.463 -18.281 -9.854 1.00 97.88 736 LEU A C 1
ATOM 5859 O O . LEU A 1 736 ? 17.066 -19.424 -9.630 1.00 97.88 736 LEU A O 1
ATOM 5863 N N . LYS A 1 737 ? 18.475 -17.727 -9.192 1.00 97.69 737 LYS A N 1
ATOM 5864 C CA . LYS A 1 737 ? 19.159 -18.355 -8.062 1.00 97.69 737 LYS A CA 1
ATOM 5865 C C . LYS A 1 737 ? 19.075 -17.437 -6.859 1.00 97.69 737 LYS A C 1
ATOM 5867 O O . LYS A 1 737 ? 19.387 -16.257 -6.982 1.00 97.69 737 LYS A O 1
ATOM 5872 N N . VAL A 1 738 ? 18.712 -17.974 -5.704 1.00 97.19 738 VAL A N 1
ATOM 5873 C CA . VAL A 1 738 ? 18.681 -17.247 -4.434 1.00 97.19 738 VAL A CA 1
ATOM 5874 C C . VAL A 1 738 ? 19.617 -17.909 -3.438 1.00 97.19 738 VAL A C 1
ATOM 5876 O O . VAL A 1 738 ? 19.665 -19.134 -3.359 1.00 97.19 738 VAL A O 1
ATOM 5879 N N . THR A 1 739 ? 20.361 -17.096 -2.693 1.00 95.12 739 THR A N 1
ATOM 5880 C CA . THR A 1 739 ? 21.223 -17.524 -1.583 1.00 95.12 739 THR A CA 1
ATOM 5881 C C . THR A 1 739 ? 21.069 -16.570 -0.398 1.00 95.12 739 THR A C 1
ATOM 5883 O O . THR A 1 739 ? 20.601 -15.440 -0.561 1.00 95.12 739 THR A O 1
ATOM 5886 N N . VAL A 1 740 ? 21.454 -17.001 0.806 1.00 93.56 740 VAL A N 1
ATOM 5887 C CA . VAL A 1 740 ? 21.460 -16.146 2.006 1.00 93.56 740 VAL A CA 1
ATOM 5888 C C . VAL A 1 740 ? 22.721 -16.371 2.846 1.00 93.56 740 VAL A C 1
ATOM 5890 O O . VAL A 1 740 ? 23.294 -17.460 2.835 1.00 93.56 740 VAL A O 1
ATOM 5893 N N . GLY A 1 741 ? 23.159 -15.336 3.570 1.00 84.88 741 GLY A N 1
ATOM 5894 C CA . GLY A 1 741 ? 24.265 -15.415 4.536 1.00 84.88 741 GLY A CA 1
ATOM 5895 C C . GLY A 1 741 ? 25.678 -15.209 3.972 1.00 84.88 741 GLY A C 1
ATOM 5896 O O . GLY A 1 741 ? 26.646 -15.176 4.738 1.00 84.88 741 GLY A O 1
ATOM 5897 N N . GLU A 1 742 ? 25.828 -15.038 2.657 1.00 82.56 742 GLU A N 1
ATOM 5898 C CA . GLU A 1 742 ? 27.120 -14.775 2.016 1.00 82.56 742 GLU A CA 1
ATOM 5899 C C . GLU A 1 742 ? 27.299 -13.288 1.690 1.00 82.56 742 GLU A C 1
ATOM 5901 O O . GLU A 1 742 ? 26.492 -12.681 0.984 1.00 82.56 742 GLU A O 1
ATOM 5906 N N . SER A 1 743 ? 28.398 -12.700 2.173 1.00 76.75 743 SER A N 1
ATOM 5907 C CA . SER A 1 743 ? 28.800 -11.355 1.762 1.00 76.75 743 SER A CA 1
ATOM 5908 C C . SER A 1 743 ? 29.408 -11.407 0.364 1.00 76.75 743 SER A C 1
ATOM 5910 O O . SER A 1 743 ? 30.343 -12.168 0.108 1.00 76.75 743 SER A O 1
ATOM 5912 N N . LEU A 1 744 ? 28.886 -10.578 -0.537 1.00 76.12 744 LEU A N 1
ATOM 5913 C CA . LEU A 1 744 ? 29.386 -10.426 -1.898 1.00 76.12 744 LEU A CA 1
ATOM 5914 C C . LEU A 1 744 ? 30.025 -9.054 -2.046 1.00 76.12 744 LEU A C 1
ATOM 5916 O O . LEU A 1 744 ? 29.458 -8.038 -1.637 1.00 76.12 744 LEU A O 1
ATOM 5920 N N . ARG A 1 745 ? 31.192 -9.015 -2.690 1.00 77.81 745 ARG A N 1
ATOM 5921 C CA . ARG A 1 745 ? 31.777 -7.754 -3.132 1.00 77.81 745 ARG A CA 1
ATOM 5922 C C . ARG A 1 745 ? 30.969 -7.247 -4.323 1.00 77.81 745 ARG A C 1
ATOM 5924 O O . ARG A 1 745 ? 31.048 -7.815 -5.408 1.00 77.81 745 ARG A O 1
ATOM 5931 N N . MET A 1 746 ? 30.201 -6.191 -4.096 1.00 75.62 746 MET A N 1
ATOM 5932 C CA . MET A 1 746 ? 29.427 -5.519 -5.136 1.00 75.62 746 MET A CA 1
ATOM 5933 C C . MET A 1 746 ? 30.366 -4.720 -6.054 1.00 75.62 746 MET A C 1
ATOM 5935 O O . MET A 1 746 ? 31.375 -4.195 -5.560 1.00 75.62 746 MET A O 1
ATOM 5939 N N . PRO A 1 747 ? 30.078 -4.629 -7.366 1.00 82.25 747 PRO A N 1
ATOM 5940 C CA . PRO A 1 747 ? 30.777 -3.694 -8.238 1.00 82.25 747 PRO A CA 1
ATOM 5941 C C . PRO A 1 747 ? 30.598 -2.253 -7.744 1.00 82.25 747 PRO A C 1
ATOM 5943 O O . PRO A 1 747 ? 29.657 -1.941 -7.012 1.00 82.25 747 PRO A O 1
ATOM 5946 N N . GLY A 1 748 ? 31.513 -1.372 -8.148 1.00 87.06 748 GLY A N 1
ATOM 5947 C CA . GLY A 1 748 ? 31.284 0.063 -8.014 1.00 87.06 748 GLY A CA 1
ATOM 5948 C C . GLY A 1 748 ? 30.167 0.509 -8.955 1.00 87.06 748 GLY A C 1
ATOM 5949 O O . GLY A 1 748 ? 29.958 -0.102 -10.001 1.00 87.06 748 GLY A O 1
ATOM 5950 N N . LYS A 1 749 ? 29.459 1.573 -8.580 1.00 92.50 749 LYS A N 1
ATOM 5951 C CA . LYS A 1 749 ? 28.508 2.230 -9.478 1.00 92.50 749 LYS A CA 1
ATOM 5952 C C . LYS A 1 749 ? 29.237 3.001 -10.570 1.00 92.50 749 LYS A C 1
ATOM 5954 O O . LYS A 1 749 ? 30.358 3.458 -10.351 1.00 92.50 749 LYS A O 1
ATOM 5959 N N . ILE A 1 750 ? 28.547 3.212 -11.682 1.00 95.25 750 ILE A N 1
ATOM 5960 C CA . ILE A 1 750 ? 28.950 4.123 -12.746 1.00 95.25 750 ILE A CA 1
ATOM 5961 C C . ILE A 1 750 ? 29.151 5.527 -12.164 1.00 95.25 750 ILE A C 1
ATOM 5963 O O . ILE A 1 750 ? 28.305 6.048 -11.431 1.00 95.25 750 ILE A O 1
ATOM 5967 N N . GLU A 1 751 ? 30.292 6.137 -12.471 1.00 96.38 751 GLU A N 1
ATOM 5968 C CA . GLU A 1 751 ? 30.602 7.495 -12.035 1.00 96.38 751 GLU A CA 1
ATOM 5969 C C . GLU A 1 751 ? 29.982 8.512 -13.000 1.00 96.38 751 GLU A C 1
ATOM 5971 O O . GLU A 1 751 ? 30.078 8.373 -14.222 1.00 96.38 751 GLU A O 1
ATOM 5976 N N . LEU A 1 752 ? 29.349 9.545 -12.436 1.00 96.69 752 LEU A N 1
ATOM 5977 C CA . LEU A 1 752 ? 28.751 10.654 -13.176 1.00 96.69 752 LEU A CA 1
ATOM 5978 C C . LEU A 1 752 ? 29.445 11.960 -12.796 1.00 96.69 752 LEU A C 1
ATOM 5980 O O . LEU A 1 752 ? 29.639 12.234 -11.610 1.00 96.69 752 LEU A O 1
ATOM 5984 N N . SER A 1 753 ? 29.772 12.786 -13.788 1.00 95.31 753 SER A N 1
ATOM 5985 C CA . SER A 1 753 ? 30.372 14.107 -13.568 1.00 95.31 753 SER A CA 1
ATOM 5986 C C . SER A 1 753 ? 29.727 15.164 -14.456 1.00 95.31 753 SER A C 1
ATOM 5988 O O . SER A 1 753 ? 29.646 14.999 -15.669 1.00 95.31 753 SER A O 1
ATOM 5990 N N . GLN A 1 754 ? 29.285 16.279 -13.869 1.00 92.88 754 GLN A N 1
ATOM 5991 C CA . GLN A 1 754 ? 28.875 17.446 -14.650 1.00 92.88 754 GLN A CA 1
ATOM 5992 C C . GLN A 1 754 ? 30.115 18.095 -15.275 1.00 92.88 754 GLN A C 1
ATOM 5994 O O . GLN A 1 754 ? 31.084 18.376 -14.565 1.00 92.88 754 GLN A O 1
ATOM 5999 N N . ILE A 1 755 ? 30.063 18.371 -16.578 1.00 93.75 755 ILE A N 1
ATOM 6000 C CA . ILE A 1 755 ? 31.166 18.991 -17.318 1.00 93.75 755 ILE A CA 1
ATOM 6001 C C . ILE A 1 755 ? 30.670 20.124 -18.220 1.00 93.75 755 ILE A C 1
ATOM 6003 O O . ILE A 1 755 ? 29.491 20.203 -18.560 1.00 93.75 755 ILE A O 1
ATOM 6007 N N . GLU A 1 756 ? 31.593 20.989 -18.632 1.00 90.56 756 GLU A N 1
ATOM 6008 C CA . GLU A 1 756 ? 31.410 21.833 -19.813 1.00 90.56 756 GLU A CA 1
ATOM 6009 C C . GLU A 1 756 ? 31.978 21.083 -21.021 1.00 90.56 756 GLU A C 1
ATOM 6011 O O . GLU A 1 756 ? 33.084 20.544 -20.942 1.00 90.56 756 GLU A O 1
ATOM 6016 N N . TYR A 1 757 ? 31.230 21.032 -22.124 1.00 88.81 757 TYR A N 1
ATOM 6017 C CA . TYR A 1 757 ? 31.583 20.223 -23.291 1.00 88.81 757 TYR A CA 1
ATOM 6018 C C . TYR A 1 757 ? 31.397 21.004 -24.594 1.00 88.81 757 TYR A C 1
ATOM 6020 O O . TYR A 1 757 ? 30.347 21.606 -24.827 1.00 88.81 757 TYR A O 1
ATOM 6028 N N . GLU A 1 758 ? 32.421 21.000 -25.451 1.00 83.38 758 GLU A N 1
ATOM 6029 C CA . GLU A 1 758 ? 32.370 21.659 -26.757 1.00 83.38 758 GLU A CA 1
ATOM 6030 C C . GLU A 1 758 ? 31.387 20.912 -27.669 1.00 83.38 758 GLU A C 1
ATOM 6032 O O . GLU A 1 758 ? 31.602 19.758 -28.011 1.00 83.38 758 GLU A O 1
ATOM 6037 N N . GLY A 1 759 ? 30.283 21.568 -28.039 1.00 77.88 759 GLY A N 1
ATOM 6038 C CA . GLY A 1 759 ? 29.196 20.953 -28.814 1.00 77.88 759 GLY A CA 1
ATOM 6039 C C . GLY A 1 759 ? 27.912 20.708 -28.015 1.00 77.88 759 GLY A C 1
ATOM 6040 O O . GLY A 1 759 ? 26.865 20.483 -28.620 1.00 77.88 759 GLY A O 1
ATOM 6041 N N . ALA A 1 760 ? 27.948 20.852 -26.687 1.00 84.12 760 ALA A N 1
ATOM 6042 C CA . ALA A 1 760 ? 26.757 20.870 -25.842 1.00 84.12 760 ALA A CA 1
ATOM 6043 C C . ALA A 1 760 ? 26.455 22.294 -25.334 1.00 84.12 760 ALA A C 1
ATOM 6045 O O . ALA A 1 760 ? 27.371 23.086 -25.099 1.00 84.12 760 ALA A O 1
ATOM 6046 N N . PRO A 1 761 ? 25.177 22.653 -25.123 1.00 84.25 761 PRO A N 1
ATOM 6047 C CA . PRO A 1 761 ? 24.830 23.887 -24.426 1.00 84.25 761 PRO A CA 1
ATOM 6048 C C . PRO A 1 761 ? 25.353 23.885 -22.984 1.00 84.25 761 PRO A C 1
ATOM 6050 O O . PRO A 1 761 ? 25.325 22.852 -22.309 1.00 84.25 761 PRO A O 1
ATOM 6053 N N . VAL A 1 762 ? 25.781 25.058 -22.507 1.00 83.75 762 VAL A N 1
ATOM 6054 C CA . VAL A 1 762 ? 26.373 25.258 -21.170 1.00 83.75 762 VAL A CA 1
ATOM 6055 C C . VAL A 1 762 ? 25.529 24.580 -20.085 1.00 83.75 762 VAL A C 1
ATOM 6057 O O . VAL A 1 762 ? 24.301 24.706 -20.062 1.00 83.75 762 VAL A O 1
ATOM 6060 N N . GLY A 1 763 ? 26.189 23.826 -19.203 1.00 85.44 763 GLY A N 1
ATOM 6061 C CA . GLY A 1 763 ? 25.572 23.078 -18.101 1.00 85.44 763 GLY A CA 1
ATOM 6062 C C . GLY A 1 763 ? 24.712 21.861 -18.481 1.00 85.44 763 GLY A C 1
ATOM 6063 O O . GLY A 1 763 ? 24.224 21.175 -17.585 1.00 85.44 763 GLY A O 1
ATOM 6064 N N . SER A 1 764 ? 24.510 21.556 -19.767 1.00 89.81 764 SER A N 1
ATOM 6065 C CA . SER A 1 764 ? 23.618 20.466 -20.212 1.00 89.81 764 SER A CA 1
ATOM 6066 C C . SER A 1 764 ? 24.320 19.116 -20.410 1.00 89.81 764 SER A C 1
ATOM 6068 O O . SER A 1 764 ? 23.655 18.138 -20.752 1.00 89.81 764 SER A O 1
ATOM 6070 N N . ALA A 1 765 ? 25.639 19.060 -20.216 1.00 94.31 765 ALA A N 1
ATOM 6071 C CA . ALA A 1 765 ? 26.456 17.872 -20.434 1.00 94.31 765 ALA A CA 1
ATOM 6072 C C . ALA A 1 765 ? 26.798 17.157 -19.119 1.00 94.31 765 ALA A C 1
ATOM 6074 O O . ALA A 1 765 ? 27.234 17.773 -18.140 1.00 94.31 765 ALA A O 1
ATOM 6075 N N . VAL A 1 766 ? 26.639 15.835 -19.122 1.00 96.69 766 VAL A N 1
ATOM 6076 C CA . VAL A 1 766 ? 27.075 14.943 -18.047 1.00 96.69 766 VAL A CA 1
ATOM 6077 C C . VAL A 1 766 ? 27.954 13.851 -18.641 1.00 96.69 766 VAL A C 1
ATOM 6079 O O . VAL A 1 766 ? 27.543 13.126 -19.545 1.00 96.69 766 VAL A O 1
ATOM 6082 N N . GLN A 1 767 ? 29.167 13.735 -18.117 1.00 97.19 767 GLN A N 1
ATOM 6083 C CA . GLN A 1 767 ? 30.099 12.665 -18.433 1.00 97.19 767 GLN A CA 1
ATOM 6084 C C . GLN A 1 767 ? 29.701 11.397 -17.679 1.00 97.19 767 GLN A C 1
ATOM 6086 O O . GLN A 1 767 ? 29.452 11.436 -16.470 1.00 97.19 767 GLN A O 1
ATOM 6091 N N . ILE A 1 768 ? 29.662 10.285 -18.404 1.00 97.56 768 ILE A N 1
ATOM 6092 C CA . ILE A 1 768 ? 29.371 8.949 -17.896 1.00 97.56 768 ILE A CA 1
ATOM 6093 C C . ILE A 1 768 ? 30.644 8.120 -18.035 1.00 97.56 768 ILE A C 1
ATOM 6095 O O . ILE A 1 768 ? 31.102 7.872 -19.153 1.00 97.56 768 ILE A O 1
ATOM 6099 N N . ALA A 1 769 ? 31.205 7.681 -16.909 1.00 95.19 769 ALA A N 1
ATOM 6100 C CA . ALA A 1 769 ? 32.376 6.816 -16.924 1.00 95.19 769 ALA A CA 1
ATOM 6101 C C . ALA A 1 769 ? 31.998 5.412 -17.407 1.00 95.19 769 ALA A C 1
ATOM 6103 O O . ALA A 1 769 ? 31.105 4.777 -16.841 1.00 95.19 769 ALA A O 1
ATOM 6104 N N . THR A 1 770 ? 32.685 4.903 -18.431 1.00 90.88 770 THR A N 1
ATOM 6105 C CA . THR A 1 770 ? 32.446 3.543 -18.941 1.00 90.88 770 THR A CA 1
ATOM 6106 C C . THR A 1 770 ? 33.743 2.739 -19.028 1.00 90.88 770 THR A C 1
ATOM 6108 O O . THR A 1 770 ? 34.819 3.316 -19.209 1.00 90.88 770 THR A O 1
ATOM 6111 N N . PRO A 1 771 ? 33.678 1.394 -18.984 1.00 86.69 771 PRO A N 1
ATOM 6112 C CA . PRO A 1 771 ? 34.844 0.547 -19.251 1.00 86.69 771 PRO A CA 1
ATOM 6113 C C . PRO A 1 771 ? 35.484 0.770 -20.635 1.00 86.69 771 PRO A C 1
ATOM 6115 O O . PRO A 1 771 ? 36.651 0.440 -20.834 1.00 86.69 771 PRO A O 1
ATOM 6118 N N . ALA A 1 772 ? 34.730 1.336 -21.581 1.00 89.00 772 ALA A N 1
ATOM 6119 C CA . ALA A 1 772 ? 35.109 1.581 -22.969 1.00 89.00 772 ALA A CA 1
ATOM 6120 C C . ALA A 1 772 ? 35.535 3.042 -23.248 1.00 89.00 772 ALA A C 1
ATOM 6122 O O . ALA A 1 772 ? 35.732 3.409 -24.408 1.00 89.00 772 ALA A O 1
ATOM 6123 N N . GLY A 1 773 ? 35.704 3.861 -22.206 1.00 92.25 773 GLY A N 1
ATOM 6124 C CA . GLY A 1 773 ? 35.990 5.295 -22.304 1.00 92.25 773 GLY A CA 1
ATOM 6125 C C . GLY A 1 773 ? 34.776 6.155 -21.955 1.00 92.25 773 GLY A C 1
ATOM 6126 O O . GLY A 1 773 ? 33.632 5.713 -22.056 1.00 92.25 773 GLY A O 1
ATOM 6127 N N . ASP A 1 774 ? 35.022 7.377 -21.505 1.00 95.88 774 ASP A N 1
ATOM 6128 C CA . ASP A 1 774 ? 33.967 8.234 -20.969 1.00 95.88 774 ASP A CA 1
ATOM 6129 C C . ASP A 1 774 ? 33.126 8.836 -22.099 1.00 95.88 774 ASP A C 1
ATOM 6131 O O . ASP A 1 774 ? 33.664 9.472 -23.002 1.00 95.88 774 ASP A O 1
ATOM 6135 N N . VAL A 1 775 ? 31.807 8.647 -22.036 1.00 96.56 775 VAL A N 1
ATOM 6136 C CA . VAL A 1 775 ? 30.850 9.209 -23.007 1.00 96.56 775 VAL A CA 1
ATOM 6137 C C . VAL A 1 775 ? 30.157 10.435 -22.424 1.00 96.56 775 VAL A C 1
ATOM 6139 O O . VAL A 1 775 ? 30.077 10.591 -21.201 1.00 96.56 775 VAL A O 1
ATOM 6142 N N . VAL A 1 776 ? 29.615 11.303 -23.280 1.00 97.31 776 VAL A N 1
ATOM 6143 C CA . VAL A 1 776 ? 28.937 12.532 -22.838 1.00 97.31 776 VAL A CA 1
ATOM 6144 C C . VAL A 1 776 ? 27.457 12.484 -23.186 1.00 97.31 776 VAL A C 1
ATOM 6146 O O . VAL A 1 776 ? 27.087 12.511 -24.356 1.00 97.31 776 VAL A O 1
ATOM 6149 N N . LEU A 1 777 ? 26.602 12.462 -22.162 1.00 97.12 777 LEU A N 1
ATOM 6150 C CA . LEU A 1 777 ? 25.156 12.611 -22.298 1.00 97.12 777 LEU A CA 1
ATOM 6151 C C . LEU A 1 777 ? 24.784 14.096 -22.269 1.00 97.12 777 LEU A C 1
ATOM 6153 O O . LEU A 1 777 ? 25.086 14.805 -21.309 1.00 97.12 777 LEU A O 1
ATOM 6157 N N . THR A 1 778 ? 24.061 14.548 -23.287 1.00 95.31 778 THR A N 1
ATOM 6158 C CA . THR A 1 778 ? 23.458 15.882 -23.344 1.00 95.31 778 THR A CA 1
ATOM 6159 C C . THR A 1 778 ? 21.953 15.785 -23.123 1.00 95.31 778 THR A C 1
ATOM 6161 O O . THR A 1 778 ? 21.257 15.063 -23.840 1.00 95.31 778 THR A O 1
ATOM 6164 N N . ILE A 1 779 ? 21.447 16.524 -22.130 1.00 92.38 779 ILE A N 1
ATOM 6165 C CA . ILE A 1 779 ? 20.010 16.597 -21.829 1.00 92.38 779 ILE A CA 1
ATOM 6166 C C . ILE A 1 779 ? 19.261 17.559 -22.774 1.00 92.38 779 ILE A C 1
ATOM 6168 O O . ILE A 1 779 ? 19.863 18.509 -23.294 1.00 92.38 779 ILE A O 1
ATOM 6172 N N . PRO A 1 780 ? 17.933 17.389 -22.941 1.00 88.88 780 PRO A N 1
ATOM 6173 C CA . PRO A 1 780 ? 17.125 18.256 -23.788 1.00 88.88 780 PRO A CA 1
ATOM 6174 C C . PRO A 1 780 ? 17.239 19.738 -23.424 1.00 88.88 780 PRO A C 1
ATOM 6176 O O . PRO A 1 780 ? 17.296 20.118 -22.249 1.00 88.88 780 PRO A O 1
ATOM 6179 N N . GLN A 1 781 ? 17.177 20.605 -24.432 1.00 83.38 781 GLN A N 1
ATOM 6180 C CA . GLN A 1 781 ? 17.113 22.058 -24.251 1.00 83.38 781 GLN A CA 1
ATOM 6181 C C . GLN A 1 781 ? 15.689 22.536 -23.939 1.00 83.38 781 GLN A C 1
ATOM 6183 O O . GLN A 1 781 ? 14.725 21.850 -24.284 1.00 83.38 781 GLN A O 1
ATOM 6188 N N . PRO A 1 782 ? 15.518 23.676 -23.244 1.00 79.94 782 PRO A N 1
ATOM 6189 C CA . PRO A 1 782 ? 14.188 24.211 -23.000 1.00 79.94 782 PRO A CA 1
ATOM 6190 C C . PRO A 1 782 ? 13.581 24.729 -24.309 1.00 79.94 782 PRO A C 1
ATOM 6192 O O . PRO A 1 782 ? 14.246 25.403 -25.096 1.00 79.94 782 PRO A O 1
ATOM 6195 N N . THR A 1 783 ? 12.305 24.430 -24.544 1.00 72.56 783 THR A N 1
ATOM 6196 C CA . THR A 1 783 ? 11.577 24.924 -25.717 1.00 72.56 783 THR A CA 1
ATOM 6197 C C . THR A 1 783 ? 11.480 26.459 -25.680 1.00 72.56 783 THR A C 1
ATOM 6199 O O . THR A 1 783 ? 11.352 27.048 -24.611 1.00 72.56 783 THR A O 1
ATOM 6202 N N . MET A 1 784 ? 11.526 27.112 -26.850 1.00 67.81 784 MET A N 1
ATOM 6203 C CA . MET A 1 784 ? 11.291 28.559 -27.055 1.00 67.81 784 MET A CA 1
ATOM 6204 C C . MET A 1 784 ? 12.317 29.565 -26.493 1.00 67.81 784 MET A C 1
ATOM 6206 O O . MET A 1 784 ? 12.192 30.751 -26.803 1.00 67.81 784 MET A O 1
ATOM 6210 N N . TYR A 1 785 ? 13.353 29.151 -25.759 1.00 69.50 785 TYR A N 1
ATOM 6211 C CA . TYR A 1 785 ? 14.411 30.066 -25.298 1.00 69.50 785 TYR A CA 1
ATOM 6212 C C . TYR A 1 785 ? 15.696 29.937 -26.124 1.00 69.50 785 TYR A C 1
ATOM 6214 O O . TYR A 1 785 ? 16.019 28.875 -26.653 1.00 69.50 785 TYR A O 1
ATOM 6222 N N . ALA A 1 786 ? 16.428 31.047 -26.260 1.00 60.72 786 ALA A N 1
ATOM 6223 C CA . ALA A 1 786 ? 17.679 31.079 -27.010 1.00 60.72 786 ALA A CA 1
ATOM 6224 C C . ALA A 1 786 ? 18.785 30.292 -26.288 1.00 60.72 786 ALA A C 1
ATOM 6226 O O . ALA A 1 786 ? 18.979 30.436 -25.080 1.00 60.72 786 ALA A O 1
ATOM 6227 N N . VAL A 1 787 ? 19.536 29.497 -27.054 1.00 60.53 787 VAL A N 1
ATOM 6228 C CA . VAL A 1 787 ? 20.712 28.755 -26.577 1.00 60.53 787 VAL A CA 1
ATOM 6229 C C . VAL A 1 787 ? 21.766 29.736 -26.047 1.00 60.53 787 VAL A C 1
ATOM 6231 O O . VAL A 1 787 ? 22.110 30.700 -26.731 1.00 60.53 787 VAL A O 1
ATOM 6234 N N . GLY A 1 788 ? 22.296 29.477 -24.845 1.00 59.66 788 GLY A N 1
ATOM 6235 C CA . GLY A 1 788 ? 23.428 30.219 -24.269 1.00 59.66 788 GLY A CA 1
ATOM 6236 C C . GLY A 1 788 ? 23.080 31.390 -23.342 1.00 59.66 788 GLY A C 1
ATOM 6237 O O . GLY A 1 788 ? 23.984 32.096 -22.904 1.00 59.66 788 GLY A O 1
ATOM 6238 N N . ASP A 1 789 ? 21.807 31.611 -23.013 1.00 68.19 789 ASP A N 1
ATOM 6239 C CA . ASP A 1 789 ? 21.435 32.548 -21.947 1.00 68.19 789 ASP A CA 1
ATOM 6240 C C . ASP A 1 789 ? 21.657 31.896 -20.573 1.00 68.19 789 ASP A C 1
ATOM 6242 O O . ASP A 1 789 ? 20.949 30.959 -20.201 1.00 68.19 789 ASP A O 1
ATOM 6246 N N . GLU A 1 790 ? 22.626 32.409 -19.806 1.00 68.25 790 GLU A N 1
ATOM 6247 C CA . GLU A 1 790 ? 23.017 31.879 -18.488 1.00 68.25 790 GLU A CA 1
ATOM 6248 C C . GLU A 1 790 ? 21.849 31.781 -17.490 1.00 68.25 790 GLU A C 1
ATOM 6250 O O . GLU A 1 790 ? 21.894 30.983 -16.550 1.00 68.25 790 GLU A O 1
ATOM 6255 N N . ARG A 1 791 ? 20.773 32.561 -17.685 1.00 68.81 791 ARG A N 1
ATOM 6256 C CA . ARG A 1 791 ? 19.557 32.481 -16.856 1.00 68.81 791 ARG A CA 1
ATOM 6257 C C . ARG A 1 791 ? 18.834 31.144 -17.006 1.00 68.81 791 ARG A C 1
ATOM 6259 O O . ARG A 1 791 ? 18.108 30.749 -16.098 1.00 68.81 791 ARG A O 1
ATOM 6266 N N . PHE A 1 792 ? 19.034 30.463 -18.131 1.00 74.06 792 PHE A N 1
ATOM 6267 C CA . PHE A 1 792 ? 18.403 29.193 -18.483 1.00 74.06 792 PHE A CA 1
ATOM 6268 C C . PHE A 1 792 ? 19.405 28.032 -18.513 1.00 74.06 792 PHE A C 1
ATOM 6270 O O . PHE A 1 792 ? 19.102 26.971 -19.061 1.00 74.06 792 PHE A O 1
ATOM 6277 N N . THR A 1 793 ? 20.571 28.195 -17.882 1.00 83.25 793 THR A N 1
ATOM 6278 C CA . THR A 1 793 ? 21.523 27.105 -17.645 1.00 83.25 793 THR A CA 1
ATOM 6279 C C . THR A 1 793 ? 21.017 26.201 -16.513 1.00 83.25 793 THR A C 1
ATOM 6281 O O . THR A 1 793 ? 20.672 26.705 -15.435 1.00 83.25 793 THR A O 1
ATOM 6284 N N . PRO A 1 794 ? 20.932 24.873 -16.710 1.00 87.88 794 PRO A N 1
ATOM 6285 C CA . PRO A 1 794 ? 20.528 23.954 -15.652 1.00 87.88 794 PRO A CA 1
ATOM 6286 C C . PRO A 1 794 ? 21.587 23.910 -14.546 1.00 87.88 794 PRO A C 1
ATOM 6288 O O . PRO A 1 794 ? 22.789 23.848 -14.804 1.00 87.88 794 PRO A O 1
ATOM 6291 N N . LYS A 1 795 ? 21.128 23.947 -13.292 1.00 89.62 795 LYS A N 1
ATOM 6292 C CA . LYS A 1 795 ? 21.984 23.797 -12.113 1.00 89.62 795 LYS A CA 1
ATOM 6293 C C . LYS A 1 795 ? 21.790 22.409 -11.535 1.00 89.62 795 LYS A C 1
ATOM 6295 O O . LYS A 1 795 ? 20.702 22.095 -11.054 1.00 89.62 795 LYS A O 1
ATOM 6300 N N . TRP A 1 796 ? 22.847 21.611 -11.584 1.00 92.88 796 TRP A N 1
ATOM 6301 C CA . TRP A 1 796 ? 22.832 20.258 -11.058 1.00 92.88 796 TRP A CA 1
ATOM 6302 C C . TRP A 1 796 ? 23.103 20.241 -9.558 1.00 92.88 796 TRP A C 1
ATOM 6304 O O . TRP A 1 796 ? 23.885 21.030 -9.030 1.00 92.88 796 TRP A O 1
ATOM 6314 N N . SER A 1 797 ? 22.436 19.320 -8.882 1.00 93.88 797 SER A N 1
ATOM 6315 C CA . SER A 1 797 ? 22.576 19.034 -7.463 1.00 93.88 797 SER A CA 1
ATOM 6316 C C . SER A 1 797 ? 22.817 17.542 -7.276 1.00 93.88 797 SER A C 1
ATOM 6318 O O . SER A 1 797 ? 22.299 16.718 -8.031 1.00 93.88 797 SER A O 1
ATOM 6320 N N . LEU A 1 798 ? 23.606 17.198 -6.260 1.00 93.31 798 LEU A N 1
ATOM 6321 C CA . LEU A 1 798 ? 23.781 15.817 -5.822 1.00 93.31 798 LEU A CA 1
ATOM 6322 C C . LEU A 1 798 ? 22.634 15.424 -4.889 1.00 93.31 798 LEU A C 1
ATOM 6324 O O . LEU A 1 798 ? 22.189 16.232 -4.073 1.00 93.31 798 LEU A O 1
ATOM 6328 N N . SER A 1 799 ? 22.193 14.175 -4.979 1.00 92.12 799 SER A N 1
ATOM 6329 C CA . SER A 1 799 ? 21.317 13.551 -3.986 1.00 92.12 799 SER A CA 1
ATOM 6330 C C . SER A 1 799 ? 21.773 12.118 -3.682 1.00 92.12 799 SER A C 1
ATOM 6332 O O . SER A 1 799 ? 22.817 11.657 -4.156 1.00 92.12 799 SER A O 1
ATOM 6334 N N . GLU A 1 800 ? 21.000 11.400 -2.871 1.00 92.75 800 GLU A N 1
ATOM 6335 C CA . GLU A 1 800 ? 21.311 10.051 -2.408 1.00 92.75 800 GLU A CA 1
ATOM 6336 C C . GLU A 1 800 ? 21.593 9.082 -3.568 1.00 92.75 800 GLU A C 1
ATOM 6338 O O . GLU A 1 800 ? 21.089 9.210 -4.694 1.00 92.75 800 GLU A O 1
ATOM 6343 N N . GLY A 1 801 ? 22.452 8.103 -3.286 1.00 91.44 801 GLY A N 1
ATOM 6344 C CA . GLY A 1 801 ? 22.885 7.121 -4.272 1.00 91.44 801 GLY A CA 1
ATOM 6345 C C . GLY A 1 801 ? 23.822 7.672 -5.353 1.00 91.44 801 GLY A C 1
ATOM 6346 O O . GLY A 1 801 ? 24.011 6.974 -6.346 1.00 91.44 801 GLY A O 1
ATOM 6347 N N . ASN A 1 802 ? 24.423 8.852 -5.149 1.00 93.56 802 ASN A N 1
ATOM 6348 C CA . ASN A 1 802 ? 25.244 9.594 -6.122 1.00 93.56 802 ASN A CA 1
ATOM 6349 C C . ASN A 1 802 ? 24.446 10.077 -7.343 1.00 93.56 802 ASN A C 1
ATOM 6351 O O . ASN A 1 802 ? 24.981 10.168 -8.445 1.00 93.56 802 ASN A O 1
ATOM 6355 N N . SER A 1 803 ? 23.157 10.362 -7.153 1.00 94.88 803 SER A N 1
ATOM 6356 C CA . SER A 1 803 ? 22.315 10.856 -8.241 1.00 94.88 803 SER A CA 1
ATOM 6357 C C . SER A 1 803 ? 22.618 12.325 -8.538 1.00 94.88 803 SER A C 1
ATOM 6359 O O . SER A 1 803 ? 22.849 13.107 -7.615 1.00 94.88 803 SER A O 1
ATOM 6361 N N . LEU A 1 804 ? 22.546 12.708 -9.811 1.00 95.62 804 LEU A N 1
ATOM 6362 C CA . LEU A 1 804 ? 22.563 14.099 -10.259 1.00 95.62 804 LEU A CA 1
ATOM 6363 C C . LEU A 1 804 ? 21.152 14.498 -10.680 1.00 95.62 804 LEU A C 1
ATOM 6365 O O . LEU A 1 804 ? 20.509 13.775 -11.434 1.00 95.62 804 LEU A O 1
ATOM 6369 N N . TRP A 1 805 ? 20.664 15.648 -10.228 1.00 95.31 805 TRP A N 1
ATOM 6370 C CA . TRP A 1 805 ? 19.365 16.170 -10.656 1.00 95.31 805 TRP A CA 1
ATOM 6371 C C . TRP A 1 805 ? 19.405 17.679 -10.876 1.00 95.31 805 TRP A C 1
ATOM 6373 O O . TRP A 1 805 ? 20.260 18.369 -10.325 1.00 95.31 805 TRP A O 1
ATOM 6383 N N . PHE A 1 806 ? 18.478 18.198 -11.675 1.00 93.50 806 PHE A N 1
ATOM 6384 C CA . PHE A 1 806 ? 18.322 19.631 -11.904 1.00 93.50 806 PHE A CA 1
ATOM 6385 C C . PHE A 1 806 ? 16.844 20.021 -11.950 1.00 93.50 806 PHE A C 1
ATOM 6387 O O . PHE A 1 806 ? 15.981 19.230 -12.335 1.00 93.50 806 PHE A O 1
ATOM 6394 N N . LYS A 1 807 ? 16.568 21.284 -11.621 1.00 91.75 807 LYS A N 1
ATOM 6395 C CA . LYS A 1 807 ? 15.267 21.929 -11.810 1.00 91.75 807 LYS A CA 1
ATOM 6396 C C . LYS A 1 807 ? 15.468 23.326 -12.383 1.00 91.75 807 LYS A C 1
ATOM 6398 O O . LYS A 1 807 ? 16.369 24.055 -11.969 1.00 91.75 807 LYS A O 1
ATOM 6403 N N . GLN A 1 808 ? 14.624 23.701 -13.336 1.00 89.81 808 GLN A N 1
ATOM 6404 C CA . GLN A 1 808 ? 14.608 25.025 -13.946 1.00 89.81 808 GLN A CA 1
ATOM 6405 C C . GLN A 1 808 ? 13.187 25.561 -13.968 1.00 89.81 808 GLN A C 1
ATOM 6407 O O . GLN A 1 808 ? 12.270 24.901 -14.453 1.00 89.81 808 GLN A O 1
ATOM 6412 N N . GLN A 1 809 ? 13.029 26.771 -13.449 1.00 88.19 809 GLN A N 1
ATOM 6413 C CA . GLN A 1 809 ? 11.751 27.455 -13.384 1.00 88.19 809 GLN A CA 1
ATOM 6414 C C . GLN A 1 809 ? 11.758 28.640 -14.348 1.00 88.19 809 GLN A C 1
ATOM 6416 O O . GLN A 1 809 ? 12.651 29.487 -14.293 1.00 88.19 809 GLN A O 1
ATOM 6421 N N . PHE A 1 810 ? 10.748 28.691 -15.208 1.00 86.19 810 PHE A N 1
ATOM 6422 C CA . PHE A 1 810 ? 10.451 29.797 -16.109 1.00 86.19 810 PHE A CA 1
ATOM 6423 C C . PHE A 1 810 ? 9.183 30.513 -15.621 1.00 86.19 810 PHE A C 1
ATOM 6425 O O . PHE A 1 810 ? 8.571 30.106 -14.630 1.00 86.19 810 PHE A O 1
ATOM 6432 N N . ALA A 1 811 ? 8.795 31.606 -16.281 1.00 85.19 811 ALA A N 1
ATOM 6433 C CA . ALA A 1 811 ? 7.588 32.332 -15.888 1.00 85.19 811 ALA A CA 1
ATOM 6434 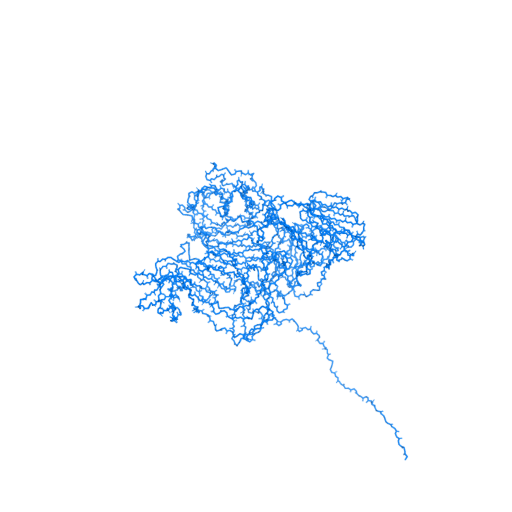C C . ALA A 1 811 ? 6.317 31.519 -16.197 1.00 85.19 811 ALA A C 1
ATOM 6436 O O . ALA A 1 811 ? 5.393 31.496 -15.391 1.00 85.19 811 ALA A O 1
ATOM 6437 N N . GLU A 1 812 ? 6.294 30.827 -17.337 1.00 87.25 812 GLU A N 1
ATOM 6438 C CA . GLU A 1 812 ? 5.111 30.145 -17.871 1.00 87.25 812 GLU A CA 1
ATOM 6439 C C . GLU A 1 812 ? 5.089 28.633 -17.585 1.00 87.25 812 GLU A C 1
ATOM 6441 O O . GLU A 1 812 ? 4.037 27.998 -17.683 1.00 87.25 812 GLU A O 1
ATOM 6446 N N . TRP A 1 813 ? 6.232 28.036 -17.235 1.00 88.94 813 TRP A N 1
ATOM 6447 C CA . TRP A 1 813 ? 6.380 26.595 -17.000 1.00 88.94 813 TRP A CA 1
ATOM 6448 C C . TRP A 1 813 ? 7.650 26.271 -16.199 1.00 88.94 813 TRP A C 1
ATOM 6450 O O . TRP A 1 813 ? 8.485 27.135 -15.937 1.00 88.94 813 TRP A O 1
ATOM 6460 N N . GLU A 1 814 ? 7.821 25.016 -15.799 1.00 89.31 814 GLU A N 1
ATOM 6461 C CA . GLU A 1 814 ? 9.063 24.508 -15.210 1.00 89.31 814 GLU A CA 1
ATOM 6462 C C . GLU A 1 814 ? 9.404 23.109 -15.717 1.00 89.31 814 GLU A C 1
ATOM 6464 O O . GLU A 1 814 ? 8.542 22.396 -16.233 1.00 89.31 814 GLU A O 1
ATOM 6469 N N . ARG A 1 815 ? 10.667 22.714 -15.547 1.00 90.56 815 ARG A N 1
ATOM 6470 C CA . ARG A 1 815 ? 11.168 21.384 -15.901 1.00 90.56 815 ARG A CA 1
ATOM 6471 C C . ARG A 1 815 ? 12.225 20.890 -14.934 1.00 90.56 815 ARG A C 1
ATOM 6473 O O . ARG A 1 815 ? 12.859 21.685 -14.237 1.00 90.56 815 ARG A O 1
ATOM 6480 N N . GLY A 1 816 ? 12.493 19.599 -14.993 1.00 92.25 816 GLY A N 1
ATOM 6481 C CA . GLY A 1 816 ? 13.628 19.002 -14.313 1.00 92.25 816 GLY A CA 1
ATOM 6482 C C . GLY A 1 816 ? 13.965 17.629 -14.858 1.00 92.25 816 GLY A C 1
ATOM 6483 O O . GLY A 1 816 ? 13.301 17.107 -15.754 1.00 92.25 816 GLY A O 1
ATOM 6484 N N . GLY A 1 817 ? 15.027 17.061 -14.310 1.00 93.19 817 GLY A N 1
ATOM 6485 C CA . GLY A 1 817 ? 15.454 15.714 -14.642 1.00 93.19 817 GLY A CA 1
ATOM 6486 C C . GLY A 1 817 ? 16.479 15.175 -13.661 1.00 93.19 817 GLY A C 1
ATOM 6487 O O . GLY A 1 817 ? 17.034 15.921 -12.849 1.00 93.19 817 GLY A O 1
ATOM 6488 N N . ARG A 1 818 ? 16.706 13.866 -13.738 1.00 94.88 818 ARG A N 1
ATOM 6489 C CA . ARG A 1 818 ? 17.559 13.107 -12.822 1.00 94.88 818 ARG A CA 1
ATOM 6490 C C . ARG A 1 818 ? 18.310 12.006 -13.556 1.00 94.88 818 ARG A C 1
ATOM 6492 O O . ARG A 1 818 ? 17.771 11.396 -14.474 1.00 94.88 818 ARG A O 1
ATOM 6499 N N . LEU A 1 819 ? 19.533 11.763 -13.099 1.00 96.06 819 LEU A N 1
ATOM 6500 C CA . LEU A 1 819 ? 20.402 10.651 -13.460 1.00 96.06 819 LEU A CA 1
ATOM 6501 C C . LEU A 1 819 ? 20.767 9.912 -12.168 1.00 96.06 819 LEU A C 1
ATOM 6503 O O . LEU A 1 819 ? 21.413 10.493 -11.292 1.00 96.06 819 LEU A O 1
ATOM 6507 N N . SER A 1 820 ? 20.358 8.654 -12.027 1.00 95.50 820 SER A N 1
ATOM 6508 C CA . SER A 1 820 ? 20.649 7.838 -10.842 1.00 95.50 820 SER A CA 1
ATOM 6509 C C . SER A 1 820 ? 21.514 6.635 -11.224 1.00 95.50 820 SER A C 1
ATOM 6511 O O . SER A 1 820 ? 20.994 5.686 -11.813 1.00 95.50 820 SER A O 1
ATOM 6513 N N . PRO A 1 821 ? 22.825 6.653 -10.912 1.00 95.31 821 PRO A N 1
ATOM 6514 C CA . PRO A 1 821 ? 23.744 5.624 -11.376 1.00 95.31 821 PRO A CA 1
ATOM 6515 C C . PRO A 1 821 ? 23.614 4.319 -10.587 1.00 95.31 821 PRO A C 1
ATOM 6517 O O . PRO A 1 821 ? 23.452 4.316 -9.358 1.00 95.31 821 PRO A O 1
ATOM 6520 N N . ASN A 1 822 ? 23.757 3.215 -11.312 1.00 93.81 822 ASN A N 1
ATOM 6521 C CA . ASN A 1 822 ? 23.847 1.843 -10.827 1.00 93.81 822 ASN A CA 1
ATOM 6522 C C . ASN A 1 822 ? 25.161 1.196 -11.307 1.00 93.81 822 ASN A C 1
ATOM 6524 O O . ASN A 1 822 ? 26.054 1.896 -11.776 1.00 93.81 822 ASN A O 1
ATOM 6528 N N . GLU A 1 823 ? 25.341 -0.115 -11.129 1.00 91.94 823 GLU A N 1
ATOM 6529 C CA . GLU A 1 823 ? 26.575 -0.815 -11.520 1.00 91.94 823 GLU A CA 1
ATOM 6530 C C . GLU A 1 823 ? 26.712 -0.979 -13.038 1.00 91.94 823 GLU A C 1
A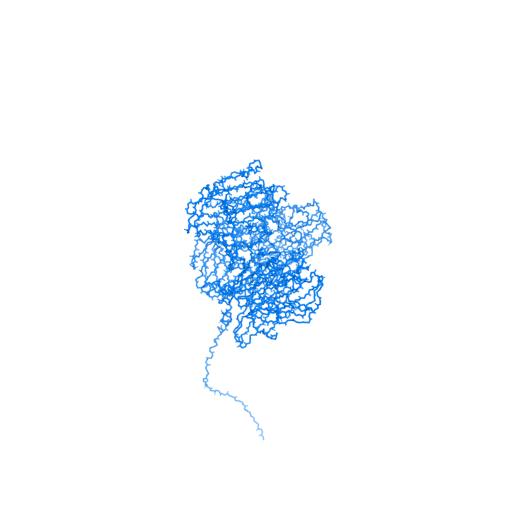TOM 6532 O O . GLU A 1 823 ? 27.825 -0.875 -13.543 1.00 91.94 823 GLU A O 1
ATOM 6537 N N . ASP A 1 824 ? 25.614 -1.230 -13.757 1.00 92.06 824 ASP A N 1
ATOM 6538 C CA . ASP A 1 824 ? 25.604 -1.466 -15.210 1.00 92.06 824 ASP A CA 1
ATOM 6539 C C . ASP A 1 824 ? 24.505 -0.692 -15.967 1.00 92.06 824 ASP A C 1
ATOM 6541 O O . ASP A 1 824 ? 24.310 -0.882 -17.172 1.00 92.06 824 ASP A O 1
ATOM 6545 N N . ASP A 1 825 ? 23.807 0.218 -15.282 1.00 94.69 825 ASP A N 1
ATOM 6546 C CA . ASP A 1 825 ? 22.850 1.146 -15.885 1.00 94.69 825 ASP A CA 1
ATOM 6547 C C . ASP A 1 825 ? 22.730 2.474 -15.110 1.00 94.69 825 ASP A C 1
ATOM 6549 O O . ASP A 1 825 ? 23.285 2.652 -14.024 1.00 94.69 825 ASP A O 1
ATOM 6553 N N . ILE A 1 826 ? 22.026 3.440 -15.692 1.00 96.12 826 ILE A N 1
ATOM 6554 C CA . ILE A 1 826 ? 21.664 4.720 -15.082 1.00 96.12 826 ILE A CA 1
ATOM 6555 C C . ILE A 1 826 ? 20.177 4.937 -15.331 1.00 96.12 826 ILE A C 1
ATOM 6557 O O . ILE A 1 826 ? 19.749 4.960 -16.485 1.00 96.12 826 ILE A O 1
ATOM 6561 N N . ASP A 1 827 ? 19.400 5.166 -14.276 1.00 94.62 827 ASP A N 1
ATOM 6562 C CA . ASP A 1 827 ? 18.002 5.571 -14.425 1.00 94.62 827 ASP A CA 1
ATOM 6563 C C . ASP A 1 827 ? 17.917 7.052 -14.798 1.00 94.62 827 ASP A C 1
ATOM 6565 O O . ASP A 1 827 ? 18.573 7.901 -14.186 1.00 94.62 827 ASP A O 1
ATOM 6569 N N . LEU A 1 828 ? 17.100 7.348 -15.806 1.00 94.38 828 LEU A N 1
ATOM 6570 C CA . LEU A 1 828 ? 16.833 8.684 -16.319 1.00 94.38 828 LEU A CA 1
ATOM 6571 C C . LEU A 1 828 ? 15.406 9.094 -15.975 1.00 94.38 828 LEU A C 1
ATOM 6573 O O . LEU A 1 828 ? 14.458 8.354 -16.234 1.00 94.38 828 LEU A O 1
ATOM 6577 N N . GLU A 1 829 ? 15.236 10.317 -15.491 1.00 92.38 829 GLU A N 1
ATOM 6578 C CA . GLU A 1 829 ? 13.921 10.937 -15.338 1.00 92.38 829 GLU A CA 1
ATOM 6579 C C . GLU A 1 829 ? 13.919 12.313 -15.996 1.00 92.38 829 GLU A C 1
ATOM 6581 O O . GLU A 1 829 ? 14.901 13.057 -15.916 1.00 92.38 829 GLU A O 1
ATOM 6586 N N . TYR A 1 830 ? 12.800 12.664 -16.625 1.00 91.19 830 TYR A N 1
ATOM 6587 C CA . TYR A 1 830 ? 12.558 13.992 -17.174 1.00 91.19 830 TYR A CA 1
ATOM 6588 C C . TYR A 1 830 ? 11.104 14.383 -17.002 1.00 91.19 830 TYR A C 1
ATOM 6590 O O . TYR A 1 830 ? 10.200 13.573 -17.202 1.00 91.19 830 TYR A O 1
ATOM 6598 N N . TRP A 1 831 ? 10.863 15.634 -16.638 1.00 90.94 831 TRP A N 1
ATOM 6599 C CA . TRP A 1 831 ? 9.514 16.122 -16.410 1.00 90.94 831 TRP A CA 1
ATOM 6600 C C . TRP A 1 831 ? 9.385 17.600 -16.751 1.00 90.94 831 TRP A C 1
ATOM 6602 O O . TRP A 1 831 ? 10.354 18.363 -16.704 1.00 90.94 831 TRP A O 1
ATOM 6612 N N . TRP A 1 832 ? 8.157 18.012 -17.059 1.00 90.19 832 TRP A N 1
ATOM 6613 C CA . TRP A 1 832 ? 7.788 19.414 -17.231 1.00 90.19 832 TRP A CA 1
ATOM 6614 C C . TRP A 1 832 ? 6.365 19.680 -16.749 1.00 90.19 832 TRP A C 1
ATOM 6616 O O . TRP A 1 832 ? 5.516 18.788 -16.691 1.00 90.19 832 TRP A O 1
ATOM 6626 N N . GLN A 1 833 ? 6.106 20.934 -16.393 1.00 89.69 833 GLN A N 1
ATOM 6627 C CA . GLN A 1 833 ? 4.828 21.391 -15.871 1.00 89.69 833 GLN A CA 1
ATOM 6628 C C . GLN A 1 833 ? 4.495 22.777 -16.406 1.00 89.69 833 GLN A C 1
ATOM 6630 O O . GLN A 1 833 ? 5.283 23.709 -16.263 1.00 89.69 833 GLN A O 1
ATOM 6635 N N . ASN A 1 834 ? 3.286 22.918 -16.938 1.00 88.12 834 ASN A N 1
ATOM 6636 C CA . ASN A 1 834 ? 2.780 24.176 -17.467 1.00 88.12 834 ASN A CA 1
ATOM 6637 C C . ASN A 1 834 ? 2.021 24.963 -16.386 1.00 88.12 834 ASN A C 1
ATOM 6639 O O . ASN A 1 834 ? 1.134 24.419 -15.718 1.00 88.12 834 ASN A O 1
ATOM 6643 N N . TYR A 1 835 ? 2.337 26.250 -16.233 1.00 87.50 835 TYR A N 1
ATOM 6644 C CA . TYR A 1 835 ? 1.593 27.182 -15.375 1.00 87.50 835 TYR A CA 1
ATOM 6645 C C . TYR A 1 835 ? 0.522 27.962 -16.146 1.00 87.50 835 TYR A C 1
ATOM 6647 O O . TYR A 1 835 ? -0.489 28.339 -15.556 1.00 87.50 835 TYR A O 1
ATOM 6655 N N . GLU A 1 836 ? 0.703 28.122 -17.457 1.00 83.88 836 GLU A N 1
ATOM 6656 C CA . GLU A 1 836 ? -0.248 28.753 -18.378 1.00 83.88 836 GLU A CA 1
ATOM 6657 C C . GLU A 1 836 ? -0.917 27.713 -19.308 1.00 83.88 836 GLU A C 1
ATOM 6659 O O . GLU A 1 836 ? -0.373 26.623 -19.521 1.00 83.88 836 GLU A O 1
ATOM 6664 N N . PRO A 1 837 ? -2.126 27.982 -19.838 1.00 81.94 837 PRO A N 1
ATOM 6665 C CA . PRO A 1 837 ? -2.779 27.118 -20.823 1.00 81.94 837 PRO A CA 1
ATOM 6666 C C . PRO A 1 837 ? -2.100 27.159 -22.196 1.00 81.94 837 PRO A C 1
ATOM 6668 O O . PRO A 1 837 ? -1.383 28.098 -22.528 1.00 81.94 837 PRO A O 1
ATOM 6671 N N . ASP A 1 838 ? -2.355 26.121 -22.998 1.00 77.19 838 ASP A N 1
ATOM 6672 C CA . ASP A 1 838 ? -1.946 26.002 -24.408 1.00 77.19 838 ASP A CA 1
ATOM 6673 C C . ASP A 1 838 ? -0.427 26.049 -24.679 1.00 77.19 838 ASP A C 1
ATOM 6675 O O . ASP A 1 838 ? 0.006 26.245 -25.818 1.00 77.19 838 ASP A O 1
ATOM 6679 N N . TYR A 1 839 ? 0.397 25.826 -23.652 1.00 80.81 839 TYR A N 1
ATOM 6680 C CA . TYR A 1 839 ? 1.849 25.782 -23.793 1.00 80.81 839 TYR A CA 1
ATOM 6681 C C . TYR A 1 839 ? 2.306 24.431 -24.357 1.00 80.81 839 TYR A C 1
ATOM 6683 O O . TYR A 1 839 ? 2.095 23.386 -23.737 1.00 80.81 839 TYR A O 1
ATOM 6691 N N . ARG A 1 840 ? 2.944 24.464 -25.532 1.00 80.50 840 ARG A N 1
ATOM 6692 C CA . ARG A 1 840 ? 3.438 23.274 -26.236 1.00 80.50 840 ARG A CA 1
ATOM 6693 C C . ARG A 1 840 ? 4.948 23.169 -26.160 1.00 80.50 840 ARG A C 1
ATOM 6695 O O . ARG A 1 840 ? 5.653 24.162 -26.346 1.00 80.50 840 ARG A O 1
ATOM 6702 N N . HIS A 1 841 ? 5.427 21.948 -25.968 1.00 84.00 841 HIS A N 1
ATOM 6703 C CA . HIS A 1 841 ? 6.853 21.638 -25.920 1.00 84.00 841 HIS A CA 1
ATOM 6704 C C . HIS A 1 841 ? 7.309 21.018 -27.238 1.00 84.00 841 HIS A C 1
ATOM 6706 O O . HIS A 1 841 ? 6.577 20.265 -27.877 1.00 84.00 841 HIS A O 1
ATOM 6712 N N . SER A 1 842 ? 8.524 21.354 -27.663 1.00 84.00 842 SER A N 1
ATOM 6713 C CA . SER A 1 842 ? 9.199 20.639 -28.748 1.00 84.00 842 SER A CA 1
ATOM 6714 C C . SER A 1 842 ? 9.583 19.240 -28.272 1.00 84.00 842 SER A C 1
ATOM 6716 O O . SER A 1 842 ? 9.858 19.073 -27.083 1.00 84.00 842 SER A O 1
ATOM 6718 N N . SER A 1 843 ? 9.663 18.265 -29.182 1.00 87.31 843 SER A N 1
ATOM 6719 C CA . SER A 1 843 ? 10.150 16.918 -28.864 1.00 87.31 843 SER A CA 1
ATOM 6720 C C . SER A 1 843 ? 11.504 16.998 -28.134 1.00 87.31 843 SER A C 1
ATOM 6722 O O . SER A 1 843 ? 12.450 17.576 -28.682 1.00 87.31 843 SER A O 1
ATOM 6724 N N . PRO A 1 844 ? 11.614 16.495 -26.891 1.00 89.69 844 PRO A N 1
ATOM 6725 C 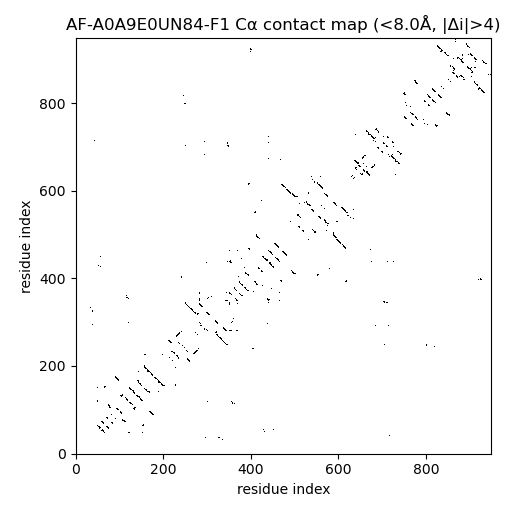CA . PRO A 1 844 ? 12.885 16.457 -26.177 1.00 89.69 844 PRO A CA 1
ATOM 6726 C C . PRO A 1 844 ? 13.883 15.538 -26.894 1.00 89.69 844 PRO A C 1
ATOM 6728 O O . PRO A 1 844 ? 13.558 14.386 -27.177 1.00 89.69 844 PRO A O 1
ATOM 6731 N N . GLU A 1 845 ? 15.096 16.026 -27.161 1.00 92.12 845 GLU A N 1
ATOM 6732 C CA . GLU A 1 845 ? 16.185 15.224 -27.738 1.00 92.12 845 GLU A CA 1
ATOM 6733 C C . GLU A 1 845 ? 17.237 14.904 -26.668 1.00 92.12 845 GLU A C 1
ATOM 6735 O O . GLU A 1 845 ? 17.760 15.811 -26.017 1.00 92.12 845 GLU A O 1
ATOM 6740 N N . TYR A 1 846 ? 17.554 13.618 -26.505 1.00 95.12 846 TYR A N 1
ATOM 6741 C CA . TYR A 1 846 ? 18.691 13.141 -25.715 1.00 95.12 846 TYR A CA 1
ATOM 6742 C C . TYR A 1 846 ? 19.794 12.666 -26.652 1.00 95.12 846 TYR A C 1
ATOM 6744 O O . TYR A 1 846 ? 19.526 11.857 -27.540 1.00 95.12 846 TYR A O 1
ATOM 6752 N N . THR A 1 847 ? 21.027 13.114 -26.414 1.00 95.94 847 THR A N 1
ATOM 6753 C CA . THR A 1 847 ? 22.182 12.808 -27.272 1.00 95.94 847 THR A CA 1
ATOM 6754 C C . THR A 1 847 ? 23.321 12.234 -26.447 1.00 95.94 847 THR A C 1
ATOM 6756 O O . THR A 1 847 ? 23.616 12.758 -25.376 1.00 95.94 847 THR A O 1
ATOM 6759 N N . ILE A 1 848 ? 23.985 11.200 -26.955 1.00 97.00 848 ILE A N 1
ATOM 6760 C CA . ILE A 1 848 ? 25.240 10.678 -26.418 1.00 97.00 848 ILE A CA 1
ATOM 6761 C C . ILE A 1 848 ? 26.335 10.859 -27.468 1.00 97.00 848 ILE A C 1
ATOM 6763 O O . ILE A 1 848 ? 26.192 10.365 -28.587 1.00 97.00 848 ILE A O 1
ATOM 6767 N N . ASP A 1 849 ? 27.412 11.549 -27.095 1.00 96.38 849 ASP A N 1
ATOM 6768 C CA . ASP A 1 849 ? 28.636 11.662 -27.893 1.00 96.38 849 ASP A CA 1
ATOM 6769 C C . ASP A 1 849 ? 29.594 10.504 -27.574 1.00 96.38 849 ASP A C 1
ATOM 6771 O O . ASP A 1 849 ? 29.858 10.204 -26.404 1.00 96.38 849 ASP A O 1
ATOM 6775 N N . LEU A 1 850 ? 30.079 9.849 -28.628 1.00 95.56 850 LEU A N 1
ATOM 6776 C CA . LEU A 1 850 ? 30.932 8.662 -28.604 1.00 95.56 850 LEU A CA 1
ATOM 6777 C C . LEU A 1 850 ? 32.400 8.978 -28.935 1.00 95.56 850 LEU A C 1
ATOM 6779 O O . LEU A 1 850 ? 33.241 8.075 -28.899 1.00 95.56 850 LEU A O 1
ATOM 6783 N N . SER A 1 851 ? 32.719 10.233 -29.256 1.00 93.75 851 SER A N 1
ATOM 6784 C CA . SER A 1 851 ? 34.051 10.670 -29.684 1.00 93.75 851 SER A CA 1
ATOM 6785 C C . SER A 1 851 ? 35.134 10.326 -28.656 1.00 93.75 851 SER A C 1
ATOM 6787 O O . SER A 1 851 ? 34.982 10.582 -27.463 1.00 93.75 851 SER A O 1
ATOM 6789 N N . GLY A 1 852 ? 36.267 9.782 -29.108 1.00 90.94 852 GLY A N 1
ATOM 6790 C CA . GLY A 1 852 ? 37.397 9.441 -28.241 1.00 90.94 852 GLY A CA 1
ATOM 6791 C C . GLY A 1 852 ? 37.190 8.188 -27.385 1.00 90.94 852 GLY A C 1
ATOM 6792 O O . GLY A 1 852 ? 38.013 7.912 -26.508 1.00 90.94 852 GLY A O 1
ATOM 6793 N N . THR A 1 853 ? 36.124 7.420 -27.629 1.00 94.44 853 THR A N 1
ATOM 6794 C CA . THR A 1 853 ? 35.816 6.173 -26.914 1.00 94.44 853 THR A CA 1
ATOM 6795 C C . THR A 1 853 ? 35.983 4.951 -27.815 1.00 94.44 853 THR A C 1
ATOM 6797 O O . THR A 1 853 ? 36.136 5.056 -29.030 1.00 94.44 853 THR A O 1
ATOM 6800 N N . ALA A 1 854 ? 35.908 3.746 -27.246 1.00 93.62 854 ALA A N 1
ATOM 6801 C CA . ALA A 1 854 ? 35.917 2.521 -28.044 1.00 93.62 854 ALA A CA 1
ATOM 6802 C C . ALA A 1 854 ? 34.635 2.319 -28.879 1.00 93.62 854 ALA A C 1
ATOM 6804 O O . ALA A 1 854 ? 34.590 1.363 -29.658 1.00 93.62 854 ALA A O 1
ATOM 6805 N N . PHE A 1 855 ? 33.618 3.177 -28.716 1.00 94.44 855 PHE A N 1
ATOM 6806 C CA . PHE A 1 855 ? 32.397 3.216 -29.528 1.00 94.44 855 PHE A CA 1
ATOM 6807 C C . PHE A 1 855 ? 32.509 4.146 -30.746 1.00 94.44 855 PHE A C 1
ATOM 6809 O O . PHE A 1 855 ? 31.600 4.153 -31.572 1.00 94.44 855 PHE A O 1
ATOM 6816 N N . GLU A 1 856 ? 33.596 4.914 -30.874 1.00 93.50 856 GLU A N 1
ATOM 6817 C CA . GLU A 1 856 ? 33.823 5.804 -32.019 1.00 93.50 856 GLU A CA 1
ATOM 6818 C C . GLU A 1 856 ? 33.773 5.019 -33.344 1.00 93.50 856 GLU A C 1
ATOM 6820 O O . GLU A 1 856 ? 34.347 3.930 -33.475 1.00 93.50 856 GLU A O 1
ATOM 6825 N N . GLY A 1 857 ? 33.045 5.553 -34.325 1.00 91.12 857 GLY A N 1
ATOM 6826 C CA . GLY A 1 857 ? 32.795 4.930 -35.624 1.00 91.12 857 GLY A CA 1
ATOM 6827 C C . GLY A 1 857 ? 31.831 3.735 -35.610 1.00 91.12 857 GLY A C 1
ATOM 6828 O O . GLY A 1 857 ? 31.630 3.112 -36.660 1.00 91.12 857 GLY A O 1
ATOM 6829 N N . ALA A 1 858 ? 31.239 3.378 -34.462 1.00 91.12 858 ALA A N 1
ATOM 6830 C CA . ALA A 1 858 ? 30.210 2.344 -34.392 1.00 91.12 858 ALA A CA 1
ATOM 6831 C C . ALA A 1 858 ? 28.911 2.818 -35.057 1.00 91.12 858 ALA A C 1
ATOM 6833 O O . ALA A 1 858 ? 28.530 3.981 -34.957 1.00 91.12 858 ALA A O 1
ATOM 6834 N N . ARG A 1 859 ? 28.200 1.900 -35.720 1.00 91.31 859 ARG A N 1
ATOM 6835 C CA . ARG A 1 859 ? 26.886 2.193 -36.305 1.00 91.31 859 ARG A CA 1
ATOM 6836 C C . ARG A 1 859 ? 25.784 1.934 -35.277 1.00 91.31 859 ARG A C 1
ATOM 6838 O O . ARG A 1 859 ? 25.712 0.803 -34.793 1.00 91.31 859 ARG A O 1
ATOM 6845 N N . PRO A 1 860 ? 24.941 2.924 -34.939 1.00 95.62 860 PRO A N 1
ATOM 6846 C CA . PRO A 1 860 ? 23.854 2.710 -33.997 1.00 95.62 860 PRO A CA 1
ATOM 6847 C C . PRO A 1 860 ? 22.746 1.820 -34.563 1.00 95.62 860 PRO A C 1
ATOM 6849 O O . PRO A 1 860 ? 22.388 1.902 -35.738 1.00 95.62 860 PRO A O 1
ATOM 6852 N N . GLU A 1 861 ? 22.157 1.011 -33.691 1.00 96.62 861 GLU A N 1
ATOM 6853 C CA . GLU A 1 861 ? 20.968 0.205 -33.952 1.00 96.62 861 GLU A CA 1
ATOM 6854 C C . GLU A 1 861 ? 19.834 0.666 -33.028 1.00 96.62 861 GLU A C 1
ATOM 6856 O O . GLU A 1 861 ? 20.029 0.877 -31.833 1.00 96.62 861 GLU A O 1
ATOM 6861 N N . ALA A 1 862 ? 18.632 0.828 -33.569 1.00 96.12 862 ALA A N 1
ATOM 6862 C CA . ALA A 1 862 ? 17.428 1.197 -32.844 1.00 96.12 862 ALA A CA 1
ATOM 6863 C C . ALA A 1 862 ? 16.531 -0.021 -32.609 1.00 96.12 862 ALA A C 1
ATOM 6865 O O . ALA A 1 862 ? 16.335 -0.837 -33.506 1.00 96.12 862 ALA A O 1
ATOM 6866 N N . LEU A 1 863 ? 15.954 -0.132 -31.412 1.00 94.75 863 LEU A N 1
ATOM 6867 C CA . LEU A 1 863 ? 14.990 -1.180 -31.081 1.00 94.75 863 LEU A CA 1
ATOM 6868 C C . LEU A 1 863 ? 13.588 -0.740 -31.515 1.00 94.75 863 LEU A C 1
ATOM 6870 O O . LEU A 1 863 ? 12.986 0.131 -30.878 1.00 94.75 863 LEU A O 1
ATOM 6874 N N . VAL A 1 864 ? 13.067 -1.350 -32.578 1.00 91.12 864 VAL A N 1
ATOM 6875 C CA . VAL A 1 864 ? 11.752 -1.062 -33.166 1.00 91.12 864 VAL A CA 1
ATOM 6876 C C . VAL A 1 864 ? 10.945 -2.348 -33.232 1.00 91.12 864 VAL A C 1
ATOM 6878 O O . VAL A 1 864 ? 11.425 -3.360 -33.731 1.00 91.12 864 VAL A O 1
ATOM 6881 N N . ASP A 1 865 ? 9.730 -2.322 -32.684 1.00 85.12 865 ASP A N 1
ATOM 6882 C CA . ASP A 1 865 ? 8.822 -3.478 -32.649 1.00 85.12 865 ASP A CA 1
ATOM 6883 C C . ASP A 1 865 ? 9.470 -4.770 -32.101 1.00 85.12 865 ASP A C 1
ATOM 6885 O O . ASP A 1 865 ? 9.131 -5.881 -32.502 1.00 85.12 865 ASP A O 1
ATOM 6889 N N . GLY A 1 866 ? 10.408 -4.623 -31.157 1.00 86.19 866 GLY A N 1
ATOM 6890 C CA . GLY A 1 866 ? 11.108 -5.739 -30.513 1.00 86.19 866 GLY A CA 1
ATOM 6891 C C . GLY A 1 866 ? 12.331 -6.271 -31.267 1.00 86.19 866 GLY A C 1
ATOM 6892 O O . GLY A 1 866 ? 12.938 -7.241 -30.810 1.00 86.19 866 GLY A O 1
ATOM 6893 N N . GLU A 1 867 ? 12.736 -5.638 -32.370 1.00 91.50 867 GLU A N 1
ATOM 6894 C CA . GLU A 1 867 ? 13.918 -6.014 -33.151 1.00 91.50 867 GLU A CA 1
ATOM 6895 C C . GLU A 1 867 ? 14.878 -4.842 -33.379 1.00 91.50 867 GLU A C 1
ATOM 6897 O O . GLU A 1 867 ? 14.477 -3.679 -33.409 1.00 91.50 867 GLU A O 1
ATOM 6902 N N . TRP A 1 868 ? 16.169 -5.155 -33.506 1.00 94.88 868 TRP A N 1
ATOM 6903 C CA . TRP A 1 868 ? 17.197 -4.159 -33.802 1.00 94.88 868 TRP A CA 1
ATOM 6904 C C . TRP A 1 868 ? 17.198 -3.808 -35.293 1.00 94.88 868 TRP A C 1
ATOM 6906 O O . TRP A 1 868 ? 17.180 -4.693 -36.151 1.00 94.88 868 TRP A O 1
ATOM 6916 N N . ALA A 1 869 ? 17.232 -2.514 -35.597 1.00 94.62 869 ALA A N 1
ATOM 6917 C CA . ALA A 1 869 ? 17.299 -1.969 -36.945 1.00 94.62 869 ALA A CA 1
ATOM 6918 C C . ALA A 1 869 ? 18.392 -0.895 -37.028 1.00 94.62 869 ALA A C 1
ATOM 6920 O O . ALA A 1 869 ? 18.469 -0.022 -36.169 1.00 94.62 869 ALA A O 1
ATOM 6921 N N . GLU A 1 870 ? 19.230 -0.937 -38.062 1.00 94.12 870 GLU A N 1
ATOM 6922 C CA . GLU A 1 870 ? 20.314 0.035 -38.257 1.00 94.12 870 GLU A CA 1
ATOM 6923 C C . GLU A 1 870 ? 19.777 1.471 -38.411 1.00 94.12 870 GLU A C 1
ATOM 6925 O O . GLU A 1 870 ? 18.771 1.707 -39.086 1.00 94.12 870 GLU A O 1
ATOM 6930 N N . VAL A 1 871 ? 20.466 2.437 -37.798 1.00 93.81 871 VAL A N 1
ATOM 6931 C CA . VAL A 1 871 ? 20.176 3.870 -37.914 1.00 93.81 871 VAL A CA 1
ATOM 6932 C C . VAL A 1 871 ? 21.225 4.511 -38.820 1.00 93.81 871 VAL A C 1
ATOM 6934 O O . VAL A 1 871 ? 22.352 4.752 -38.394 1.00 93.81 871 VAL A O 1
ATOM 6937 N N . GLU A 1 872 ? 20.860 4.800 -40.072 1.00 87.25 872 GLU A N 1
ATOM 6938 C CA . GLU A 1 872 ? 21.753 5.518 -40.995 1.00 87.25 872 GLU A CA 1
ATOM 6939 C C . GLU A 1 872 ? 21.894 6.994 -40.580 1.00 87.25 872 GLU A C 1
ATOM 6941 O O . GLU A 1 872 ? 22.929 7.377 -40.041 1.00 87.25 872 GLU A O 1
ATOM 6946 N N . ASP A 1 873 ? 20.829 7.786 -40.767 1.00 89.38 873 ASP A N 1
ATOM 6947 C CA . ASP A 1 873 ? 20.746 9.194 -40.338 1.00 89.38 873 ASP A CA 1
ATOM 6948 C C . ASP A 1 873 ? 19.685 9.379 -39.239 1.00 89.38 873 ASP A C 1
ATOM 6950 O O . ASP A 1 873 ? 19.909 9.988 -38.190 1.00 89.38 873 ASP A O 1
ATOM 6954 N N . SER A 1 874 ? 18.482 8.852 -39.487 1.00 91.94 874 SER A N 1
ATOM 6955 C CA . SER A 1 874 ? 17.359 8.891 -38.553 1.00 91.94 874 SER A CA 1
ATOM 6956 C C . SER A 1 874 ? 16.365 7.773 -38.837 1.00 91.94 874 SER A C 1
ATOM 6958 O O . SER A 1 874 ? 16.226 7.324 -39.975 1.00 91.94 874 SER A O 1
ATOM 6960 N N . LEU A 1 875 ? 15.653 7.354 -37.797 1.00 91.69 875 LEU A N 1
ATOM 6961 C CA . LEU A 1 875 ? 14.586 6.369 -37.863 1.00 91.69 875 LEU A CA 1
ATOM 6962 C C . LEU A 1 875 ? 13.392 6.893 -37.064 1.00 91.69 875 LEU A C 1
ATOM 6964 O O . LEU A 1 875 ? 13.539 7.221 -35.890 1.00 91.69 875 LEU A O 1
ATOM 6968 N N . ALA A 1 876 ? 12.222 6.985 -37.694 1.00 87.50 876 ALA A N 1
ATOM 6969 C CA . ALA A 1 876 ? 10.981 7.421 -37.052 1.00 87.50 876 ALA A CA 1
ATOM 6970 C C . ALA A 1 876 ? 10.074 6.222 -36.746 1.00 87.50 876 ALA A C 1
ATOM 6972 O O . ALA A 1 876 ? 10.064 5.243 -37.492 1.00 87.50 876 ALA A O 1
ATOM 6973 N N . GLY A 1 877 ? 9.274 6.315 -35.685 1.00 82.44 877 GLY A N 1
ATOM 6974 C CA . GLY A 1 877 ? 8.340 5.266 -35.270 1.00 82.44 877 GLY A CA 1
ATOM 6975 C C . GLY A 1 877 ? 8.398 5.012 -33.768 1.00 82.44 877 GLY A C 1
ATOM 6976 O O . GLY A 1 877 ? 9.006 5.778 -33.034 1.00 82.44 877 GLY A O 1
ATOM 6977 N N . SER A 1 878 ? 7.781 3.929 -33.287 1.00 82.62 878 SER A N 1
ATOM 6978 C CA . SER A 1 878 ? 7.833 3.558 -31.862 1.00 82.62 878 SER A CA 1
ATOM 6979 C C . SER A 1 878 ? 9.202 2.972 -31.486 1.00 82.62 878 SER A C 1
ATOM 6981 O O . SER A 1 878 ? 9.304 1.813 -31.081 1.00 82.62 878 SER A O 1
ATOM 6983 N N . VAL A 1 879 ? 10.257 3.769 -31.631 1.00 89.88 879 VAL A N 1
ATOM 6984 C CA . VAL A 1 879 ? 11.616 3.412 -31.237 1.00 89.88 879 VAL A CA 1
ATOM 6985 C C . VAL A 1 879 ? 11.682 3.385 -29.716 1.00 89.88 879 VAL A C 1
ATOM 6987 O O . VAL A 1 879 ? 11.290 4.346 -29.071 1.00 89.88 879 VAL A O 1
ATOM 6990 N N . ARG A 1 880 ? 12.152 2.288 -29.121 1.00 90.12 880 ARG A N 1
ATOM 6991 C CA . ARG A 1 880 ? 12.249 2.152 -27.654 1.00 90.12 880 ARG A CA 1
ATOM 6992 C C . ARG A 1 880 ? 13.654 2.406 -27.128 1.00 90.12 880 ARG A C 1
ATOM 6994 O O . ARG A 1 880 ? 13.819 2.839 -25.990 1.00 90.12 880 ARG A O 1
ATOM 7001 N N . ALA A 1 881 ? 14.658 2.132 -27.953 1.00 95.75 881 ALA A N 1
ATOM 7002 C CA . ALA A 1 881 ? 16.061 2.266 -27.603 1.00 95.75 881 ALA A CA 1
ATOM 7003 C C . ALA A 1 881 ? 16.914 2.583 -28.832 1.00 95.75 881 ALA A C 1
ATOM 7005 O O . ALA A 1 881 ? 16.526 2.242 -29.947 1.00 95.75 881 ALA A O 1
ATOM 7006 N N . VAL A 1 882 ? 18.090 3.166 -28.612 1.00 97.19 882 VAL A N 1
ATOM 7007 C CA . VAL A 1 882 ? 19.204 3.212 -29.569 1.00 97.19 882 VAL A CA 1
ATOM 7008 C C . VAL A 1 882 ? 20.461 2.711 -28.869 1.00 97.19 882 VAL A C 1
ATOM 7010 O O . VAL A 1 882 ? 20.678 3.029 -27.700 1.00 97.19 882 VAL A O 1
ATOM 7013 N N . ALA A 1 883 ? 21.259 1.896 -29.547 1.00 97.44 883 ALA A N 1
ATOM 7014 C CA . ALA A 1 883 ? 22.391 1.205 -28.956 1.00 97.44 883 ALA A CA 1
ATOM 7015 C C . ALA A 1 883 ? 23.577 1.092 -29.918 1.00 97.44 883 ALA A C 1
ATOM 7017 O O . ALA A 1 883 ? 23.403 1.044 -31.132 1.00 97.44 883 ALA A O 1
ATOM 7018 N N . VAL A 1 884 ? 24.782 1.005 -29.359 1.00 96.12 884 VAL A N 1
ATOM 7019 C CA . VAL A 1 884 ? 26.039 0.759 -30.077 1.00 96.12 884 VAL A CA 1
ATOM 7020 C C . VAL A 1 884 ? 26.864 -0.297 -29.355 1.00 96.12 884 VAL A C 1
ATOM 7022 O O . VAL A 1 884 ? 26.734 -0.507 -28.146 1.00 96.12 884 VAL A O 1
ATOM 7025 N N . ARG A 1 885 ? 27.762 -0.937 -30.104 1.00 95.25 885 ARG A N 1
ATOM 7026 C CA . ARG A 1 885 ? 28.742 -1.887 -29.580 1.00 95.25 885 ARG A CA 1
ATOM 7027 C C . ARG A 1 885 ? 30.153 -1.340 -29.755 1.00 95.25 885 ARG A C 1
ATOM 7029 O O . ARG A 1 885 ? 30.448 -0.721 -30.774 1.00 95.25 885 ARG A O 1
ATOM 7036 N N . SER A 1 886 ? 31.023 -1.583 -28.778 1.00 93.81 886 SER A N 1
ATOM 7037 C CA . SER A 1 886 ? 32.430 -1.197 -28.872 1.00 93.81 886 SER A CA 1
ATOM 7038 C C . SER A 1 886 ? 33.117 -1.900 -30.044 1.00 93.81 886 SER A C 1
ATOM 7040 O O . SER A 1 886 ? 32.759 -3.016 -30.429 1.00 93.81 886 SER A O 1
ATOM 7042 N N . SER A 1 887 ? 34.156 -1.270 -30.584 1.00 90.31 887 SER A N 1
ATOM 7043 C CA . SER A 1 887 ? 34.978 -1.792 -31.683 1.00 90.31 887 SER A CA 1
ATOM 7044 C C . SER A 1 887 ? 35.628 -3.152 -31.385 1.00 90.31 887 SER A C 1
ATOM 7046 O O . SER A 1 887 ? 35.850 -3.943 -32.301 1.00 90.31 887 SER A O 1
ATOM 7048 N N . ASP A 1 888 ? 35.896 -3.465 -30.112 1.00 87.44 888 ASP A N 1
ATOM 7049 C CA . ASP A 1 888 ? 36.393 -4.777 -29.676 1.00 87.44 888 ASP A CA 1
ATOM 7050 C C . ASP A 1 888 ? 35.279 -5.799 -29.377 1.00 87.44 888 ASP A C 1
ATOM 7052 O O . ASP A 1 888 ? 35.560 -6.955 -29.050 1.00 87.44 888 ASP A O 1
ATOM 7056 N N . GLY A 1 889 ? 34.018 -5.380 -29.497 1.00 86.75 889 GLY A N 1
ATOM 7057 C CA . GLY A 1 889 ? 32.832 -6.198 -29.304 1.00 86.75 889 GLY A CA 1
ATOM 7058 C C . GLY A 1 889 ? 32.512 -6.542 -27.849 1.00 86.75 889 GLY A C 1
ATOM 7059 O O . GLY A 1 889 ? 31.603 -7.344 -27.629 1.00 86.75 889 GLY A O 1
ATOM 7060 N N . LYS A 1 890 ? 33.224 -6.003 -26.857 1.00 89.31 890 LYS A N 1
ATOM 7061 C CA . LYS A 1 890 ? 33.045 -6.406 -25.452 1.00 89.31 890 LYS A CA 1
ATOM 7062 C C . LYS A 1 890 ? 32.003 -5.609 -24.690 1.00 89.31 890 LYS A C 1
ATOM 7064 O O . LYS A 1 890 ? 31.454 -6.145 -23.739 1.00 89.31 890 LYS A O 1
ATOM 7069 N N . HIS A 1 891 ? 31.745 -4.374 -25.098 1.00 93.31 891 HIS A N 1
ATOM 7070 C CA . HIS A 1 891 ? 30.877 -3.456 -24.373 1.00 93.31 891 HIS A CA 1
ATOM 7071 C C . HIS A 1 891 ? 29.721 -3.005 -25.263 1.00 93.31 891 HIS A C 1
ATOM 7073 O O . HIS A 1 891 ? 29.881 -2.839 -26.476 1.00 93.31 891 HIS A O 1
ATOM 7079 N N . ALA A 1 892 ? 28.564 -2.792 -24.653 1.00 95.31 892 ALA A N 1
ATOM 7080 C CA . ALA A 1 892 ? 27.379 -2.228 -25.268 1.00 95.31 892 ALA A CA 1
ATOM 7081 C C . ALA A 1 892 ? 26.916 -1.005 -24.470 1.00 95.31 892 ALA A C 1
ATOM 7083 O O . ALA A 1 892 ? 26.962 -0.984 -23.236 1.00 95.31 892 ALA A O 1
ATOM 7084 N N . LEU A 1 893 ? 26.461 0.004 -25.204 1.00 97.00 893 LEU A N 1
ATOM 7085 C CA . LEU A 1 893 ? 25.905 1.240 -24.673 1.00 97.00 893 LEU A CA 1
ATOM 7086 C C . LEU A 1 893 ? 24.536 1.447 -25.307 1.00 97.00 893 LEU A C 1
ATOM 7088 O O . LEU A 1 893 ? 24.427 1.391 -26.530 1.00 97.00 893 LEU A O 1
ATOM 7092 N N . ALA A 1 894 ? 23.507 1.696 -24.503 1.00 97.44 894 ALA A N 1
ATOM 7093 C CA . ALA A 1 894 ? 22.169 1.970 -25.018 1.00 97.44 894 ALA A CA 1
ATOM 7094 C C . ALA A 1 894 ? 21.474 3.090 -24.261 1.00 97.44 894 ALA A C 1
ATOM 7096 O O . ALA A 1 894 ? 21.600 3.184 -23.046 1.00 97.44 894 ALA A O 1
ATOM 7097 N N . LEU A 1 895 ? 20.694 3.886 -24.983 1.00 97.31 895 LEU A N 1
ATOM 7098 C CA . LEU A 1 895 ? 19.779 4.889 -24.456 1.00 97.31 895 LEU A CA 1
ATOM 7099 C C . LEU A 1 895 ? 18.345 4.418 -24.699 1.00 97.31 895 LEU A C 1
ATOM 7101 O O . LEU A 1 895 ? 18.016 4.022 -25.816 1.00 97.31 895 LEU A O 1
ATOM 7105 N N . VAL A 1 896 ? 17.499 4.463 -23.669 1.00 95.94 896 VAL A N 1
ATOM 7106 C CA . VAL A 1 896 ? 16.160 3.856 -23.675 1.00 95.94 896 VAL A CA 1
ATOM 7107 C C . VAL A 1 896 ? 15.125 4.817 -23.109 1.00 95.94 896 VAL A C 1
ATOM 7109 O O . VAL A 1 896 ? 15.325 5.368 -22.030 1.00 95.94 896 VAL A O 1
ATOM 7112 N N . PHE A 1 897 ? 13.996 4.968 -23.805 1.00 92.44 897 PHE A N 1
ATOM 7113 C CA . PHE A 1 897 ? 12.825 5.707 -23.332 1.00 92.44 897 PHE A CA 1
ATOM 7114 C C . PHE A 1 897 ? 11.536 5.075 -23.865 1.00 92.44 897 PHE A C 1
ATOM 7116 O O . PHE A 1 897 ? 11.399 4.816 -25.060 1.00 92.44 897 PHE A O 1
ATOM 7123 N N . LEU A 1 898 ? 10.548 4.881 -22.985 1.00 82.44 898 LEU A N 1
ATOM 7124 C CA . LEU A 1 898 ? 9.266 4.266 -23.351 1.00 82.44 898 LEU A CA 1
ATOM 7125 C C . LEU A 1 898 ? 8.490 5.073 -24.396 1.00 82.44 898 LEU A C 1
ATOM 7127 O O . LEU A 1 898 ? 7.814 4.491 -25.236 1.00 82.44 898 LEU A O 1
ATOM 7131 N N . ASN A 1 899 ? 8.562 6.398 -24.344 1.00 88.00 899 ASN A N 1
ATOM 7132 C CA . ASN A 1 899 ? 7.796 7.301 -25.201 1.00 88.00 899 ASN A CA 1
ATOM 7133 C C . ASN A 1 899 ? 8.605 7.834 -26.399 1.00 88.00 899 ASN A C 1
ATOM 7135 O O . ASN A 1 899 ? 8.204 8.841 -26.986 1.00 88.00 899 ASN A O 1
ATOM 7139 N N . ALA A 1 900 ? 9.748 7.227 -26.727 1.00 92.12 900 ALA A N 1
ATOM 7140 C CA . ALA A 1 900 ? 10.537 7.660 -27.870 1.00 92.12 900 ALA A CA 1
ATOM 7141 C C . ALA A 1 900 ? 9.778 7.428 -29.194 1.00 92.12 900 ALA A C 1
ATOM 7143 O O . ALA A 1 900 ? 9.098 6.421 -29.398 1.00 92.12 900 ALA A O 1
ATOM 7144 N N . GLU A 1 901 ? 9.858 8.425 -30.075 1.00 92.12 901 GLU A N 1
ATOM 7145 C CA . GLU A 1 901 ? 9.202 8.467 -31.391 1.00 92.12 901 GLU A CA 1
ATOM 7146 C C . GLU A 1 901 ? 10.208 8.452 -32.556 1.00 92.12 901 GLU A C 1
ATOM 7148 O O . GLU A 1 901 ? 9.830 8.430 -33.733 1.00 92.12 901 GLU A O 1
ATOM 7153 N N . GLY A 1 902 ? 11.501 8.451 -32.233 1.00 94.50 902 GLY A N 1
ATOM 7154 C CA . GLY A 1 902 ? 12.565 8.297 -33.208 1.00 94.50 902 GLY A CA 1
ATOM 7155 C C . GLY A 1 902 ? 13.946 8.135 -32.581 1.00 94.50 902 GLY A C 1
ATOM 7156 O O . GLY A 1 902 ? 14.161 8.464 -31.415 1.00 94.50 902 GLY A O 1
ATOM 7157 N N . ALA A 1 903 ? 14.882 7.651 -33.392 1.00 96.88 903 ALA A N 1
ATOM 7158 C CA . ALA A 1 903 ? 16.314 7.610 -33.115 1.00 96.88 903 ALA A CA 1
ATOM 7159 C C . ALA A 1 903 ? 17.091 8.328 -34.220 1.00 96.88 903 ALA A C 1
ATOM 7161 O O . ALA A 1 903 ? 16.611 8.459 -35.349 1.00 96.88 903 ALA A O 1
ATOM 7162 N N . PHE A 1 904 ? 18.302 8.777 -33.906 1.00 96.44 904 PHE A N 1
ATOM 7163 C CA . PHE A 1 904 ? 19.188 9.412 -34.877 1.00 96.44 904 PHE A CA 1
ATOM 7164 C C . PHE A 1 904 ? 20.654 9.053 -34.658 1.00 96.44 904 PHE A C 1
ATOM 7166 O O . PHE A 1 904 ? 21.065 8.666 -33.563 1.00 96.44 904 PHE A O 1
ATOM 7173 N N . HIS A 1 905 ? 21.428 9.258 -35.719 1.00 95.94 905 HIS A N 1
ATOM 7174 C CA . HIS A 1 905 ? 22.876 9.146 -35.757 1.00 95.94 905 HIS A CA 1
ATOM 7175 C C . HIS A 1 905 ? 23.431 10.376 -36.496 1.00 95.94 905 HIS A C 1
ATOM 7177 O O . HIS A 1 905 ? 23.067 10.647 -37.637 1.00 95.94 905 HIS A O 1
ATOM 7183 N N . ARG A 1 906 ? 24.234 11.200 -35.812 1.00 93.38 906 ARG A N 1
ATOM 7184 C CA . ARG A 1 906 ? 24.741 12.492 -36.309 1.00 93.38 906 ARG A CA 1
ATOM 7185 C C . ARG A 1 906 ? 26.243 12.586 -36.029 1.00 93.38 906 ARG A C 1
ATOM 7187 O O . ARG A 1 906 ? 26.637 12.987 -34.938 1.00 93.38 906 ARG A O 1
ATOM 7194 N N . GLY A 1 907 ? 27.082 12.247 -37.009 1.00 90.06 907 GLY A N 1
ATOM 7195 C CA . GLY A 1 907 ? 28.534 12.168 -36.791 1.00 90.06 907 GLY A CA 1
ATOM 7196 C C . GLY A 1 907 ? 28.860 11.086 -35.760 1.00 90.06 907 GLY A C 1
ATOM 7197 O O . GLY A 1 907 ? 28.334 9.992 -35.870 1.00 90.06 907 GLY A O 1
ATOM 7198 N N . GLU A 1 908 ? 29.643 11.410 -34.732 1.00 92.50 908 GLU A N 1
ATOM 7199 C CA . GLU A 1 908 ? 29.970 10.490 -33.625 1.00 92.50 908 GLU A CA 1
ATOM 7200 C C . GLU A 1 908 ? 28.934 10.521 -32.484 1.00 92.50 908 GLU A C 1
ATOM 7202 O O . GLU A 1 908 ? 29.230 10.189 -31.340 1.00 92.50 908 GLU A O 1
ATOM 7207 N N . SER A 1 909 ? 27.70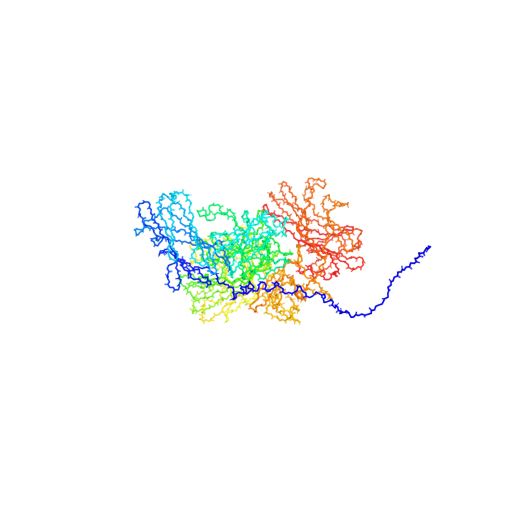6 10.968 -32.759 1.00 94.81 909 SER A N 1
ATOM 7208 C CA . SER A 1 909 ? 26.636 11.052 -31.762 1.00 94.81 909 SER A CA 1
ATOM 7209 C C . SER A 1 909 ? 25.430 10.200 -32.131 1.00 94.81 909 SER A C 1
ATOM 7211 O O . SER A 1 909 ? 24.988 10.188 -33.280 1.00 94.81 909 SER A O 1
ATOM 7213 N N . MET A 1 910 ? 24.828 9.568 -31.127 1.00 96.50 910 MET A N 1
ATOM 7214 C CA . MET A 1 910 ? 23.544 8.871 -31.240 1.00 96.50 910 MET A CA 1
ATOM 7215 C C . MET A 1 910 ? 22.518 9.467 -30.278 1.00 96.50 910 MET A C 1
ATOM 7217 O O . MET A 1 910 ? 22.887 10.095 -29.285 1.00 96.50 910 MET A O 1
ATOM 7221 N N . GLY A 1 911 ? 21.227 9.257 -30.525 1.00 96.75 911 GLY A N 1
ATOM 7222 C CA . GLY A 1 911 ? 20.216 9.756 -29.598 1.00 96.75 911 GLY A CA 1
ATOM 7223 C C . GLY A 1 911 ? 18.783 9.342 -29.890 1.00 96.75 911 GLY A C 1
ATOM 7224 O O . GLY A 1 911 ? 18.497 8.677 -30.888 1.00 96.75 911 GLY A O 1
ATOM 7225 N N . LEU A 1 912 ? 17.892 9.749 -28.985 1.00 96.62 912 LEU A N 1
ATOM 7226 C CA . LEU A 1 912 ? 16.449 9.519 -29.056 1.00 96.62 912 LEU A CA 1
ATOM 7227 C C . LEU A 1 912 ? 15.681 10.841 -29.074 1.00 96.62 912 LEU A C 1
ATOM 7229 O O . LEU A 1 912 ? 16.046 11.802 -28.392 1.00 96.62 912 LEU A O 1
ATOM 7233 N N . ILE A 1 913 ? 14.583 10.842 -29.826 1.00 94.06 913 ILE A N 1
ATOM 7234 C CA . ILE A 1 913 ? 13.589 11.914 -29.881 1.00 94.06 913 ILE A CA 1
ATOM 7235 C C . ILE A 1 913 ? 12.362 11.428 -29.115 1.00 94.06 913 ILE A C 1
ATOM 7237 O O . ILE A 1 913 ? 11.790 10.391 -29.455 1.00 94.06 913 ILE A O 1
ATOM 7241 N N . LEU A 1 914 ? 11.969 12.146 -28.065 1.00 91.69 914 LEU A N 1
ATOM 7242 C CA . LEU A 1 914 ? 10.823 11.779 -27.236 1.00 91.69 914 LEU A CA 1
ATOM 7243 C C . LEU A 1 914 ? 9.539 12.422 -27.753 1.00 91.69 914 LEU A C 1
ATOM 7245 O O . LEU A 1 914 ? 9.545 13.586 -28.154 1.00 91.69 914 LEU A O 1
ATOM 7249 N N . LYS A 1 915 ? 8.423 11.691 -27.662 1.00 88.19 915 LYS A N 1
ATOM 7250 C CA . LYS A 1 915 ? 7.099 12.232 -27.970 1.00 88.19 915 LYS A CA 1
ATOM 7251 C C . LYS A 1 915 ? 6.801 13.444 -27.071 1.00 88.19 915 LYS A C 1
ATOM 7253 O O . LYS A 1 915 ? 6.824 13.303 -25.842 1.00 88.19 915 LYS A O 1
ATOM 7258 N N . PRO A 1 916 ? 6.458 14.613 -27.635 1.00 82.06 916 PRO A N 1
ATOM 7259 C CA . PRO A 1 916 ? 6.012 15.749 -26.848 1.00 82.06 916 PRO A CA 1
ATOM 7260 C C . PRO A 1 916 ? 4.600 15.472 -26.322 1.00 82.06 916 PRO A C 1
ATOM 7262 O O . PRO A 1 916 ? 3.698 15.075 -27.066 1.00 82.06 916 PRO A O 1
ATOM 7265 N N . VAL A 1 917 ? 4.408 15.677 -25.023 1.00 80.75 917 VAL A N 1
ATOM 7266 C CA . VAL A 1 917 ? 3.104 15.559 -24.360 1.00 80.75 917 VAL A CA 1
ATOM 7267 C C . VAL A 1 917 ? 2.702 16.918 -23.798 1.00 80.75 917 VAL A C 1
ATOM 7269 O O . VAL A 1 917 ? 3.370 17.495 -22.937 1.00 80.75 917 VAL A O 1
ATOM 7272 N N . ASP A 1 918 ? 1.590 17.447 -24.295 1.00 76.88 918 ASP A N 1
ATOM 7273 C CA . ASP A 1 918 ? 1.041 18.711 -23.816 1.00 76.88 918 ASP A CA 1
ATOM 7274 C C . ASP A 1 918 ? 0.411 18.489 -22.433 1.00 76.88 918 ASP A C 1
ATOM 7276 O O . ASP A 1 918 ? -0.752 18.103 -22.307 1.00 76.88 918 ASP A O 1
ATOM 7280 N N . ALA A 1 919 ? 1.201 18.713 -21.380 1.00 79.06 919 ALA A N 1
ATOM 7281 C CA . ALA A 1 919 ? 0.723 18.638 -20.006 1.00 79.06 919 ALA A CA 1
ATOM 7282 C C . ALA A 1 919 ? -0.360 19.713 -19.782 1.00 79.06 919 ALA A C 1
ATOM 7284 O O . ALA A 1 919 ? -0.099 20.899 -20.033 1.00 79.06 919 ALA A O 1
ATOM 7285 N N . PRO A 1 920 ? -1.563 19.351 -19.296 1.00 82.31 920 PRO A N 1
ATOM 7286 C CA . PRO A 1 920 ? -2.568 20.340 -18.930 1.00 82.31 920 PRO A CA 1
ATOM 7287 C C . PRO A 1 920 ? -2.020 21.342 -17.909 1.00 82.31 920 PRO A C 1
ATOM 7289 O O . PRO A 1 920 ? -1.136 21.023 -17.113 1.00 82.31 920 PRO A O 1
ATOM 7292 N N . THR A 1 921 ? -2.570 22.555 -17.890 1.00 83.75 921 THR A N 1
ATOM 7293 C CA . THR A 1 921 ? -2.207 23.573 -16.895 1.00 83.75 921 THR A CA 1
ATOM 7294 C C . THR A 1 921 ? -2.330 23.011 -15.481 1.00 83.75 921 THR A C 1
ATOM 7296 O O . THR A 1 921 ? -3.340 22.385 -15.154 1.00 83.75 921 THR A O 1
ATOM 7299 N N . LYS A 1 922 ? -1.316 23.244 -14.635 1.00 81.69 922 LYS A N 1
ATOM 7300 C CA . LYS A 1 922 ? -1.230 22.696 -13.265 1.00 81.69 922 LYS A CA 1
ATOM 7301 C C . LYS A 1 922 ? -1.224 21.162 -13.193 1.00 81.69 922 LYS A C 1
ATOM 7303 O O . LYS A 1 922 ? -1.517 20.590 -12.143 1.00 81.69 922 LYS A O 1
ATOM 7308 N N . LYS A 1 923 ? -0.867 20.491 -14.286 1.00 85.94 923 LYS A N 1
ATOM 7309 C CA . LYS A 1 923 ? -0.481 19.084 -14.288 1.00 85.94 923 LYS A CA 1
ATOM 7310 C C . LYS A 1 923 ? 0.963 18.946 -14.765 1.00 85.94 923 LYS A C 1
ATOM 7312 O O . LYS A 1 923 ? 1.475 19.786 -15.506 1.00 85.94 923 LYS A O 1
ATOM 7317 N N . ARG A 1 924 ? 1.628 17.892 -14.304 1.00 88.56 924 ARG A N 1
ATOM 7318 C CA . ARG A 1 924 ? 3.027 17.599 -14.627 1.00 88.56 924 ARG A CA 1
ATOM 7319 C C . ARG A 1 924 ? 3.122 16.319 -15.433 1.00 88.56 924 ARG A C 1
ATOM 7321 O O . ARG A 1 924 ? 2.585 15.302 -15.002 1.00 88.56 924 ARG A O 1
ATOM 7328 N N . TYR A 1 925 ? 3.826 16.374 -16.555 1.00 89.25 925 TYR A N 1
ATOM 7329 C CA . TYR A 1 925 ? 4.208 15.190 -17.315 1.00 89.25 925 TYR A CA 1
ATOM 7330 C C . TYR A 1 925 ? 5.564 14.682 -16.828 1.00 89.25 925 TYR A C 1
ATOM 7332 O O . TYR A 1 925 ? 6.461 15.485 -16.571 1.00 89.25 925 TYR A O 1
ATOM 7340 N N . HIS A 1 926 ? 5.713 13.366 -16.712 1.00 88.25 926 HIS A N 1
ATOM 7341 C CA . HIS A 1 926 ? 6.930 12.711 -16.246 1.00 88.25 926 HIS A CA 1
ATOM 7342 C C . HIS A 1 926 ? 7.209 11.489 -17.121 1.00 88.25 926 HIS A C 1
ATOM 7344 O O . HIS A 1 926 ? 6.348 10.630 -17.298 1.00 88.25 926 HIS A O 1
ATOM 7350 N N . VAL A 1 927 ? 8.423 11.410 -17.655 1.00 88.00 927 VAL A N 1
ATOM 7351 C CA . VAL A 1 927 ? 8.925 10.274 -18.420 1.00 88.00 927 VAL A CA 1
ATOM 7352 C C . VAL A 1 927 ? 10.164 9.690 -17.750 1.00 88.00 927 VAL A C 1
ATOM 7354 O O . VAL A 1 927 ? 11.014 10.418 -17.234 1.00 88.00 927 VAL A O 1
ATOM 7357 N N . ARG A 1 928 ? 10.266 8.360 -17.792 1.00 89.44 928 ARG A N 1
ATOM 7358 C CA . ARG A 1 928 ? 11.413 7.590 -17.311 1.00 89.44 928 ARG A CA 1
ATOM 7359 C C . ARG A 1 928 ? 12.126 6.899 -18.470 1.00 89.44 928 ARG A C 1
ATOM 7361 O O . ARG A 1 928 ? 11.492 6.489 -19.445 1.00 89.44 928 ARG A O 1
ATOM 7368 N N . GLY A 1 929 ? 13.437 6.772 -18.345 1.00 92.88 929 GLY A N 1
ATOM 7369 C CA . GLY A 1 929 ? 14.315 6.110 -19.299 1.00 92.88 929 GLY A CA 1
ATOM 7370 C C . GLY A 1 929 ? 15.529 5.503 -18.607 1.00 92.88 929 GLY A C 1
ATOM 7371 O O . GLY A 1 929 ? 15.640 5.556 -17.383 1.00 92.88 929 GLY A O 1
ATOM 7372 N N . LYS A 1 930 ? 16.445 4.937 -19.390 1.00 95.62 930 LYS A N 1
ATOM 7373 C CA . LYS A 1 930 ? 17.692 4.345 -18.893 1.00 95.62 930 LYS A CA 1
ATOM 7374 C C . LYS A 1 930 ? 18.852 4.572 -19.858 1.00 95.62 930 LYS A C 1
ATOM 7376 O O . LYS A 1 930 ? 18.647 4.666 -21.068 1.00 95.62 930 LYS A O 1
ATOM 7381 N N . VAL A 1 931 ? 20.068 4.595 -19.317 1.00 97.12 931 VAL A N 1
ATOM 7382 C CA . VAL A 1 931 ? 21.305 4.349 -20.073 1.00 97.12 931 VAL A CA 1
ATOM 7383 C C . VAL A 1 931 ? 21.903 3.038 -19.592 1.00 97.12 931 VAL A C 1
ATOM 7385 O O . VAL A 1 931 ? 22.216 2.926 -18.414 1.00 97.12 931 VAL A O 1
ATOM 7388 N N . TYR A 1 932 ? 22.091 2.060 -20.472 1.00 96.56 932 TYR A N 1
ATOM 7389 C CA . TYR A 1 932 ? 22.811 0.830 -20.133 1.00 96.56 932 TYR A CA 1
ATOM 7390 C C . TYR A 1 932 ? 24.282 0.968 -20.493 1.00 96.56 932 TYR A C 1
ATOM 7392 O O . TYR A 1 932 ? 24.597 1.393 -21.603 1.00 96.56 932 TYR A O 1
ATOM 7400 N N . VAL A 1 933 ? 25.161 0.554 -19.582 1.00 94.75 933 VAL A N 1
ATOM 7401 C CA . VAL A 1 933 ? 26.610 0.449 -19.791 1.00 94.75 933 VAL A CA 1
ATOM 7402 C C . VAL A 1 933 ? 27.016 -0.953 -19.358 1.00 94.75 933 VAL A C 1
ATOM 7404 O O . VAL A 1 933 ? 27.187 -1.225 -18.172 1.00 94.75 933 VAL A O 1
ATOM 7407 N N . THR A 1 934 ? 27.102 -1.877 -20.312 1.00 92.00 934 THR A N 1
ATOM 7408 C CA . THR A 1 934 ? 27.150 -3.308 -19.992 1.00 92.00 934 THR A CA 1
ATOM 7409 C C . THR A 1 934 ? 28.084 -4.090 -20.905 1.00 92.00 934 THR A C 1
ATOM 7411 O O . THR A 1 934 ? 28.362 -3.686 -22.029 1.00 92.00 934 THR A O 1
ATOM 7414 N N . ASP A 1 935 ? 28.525 -5.251 -20.428 1.00 90.12 935 ASP A N 1
ATOM 7415 C CA . ASP A 1 935 ? 29.300 -6.225 -21.207 1.00 90.12 935 ASP A CA 1
ATOM 7416 C C . ASP A 1 935 ? 28.390 -7.268 -21.887 1.00 90.12 935 ASP A C 1
ATOM 7418 O O . ASP A 1 935 ? 28.855 -8.224 -22.511 1.00 90.12 935 ASP A O 1
ATOM 7422 N N . ALA A 1 936 ? 27.071 -7.121 -21.727 1.00 88.38 936 ALA A N 1
ATOM 7423 C CA . ALA A 1 936 ? 26.084 -7.991 -22.341 1.00 88.38 936 ALA A CA 1
ATOM 7424 C C . ALA A 1 936 ? 26.079 -7.837 -23.871 1.00 88.38 936 ALA A C 1
ATOM 7426 O O . ALA A 1 936 ? 26.221 -6.738 -24.411 1.00 88.38 936 ALA A O 1
ATOM 7427 N N . ASP A 1 937 ? 25.860 -8.943 -24.586 1.00 90.25 937 ASP A N 1
ATOM 7428 C CA . ASP A 1 937 ? 25.622 -8.875 -26.026 1.00 90.25 937 ASP A CA 1
ATOM 7429 C C . ASP A 1 937 ? 24.283 -8.185 -26.355 1.00 90.25 937 ASP A C 1
ATOM 7431 O O . ASP A 1 937 ? 23.392 -8.056 -25.511 1.00 90.25 937 ASP A O 1
ATOM 7435 N N . MET A 1 938 ? 24.121 -7.762 -27.613 1.00 91.25 938 MET A N 1
ATOM 7436 C CA . MET A 1 938 ? 22.931 -7.030 -28.073 1.00 91.25 938 MET A CA 1
ATOM 7437 C C . MET A 1 938 ? 21.622 -7.813 -27.891 1.00 91.25 938 MET A C 1
ATOM 7439 O O . MET A 1 938 ? 20.564 -7.206 -27.727 1.00 91.25 938 MET A O 1
ATOM 7443 N N . ASN A 1 939 ? 21.665 -9.150 -27.891 1.00 90.88 939 ASN A N 1
ATOM 7444 C CA . ASN A 1 939 ? 20.477 -9.976 -27.665 1.00 90.88 939 ASN A CA 1
ATOM 7445 C C . ASN A 1 939 ? 20.079 -9.976 -26.188 1.00 90.88 939 ASN A C 1
ATOM 7447 O O . ASN A 1 939 ? 18.903 -9.845 -25.859 1.00 90.88 939 ASN A O 1
ATOM 7451 N N . THR A 1 940 ? 21.052 -10.099 -25.295 1.00 90.06 940 THR A N 1
ATOM 7452 C CA . THR A 1 940 ? 20.852 -10.034 -23.848 1.00 90.06 940 THR A CA 1
ATOM 7453 C C . THR A 1 940 ? 20.385 -8.639 -23.441 1.00 90.06 940 THR A C 1
ATOM 7455 O O . THR A 1 940 ? 19.417 -8.513 -22.695 1.00 90.06 940 THR A O 1
ATOM 7458 N N . LEU A 1 941 ? 20.992 -7.589 -24.002 1.00 92.06 941 LEU A N 1
ATOM 7459 C CA . LEU A 1 941 ? 20.565 -6.206 -23.803 1.00 92.06 941 LEU A CA 1
ATOM 7460 C C . LEU A 1 941 ? 19.124 -5.980 -24.279 1.00 92.06 941 LEU A C 1
ATOM 7462 O O . LEU A 1 941 ? 18.322 -5.416 -23.541 1.00 92.06 941 LEU A O 1
ATOM 7466 N N . LYS A 1 942 ? 18.760 -6.496 -25.462 1.00 92.56 942 LYS A N 1
ATOM 7467 C CA . LYS A 1 942 ? 17.378 -6.467 -25.965 1.00 92.56 942 LYS A CA 1
ATOM 7468 C C . LYS A 1 942 ? 16.396 -7.072 -24.969 1.00 92.56 942 LYS A C 1
ATOM 7470 O O . LYS A 1 942 ? 15.371 -6.465 -24.684 1.00 92.56 942 LYS A O 1
ATOM 7475 N N . LYS A 1 943 ? 16.717 -8.248 -24.421 1.00 88.94 943 LYS A N 1
ATOM 7476 C CA . LYS A 1 943 ? 15.866 -8.934 -23.438 1.00 88.94 943 LYS A CA 1
ATOM 7477 C C . LYS A 1 943 ? 15.698 -8.122 -22.160 1.00 88.94 943 LYS A C 1
ATOM 7479 O O . LYS A 1 943 ? 14.573 -7.991 -21.694 1.00 88.94 943 LYS A O 1
ATOM 7484 N N . ARG A 1 944 ? 16.783 -7.540 -21.634 1.00 88.31 944 ARG A N 1
ATOM 7485 C CA . ARG A 1 944 ? 16.715 -6.653 -20.462 1.00 88.31 944 ARG A CA 1
ATOM 7486 C C . ARG A 1 944 ? 15.782 -5.475 -20.716 1.00 88.31 944 ARG A C 1
ATOM 7488 O O . ARG A 1 944 ? 14.842 -5.280 -19.954 1.00 88.31 944 ARG A O 1
ATOM 7495 N N . ILE A 1 945 ? 15.989 -4.776 -21.834 1.00 89.94 945 ILE A N 1
ATOM 7496 C CA . ILE A 1 945 ? 15.157 -3.641 -22.242 1.00 89.94 945 ILE A CA 1
ATOM 7497 C C . ILE A 1 945 ? 13.690 -4.078 -22.324 1.00 89.94 945 ILE A C 1
ATOM 7499 O O . ILE A 1 945 ? 12.852 -3.510 -21.643 1.00 89.94 945 ILE A O 1
ATOM 7503 N N . LEU A 1 946 ? 13.370 -5.131 -23.077 1.00 86.25 946 LEU A N 1
ATOM 7504 C CA . LEU A 1 946 ? 11.985 -5.582 -23.248 1.00 86.25 946 LEU A CA 1
ATOM 7505 C C . LEU A 1 946 ? 11.321 -6.097 -21.960 1.00 86.25 946 LEU A C 1
ATOM 7507 O O . LEU A 1 946 ? 10.100 -6.067 -21.886 1.00 86.25 946 LEU A O 1
ATOM 7511 N N . SER A 1 947 ? 12.088 -6.571 -20.973 1.00 80.62 947 SER A N 1
ATOM 7512 C CA . SER A 1 947 ? 11.546 -6.995 -19.670 1.00 80.62 947 SER A CA 1
ATOM 7513 C C . SER A 1 947 ? 11.265 -5.835 -18.710 1.00 80.62 947 SER A C 1
ATOM 7515 O O . SER A 1 947 ? 10.461 -5.970 -17.792 1.00 80.62 947 SER A O 1
ATOM 7517 N N . GLU A 1 948 ? 11.951 -4.704 -18.888 1.00 77.69 948 GLU A N 1
ATOM 7518 C CA . GLU A 1 948 ? 11.837 -3.523 -18.022 1.00 77.69 948 GLU A CA 1
ATOM 7519 C C . GLU A 1 948 ? 10.856 -2.466 -18.567 1.00 77.69 948 GLU A C 1
ATOM 7521 O O . GLU A 1 948 ? 10.470 -1.560 -17.824 1.00 77.69 948 GLU A O 1
ATOM 7526 N N . LEU A 1 949 ? 10.464 -2.581 -19.843 1.00 65.38 949 LEU A N 1
ATOM 7527 C CA . LEU A 1 949 ? 9.448 -1.766 -20.527 1.00 65.38 949 LEU A CA 1
ATOM 7528 C C . LEU A 1 949 ? 8.040 -2.360 -20.366 1.00 65.38 949 LEU A C 1
ATOM 7530 O O . LEU A 1 949 ? 7.078 -1.556 -20.319 1.00 65.38 949 LEU A O 1
#

Solvent-accessible surface area (backbone atoms only — not comparable to full-atom values): 48256 Å² total; per-residue (Å²): 135,89,90,91,89,87,90,88,90,78,89,84,90,78,92,77,84,83,80,78,79,80,80,80,84,85,85,78,68,76,65,64,69,67,44,45,64,49,44,60,41,43,15,70,92,53,32,62,41,45,44,71,33,49,75,51,78,83,55,51,31,34,33,40,45,27,62,74,47,46,35,34,40,33,28,35,60,52,32,33,32,20,32,64,90,80,60,52,58,43,37,39,46,38,36,28,30,74,86,69,52,58,27,23,21,52,44,29,77,63,72,39,49,76,34,32,43,32,49,46,69,64,42,35,34,38,37,34,35,61,40,41,36,6,20,93,88,53,55,64,51,39,45,36,26,39,39,35,36,30,39,35,27,65,29,34,25,31,32,43,34,39,35,17,69,26,79,38,49,56,46,36,38,34,43,35,52,70,40,79,48,81,49,66,84,60,75,71,32,33,68,79,39,75,54,75,53,64,50,72,62,41,68,77,69,87,76,80,59,69,82,37,48,42,73,76,41,58,70,45,71,62,41,77,38,81,59,69,69,31,36,38,37,26,32,68,66,88,74,54,51,50,41,33,64,74,70,38,31,63,51,65,49,58,35,28,38,33,43,45,43,54,90,52,72,43,78,48,43,40,32,43,32,25,66,81,23,33,59,55,58,41,32,48,49,40,21,40,77,88,52,41,54,41,40,60,78,45,33,23,28,24,16,66,56,80,74,41,70,46,46,88,86,39,65,80,28,78,36,30,18,36,33,38,39,78,46,50,39,50,56,62,37,72,52,50,38,29,46,35,39,28,32,17,28,40,31,72,39,50,21,9,19,40,26,14,32,39,50,81,34,44,34,38,38,27,28,43,14,66,22,63,35,41,24,37,18,65,83,47,43,96,86,45,83,48,45,34,27,74,36,28,24,17,52,46,39,71,47,24,37,64,80,50,56,32,50,52,66,70,23,27,31,23,60,52,35,34,42,74,86,84,54,70,40,32,57,32,42,68,43,76,43,76,77,36,42,38,44,64,35,25,32,39,32,44,32,26,36,25,64,83,66,32,36,40,37,40,37,38,36,37,42,53,37,59,81,55,52,38,56,45,36,36,40,38,37,41,39,26,66,41,65,49,70,28,70,50,13,36,80,32,32,30,53,36,36,41,32,24,62,77,63,68,43,39,57,42,34,35,36,34,63,97,42,77,76,40,74,59,48,80,86,42,55,52,47,62,38,68,43,47,74,45,72,52,49,51,34,40,42,37,40,24,35,22,74,79,76,59,65,13,26,41,32,45,37,34,40,35,54,49,38,92,84,60,48,42,11,38,22,34,38,41,35,51,61,91,77,80,57,101,79,48,61,86,64,35,38,33,47,28,42,18,45,61,41,46,74,40,76,47,46,55,75,41,55,39,38,39,33,31,29,46,34,33,33,28,59,32,82,69,60,64,66,57,54,48,46,31,52,29,54,35,72,31,33,39,32,70,77,48,65,83,36,45,46,86,74,42,39,83,64,35,28,36,32,30,45,93,40,26,30,29,36,26,35,28,21,27,64,50,52,38,61,43,33,39,32,57,19,88,58,66,53,58,68,44,46,27,38,59,54,92,94,44,77,42,74,59,80,35,46,42,76,45,96,56,41,38,60,37,45,34,37,39,88,87,75,31,17,27,39,40,40,76,41,66,18,30,77,61,77,45,44,37,39,38,43,46,71,62,90,74,89,73,77,69,56,44,50,76,44,83,44,83,50,98,91,48,60,66,55,37,28,34,38,39,55,47,101,56,42,60,33,39,39,34,59,54,76,71,66,99,61,73,90,81,48,76,91,75,42,54,54,76,45,80,39,65,44,75,16,43,33,32,62,47,81,57,96,55,34,37,38,37,37,36,42,41,42,32,64,47,38,26,46,33,39,40,36,41,34,26,69,41,75,93,61,76,61,63,58,45,44,39,40,36,40,27,64,94,25,43,41,45,87,47,72,39,29,29,33,42,93,89,40,81,40,79,34,77,54,62,44,79,44,71,23,39,32,35,31,38,46,24,79,85,67,56,39,27,41,33,44,34,29,81,59,18,42,19,36,38,33,60,88,55,26,39,32,42,33,31,62,60,73,70,38,52,55,54,18,29,28,69,49,60,34,36,37,40,52,38,69,54,53,73,68,58,47,49,51,54,51,67,23,74,107

Secondary structure (DSSP, 8-state):
--------------------------SSSHHHHHTHHHHHT-STTTSPPEEEEESSTT-SEEEEEESS-EEEEESSSS--EEETTT--EEEEEEEEETTS-EEEGGG--S--EEEEEEESSS-EEEEEEEE--B-TT-PBPSEEEEEEEEE-SS-EEEEEEEEESS-B-EEEEEEEESS-EEEE-PPPB-TT-EEEEEEEEESPPPPPPGGGEEEEESSEEEEEETTTTEEEEEE---S-HHIIIII-TT--EEEEEEEE--SS-EEEEEEEEETT--S---EEEEEETTSPBPS---EEEEE-TT--TTTTT-TT---EEEEEEEEEE-TT-EEEEEEEEE-SEETTEE-EEEEEEESSSEEEEEEETTEEEEEE-SS-BTTBSS--EEEEB-TT-SEEESSS--PPB---EE--EEE-SSSEE-EEEEEEEEEEE-SS-EEEEEEEEETTS-EEEEEEEEE---SS---EEEEEEEEESS-EEEETHHHHEESEEEEGGGGT----EEEETTEEEEE--GGGTT-SEEEEE--SEEEEEEEE--TTT---EEEEEEEEEESTT--EEEEEEES--TTS-TT--S--EEEEEEES-SEEEE-TT-EEEEEEEEEEES-SS--HHHHHHIIIIIIT--EEEEEEESEEEETTTEEEE-BTTEEEEEEEEEEEEEEEEEEEES--SS-EEEEEETTEEEE----SSSTT-S-EEEE-TTS-EEEEEEEEEEEEEEEEEEE-S----PPPPPPEEEE--TTS-TT-EEEE--TT--EEEEPPPPTTSPTT-GGG---EEEEGGGEEEEEEE-SSEEEEEEEEE-SSEEEEEEEEEESSTT--PPPPEEEEE-TTSTTTTPPPEEEETTEEEE-SSEEESSEEEEEEE-TTSS-EEEEEETTEEEEEEETTEEEEEEPP--PPTTEEEEEEEEEEEES--HHHHHHHHHHH-

Foldseek 3Di:
DDDDDDDDDDDDDDDDDDPPPPPDPPPPDPVCVQCQVVFQQFALVNPWDWDKFQPFPVSQWIWTDANAFIWIAGQFALGFIAGPPPRFTQWWKWFAFPVRFIWTLNQAGDGWHWAWQFDDSFWTKIWIWQRWIAGVVNHTFQWIWTWIWIDGRFFIKIKIKIAGNAWTGTQKMWIDGQDTDIDGDDDTHHHGDIDMDIDTRGRQDDDDDQVQKDWPDADDRWDQDSRNRAIEGEHADPDDQVCCAAVFVPDKTKTKMKGWAAQDWDKGKYKYKNNQQYAAQQDKFKAFPVGFTDQFAKAWGWEHADPCQVCVVCVRRRIITIIMGMDTHHHGRMGIMMMIGHAADWFPAFFWFWYWYRHNHTWIWIDRHSETAWIAHQHDDPNAAFFGTLFHFWLQAQWAFQPHRYADGQGAKGFKWFDQPAAIKHWGWDGKRWNHGIGQKGWMWTWTAISVRFKTKIWIWMFGNDNHWGWIWIKIKIAGAAKGKGAQQLVGIFRMKGKRVSVVFAFQWKDKVVGPIDGNDPVPPQWPDTFAFDDFALMKIWTFQRVPPLRFIWMWTWHGKDWPPWGKGKIKGFFDDPHRDPPRHGGMIMIGTTTNDRIDIDHRRTMIITTTTITTHNHHPDCVVVVVCSVFCRVQNKAWPFWPAFAFDDRVQTETEGDPQKTKTKMATHAAKGKHKYWNHQDSGDKWKWKDDPPDTHTPQLRFQDRNIRKHKHQHPVRHIMIIHIDQHHNDMIIMMIGDDDDDDDADWWDKDQDDDDPAFARQWIWTDAPFGIKIKGWFAWPPDDGHDPLRRWDWDAHGSRKIKTKHDDPFKIKMKIWHIDRFKTKIKIKMAGQDAPDWTFFIKMKMACPPTLQAPWFKWWQDPLDTDTADAKDFAQTAKIKTAGPVRQKIKMKGWRQFGMWGDDHRMIITTGDIDRAGNSIMRMTMIMIGIDRHHPVSVSRVSVSND

Sequence (949 aa):
MKRNLLVICASTALLTAGLTSCSDSAGREPDAALWQEDFRYQPVAARPQLEVAYTDSSRTAFEILAEEYNLVGQLRAPHLLQNKADGTPWLWFEMEDASGTRYSTRNYRGETRINLYRRGPYYCEIHWFDVHLATDKKDTAALRGDLTLYCYPEKILADITWHGSGRFVPASMEVKGLVEQKYDGFKPFAKGTIQSYSFPIFGESEPLPADAFRLLAGRNPVRYDRKRGCYILGSHTDGGFQKKLYDEPNFYETVTFRVNNDSVKRKIYVCHESSDGGEITEGGMLLDREGHPMPIVVQVSKNFAGEKEEAFYNPTDQPFSETIFPLYLEPGESHTLTSLHLFQNWGRHMTKHWSSLGAWMDYFHSSTGVTETTCYVPFKFAGLGGVTIADFRAMSQECFWVDQPQHDNLAGHSFLSYYDGKDWIHPVYTGTVYRSTGPNWYDIGLRYLTSDGKIKVTADIFETPQNDELRSYFKVRYEVLQPLEIADARANCRFLTIASIIQGLRFDRFAATGVDEIRLDPSKKPFPVKGVALPEENFFIAEYGDSLNKRGSNAIIVKRFSAGGLKPAATVQLGGYKNVFEQDAAKDTRMCLVPDTDDLKLKAGDVIEIEGYWLPYGATFDTKSPEMVVRYDAEGAMHVVSVEQGEKVSDLPIVVRAENNGALFTVAGGKNLIPVVVKGLTQWRMPRIFVREGDAWRPLYHSRNNALDGYQVFCDEDGTFGAVFLVSASEEPQQLKVTVGESLRMPGKIELSQIEYEGAPVGSAVQIATPAGDVVLTIPQPTMYAVGDERFTPKWSLSEGNSLWFKQQFAEWERGGRLSPNEDDIDLEYWWQNYEPDYRHSSPEYTIDLSGTAFEGARPEALVDGEWAEVEDSLAGSVRAVAVRSSDGKHALALVFLNAEGAFHRGESMGLILKPVDAPTKKRYHVRGKVYVTDADMNTLKKRILSEL

Nearest PDB structures (foldseek):
  8iox-assembly5_I  TM=4.841E-01  e=8.685E-03  Escherichia coli
  8ip1-assembly1_A  TM=4.429E-01  e=7.554E-03  Escherichia coli
  6jhp-assembly1_D  TM=3.752E-01  e=3.117E-01  Paecilomyces sp. 'thermophila'
  2xn0-assembly1_A  TM=2.413E-01  e=1.703E-01  Lactobacillus acidophilus NCFM
  9e9r-assembly1_A  TM=6.054E-02  e=2.097E+00  Homo sapiens

Mean predicted aligned error: 7.79 Å

Radius of gyration: 31.5 Å; Cα contacts (8 Å, |Δi|>4): 2654; chains: 1; bounding box: 137×60×84 Å